Protein 8FBF (pdb70)

B-factor: mean 35.5, std 13.03, range [12.32, 106.05]

Nearest PDB structures (foldseek):
  8fbf-assembly1_A  TM=1.001E+00  e=0.000E+00  Clostridium botulinum E1 str. 'BoNT E Beluga'
  8fbf-assembly2_B  TM=9.981E-01  e=0.000E+00  Clostridium botulinum E1 str. 'BoNT E Beluga'
  6ekv-assembly1_A  TM=9.348E-01  e=3.691E-82  Clostridium botulinum A2 str. Kyoto
  8fbd-assembly1_D  TM=7.051E-01  e=4.526E-19  Clostridium botulinum E1 str. 'BoNT E Beluga'
  5wix-assembly1_A  TM=6.351E-01  e=6.063E-14  Clostridium botulinum E1 str. 'BoNT E Beluga'

Sequence (1453 aa):
NLKPYIIYDWKETILKNSKDNYSINESSIIPKIFSKKICGGRFFNSTLLSGNWKSWTLTDEGEGPHPVLKCTIDNGYLEIYSNTSSEKHSLKDIEIKVCSIKPNSDGTHSLCKNSFYIKTNSLKRLILSHCLDKLILAWFKDNHKYYIELFINRSRIQTRVEGDLLSLLGWDIESSVSYKTNEFIKKDNLYEKKFHQYEVRRNEYTTIDGEFGPWQTTGADGQNIRFLCPIKSATYKINDDVYIAKPDNFIIIQVDLKYFDDSKTTIIDPSGLNNGQQFNLKVKTDSTTDEINAVILVGSRITDVNEDLLYPGDDVSLEIVFKTWFNANIQKFTQIFSYILLNETSKIPEYQWLKPTQISYGSASVTPDPSNPNKELSNLDASTFAAAVENHKNDRPNHAVDNRFLELSKTPAAFAISPEFLKHFLVTGLQAQIDNLDAFEVSSENLVITNKKKINFGKIQDQNRQVDALIEPNNFKLAIIQNNQVVVEIVDATWQQVVGVTGHFGYRQAYNLILKNENNVYKPLEESGDVTISYVTEEAWKTTQDAIISATVGLVVGTIIGTAFSKLSDKLYKFLKSKFIVKNKKASLLKISGKDINEVIESDISKPQLLSIKKANAKISTEEVGLISQNGSTSLENLAIFKNKPRPIGERVQILGLKLVSGLITTFGWSIGFVLPDILKDVINANINNNFEVLPGIQQFTQQCIGSIQWPDNSELKIDFAKLQGVYLLGGNLVKIPNLKPYIIYDWKETILKNSKDNYSINESSIPKIFSKKICGGRFFNSTTLSGNWKSWTLTDEGEGPHPVLKCTIDNGYLEIYSNTSSEKHSLKDIEIKVCSIKPNSDGTHSLCKNSFYIKTNSLRLILSHCLDKLILAWFKDNHKYIELFINRSRIQTRVEGDLLSLLGWDIESSVSYKTNEFIKKDNLYEKKFHQYEVRRNEYTIDGEFGPWQTTGADGQNIRFLCPIKSATYKINDDVYIAKPDNFIIIQVDLKYFDSKTTIIDPSGLNNGQQFNLKVKTDSTDEINAVILVGSRITDVNEDLYPGDDVSLEIVFKTWFNANIQKFTQIFSYILLNETSKIPEYQWLKPTQISYGSASVTPDPSNPNKELSNLDASTFAAAVENHKNDRPNHAVDNRFLELSKTPAAFAISPEFLKHFLVTGLQAQIDNLDAFEVSSENLVITNKKKINFGKIQDQNRQVDALIEPNNFKLAIQNNQVVVEIVDATWQQVVGVTGHFGYRQAYNLILKNENNVYKPLEESGDVTISYVTEEAWKTTQDAIISATVGLVVGTIIGTAFSKLSDKLYKFLKSKFIVKNKKASLKISGKDINEVIESDISKPQLLSIKKANAKISTEEVGLISQNGSTSLENLAIFKNKPRPIGERVQILGLKLVSGLITTFGWSIGFVLPDILKDVINANINNNFEVLPGIQQFTQQCIGSIQWPDNSELKIDFAKLQGVYLLGGNLVKIP

Structure (mmCIF, N/CA/C/O backbone):
data_8FBF
#
_entry.id   8FBF
#
_cell.length_a   106.316
_cell.length_b   83.192
_cell.length_c   108.421
_cell.angle_alpha   90.00
_cell.angle_beta   105.77
_cell.angle_gamma   90.00
#
_symmetry.space_group_name_H-M   'P 1 21 1'
#
loop_
_entity.id
_entity.type
_entity.pdbx_description
1 polymer 'Neurotoxin complex component Orf-X2'
2 non-polymer 'SULFATE ION'
3 water water
#
loop_
_atom_site.group_PDB
_atom_site.id
_atom_site.type_symbol
_atom_site.label_atom_id
_atom_site.label_alt_id
_atom_site.label_comp_id
_atom_site.label_asym_id
_atom_site.label_entity_id
_atom_site.label_seq_id
_atom_site.pdbx_PDB_ins_code
_atom_site.Cartn_x
_atom_site.Cartn_y
_atom_site.Cartn_z
_atom_site.occupancy
_atom_site.B_iso_or_equiv
_atom_site.auth_seq_id
_atom_site.auth_comp_id
_atom_site.auth_asym_id
_atom_site.auth_atom_id
_atom_site.pdbx_PDB_model_num
ATOM 1 N N . ASN A 1 3 ? 107.382 64.597 -23.195 1.00 77.12 3 ASN A N 1
ATOM 2 C CA . ASN A 1 3 ? 106.130 65.290 -23.473 1.00 65.56 3 ASN A CA 1
ATOM 3 C C . ASN A 1 3 ? 105.060 64.955 -22.427 1.00 67.03 3 ASN A C 1
ATOM 4 O O . ASN A 1 3 ? 104.580 65.837 -21.710 1.00 82.49 3 ASN A O 1
ATOM 9 N N . LEU A 1 4 ? 104.686 63.678 -22.356 1.00 56.20 4 LEU A N 1
ATOM 10 C CA . LEU A 1 4 ? 103.735 63.182 -21.344 1.00 46.51 4 LEU A CA 1
ATOM 11 C C . LEU A 1 4 ? 104.383 62.816 -20.018 1.00 41.68 4 LEU A C 1
ATOM 12 O O . LEU A 1 4 ? 105.444 62.201 -20.009 1.00 46.51 4 LEU A O 1
ATOM 17 N N . LYS A 1 5 ? 103.726 63.127 -18.901 1.00 36.00 5 LYS A N 1
ATOM 18 C CA . LYS A 1 5 ? 104.163 62.578 -17.623 1.00 33.73 5 LYS A CA 1
ATOM 19 C C . LYS A 1 5 ? 103.795 61.106 -17.618 1.00 43.75 5 LYS A C 1
ATOM 20 O O . LYS A 1 5 ? 102.760 60.727 -18.159 1.00 38.79 5 LYS A O 1
ATOM 26 N N . PRO A 1 6 ? 104.649 60.260 -17.034 1.00 33.56 6 PRO A N 1
ATOM 27 C CA . PRO A 1 6 ? 104.360 58.823 -17.069 1.00 38.68 6 PRO A CA 1
ATOM 28 C C . PRO A 1 6 ? 103.215 58.416 -16.163 1.00 33.63 6 PRO A C 1
ATOM 29 O O . PRO A 1 6 ? 102.932 59.086 -15.175 1.00 35.43 6 PRO A O 1
ATOM 33 N N . TYR A 1 7 ? 102.559 57.319 -16.519 1.00 27.33 7 TYR A N 1
ATOM 34 C CA . TYR A 1 7 ? 101.550 56.719 -15.665 1.00 27.20 7 TYR A CA 1
ATOM 35 C C . TYR A 1 7 ? 102.142 55.486 -15.003 1.00 24.94 7 TYR A C 1
ATOM 36 O O . TYR A 1 7 ? 102.778 54.659 -15.656 1.00 27.48 7 TYR A O 1
ATOM 45 N N . ILE A 1 8 ? 101.911 55.360 -13.708 1.00 24.25 8 ILE A N 1
ATOM 46 C CA . ILE A 1 8 ? 102.490 54.268 -12.933 1.00 28.14 8 ILE A CA 1
ATOM 47 C C . ILE A 1 8 ? 101.450 53.220 -12.584 1.00 24.45 8 ILE A C 1
ATOM 48 O O . ILE A 1 8 ? 100.499 53.493 -11.859 1.00 33.17 8 ILE A O 1
ATOM 53 N N . ILE A 1 9 ? 101.643 52.021 -13.113 1.00 25.03 9 ILE A N 1
ATOM 54 C CA . ILE A 1 9 ? 100.808 50.881 -12.783 1.00 21.72 9 ILE A CA 1
ATOM 55 C C . ILE A 1 9 ? 101.316 50.224 -11.523 1.00 26.52 9 ILE A C 1
ATOM 56 O O . ILE A 1 9 ? 102.499 49.908 -11.409 1.00 27.84 9 ILE A O 1
ATOM 61 N N . TYR A 1 10 ? 100.425 50.026 -10.565 1.00 23.56 10 TYR A N 1
ATOM 62 C CA . TYR A 1 10 ? 100.757 49.223 -9.404 1.00 21.47 10 TYR A CA 1
ATOM 63 C C . TYR A 1 10 ? 100.246 47.821 -9.631 1.00 37.26 10 TYR A C 1
ATOM 64 O O . TYR A 1 10 ? 99.041 47.570 -9.641 1.00 30.93 10 TYR A O 1
ATOM 73 N N . ASP A 1 11 ? 101.171 46.903 -9.845 1.00 28.11 11 ASP A N 1
ATOM 74 C CA . ASP A 1 11 ? 100.787 45.541 -10.150 1.00 34.70 11 ASP A CA 1
ATOM 75 C C . ASP A 1 11 ? 100.794 44.706 -8.870 1.00 26.46 11 ASP A C 1
ATOM 76 O O . ASP A 1 11 ? 101.754 44.001 -8.574 1.00 30.07 11 ASP A O 1
ATOM 81 N N . TRP A 1 12 ? 99.707 44.796 -8.117 1.00 25.43 12 TRP A N 1
ATOM 82 C CA . TRP A 1 12 ? 99.573 44.047 -6.877 1.00 21.78 12 TRP A CA 1
ATOM 83 C C . TRP A 1 12 ? 99.557 42.544 -7.129 1.00 26.83 12 TRP A C 1
ATOM 84 O O . TRP A 1 12 ? 100.160 41.773 -6.381 1.00 26.47 12 TRP A O 1
ATOM 95 N N . LYS A 1 13 ? 98.866 42.128 -8.182 1.00 28.75 13 LYS A N 1
ATOM 96 C CA . LYS A 1 13 ? 98.788 40.715 -8.509 1.00 22.40 13 LYS A CA 1
ATOM 97 C C . LYS A 1 13 ? 100.173 40.122 -8.737 1.00 43.80 13 LYS A C 1
ATOM 98 O O . LYS A 1 13 ? 100.474 39.059 -8.203 1.00 31.23 13 LYS A O 1
ATOM 104 N N . GLU A 1 14 ? 101.012 40.811 -9.514 1.00 26.07 14 GLU A N 1
ATOM 105 C CA . GLU A 1 14 ? 102.362 40.320 -9.790 1.00 36.36 14 GLU A CA 1
ATOM 106 C C . GLU A 1 14 ? 103.254 40.419 -8.551 1.00 30.84 14 GLU A C 1
ATOM 107 O O . GLU A 1 14 ? 104.156 39.601 -8.364 1.00 34.01 14 GLU A O 1
ATOM 113 N N . THR A 1 15 ? 102.998 41.413 -7.702 1.00 27.25 15 THR A N 1
ATOM 114 C CA . THR A 1 15 ? 103.774 41.574 -6.474 1.00 28.33 15 THR A CA 1
ATOM 115 C C . THR A 1 15 ? 103.660 40.311 -5.628 1.00 29.38 15 THR A C 1
ATOM 116 O O . THR A 1 15 ? 104.663 39.758 -5.175 1.00 28.79 15 THR A O 1
ATOM 120 N N . ILE A 1 16 ? 102.427 39.845 -5.448 1.00 26.68 16 ILE A N 1
ATOM 121 C CA . ILE A 1 16 ? 102.160 38.672 -4.612 1.00 29.54 16 ILE A CA 1
ATOM 122 C C . ILE A 1 16 ? 102.733 37.408 -5.272 1.00 27.56 16 ILE A C 1
ATOM 123 O O . ILE A 1 16 ? 103.345 36.572 -4.609 1.00 33.18 16 ILE A O 1
ATOM 128 N N . LEU A 1 17 ? 102.527 37.274 -6.578 1.00 29.29 17 LEU A N 1
ATOM 129 C CA . LEU A 1 17 ? 103.030 36.120 -7.322 1.00 28.10 17 LEU A CA 1
ATOM 130 C C . LEU A 1 17 ? 104.547 36.034 -7.282 1.00 28.35 17 LEU A C 1
ATOM 131 O O . LEU A 1 17 ? 105.116 34.955 -7.115 1.00 33.04 17 LEU A O 1
ATOM 136 N N . LYS A 1 18 ? 105.202 37.174 -7.455 1.00 37.63 18 LYS A N 1
ATOM 137 C CA . LYS A 1 18 ? 106.653 37.198 -7.468 1.00 42.02 18 LYS A CA 1
ATOM 138 C C . LYS A 1 18 ? 107.234 37.000 -6.063 1.00 33.04 18 LYS A C 1
ATOM 139 O O . LYS A 1 18 ? 108.267 36.356 -5.911 1.00 41.52 18 LYS A O 1
ATOM 145 N N . ASN A 1 19 ? 106.585 37.539 -5.035 1.00 32.91 19 ASN A N 1
ATOM 146 C CA . ASN A 1 19 ? 107.108 37.340 -3.680 1.00 29.71 19 ASN A CA 1
ATOM 147 C C . ASN A 1 19 ? 106.935 35.891 -3.254 1.00 37.41 19 ASN A C 1
ATOM 148 O O . ASN A 1 19 ? 107.792 35.323 -2.577 1.00 33.60 19 ASN A O 1
ATOM 153 N N . SER A 1 20 ? 105.823 35.295 -3.669 1.00 47.10 20 SER A N 1
ATOM 154 C CA . SER A 1 20 ? 105.554 33.893 -3.386 1.00 37.50 20 SER A CA 1
ATOM 155 C C . SER A 1 20 ? 106.549 32.986 -4.096 1.00 37.35 20 SER A C 1
ATOM 156 O O . SER A 1 20 ? 107.079 32.050 -3.496 1.00 47.01 20 SER A O 1
ATOM 159 N N . LYS A 1 21 ? 106.797 33.256 -5.376 1.00 44.28 21 LYS A N 1
ATOM 160 C CA . LYS A 1 21 ? 107.790 32.488 -6.121 1.00 40.43 21 LYS A CA 1
ATOM 161 C C . LYS A 1 21 ? 109.159 32.598 -5.456 1.00 39.27 21 LYS A C 1
ATOM 162 O O . LYS A 1 21 ? 109.924 31.631 -5.423 1.00 53.53 21 LYS A O 1
ATOM 168 N N . ASP A 1 22 ? 109.449 33.776 -4.907 1.00 46.91 22 ASP A N 1
ATOM 169 C CA . ASP A 1 22 ? 110.752 34.062 -4.313 1.00 40.10 22 ASP A CA 1
ATOM 170 C C . ASP A 1 22 ? 110.849 33.624 -2.866 1.00 43.12 22 ASP A C 1
ATOM 171 O O . ASP A 1 22 ? 111.921 33.700 -2.262 1.00 45.11 22 ASP A O 1
ATOM 176 N N . ASN A 1 23 ? 109.726 33.172 -2.318 1.00 42.78 23 ASN A N 1
ATOM 177 C CA . ASN A 1 23 ? 109.617 32.865 -0.895 1.00 39.74 23 ASN A CA 1
ATOM 178 C C . ASN A 1 23 ? 110.007 34.077 -0.050 1.00 43.16 23 ASN A C 1
ATOM 179 O O . ASN A 1 23 ? 110.634 33.943 1.000 1.00 42.02 23 ASN A O 1
ATOM 184 N N . TYR A 1 24 ? 109.650 35.263 -0.531 1.00 50.10 24 TYR A N 1
ATOM 185 C CA . TYR A 1 24 ? 109.924 36.500 0.192 1.00 34.33 24 TYR A CA 1
ATOM 186 C C . TYR A 1 24 ? 108.695 36.935 0.977 1.00 43.97 24 TYR A C 1
ATOM 187 O O . TYR A 1 24 ? 107.633 37.149 0.397 1.00 34.15 24 TYR A O 1
ATOM 196 N N . SER A 1 25 ? 108.840 37.069 2.290 1.00 41.30 25 SER A N 1
ATOM 197 C CA . SER A 1 25 ? 107.735 37.529 3.128 1.00 39.57 25 SER A CA 1
ATOM 198 C C . SER A 1 25 ? 108.251 38.355 4.286 1.00 41.25 25 SER A C 1
ATOM 199 O O . SER A 1 25 ? 109.248 38.008 4.896 1.00 37.23 25 SER A O 1
ATOM 202 N N . ILE A 1 26 ? 107.571 39.454 4.581 1.00 28.55 26 ILE A N 1
ATOM 203 C CA . ILE A 1 26 ? 107.864 40.238 5.771 1.00 30.32 26 ILE A CA 1
ATOM 204 C C . ILE A 1 26 ? 106.635 40.297 6.673 1.00 44.86 26 ILE A C 1
ATOM 205 O O . ILE A 1 26 ? 106.552 41.153 7.553 1.00 27.61 26 ILE A O 1
ATOM 210 N N . ASN A 1 27 ? 105.688 39.382 6.449 1.00 29.43 27 ASN A N 1
ATOM 211 C CA . ASN A 1 27 ? 104.390 39.423 7.129 1.00 32.50 27 ASN A CA 1
ATOM 212 C C . ASN A 1 27 ? 104.486 39.428 8.643 1.00 26.94 27 ASN A C 1
ATOM 213 O O . ASN A 1 27 ? 103.651 40.018 9.319 1.00 32.33 27 ASN A O 1
ATOM 218 N N . GLU A 1 28 ? 105.504 38.770 9.177 1.00 27.08 28 GLU A N 1
ATOM 219 C CA . GLU A 1 28 ? 105.622 38.646 10.630 1.00 29.09 28 GLU A CA 1
ATOM 220 C C . GLU A 1 28 ? 106.715 39.547 11.184 1.00 34.20 28 GLU A C 1
ATOM 221 O O . GLU A 1 28 ? 107.140 39.384 12.332 1.00 30.91 28 GLU A O 1
ATOM 227 N N A SER A 1 29 ? 107.186 40.485 10.368 0.42 30.38 29 SER A N 1
ATOM 228 N N B SER A 1 29 ? 107.139 40.513 10.376 0.58 30.38 29 SER A N 1
ATOM 229 C CA A SER A 1 29 ? 108.303 41.342 10.759 0.42 39.28 29 SER A CA 1
ATOM 230 C CA B SER A 1 29 ? 108.225 41.416 10.742 0.58 40.07 29 SER A CA 1
ATOM 231 C C A SER A 1 29 ? 107.837 42.594 11.501 0.42 29.35 29 SER A C 1
ATOM 232 C C B SER A 1 29 ? 107.743 42.633 11.534 0.58 28.02 29 SER A C 1
ATOM 233 O O A SER A 1 29 ? 108.649 43.416 11.923 0.42 39.65 29 SER A O 1
ATOM 234 O O B SER A 1 29 ? 108.548 43.384 12.083 0.58 40.57 29 SER A O 1
ATOM 239 N N A ILE A 1 30 ? 106.526 42.720 11.666 0.42 26.70 30 ILE A N 1
ATOM 240 N N B ILE A 1 30 ? 106.429 42.822 11.577 0.58 27.10 30 ILE A N 1
ATOM 241 C CA A ILE A 1 30 ? 105.917 43.925 12.206 0.42 30.15 30 ILE A CA 1
ATOM 242 C CA B ILE A 1 30 ? 105.816 44.014 12.151 0.58 30.54 30 ILE A CA 1
ATOM 243 C C A ILE A 1 30 ? 106.098 44.064 13.717 0.42 26.63 30 ILE A C 1
ATOM 244 C C B ILE A 1 30 ? 106.014 44.084 13.671 0.58 26.51 30 ILE A C 1
ATOM 245 O O A ILE A 1 30 ? 106.305 43.071 14.406 0.42 27.45 30 ILE A O 1
ATOM 246 O O B ILE A 1 30 ? 106.173 43.056 14.320 0.58 32.18 30 ILE A O 1
ATOM 255 N N . PRO A 1 31 ? 106.053 45.306 14.228 1.00 50.59 31 PRO A N 1
ATOM 256 C CA . PRO A 1 31 ? 106.054 45.517 15.673 1.00 42.67 31 PRO A CA 1
ATOM 257 C C . PRO A 1 31 ? 104.750 44.992 16.229 1.00 27.12 31 PRO A C 1
ATOM 258 O O . PRO A 1 31 ? 103.689 45.485 15.864 1.00 30.11 31 PRO A O 1
ATOM 262 N N . LYS A 1 32 ? 104.833 43.996 17.099 1.00 33.06 32 LYS A N 1
ATOM 263 C CA . LYS A 1 32 ? 103.659 43.230 17.472 1.00 40.07 32 LYS A CA 1
ATOM 264 C C . LYS A 1 32 ? 102.776 43.955 18.473 1.00 36.92 32 LYS A C 1
ATOM 265 O O . LYS A 1 32 ? 101.558 43.908 18.362 1.00 32.17 32 LYS A O 1
ATOM 271 N N . ILE A 1 33 ? 103.389 44.623 19.443 1.00 31.63 33 ILE A N 1
ATOM 272 C CA . ILE A 1 33 ? 102.627 45.306 20.491 1.00 31.90 33 ILE A CA 1
ATOM 273 C C . ILE A 1 33 ? 101.860 46.505 19.937 1.00 40.80 33 ILE A C 1
ATOM 274 O O . ILE A 1 33 ? 102.450 47.393 19.325 1.00 33.66 33 ILE A O 1
ATOM 279 N N . PHE A 1 34 ? 100.545 46.535 20.132 1.00 28.01 34 PHE A N 1
ATOM 280 C CA . PHE A 1 34 ? 99.801 47.735 19.773 1.00 34.24 34 PHE A CA 1
ATOM 281 C C . PHE A 1 34 ? 98.819 48.112 20.870 1.00 37.14 34 PHE A C 1
ATOM 282 O O . PHE A 1 34 ? 98.302 47.254 21.589 1.00 34.84 34 PHE A O 1
ATOM 290 N N . SER A 1 35 ? 98.577 49.409 21.003 1.00 25.65 35 SER A N 1
ATOM 291 C CA . SER A 1 35 ? 97.526 49.883 21.897 1.00 35.65 35 SER A CA 1
ATOM 292 C C . SER A 1 35 ? 97.072 51.277 21.496 1.00 29.14 35 SER A C 1
ATOM 293 O O . SER A 1 35 ? 97.842 52.047 20.913 1.00 34.89 35 SER A O 1
ATOM 296 N N . LYS A 1 36 ? 95.813 51.591 21.779 1.00 34.53 36 LYS A N 1
ATOM 297 C CA . LYS A 1 36 ? 95.273 52.907 21.464 1.00 25.62 36 LYS A CA 1
ATOM 298 C C . LYS A 1 36 ? 94.111 53.253 22.370 1.00 33.60 36 LYS A C 1
ATOM 299 O O . LYS A 1 36 ? 93.303 52.389 22.707 1.00 30.33 36 LYS A O 1
ATOM 305 N N . LYS A 1 37 ? 94.018 54.524 22.742 1.00 27.06 37 LYS A N 1
ATOM 306 C CA . LYS A 1 37 ? 92.880 55.001 23.524 1.00 27.55 37 LYS A CA 1
ATOM 307 C C . LYS A 1 37 ? 92.172 56.147 22.814 1.00 47.15 37 LYS A C 1
ATOM 308 O O . LYS A 1 37 ? 92.811 57.038 22.259 1.00 31.27 37 LYS A O 1
ATOM 314 N N . ILE A 1 38 ? 90.847 56.122 22.842 1.00 33.10 38 ILE A N 1
ATOM 315 C CA . ILE A 1 38 ? 90.069 57.264 22.389 1.00 34.69 38 ILE A CA 1
ATOM 316 C C . ILE A 1 38 ? 89.208 57.751 23.554 1.00 32.25 38 ILE A C 1
ATOM 317 O O . ILE A 1 38 ? 88.296 57.057 23.999 1.00 43.37 38 ILE A O 1
ATOM 322 N N . CYS A 1 39 ? 89.534 58.932 24.072 1.00 32.19 39 CYS A N 1
ATOM 323 C CA . CYS A 1 39 ? 88.855 59.474 25.251 1.00 32.46 39 CYS A CA 1
ATOM 324 C C . CYS A 1 39 ? 88.190 60.813 24.950 1.00 52.69 39 CYS A C 1
ATOM 325 O O . CYS A 1 39 ? 88.442 61.417 23.909 1.00 53.72 39 CYS A O 1
ATOM 328 N N . GLY A 1 40 ? 87.345 61.275 25.866 1.00 43.29 40 GLY A N 1
ATOM 329 C CA . GLY A 1 40 ? 86.678 62.556 25.713 1.00 55.97 40 GLY A CA 1
ATOM 330 C C . GLY A 1 40 ? 85.261 62.469 25.172 1.00 48.04 40 GLY A C 1
ATOM 331 O O . GLY A 1 40 ? 84.576 63.485 25.051 1.00 56.36 40 GLY A O 1
ATOM 332 N N . GLY A 1 41 ? 84.819 61.255 24.852 1.00 50.91 41 GLY A N 1
ATOM 333 C CA . GLY A 1 41 ? 83.509 61.045 24.256 1.00 40.38 41 GLY A CA 1
ATOM 334 C C . GLY A 1 41 ? 82.342 61.368 25.174 1.00 54.59 41 GLY A C 1
ATOM 335 O O . GLY A 1 41 ? 82.457 61.313 26.395 1.00 41.24 41 GLY A O 1
ATOM 336 N N . ARG A 1 42 ? 81.204 61.696 24.575 1.00 39.63 42 ARG A N 1
ATOM 337 C CA . ARG A 1 42 ? 80.027 62.091 25.333 1.00 51.90 42 ARG A CA 1
ATOM 338 C C . ARG A 1 42 ? 79.542 60.994 26.276 1.00 40.46 42 ARG A C 1
ATOM 339 O O . ARG A 1 42 ? 79.309 61.251 27.452 1.00 37.19 42 ARG A O 1
ATOM 347 N N . PHE A 1 43 ? 79.393 59.774 25.766 1.00 40.28 43 PHE A N 1
ATOM 348 C CA . PHE A 1 43 ? 78.861 58.684 26.588 1.00 44.29 43 PHE A CA 1
ATOM 349 C C . PHE A 1 43 ? 79.908 57.657 27.020 1.00 44.69 43 PHE A C 1
ATOM 350 O O . PHE A 1 43 ? 79.764 57.033 28.074 1.00 40.39 43 PHE A O 1
ATOM 358 N N . PHE A 1 44 ? 80.942 57.455 26.207 1.00 33.28 44 PHE A N 1
ATOM 359 C CA . PHE A 1 44 ? 81.962 56.470 26.548 1.00 46.92 44 PHE A CA 1
ATOM 360 C C . PHE A 1 44 ? 83.323 56.745 25.914 1.00 30.36 44 PHE A C 1
ATOM 361 O O . PHE A 1 44 ? 83.433 57.496 24.941 1.00 40.78 44 PHE A O 1
ATOM 369 N N . ASN A 1 45 ? 84.354 56.135 26.495 1.00 34.40 45 ASN A N 1
ATOM 370 C CA . ASN A 1 45 ? 85.687 56.086 25.902 1.00 29.19 45 ASN A CA 1
ATOM 371 C C . ASN A 1 45 ? 85.966 54.662 25.450 1.00 34.16 45 ASN A C 1
ATOM 372 O O . ASN A 1 45 ? 85.220 53.739 25.779 1.00 35.53 45 ASN A O 1
ATOM 377 N N . SER A 1 46 ? 87.032 54.475 24.688 1.00 25.90 46 SER A N 1
ATOM 378 C CA . SER A 1 46 ? 87.345 53.141 24.215 1.00 28.37 46 SER A CA 1
ATOM 379 C C . SER A 1 46 ? 88.847 52.917 24.168 1.00 23.98 46 SER A C 1
ATOM 380 O O . SER A 1 46 ? 89.647 53.847 24.017 1.00 30.51 46 SER A O 1
ATOM 383 N N . THR A 1 47 ? 89.221 51.660 24.323 1.00 31.65 47 THR A N 1
ATOM 384 C CA . THR A 1 47 ? 90.612 51.289 24.454 1.00 31.00 47 THR A CA 1
ATOM 385 C C . THR A 1 47 ? 90.810 49.984 23.715 1.00 42.39 47 THR A C 1
ATOM 386 O O . THR A 1 47 ? 89.951 49.111 23.749 1.00 31.91 47 THR A O 1
ATOM 390 N N A LEU A 1 48 ? 91.960 49.856 23.059 0.49 28.91 48 LEU A N 1
ATOM 391 N N B LEU A 1 48 ? 91.909 49.851 22.989 0.51 28.50 48 LEU A N 1
ATOM 392 C CA A LEU A 1 48 ? 92.340 48.631 22.376 0.49 25.70 48 LEU A CA 1
ATOM 393 C CA B LEU A 1 48 ? 92.281 48.521 22.566 0.51 29.36 48 LEU A CA 1
ATOM 394 C C A LEU A 1 48 ? 93.783 48.289 22.751 0.49 44.23 48 LEU A C 1
ATOM 395 C C B LEU A 1 48 ? 93.725 48.288 22.918 0.51 39.97 48 LEU A C 1
ATOM 396 O O A LEU A 1 48 ? 94.632 49.174 22.795 0.49 36.41 48 LEU A O 1
ATOM 397 O O B LEU A 1 48 ? 94.512 49.220 23.066 0.51 30.24 48 LEU A O 1
ATOM 406 N N . SER A 1 49 ? 94.055 47.020 23.052 1.00 36.64 49 SER A N 1
ATOM 407 C CA . SER A 1 49 ? 95.397 46.606 23.397 1.00 40.77 49 SER A CA 1
ATOM 408 C C . SER A 1 49 ? 95.580 45.180 22.951 1.00 40.76 49 SER A C 1
ATOM 409 O O . SER A 1 49 ? 94.683 44.359 23.116 1.00 38.23 49 SER A O 1
ATOM 412 N N . GLY A 1 50 ? 96.735 44.878 22.380 1.00 37.92 50 GLY A N 1
ATOM 413 C CA . GLY A 1 50 ? 96.969 43.527 21.930 1.00 30.72 50 GLY A CA 1
ATOM 414 C C . GLY A 1 50 ? 98.274 43.347 21.193 1.00 36.08 50 GLY A C 1
ATOM 415 O O . GLY A 1 50 ? 99.175 44.181 21.275 1.00 29.72 50 GLY A O 1
ATOM 416 N N . ASN A 1 51 ? 98.351 42.242 20.462 1.00 26.17 51 ASN A N 1
ATOM 417 C CA . ASN A 1 51 ? 99.531 41.870 19.708 1.00 26.33 51 ASN A CA 1
ATOM 418 C C . ASN A 1 51 ? 99.162 41.432 18.297 1.00 29.65 51 ASN A C 1
ATOM 419 O O . ASN A 1 51 ? 98.303 40.570 18.120 1.00 30.17 51 ASN A O 1
ATOM 424 N N . TRP A 1 52 ? 99.791 42.031 17.291 1.00 26.70 52 TRP A N 1
ATOM 425 C CA . TRP A 1 52 ? 99.578 41.578 15.922 1.00 25.66 52 TRP A CA 1
ATOM 426 C C . TRP A 1 52 ? 100.089 40.158 15.738 1.00 23.98 52 TRP A C 1
ATOM 427 O O . TRP A 1 52 ? 101.063 39.758 16.372 1.00 26.14 52 TRP A O 1
ATOM 438 N N . LYS A 1 53 ? 99.448 39.410 14.851 1.00 25.21 53 LYS A N 1
ATOM 439 C CA . LYS A 1 53 ? 99.988 38.136 14.400 1.00 31.92 53 LYS A CA 1
ATOM 440 C C . LYS A 1 53 ? 100.802 38.361 13.121 1.00 24.73 53 LYS A C 1
ATOM 441 O O . LYS A 1 53 ? 101.889 37.797 12.945 1.00 28.20 53 LYS A O 1
ATOM 447 N N . SER A 1 54 ? 100.272 39.215 12.251 1.00 23.46 54 SER A N 1
ATOM 448 C CA . SER A 1 54 ? 100.842 39.435 10.924 1.00 26.41 54 SER A CA 1
ATOM 449 C C . SER A 1 54 ? 100.153 40.569 10.161 1.00 27.77 54 SER A C 1
ATOM 450 O O . SER A 1 54 ? 98.972 40.844 10.368 1.00 30.06 54 SER A O 1
ATOM 453 N N . TRP A 1 55 ? 100.901 41.230 9.283 1.00 25.82 55 TRP A N 1
ATOM 454 C CA . TRP A 1 55 ? 100.288 42.076 8.268 1.00 20.76 55 TRP A CA 1
ATOM 455 C C . TRP A 1 55 ? 100.556 41.431 6.913 1.00 24.08 55 TRP A C 1
ATOM 456 O O . TRP A 1 55 ? 101.661 40.941 6.655 1.00 25.33 55 TRP A O 1
ATOM 467 N N . THR A 1 56 ? 99.551 41.417 6.051 1.00 21.64 56 THR A N 1
ATOM 468 C CA . THR A 1 56 ? 99.722 40.819 4.735 1.00 24.00 56 THR A CA 1
ATOM 469 C C . THR A 1 56 ? 99.231 41.773 3.667 1.00 28.45 56 THR A C 1
ATOM 470 O O . THR A 1 56 ? 98.060 42.165 3.662 1.00 24.66 56 THR A O 1
ATOM 474 N N . LEU A 1 57 ? 100.128 42.160 2.773 1.00 22.61 57 LEU A N 1
ATOM 475 C CA . LEU A 1 57 ? 99.721 42.894 1.583 1.00 20.20 57 LEU A CA 1
ATOM 476 C C . LEU A 1 57 ? 98.939 41.954 0.666 1.00 27.29 57 LEU A C 1
ATOM 477 O O . LEU A 1 57 ? 99.438 40.885 0.303 1.00 27.50 57 LEU A O 1
ATOM 482 N N . THR A 1 58 ? 97.720 42.335 0.290 1.00 25.92 58 THR A N 1
ATOM 483 C CA . THR A 1 58 ? 96.939 41.495 -0.607 1.00 28.36 58 THR A CA 1
ATOM 484 C C . THR A 1 58 ? 97.050 41.978 -2.052 1.00 24.77 58 THR A C 1
ATOM 485 O O . THR A 1 58 ? 97.551 43.072 -2.319 1.00 31.13 58 THR A O 1
ATOM 489 N N . ASP A 1 59 ? 96.571 41.165 -2.985 1.00 26.37 59 ASP A N 1
ATOM 490 C CA . ASP A 1 59 ? 96.664 41.535 -4.394 1.00 28.93 59 ASP A CA 1
ATOM 491 C C . ASP A 1 59 ? 95.393 42.251 -4.854 1.00 31.68 59 ASP A C 1
ATOM 492 O O . ASP A 1 59 ? 95.125 42.356 -6.051 1.00 36.50 59 ASP A O 1
ATOM 497 N N . GLU A 1 60 ? 94.635 42.760 -3.888 1.00 26.96 60 GLU A N 1
ATOM 498 C CA . GLU A 1 60 ? 93.302 43.318 -4.143 1.00 22.49 60 GLU A CA 1
ATOM 499 C C . GLU A 1 60 ? 93.311 44.778 -4.556 1.00 22.99 60 GLU A C 1
ATOM 500 O O . GLU A 1 60 ? 92.281 45.304 -4.969 1.00 21.07 60 GLU A O 1
ATOM 506 N N . GLY A 1 61 ? 94.450 45.440 -4.394 1.00 24.75 61 GLY A N 1
ATOM 507 C CA . GLY A 1 61 ? 94.522 46.883 -4.549 1.00 27.58 61 GLY A CA 1
ATOM 508 C C . GLY A 1 61 ? 93.985 47.384 -5.876 1.00 31.25 61 GLY A C 1
ATOM 509 O O . GLY A 1 61 ? 94.181 46.753 -6.909 1.00 23.62 61 GLY A O 1
ATOM 510 N N . GLU A 1 62 ? 93.285 48.512 -5.838 1.00 24.80 62 GLU A N 1
ATOM 511 C CA . GLU A 1 62 ? 92.754 49.138 -7.049 1.00 28.42 62 GLU A CA 1
ATOM 512 C C . GLU A 1 62 ? 93.463 50.473 -7.216 1.00 26.77 62 GLU A C 1
ATOM 513 O O . GLU A 1 62 ? 93.097 51.457 -6.574 1.00 33.01 62 GLU A O 1
ATOM 519 N N . GLY A 1 63 ? 94.502 50.504 -8.041 1.00 26.61 63 GLY A N 1
ATOM 520 C CA . GLY A 1 63 ? 95.302 51.709 -8.163 1.00 21.09 63 GLY A CA 1
ATOM 521 C C . GLY A 1 63 ? 96.363 51.784 -7.079 1.00 22.80 63 GLY A C 1
ATOM 522 O O . GLY A 1 63 ? 96.750 50.749 -6.524 1.00 25.64 63 GLY A O 1
ATOM 523 N N . PRO A 1 64 ? 96.850 53.006 -6.780 1.00 24.86 64 PRO A N 1
ATOM 524 C CA . PRO A 1 64 ? 97.906 53.241 -5.790 1.00 36.07 64 PRO A CA 1
ATOM 525 C C . PRO A 1 64 ? 97.351 53.159 -4.374 1.00 23.36 64 PRO A C 1
ATOM 526 O O . PRO A 1 64 ? 97.540 54.068 -3.582 1.00 24.26 64 PRO A O 1
ATOM 530 N N . HIS A 1 65 ? 96.655 52.067 -4.087 1.00 24.61 65 HIS A N 1
ATOM 531 C CA . HIS A 1 65 ? 95.921 51.926 -2.845 1.00 21.55 65 HIS A CA 1
ATOM 532 C C . HIS A 1 65 ? 96.105 50.529 -2.278 1.00 17.69 65 HIS A C 1
ATOM 533 O O . HIS A 1 65 ? 95.220 49.677 -2.409 1.00 24.23 65 HIS A O 1
ATOM 540 N N . PRO A 1 66 ? 97.264 50.284 -1.643 1.00 22.04 66 PRO A N 1
ATOM 541 C CA . PRO A 1 66 ? 97.535 48.955 -1.086 1.00 21.66 66 PRO A CA 1
ATOM 542 C C . PRO A 1 66 ? 96.525 48.527 -0.026 1.00 17.93 66 PRO A C 1
ATOM 543 O O . PRO A 1 66 ? 96.075 49.318 0.811 1.00 23.92 66 PRO A O 1
ATOM 547 N N . VAL A 1 67 ? 96.180 47.250 -0.061 1.00 29.42 67 VAL A N 1
ATOM 548 C CA . VAL A 1 67 ? 95.293 46.693 0.938 1.00 28.34 67 VAL A CA 1
ATOM 549 C C . VAL A 1 67 ? 96.099 45.801 1.872 1.00 28.02 67 VAL A C 1
ATOM 550 O O . VAL A 1 67 ? 96.756 44.854 1.424 1.00 20.73 67 VAL A O 1
ATOM 554 N N . LEU A 1 68 ? 96.067 46.115 3.168 1.00 21.54 68 LEU A N 1
ATOM 555 C CA . LEU A 1 68 ? 96.785 45.328 4.160 1.00 28.38 68 LEU A CA 1
ATOM 556 C C . LEU A 1 68 ? 95.811 44.506 4.981 1.00 24.13 68 LEU A C 1
ATOM 557 O O . LEU A 1 68 ? 94.953 45.067 5.667 1.00 33.81 68 LEU A O 1
ATOM 562 N N . LYS A 1 69 ? 95.926 43.185 4.904 1.00 21.99 69 LYS A N 1
ATOM 563 C CA . LYS A 1 69 ? 95.156 42.332 5.799 1.00 21.08 69 LYS A CA 1
ATOM 564 C C . LYS A 1 69 ? 95.945 42.170 7.085 1.00 21.68 69 LYS A C 1
ATOM 565 O O . LYS A 1 69 ? 97.003 41.546 7.089 1.00 25.89 69 LYS A O 1
ATOM 571 N N . CYS A 1 70 ? 95.423 42.731 8.173 1.00 26.97 70 CYS A N 1
ATOM 572 C CA . CYS A 1 70 ? 96.128 42.726 9.447 1.00 26.68 70 CYS A CA 1
ATOM 573 C C . CYS A 1 70 ? 95.404 41.819 10.430 1.00 47.02 70 CYS A C 1
ATOM 574 O O . CYS A 1 70 ? 94.227 42.021 10.716 1.00 25.31 70 CYS A O 1
ATOM 577 N N . THR A 1 71 ? 96.116 40.819 10.933 1.00 21.63 71 THR A N 1
ATOM 578 C CA . THR A 1 71 ? 95.528 39.808 11.797 1.00 29.08 71 THR A CA 1
ATOM 579 C C . THR A 1 71 ? 96.016 39.961 13.234 1.00 24.05 71 THR A C 1
ATOM 580 O O . THR A 1 71 ? 97.213 40.012 13.490 1.00 30.84 71 THR A O 1
ATOM 584 N N . ILE A 1 72 ? 95.068 40.054 14.153 1.00 23.82 72 ILE A N 1
ATOM 585 C CA . ILE A 1 72 ? 95.362 40.192 15.576 1.00 21.82 72 ILE A CA 1
ATOM 586 C C . ILE A 1 72 ? 95.588 38.810 16.189 1.00 22.68 72 ILE A C 1
ATOM 587 O O . ILE A 1 72 ? 94.804 37.895 15.978 1.00 30.93 72 ILE A O 1
ATOM 592 N N . ASP A 1 73 ? 96.695 38.642 16.907 1.00 25.78 73 ASP A N 1
ATOM 593 C CA . ASP A 1 73 ? 96.988 37.372 17.562 1.00 24.98 73 ASP A CA 1
ATOM 594 C C . ASP A 1 73 ? 96.145 37.244 18.836 1.00 25.26 73 ASP A C 1
ATOM 595 O O . ASP A 1 73 ? 95.490 36.232 19.075 1.00 33.76 73 ASP A O 1
ATOM 600 N N . ASN A 1 74 ? 96.191 38.286 19.656 1.00 26.92 74 ASN A N 1
ATOM 601 C CA . ASN A 1 74 ? 95.415 38.350 20.876 1.00 25.03 74 ASN A CA 1
ATOM 602 C C . ASN A 1 74 ? 95.248 39.797 21.262 1.00 38.96 74 ASN A C 1
ATOM 603 O O . ASN A 1 74 ? 95.967 40.661 20.768 1.00 28.71 74 ASN A O 1
ATOM 608 N N . GLY A 1 75 ? 94.312 40.064 22.156 1.00 41.92 75 GLY A N 1
ATOM 609 C CA . GLY A 1 75 ? 94.081 41.420 22.587 1.00 33.50 75 GLY A CA 1
ATOM 610 C C . GLY A 1 75 ? 92.640 41.636 22.969 1.00 33.29 75 GLY A C 1
ATOM 611 O O . GLY A 1 75 ? 91.817 40.728 22.862 1.00 32.43 75 GLY A O 1
ATOM 612 N N . TYR A 1 76 ? 92.336 42.845 23.425 1.00 29.68 76 TYR A N 1
ATOM 613 C CA . TYR A 1 76 ? 90.984 43.173 23.836 1.00 32.48 76 TYR A CA 1
ATOM 614 C C . TYR A 1 76 ? 90.582 44.554 23.350 1.00 45.22 76 TYR A C 1
ATOM 615 O O . TYR A 1 76 ? 91.421 45.430 23.152 1.00 37.15 76 TYR A O 1
ATOM 624 N N . LEU A 1 77 ? 89.286 44.724 23.135 1.00 38.20 77 LEU A N 1
ATOM 625 C CA . LEU A 1 77 ? 88.687 46.034 22.960 1.00 35.87 77 LEU A CA 1
ATOM 626 C C . LEU A 1 77 ? 87.825 46.298 24.181 1.00 40.67 77 LEU A C 1
ATOM 627 O O . LEU A 1 77 ? 87.002 45.461 24.541 1.00 35.13 77 LEU A O 1
ATOM 632 N N . GLU A 1 78 ? 88.027 47.443 24.823 1.00 31.76 78 GLU A N 1
ATOM 633 C CA . GLU A 1 78 ? 87.205 47.817 25.971 1.00 29.66 78 GLU A CA 1
ATOM 634 C C . GLU A 1 78 ? 86.485 49.137 25.699 1.00 32.28 78 GLU A C 1
ATOM 635 O O . GLU A 1 78 ? 87.084 50.091 25.197 1.00 34.11 78 GLU A O 1
ATOM 641 N N . ILE A 1 79 ? 85.194 49.169 26.021 1.00 30.89 79 ILE A N 1
ATOM 642 C CA . ILE A 1 79 ? 84.383 50.376 25.934 1.00 32.50 79 ILE A CA 1
ATOM 643 C C . ILE A 1 79 ? 83.894 50.672 27.343 1.00 28.87 79 ILE A C 1
ATOM 644 O O . ILE A 1 79 ? 83.352 49.784 27.997 1.00 31.62 79 ILE A O 1
ATOM 649 N N . TYR A 1 80 ? 84.091 51.895 27.819 1.00 32.16 80 TYR A N 1
ATOM 650 C CA . TYR A 1 80 ? 83.773 52.194 29.211 1.00 31.94 80 TYR A CA 1
ATOM 651 C C . TYR A 1 80 ? 83.280 53.618 29.415 1.00 33.45 80 TYR A C 1
ATOM 652 O O . TYR A 1 80 ? 83.785 54.565 28.805 1.00 35.15 80 TYR A O 1
ATOM 661 N N . SER A 1 81 ? 82.267 53.749 30.263 1.00 50.05 81 SER A N 1
ATOM 662 C CA . SER A 1 81 ? 81.849 55.037 30.791 1.00 39.42 81 SER A CA 1
ATOM 663 C C . SER A 1 81 ? 82.306 55.116 32.228 1.00 31.15 81 SER A C 1
ATOM 664 O O . SER A 1 81 ? 82.988 54.226 32.712 1.00 36.48 81 SER A O 1
ATOM 667 N N . ASN A 1 82 ? 81.886 56.163 32.922 1.00 52.54 82 ASN A N 1
ATOM 668 C CA . ASN A 1 82 ? 82.207 56.311 34.327 1.00 43.12 82 ASN A CA 1
ATOM 669 C C . ASN A 1 82 ? 81.522 55.261 35.202 1.00 47.25 82 ASN A C 1
ATOM 670 O O . ASN A 1 82 ? 81.936 55.033 36.334 1.00 38.77 82 ASN A O 1
ATOM 675 N N . THR A 1 83 ? 80.475 54.620 34.683 1.00 34.15 83 THR A N 1
ATOM 676 C CA . THR A 1 83 ? 79.700 53.676 35.496 1.00 37.44 83 THR A CA 1
ATOM 677 C C . THR A 1 83 ? 79.563 52.260 34.936 1.00 31.97 83 THR A C 1
ATOM 678 O O . THR A 1 83 ? 79.030 51.383 35.614 1.00 56.05 83 THR A O 1
ATOM 682 N N . SER A 1 84 ? 80.043 52.030 33.714 1.00 30.72 84 SER A N 1
ATOM 683 C CA . SER A 1 84 ? 80.010 50.686 33.149 1.00 38.17 84 SER A CA 1
ATOM 684 C C . SER A 1 84 ? 81.107 50.462 32.114 1.00 32.07 84 SER A C 1
ATOM 685 O O . SER A 1 84 ? 81.674 51.414 31.574 1.00 30.73 84 SER A O 1
ATOM 688 N N . SER A 1 85 ? 81.399 49.194 31.844 1.00 32.72 85 SER A N 1
ATOM 689 C CA . SER A 1 85 ? 82.404 48.839 30.841 1.00 37.37 85 SER A CA 1
ATOM 690 C C . SER A 1 85 ? 82.151 47.437 30.318 1.00 30.44 85 SER A C 1
ATOM 691 O O . SER A 1 85 ? 81.523 46.618 30.986 1.00 36.01 85 SER A O 1
ATOM 694 N N . GLU A 1 86 ? 82.625 47.165 29.113 1.00 27.40 86 GLU A N 1
ATOM 695 C CA . GLU A 1 86 ? 82.608 45.809 28.599 1.00 38.90 86 GLU A CA 1
ATOM 696 C C . GLU A 1 86 ? 83.919 45.518 27.885 1.00 28.08 86 GLU A C 1
ATOM 697 O O . GLU A 1 86 ? 84.558 46.421 27.333 1.00 33.66 86 GLU A O 1
ATOM 703 N N . LYS A 1 87 ? 84.314 44.252 27.911 1.00 28.48 87 LYS A N 1
ATOM 704 C CA . LYS A 1 87 ? 85.572 43.825 27.327 1.00 36.94 87 LYS A CA 1
ATOM 705 C C . LYS A 1 87 ? 85.313 42.742 26.289 1.00 44.08 87 LYS A C 1
ATOM 706 O O . LYS A 1 87 ? 84.489 41.856 26.513 1.00 40.29 87 LYS A O 1
ATOM 712 N N . HIS A 1 88 ? 86.000 42.819 25.151 1.00 31.77 88 HIS A N 1
ATOM 713 C CA . HIS A 1 88 ? 85.837 41.830 24.088 1.00 31.34 88 HIS A CA 1
ATOM 714 C C . HIS A 1 88 ? 87.190 41.382 23.532 1.00 32.29 88 HIS A C 1
ATOM 715 O O . HIS A 1 88 ? 88.019 42.213 23.183 1.00 34.58 88 HIS A O 1
ATOM 722 N N . SER A 1 89 ? 87.398 40.071 23.441 1.00 32.36 89 SER A N 1
ATOM 723 C CA . SER A 1 89 ? 88.621 39.513 22.862 1.00 33.63 89 SER A CA 1
ATOM 724 C C . SER A 1 89 ? 88.773 39.848 21.378 1.00 28.70 89 SER A C 1
ATOM 725 O O . SER A 1 89 ? 87.802 39.825 20.626 1.00 31.08 89 SER A O 1
ATOM 728 N N . LEU A 1 90 ? 90.000 40.136 20.963 1.00 28.62 90 LEU A N 1
ATOM 729 C CA . LEU A 1 90 ? 90.284 40.408 19.559 1.00 36.04 90 LEU A CA 1
ATOM 730 C C . LEU A 1 90 ? 91.063 39.266 18.902 1.00 26.97 90 LEU A C 1
ATOM 731 O O . LEU A 1 90 ? 91.586 39.425 17.793 1.00 32.36 90 LEU A O 1
ATOM 736 N N . LYS A 1 91 ? 91.127 38.119 19.575 1.00 33.55 91 LYS A N 1
ATOM 737 C CA . LYS A 1 91 ? 91.863 36.962 19.062 1.00 27.63 91 LYS A CA 1
ATOM 738 C C . LYS A 1 91 ? 91.463 36.559 17.638 1.00 47.87 91 LYS A C 1
ATOM 739 O O . LYS A 1 91 ? 90.283 36.354 17.351 1.00 30.03 91 LYS A O 1
ATOM 745 N N . ASP A 1 92 ? 92.460 36.454 16.760 1.00 28.41 92 ASP A N 1
ATOM 746 C CA . ASP A 1 92 ? 92.277 36.006 15.369 1.00 34.05 92 ASP A CA 1
ATOM 747 C C . ASP A 1 92 ? 91.426 36.932 14.511 1.00 25.57 92 ASP A C 1
ATOM 748 O O . ASP A 1 92 ? 91.028 36.562 13.405 1.00 30.81 92 ASP A O 1
ATOM 753 N N . ILE A 1 93 ? 91.155 38.140 14.994 1.00 28.51 93 ILE A N 1
ATOM 754 C CA . ILE A 1 93 ? 90.402 39.097 14.186 1.00 32.15 93 ILE A CA 1
ATOM 755 C C . ILE A 1 93 ? 91.264 39.624 13.037 1.00 21.86 93 ILE A C 1
ATOM 756 O O . ILE A 1 93 ? 92.451 39.904 13.219 1.00 31.13 93 ILE A O 1
ATOM 761 N N . GLU A 1 94 ? 90.664 39.725 11.852 1.00 24.17 94 GLU A N 1
ATOM 762 C CA . GLU A 1 94 ? 91.366 40.230 10.675 1.00 29.60 94 GLU A CA 1
ATOM 763 C C . GLU A 1 94 ? 90.733 41.526 10.199 1.00 38.48 94 GLU A C 1
ATOM 764 O O . GLU A 1 94 ? 89.522 41.595 9.996 1.00 34.03 94 GLU A O 1
ATOM 770 N N . ILE A 1 95 ? 91.550 42.557 10.028 1.00 23.29 95 ILE A N 1
ATOM 771 C CA . ILE A 1 95 ? 91.053 43.828 9.514 1.00 20.68 95 ILE A CA 1
ATOM 772 C C . ILE A 1 95 ? 91.797 44.181 8.231 1.00 19.47 95 ILE A C 1
ATOM 773 O O . ILE A 1 95 ? 93.032 44.156 8.190 1.00 25.88 95 ILE A O 1
ATOM 778 N N . LYS A 1 96 ? 91.045 44.495 7.186 1.00 20.66 96 LYS A N 1
ATOM 779 C CA . LYS A 1 96 ? 91.640 44.947 5.939 1.00 24.72 96 LYS A CA 1
ATOM 780 C C . LYS A 1 96 ? 91.645 46.460 5.873 1.00 26.05 96 LYS A C 1
ATOM 781 O O . LYS A 1 96 ? 90.604 47.103 5.799 1.00 26.97 96 LYS A O 1
ATOM 787 N N . VAL A 1 97 ? 92.841 47.024 5.921 1.00 18.69 97 VAL A N 1
ATOM 788 C CA . VAL A 1 97 ? 93.016 48.458 5.943 1.00 28.00 97 VAL A CA 1
ATOM 789 C C . VAL A 1 97 ? 93.516 48.875 4.575 1.00 31.69 97 VAL A C 1
ATOM 790 O O . VAL A 1 97 ? 94.375 48.209 4.000 1.00 23.68 97 VAL A O 1
ATOM 794 N N . CYS A 1 98 ? 92.974 49.964 4.048 1.00 28.99 98 CYS A N 1
ATOM 795 C CA . CYS A 1 98 ? 93.412 50.465 2.749 1.00 21.29 98 CYS A CA 1
ATOM 796 C C . CYS A 1 98 ? 93.951 51.877 2.941 1.00 28.13 98 CYS A C 1
ATOM 797 O O . CYS A 1 98 ? 93.724 52.490 3.984 1.00 26.33 98 CYS A O 1
ATOM 808 N N . SER A 1 100 ? 96.457 55.300 0.645 1.00 25.48 100 SER A N 1
ATOM 809 C CA . SER A 1 100 ? 96.914 55.842 -0.632 1.00 27.80 100 SER A CA 1
ATOM 810 C C . SER A 1 100 ? 98.411 56.101 -0.607 1.00 28.87 100 SER A C 1
ATOM 811 O O . SER A 1 100 ? 98.944 56.650 0.357 1.00 26.22 100 SER A O 1
ATOM 814 N N . ILE A 1 101 ? 99.094 55.700 -1.669 1.00 27.08 101 ILE A N 1
ATOM 815 C CA . ILE A 1 101 ? 100.520 55.949 -1.760 1.00 25.92 101 ILE A CA 1
ATOM 816 C C . ILE A 1 101 ? 100.831 56.716 -3.030 1.00 36.98 101 ILE A C 1
ATOM 817 O O . ILE A 1 101 ? 100.008 56.793 -3.944 1.00 28.20 101 ILE A O 1
ATOM 822 N N . LYS A 1 102 ? 102.019 57.294 -3.081 1.00 33.23 102 LYS A N 1
ATOM 823 C CA . LYS A 1 102 ? 102.472 57.964 -4.288 1.00 35.86 102 LYS A CA 1
ATOM 824 C C . LYS A 1 102 ? 103.944 57.661 -4.502 1.00 47.77 102 LYS A C 1
ATOM 825 O O . LYS A 1 102 ? 104.720 57.608 -3.541 1.00 37.33 102 LYS A O 1
ATOM 831 N N . PRO A 1 103 ? 104.334 57.447 -5.767 1.00 53.39 103 PRO A N 1
ATOM 832 C CA . PRO A 1 103 ? 105.709 57.039 -6.054 1.00 59.07 103 PRO A CA 1
ATOM 833 C C . PRO A 1 103 ? 106.696 58.188 -5.947 1.00 55.58 103 PRO A C 1
ATOM 834 O O . PRO A 1 103 ? 106.347 59.352 -6.145 1.00 70.56 103 PRO A O 1
ATOM 838 N N . ASN A 1 104 ? 107.928 57.841 -5.605 1.00 50.62 104 ASN A N 1
ATOM 839 C CA . ASN A 1 104 ? 109.037 58.774 -5.678 1.00 69.33 104 ASN A CA 1
ATOM 840 C C . ASN A 1 104 ? 109.986 58.309 -6.777 1.00 65.60 104 ASN A C 1
ATOM 841 O O . ASN A 1 104 ? 110.078 57.110 -7.052 1.00 56.85 104 ASN A O 1
ATOM 846 N N . SER A 1 105 ? 110.674 59.249 -7.420 1.00 54.78 105 SER A N 1
ATOM 847 C CA . SER A 1 105 ? 111.664 58.903 -8.441 1.00 57.76 105 SER A CA 1
ATOM 848 C C . SER A 1 105 ? 112.866 58.287 -7.737 1.00 73.01 105 SER A C 1
ATOM 849 O O . SER A 1 105 ? 113.782 57.743 -8.363 1.00 76.90 105 SER A O 1
ATOM 852 N N . ASP A 1 106 ? 112.828 58.401 -6.414 1.00 58.03 106 ASP A N 1
ATOM 853 C CA . ASP A 1 106 ? 113.726 57.724 -5.496 1.00 75.59 106 ASP A CA 1
ATOM 854 C C . ASP A 1 106 ? 113.627 56.205 -5.646 1.00 64.51 106 ASP A C 1
ATOM 855 O O . ASP A 1 106 ? 114.597 55.480 -5.436 1.00 78.73 106 ASP A O 1
ATOM 860 N N . GLY A 1 107 ? 112.444 55.733 -6.020 1.00 62.41 107 GLY A N 1
ATOM 861 C CA . GLY A 1 107 ? 112.162 54.311 -6.061 1.00 51.04 107 GLY A CA 1
ATOM 862 C C . GLY A 1 107 ? 111.268 53.932 -4.896 1.00 62.12 107 GLY A C 1
ATOM 863 O O . GLY A 1 107 ? 110.727 52.827 -4.839 1.00 72.92 107 GLY A O 1
ATOM 864 N N . THR A 1 108 ? 111.109 54.862 -3.961 1.00 58.54 108 THR A N 1
ATOM 865 C CA . THR A 1 108 ? 110.301 54.614 -2.775 1.00 53.67 108 THR A CA 1
ATOM 866 C C . THR A 1 108 ? 108.879 55.130 -2.941 1.00 41.37 108 THR A C 1
ATOM 867 O O . THR A 1 108 ? 108.580 55.881 -3.870 1.00 47.61 108 THR A O 1
ATOM 871 N N . HIS A 1 109 ? 108.009 54.715 -2.029 1.00 38.55 109 HIS A N 1
ATOM 872 C CA . HIS A 1 109 ? 106.617 55.145 -2.002 1.00 36.29 109 HIS A CA 1
ATOM 873 C C . HIS A 1 109 ? 106.332 56.019 -0.786 1.00 40.46 109 HIS A C 1
ATOM 874 O O . HIS A 1 109 ? 106.751 55.693 0.324 1.00 37.82 109 HIS A O 1
ATOM 881 N N . SER A 1 110 ? 105.624 57.124 -0.993 1.00 37.02 110 SER A N 1
ATOM 882 C CA . SER A 1 110 ? 105.190 57.960 0.119 1.00 37.43 110 SER A CA 1
ATOM 883 C C . SER A 1 110 ? 103.770 57.617 0.502 1.00 49.07 110 SER A C 1
ATOM 884 O O . SER A 1 110 ? 102.863 57.620 -0.338 1.00 34.77 110 SER A O 1
ATOM 887 N N . LEU A 1 111 ? 103.591 57.314 1.778 1.00 35.61 111 LEU A N 1
ATOM 888 C CA . LEU A 1 111 ? 102.285 56.962 2.292 1.00 41.53 111 LEU A CA 1
ATOM 889 C C . LEU A 1 111 ? 101.538 58.214 2.717 1.00 56.91 111 LEU A C 1
ATOM 890 O O . LEU A 1 111 ? 102.022 58.982 3.547 1.00 36.36 111 LEU A O 1
ATOM 895 N N . CYS A 1 112 ? 100.362 58.424 2.144 1.00 36.84 112 CYS A N 1
ATOM 896 C CA . CYS A 1 112 ? 99.537 59.564 2.517 1.00 41.49 112 CYS A CA 1
ATOM 897 C C . CYS A 1 112 ? 98.986 59.356 3.934 1.00 54.55 112 CYS A C 1
ATOM 898 O O . CYS A 1 112 ? 98.394 58.321 4.242 1.00 38.32 112 CYS A O 1
ATOM 901 N N . LYS A 1 113 ? 99.199 60.339 4.803 1.00 57.53 113 LYS A N 1
ATOM 902 C CA . LYS A 1 113 ? 98.991 60.146 6.237 1.00 60.89 113 LYS A CA 1
ATOM 903 C C . LYS A 1 113 ? 97.517 60.035 6.639 1.00 60.72 113 LYS A C 1
ATOM 904 O O . LYS A 1 113 ? 97.160 59.252 7.526 1.00 62.02 113 LYS A O 1
ATOM 910 N N . ASN A 1 114 ? 96.666 60.821 5.990 1.00 38.29 114 ASN A N 1
ATOM 911 C CA . ASN A 1 114 ? 95.245 60.832 6.313 1.00 43.58 114 ASN A CA 1
ATOM 912 C C . ASN A 1 114 ? 94.415 59.962 5.385 1.00 39.17 114 ASN A C 1
ATOM 913 O O . ASN A 1 114 ? 93.231 60.222 5.193 1.00 41.45 114 ASN A O 1
ATOM 918 N N . SER A 1 115 ? 95.021 58.925 4.819 1.00 32.72 115 SER A N 1
ATOM 919 C CA . SER A 1 115 ? 94.369 58.201 3.730 1.00 49.76 115 SER A CA 1
ATOM 920 C C . SER A 1 115 ? 93.787 56.861 4.162 1.00 29.76 115 SER A C 1
ATOM 921 O O . SER A 1 115 ? 93.126 56.193 3.377 1.00 26.86 115 SER A O 1
ATOM 924 N N . PHE A 1 116 ? 94.015 56.467 5.407 1.00 26.95 116 PHE A N 1
ATOM 925 C CA . PHE A 1 116 ? 93.605 55.141 5.854 1.00 28.88 116 PHE A CA 1
ATOM 926 C C . PHE A 1 116 ? 92.089 54.989 5.901 1.00 30.24 116 PHE A C 1
ATOM 927 O O . PHE A 1 116 ? 91.388 55.895 6.344 1.00 32.26 116 PHE A O 1
ATOM 935 N N . TYR A 1 117 ? 91.587 53.846 5.441 1.00 22.61 117 TYR A N 1
ATOM 936 C CA . TYR A 1 117 ? 90.202 53.488 5.714 1.00 22.66 117 TYR A CA 1
ATOM 937 C C . TYR A 1 117 ? 90.063 51.988 5.876 1.00 30.26 117 TYR A C 1
ATOM 938 O O . TYR A 1 117 ? 90.936 51.227 5.473 1.00 25.38 117 TYR A O 1
ATOM 947 N N . ILE A 1 118 ? 88.974 51.574 6.508 1.00 25.20 118 ILE A N 1
ATOM 948 C CA . ILE A 1 118 ? 88.733 50.164 6.758 1.00 24.10 118 ILE A CA 1
ATOM 949 C C . ILE A 1 118 ? 87.817 49.566 5.698 1.00 22.81 118 ILE A C 1
ATOM 950 O O . ILE A 1 118 ? 86.691 50.032 5.496 1.00 27.65 118 ILE A O 1
ATOM 955 N N . LYS A 1 119 ? 88.296 48.519 5.041 1.00 21.44 119 LYS A N 1
ATOM 956 C CA . LYS A 1 119 ? 87.522 47.871 3.984 1.00 30.77 119 LYS A CA 1
ATOM 957 C C . LYS A 1 119 ? 86.560 46.874 4.592 1.00 45.50 119 LYS A C 1
ATOM 958 O O . LYS A 1 119 ? 85.391 46.826 4.223 1.00 28.82 119 LYS A O 1
ATOM 964 N N . THR A 1 120 ? 87.082 46.068 5.513 1.00 32.03 120 THR A N 1
ATOM 965 C CA . THR A 1 120 ? 86.338 45.009 6.184 1.00 28.29 120 THR A CA 1
ATOM 966 C C . THR A 1 120 ? 87.005 44.688 7.511 1.00 25.31 120 THR A C 1
ATOM 967 O O . THR A 1 120 ? 88.190 44.981 7.705 1.00 25.55 120 THR A O 1
ATOM 971 N N . ASN A 1 121 ? 86.256 44.069 8.411 1.00 28.90 121 ASN A N 1
ATOM 972 C CA . ASN A 1 121 ? 86.871 43.364 9.544 1.00 28.14 121 ASN A CA 1
ATOM 973 C C . ASN A 1 121 ? 86.031 42.124 9.802 1.00 31.08 121 ASN A C 1
ATOM 974 O O . ASN A 1 121 ? 84.845 42.097 9.465 1.00 36.12 121 ASN A O 1
ATOM 979 N N . SER A 1 122 ? 86.642 41.097 10.377 1.00 33.00 122 SER A N 1
ATOM 980 C CA . SER A 1 122 ? 86.017 39.778 10.465 1.00 33.16 122 SER A CA 1
ATOM 981 C C . SER A 1 122 ? 85.115 39.590 11.672 1.00 47.28 122 SER A C 1
ATOM 982 O O . SER A 1 122 ? 84.633 38.484 11.917 1.00 58.92 122 SER A O 1
ATOM 985 N N . LEU A 1 123 ? 84.892 40.664 12.423 1.00 37.20 123 LEU A N 1
ATOM 986 C CA . LEU A 1 123 ? 84.120 40.598 13.661 1.00 63.38 123 LEU A CA 1
ATOM 987 C C . LEU A 1 123 ? 82.699 40.102 13.373 1.00 59.63 123 LEU A C 1
ATOM 988 O O . LEU A 1 123 ? 82.060 39.478 14.234 1.00 74.75 123 LEU A O 1
ATOM 993 N N . LYS A 1 124 ? 82.242 40.372 12.144 1.00 72.15 124 LYS A N 1
ATOM 994 C CA . LYS A 1 124 ? 80.942 39.941 11.621 1.00 69.27 124 LYS A CA 1
ATOM 995 C C . LYS A 1 124 ? 79.780 40.603 12.354 1.00 68.52 124 LYS A C 1
ATOM 996 O O . LYS A 1 124 ? 78.765 40.937 11.739 1.00 67.61 124 LYS A O 1
ATOM 998 N N . ARG A 1 129 ? 77.990 42.901 17.531 1.00 66.68 129 ARG A N 1
ATOM 999 C CA . ARG A 1 129 ? 77.155 44.090 17.423 1.00 48.60 129 ARG A CA 1
ATOM 1000 C C . ARG A 1 129 ? 77.807 45.146 16.535 1.00 47.54 129 ARG A C 1
ATOM 1001 O O . ARG A 1 129 ? 78.974 45.027 16.150 1.00 65.99 129 ARG A O 1
ATOM 1003 N N . LEU A 1 130 ? 77.037 46.176 16.207 1.00 56.73 130 LEU A N 1
ATOM 1004 C CA . LEU A 1 130 ? 77.500 47.258 15.345 1.00 46.04 130 LEU A CA 1
ATOM 1005 C C . LEU A 1 130 ? 78.596 48.080 16.005 1.00 36.84 130 LEU A C 1
ATOM 1006 O O . LEU A 1 130 ? 79.607 48.400 15.390 1.00 58.83 130 LEU A O 1
ATOM 1011 N N . ILE A 1 131 ? 78.369 48.421 17.269 1.00 58.71 131 ILE A N 1
ATOM 1012 C CA . ILE A 1 131 ? 79.202 49.388 17.970 1.00 60.49 131 ILE A CA 1
ATOM 1013 C C . ILE A 1 131 ? 80.624 48.870 18.225 1.00 57.62 131 ILE A C 1
ATOM 1014 O O . ILE A 1 131 ? 81.582 49.633 18.115 1.00 53.24 131 ILE A O 1
ATOM 1019 N N . LEU A 1 132 ? 80.763 47.583 18.541 1.00 49.84 132 LEU A N 1
ATOM 1020 C CA . LEU A 1 132 ? 82.084 46.987 18.741 1.00 40.59 132 LEU A CA 1
ATOM 1021 C C . LEU A 1 132 ? 82.922 47.094 17.473 1.00 39.31 132 LEU A C 1
ATOM 1022 O O . LEU A 1 132 ? 84.102 47.451 17.516 1.00 41.84 132 LEU A O 1
ATOM 1027 N N . SER A 1 133 ? 82.304 46.770 16.345 1.00 41.52 133 SER A N 1
ATOM 1028 C CA . SER A 1 133 ? 82.979 46.822 15.063 1.00 42.20 133 SER A CA 1
ATOM 1029 C C . SER A 1 133 ? 83.361 48.263 14.712 1.00 43.88 133 SER A C 1
ATOM 1030 O O . SER A 1 133 ? 84.471 48.540 14.250 1.00 29.36 133 SER A O 1
ATOM 1033 N N . HIS A 1 134 ? 82.431 49.177 14.954 1.00 41.54 134 HIS A N 1
ATOM 1034 C CA . HIS A 1 134 ? 82.688 50.598 14.776 1.00 39.99 134 HIS A CA 1
ATOM 1035 C C . HIS A 1 134 ? 83.849 51.074 15.648 1.00 38.57 134 HIS A C 1
ATOM 1036 O O . HIS A 1 134 ? 84.793 51.680 15.147 1.00 32.84 134 HIS A O 1
ATOM 1043 N N . CYS A 1 135 ? 83.773 50.808 16.952 1.00 29.49 135 CYS A N 1
ATOM 1044 C CA . CYS A 1 135 ? 84.832 51.243 17.868 1.00 30.18 135 CYS A CA 1
ATOM 1045 C C . CYS A 1 135 ? 86.204 50.672 17.476 1.00 30.85 135 CYS A C 1
ATOM 1046 O O . CYS A 1 135 ? 87.212 51.383 17.508 1.00 28.30 135 CYS A O 1
ATOM 1049 N N . LEU A 1 136 ? 86.231 49.399 17.097 1.00 30.50 136 LEU A N 1
ATOM 1050 C CA . LEU A 1 136 ? 87.465 48.754 16.662 1.00 33.34 136 LEU A CA 1
ATOM 1051 C C . LEU A 1 136 ? 88.048 49.440 15.427 1.00 39.21 136 LEU A C 1
ATOM 1052 O O . LEU A 1 136 ? 89.264 49.639 15.322 1.00 25.71 136 LEU A O 1
ATOM 1057 N N . ASP A 1 137 ? 87.181 49.791 14.485 1.00 30.29 137 ASP A N 1
ATOM 1058 C CA . ASP A 1 137 ? 87.630 50.474 13.276 1.00 28.47 137 ASP A CA 1
ATOM 1059 C C . ASP A 1 137 ? 88.252 51.818 13.631 1.00 23.09 137 ASP A C 1
ATOM 1060 O O . ASP A 1 137 ? 89.313 52.175 13.122 1.00 27.63 137 ASP A O 1
ATOM 1065 N N . LYS A 1 138 ? 87.597 52.549 14.528 1.00 25.17 138 LYS A N 1
ATOM 1066 C CA . LYS A 1 138 ? 88.079 53.869 14.909 1.00 26.50 138 LYS A CA 1
ATOM 1067 C C . LYS A 1 138 ? 89.431 53.780 15.606 1.00 31.81 138 LYS A C 1
ATOM 1068 O O . LYS A 1 138 ? 90.334 54.570 15.335 1.00 34.66 138 LYS A O 1
ATOM 1074 N N . LEU A 1 139 ? 89.572 52.802 16.491 1.00 28.71 139 LEU A N 1
ATOM 1075 C CA . LEU A 1 139 ? 90.829 52.604 17.203 1.00 28.25 139 LEU A CA 1
ATOM 1076 C C . LEU A 1 139 ? 91.963 52.159 16.264 1.00 32.82 139 LEU A C 1
ATOM 1077 O O . LEU A 1 139 ? 93.059 52.714 16.308 1.00 32.20 139 LEU A O 1
ATOM 1082 N N . ILE A 1 140 ? 91.688 51.190 15.393 1.00 30.62 140 ILE A N 1
ATOM 1083 C CA . ILE A 1 140 ? 92.682 50.731 14.419 1.00 30.42 140 ILE A CA 1
ATOM 1084 C C . ILE A 1 140 ? 93.137 51.864 13.497 1.00 29.96 140 ILE A C 1
ATOM 1085 O O . ILE A 1 140 ? 94.335 51.999 13.210 1.00 31.03 140 ILE A O 1
ATOM 1090 N N . LEU A 1 141 ? 92.188 52.689 13.056 1.00 22.81 141 LEU A N 1
ATOM 1091 C CA . LEU A 1 141 ? 92.518 53.807 12.180 1.00 34.16 141 LEU A CA 1
ATOM 1092 C C . LEU A 1 141 ? 93.388 54.830 12.890 1.00 50.47 141 LEU A C 1
ATOM 1093 O O . LEU A 1 141 ? 94.339 55.349 12.301 1.00 29.83 141 LEU A O 1
ATOM 1098 N N . ALA A 1 142 ? 93.069 55.109 14.153 1.00 27.25 142 ALA A N 1
ATOM 1099 C CA . ALA A 1 142 ? 93.821 56.092 14.919 1.00 29.76 142 ALA A CA 1
ATOM 1100 C C . ALA A 1 142 ? 95.236 55.593 15.123 1.00 48.02 142 ALA A C 1
ATOM 1101 O O . ALA A 1 142 ? 96.189 56.368 15.067 1.00 47.27 142 ALA A O 1
ATOM 1103 N N . TRP A 1 143 ? 95.365 54.289 15.346 1.00 30.24 143 TRP A N 1
ATOM 1104 C CA . TRP A 1 143 ? 96.672 53.670 15.533 1.00 37.28 143 TRP A CA 1
ATOM 1105 C C . TRP A 1 143 ? 97.500 53.733 14.246 1.00 28.72 143 TRP A C 1
ATOM 1106 O O . TRP A 1 143 ? 98.688 54.067 14.278 1.00 39.12 143 TRP A O 1
ATOM 1117 N N . PHE A 1 144 ? 96.878 53.400 13.120 1.00 37.75 144 PHE A N 1
ATOM 1118 C CA . PHE A 1 144 ? 97.588 53.444 11.852 1.00 48.93 144 PHE A CA 1
ATOM 1119 C C . PHE A 1 144 ? 98.113 54.849 11.587 1.00 41.34 144 PHE A C 1
ATOM 1120 O O . PHE A 1 144 ? 99.265 55.009 11.191 1.00 30.12 144 PHE A O 1
ATOM 1128 N N . LYS A 1 145 ? 97.292 55.861 11.850 1.00 40.13 145 LYS A N 1
ATOM 1129 C CA . LYS A 1 145 ? 97.724 57.246 11.688 1.00 39.82 145 LYS A CA 1
ATOM 1130 C C . LYS A 1 145 ? 98.898 57.576 12.612 1.00 54.89 145 LYS A C 1
ATOM 1131 O O . LYS A 1 145 ? 99.875 58.184 12.179 1.00 60.77 145 LYS A O 1
ATOM 1137 N N . ASP A 1 146 ? 98.810 57.178 13.879 1.00 46.70 146 ASP A N 1
ATOM 1138 C CA . ASP A 1 146 ? 99.924 57.397 14.799 1.00 46.57 146 ASP A CA 1
ATOM 1139 C C . ASP A 1 146 ? 101.179 56.664 14.345 1.00 44.54 146 ASP A C 1
ATOM 1140 O O . ASP A 1 146 ? 102.287 57.148 14.539 1.00 47.81 146 ASP A O 1
ATOM 1145 N N . ASN A 1 147 ? 101.002 55.496 13.739 1.00 40.05 147 ASN A N 1
ATOM 1146 C CA . ASN A 1 147 ? 102.142 54.657 13.395 1.00 37.86 147 ASN A CA 1
ATOM 1147 C C . ASN A 1 147 ? 102.468 54.650 11.910 1.00 46.67 147 ASN A C 1
ATOM 1148 O O . ASN A 1 147 ? 103.075 53.701 11.419 1.00 34.73 147 ASN A O 1
ATOM 1153 N N . HIS A 1 148 ? 102.073 55.706 11.204 1.00 41.79 148 HIS A N 1
ATOM 1154 C CA . HIS A 1 148 ? 102.180 55.732 9.744 1.00 55.41 148 HIS A CA 1
ATOM 1155 C C . HIS A 1 148 ? 103.614 55.534 9.253 1.00 33.61 148 HIS A C 1
ATOM 1156 O O . HIS A 1 148 ? 103.832 54.944 8.191 1.00 40.10 148 HIS A O 1
ATOM 1163 N N . LYS A 1 149 ? 104.587 56.016 10.022 1.00 36.95 149 LYS A N 1
ATOM 1164 C CA . LYS A 1 149 ? 105.997 55.846 9.658 1.00 43.76 149 LYS A CA 1
ATOM 1165 C C . LYS A 1 149 ? 106.357 54.379 9.485 1.00 46.58 149 LYS A C 1
ATOM 1166 O O . LYS A 1 149 ? 107.090 54.024 8.574 1.00 46.01 149 LYS A O 1
ATOM 1172 N N A TYR A 1 150 ? 105.838 53.519 10.345 0.44 48.38 150 TYR A N 1
ATOM 1173 N N B TYR A 1 150 ? 105.844 53.528 10.370 0.56 49.00 150 TYR A N 1
ATOM 1174 C CA A TYR A 1 150 ? 106.123 52.113 10.150 0.44 36.47 150 TYR A CA 1
ATOM 1175 C CA B TYR A 1 150 ? 106.022 52.074 10.261 0.56 37.27 150 TYR A CA 1
ATOM 1176 C C A TYR A 1 150 ? 105.368 51.534 8.964 0.44 34.95 150 TYR A C 1
ATOM 1177 C C B TYR A 1 150 ? 105.349 51.506 9.025 0.56 33.32 150 TYR A C 1
ATOM 1178 O O A TYR A 1 150 ? 105.904 50.688 8.251 0.44 47.75 150 TYR A O 1
ATOM 1179 O O B TYR A 1 150 ? 105.920 50.676 8.322 0.56 44.43 150 TYR A O 1
ATOM 1196 N N . ILE A 1 151 ? 104.121 51.963 8.784 1.00 43.48 151 ILE A N 1
ATOM 1197 C CA . ILE A 1 151 ? 103.311 51.467 7.675 1.00 31.23 151 ILE A CA 1
ATOM 1198 C C . ILE A 1 151 ? 104.019 51.736 6.353 1.00 28.70 151 ILE A C 1
ATOM 1199 O O . ILE A 1 151 ? 104.027 50.893 5.457 1.00 32.01 151 ILE A O 1
ATOM 1204 N N . GLU A 1 152 ? 104.638 52.905 6.261 1.00 31.88 152 GLU A N 1
ATOM 1205 C CA . GLU A 1 152 ? 105.371 53.314 5.068 1.00 31.74 152 GLU A CA 1
ATOM 1206 C C . GLU A 1 152 ? 106.598 52.420 4.879 1.00 33.59 152 GLU A C 1
ATOM 1207 O O . GLU A 1 152 ? 106.930 52.057 3.756 1.00 33.70 152 GLU A O 1
ATOM 1213 N N . LEU A 1 153 ? 107.277 52.086 5.981 1.00 33.42 153 LEU A N 1
ATOM 1214 C CA . LEU A 1 153 ? 108.410 51.159 5.946 1.00 31.77 153 LEU A CA 1
ATOM 1215 C C . LEU A 1 153 ? 107.961 49.794 5.425 1.00 42.28 153 LEU A C 1
ATOM 1216 O O . LEU A 1 153 ? 108.592 49.216 4.535 1.00 35.02 153 LEU A O 1
ATOM 1221 N N . PHE A 1 154 ? 106.881 49.277 6.003 1.00 30.07 154 PHE A N 1
ATOM 1222 C CA . PHE A 1 154 ? 106.311 48.011 5.561 1.00 33.22 154 PHE A CA 1
ATOM 1223 C C . PHE A 1 154 ? 106.068 48.029 4.053 1.00 42.91 154 PHE A C 1
ATOM 1224 O O . PHE A 1 154 ? 106.539 47.161 3.317 1.00 32.19 154 PHE A O 1
ATOM 1232 N N . ILE A 1 155 ? 105.329 49.035 3.609 1.00 31.32 155 ILE A N 1
ATOM 1233 C CA . ILE A 1 155 ? 105.026 49.202 2.197 1.00 33.96 155 ILE A CA 1
ATOM 1234 C C . ILE A 1 155 ? 106.309 49.232 1.355 1.00 27.00 155 ILE A C 1
ATOM 1235 O O . ILE A 1 155 ? 106.397 48.578 0.306 1.00 29.01 155 ILE A O 1
ATOM 1240 N N . ASN A 1 156 ? 107.306 49.978 1.816 1.00 28.56 156 ASN A N 1
ATOM 1241 C CA . ASN A 1 156 ? 108.538 50.132 1.046 1.00 42.29 156 ASN A CA 1
ATOM 1242 C C . ASN A 1 156 ? 109.456 48.917 1.132 1.00 54.07 156 ASN A C 1
ATOM 1243 O O . ASN A 1 156 ? 110.512 48.883 0.507 1.00 45.36 156 ASN A O 1
ATOM 1248 N N . ARG A 1 157 ? 109.049 47.915 1.901 1.00 41.78 157 ARG A N 1
ATOM 1249 C CA . ARG A 1 157 ? 109.819 46.680 1.996 1.00 37.90 157 ARG A CA 1
ATOM 1250 C C . ARG A 1 157 ? 109.049 45.515 1.389 1.00 33.74 157 ARG A C 1
ATOM 1251 O O . ARG A 1 157 ? 109.464 44.363 1.509 1.00 35.45 157 ARG A O 1
ATOM 1259 N N . SER A 1 158 ? 107.935 45.826 0.731 1.00 28.40 158 SER A N 1
ATOM 1260 C CA . SER A 1 158 ? 107.070 44.806 0.141 1.00 27.09 158 SER A CA 1
ATOM 1261 C C . SER A 1 158 ? 107.462 44.424 -1.279 1.00 28.06 158 SER A C 1
ATOM 1262 O O . SER A 1 158 ? 106.823 43.565 -1.880 1.00 31.67 158 SER A O 1
ATOM 1265 N N . ARG A 1 159 ? 108.497 45.071 -1.809 1.00 36.08 159 ARG A N 1
ATOM 1266 C CA . ARG A 1 159 ? 108.932 44.835 -3.192 1.00 34.10 159 ARG A CA 1
ATOM 1267 C C . ARG A 1 159 ? 107.778 44.982 -4.177 1.00 28.67 159 ARG A C 1
ATOM 1268 O O . ARG A 1 159 ? 107.543 44.120 -5.027 1.00 31.61 159 ARG A O 1
ATOM 1276 N N . ILE A 1 160 ? 107.064 46.091 -4.042 1.00 26.02 160 ILE A N 1
ATOM 1277 C CA . ILE A 1 160 ? 105.901 46.342 -4.858 1.00 24.46 160 ILE A CA 1
ATOM 1278 C C . ILE A 1 160 ? 106.336 46.480 -6.306 1.00 27.73 160 ILE A C 1
ATOM 1279 O O . ILE A 1 160 ? 107.278 47.211 -6.622 1.00 32.29 160 ILE A O 1
ATOM 1284 N N . GLN A 1 161 ? 105.676 45.715 -7.163 1.00 23.98 161 GLN A N 1
ATOM 1285 C CA . GLN A 1 161 ? 105.962 45.694 -8.596 1.00 27.64 161 GLN A CA 1
ATOM 1286 C C . GLN A 1 161 ? 105.197 46.788 -9.310 1.00 26.77 161 GLN A C 1
ATOM 1287 O O . GLN A 1 161 ? 103.967 46.814 -9.292 1.00 31.52 161 GLN A O 1
ATOM 1293 N N . THR A 1 162 ? 105.930 47.685 -9.954 1.00 26.85 162 THR A N 1
ATOM 1294 C CA . THR A 1 162 ? 105.300 48.769 -10.683 1.00 22.93 162 THR A CA 1
ATOM 1295 C C . THR A 1 162 ? 105.694 48.719 -12.135 1.00 44.09 162 THR A C 1
ATOM 1296 O O . THR A 1 162 ? 106.694 48.104 -12.502 1.00 29.52 162 THR A O 1
ATOM 1300 N N . ARG A 1 163 ? 104.897 49.385 -12.954 1.00 22.48 163 ARG A N 1
ATOM 1301 C CA . ARG A 1 163 ? 105.159 49.471 -14.390 1.00 28.63 163 ARG A CA 1
ATOM 1302 C C . ARG A 1 163 ? 104.950 50.906 -14.835 1.00 32.32 163 ARG A C 1
ATOM 1303 O O . ARG A 1 163 ? 103.905 51.505 -14.574 1.00 42.89 163 ARG A O 1
ATOM 1311 N N . VAL A 1 164 ? 105.958 51.457 -15.492 1.00 26.04 164 VAL A N 1
ATOM 1312 C CA . VAL A 1 164 ? 105.907 52.834 -15.928 1.00 41.16 164 VAL A CA 1
ATOM 1313 C C . VAL A 1 164 ? 105.464 52.839 -17.372 1.00 56.36 164 VAL A C 1
ATOM 1314 O O . VAL A 1 164 ? 106.097 52.215 -18.219 1.00 30.14 164 VAL A O 1
ATOM 1318 N N . GLU A 1 165 ? 104.361 53.514 -17.655 1.00 29.11 165 GLU A N 1
ATOM 1319 C CA . GLU A 1 165 ? 103.932 53.653 -19.041 1.00 24.73 165 GLU A CA 1
ATOM 1320 C C . GLU A 1 165 ? 104.237 55.057 -19.530 1.00 24.60 165 GLU A C 1
ATOM 1321 O O . GLU A 1 165 ? 103.611 56.023 -19.110 1.00 27.30 165 GLU A O 1
ATOM 1327 N N . GLY A 1 166 ? 105.216 55.163 -20.422 1.00 26.08 166 GLY A N 1
ATOM 1328 C CA . GLY A 1 166 ? 105.605 56.445 -20.973 1.00 25.71 166 GLY A CA 1
ATOM 1329 C C . GLY A 1 166 ? 104.577 57.053 -21.919 1.00 23.87 166 GLY A C 1
ATOM 1330 O O . GLY A 1 166 ? 104.494 58.274 -22.040 1.00 29.46 166 GLY A O 1
ATOM 1331 N N . ASP A 1 167 ? 103.802 56.201 -22.584 1.00 24.61 167 ASP A N 1
ATOM 1332 C CA . ASP A 1 167 ? 102.791 56.645 -23.536 1.00 30.07 167 ASP A CA 1
ATOM 1333 C C . ASP A 1 167 ? 101.449 56.153 -23.053 1.00 22.92 167 ASP A C 1
ATOM 1334 O O . ASP A 1 167 ? 101.382 55.289 -22.175 1.00 25.95 167 ASP A O 1
ATOM 1339 N N A LEU A 1 168 ? 100.377 56.701 -23.615 0.24 21.13 168 LEU A N 1
ATOM 1340 N N B LEU A 1 168 ? 100.380 56.696 -23.623 0.76 20.08 168 LEU A N 1
ATOM 1341 C CA A LEU A 1 168 ? 99.028 56.285 -23.240 0.24 24.96 168 LEU A CA 1
ATOM 1342 C CA B LEU A 1 168 ? 99.035 56.267 -23.239 0.76 22.47 168 LEU A CA 1
ATOM 1343 C C A LEU A 1 168 ? 98.837 54.785 -23.435 0.24 28.30 168 LEU A C 1
ATOM 1344 C C B LEU A 1 168 ? 98.868 54.772 -23.420 0.76 30.09 168 LEU A C 1
ATOM 1345 O O A LEU A 1 168 ? 99.312 54.209 -24.418 0.24 25.23 168 LEU A O 1
ATOM 1346 O O B LEU A 1 168 ? 99.378 54.187 -24.386 0.76 25.64 168 LEU A O 1
ATOM 1355 N N . SER A 1 169 ? 98.147 54.159 -22.489 1.00 21.33 169 SER A N 1
ATOM 1356 C CA . SER A 1 169 ? 97.917 52.726 -22.524 1.00 18.83 169 SER A CA 1
ATOM 1357 C C . SER A 1 169 ? 96.488 52.360 -22.157 1.00 22.62 169 SER A C 1
ATOM 1358 O O . SER A 1 169 ? 95.876 52.991 -21.288 1.00 20.56 169 SER A O 1
ATOM 1361 N N . LEU A 1 170 ? 95.954 51.342 -22.826 1.00 18.30 170 LEU A N 1
ATOM 1362 C CA . LEU A 1 170 ? 94.668 50.764 -22.447 1.00 16.78 170 LEU A CA 1
ATOM 1363 C C . LEU A 1 170 ? 94.859 49.566 -21.530 1.00 14.27 170 LEU A C 1
ATOM 1364 O O . LEU A 1 170 ? 93.899 48.861 -21.201 1.00 18.75 170 LEU A O 1
ATOM 1369 N N . LEU A 1 171 ? 96.108 49.349 -21.123 1.00 20.09 171 LEU A N 1
ATOM 1370 C CA . LEU A 1 171 ? 96.429 48.378 -20.084 1.00 24.50 171 LEU A CA 1
ATOM 1371 C C . LEU A 1 171 ? 95.930 46.974 -20.401 1.00 31.54 171 LEU A C 1
ATOM 1372 O O . LEU A 1 171 ? 95.578 46.226 -19.505 1.00 22.71 171 LEU A O 1
ATOM 1377 N N . GLY A 1 172 ? 95.918 46.612 -21.680 1.00 21.60 172 GLY A N 1
ATOM 1378 C CA . GLY A 1 172 ? 95.528 45.274 -22.067 1.00 28.69 172 GLY A CA 1
ATOM 1379 C C . GLY A 1 172 ? 94.097 45.200 -22.580 1.00 22.90 172 GLY A C 1
ATOM 1380 O O . GLY A 1 172 ? 93.673 44.153 -23.052 1.00 19.25 172 GLY A O 1
ATOM 1381 N N . TRP A 1 173 ? 93.342 46.290 -22.452 1.00 14.68 173 TRP A N 1
ATOM 1382 C CA . TRP A 1 173 ? 91.983 46.322 -23.024 1.00 15.44 173 TRP A CA 1
ATOM 1383 C C . TRP A 1 173 ? 92.083 46.708 -24.494 1.00 18.60 173 TRP A C 1
ATOM 1384 O O . TRP A 1 173 ? 93.058 47.344 -24.899 1.00 20.40 173 TRP A O 1
ATOM 1395 N N . ASP A 1 174 ? 91.079 46.320 -25.284 1.00 17.61 174 ASP A N 1
ATOM 1396 C CA . ASP A 1 174 ? 91.056 46.580 -26.734 1.00 21.82 174 ASP A CA 1
ATOM 1397 C C . ASP A 1 174 ? 90.502 47.959 -27.084 1.00 17.62 174 ASP A C 1
ATOM 1398 O O . ASP A 1 174 ? 90.992 48.636 -27.989 1.00 17.13 174 ASP A O 1
ATOM 1403 N N . ILE A 1 175 ? 89.444 48.355 -26.381 1.00 17.71 175 ILE A N 1
ATOM 1404 C CA . ILE A 1 175 ? 88.793 49.632 -26.621 1.00 18.94 175 ILE A CA 1
ATOM 1405 C C . ILE A 1 175 ? 88.342 50.210 -25.279 1.00 17.59 175 ILE A C 1
ATOM 1406 O O . ILE A 1 175 ? 88.155 49.474 -24.311 1.00 19.12 175 ILE A O 1
ATOM 1411 N N . GLU A 1 176 ? 88.168 51.520 -25.228 1.00 18.15 176 GLU A N 1
ATOM 1412 C CA . GLU A 1 176 ? 87.656 52.149 -24.014 1.00 13.30 176 GLU A CA 1
ATOM 1413 C C . GLU A 1 176 ? 86.880 53.417 -24.312 1.00 16.79 176 GLU A C 1
ATOM 1414 O O . GLU A 1 176 ? 87.358 54.298 -25.030 1.00 20.12 176 GLU A O 1
ATOM 1420 N N . SER A 1 177 ? 85.682 53.510 -23.744 1.00 19.02 177 SER A N 1
ATOM 1421 C CA . SER A 1 177 ? 84.870 54.720 -23.824 1.00 17.18 177 SER A CA 1
ATOM 1422 C C . SER A 1 177 ? 84.889 55.420 -22.457 1.00 17.67 177 SER A C 1
ATOM 1423 O O . SER A 1 177 ? 84.642 54.784 -21.436 1.00 19.11 177 SER A O 1
ATOM 1426 N N . SER A 1 178 ? 85.165 56.716 -22.433 1.00 15.25 178 SER A N 1
ATOM 1427 C CA . SER A 1 178 ? 85.259 57.404 -21.143 1.00 17.05 178 SER A CA 1
ATOM 1428 C C . SER A 1 178 ? 84.536 58.749 -21.105 1.00 28.89 178 SER A C 1
ATOM 1429 O O . SER A 1 178 ? 84.303 59.388 -22.132 1.00 21.00 178 SER A O 1
ATOM 1432 N N . VAL A 1 179 ? 84.167 59.176 -19.905 1.00 20.22 179 VAL A N 1
ATOM 1433 C CA . VAL A 1 179 ? 83.669 60.524 -19.694 1.00 17.75 179 VAL A CA 1
ATOM 1434 C C . VAL A 1 179 ? 84.363 61.082 -18.450 1.00 20.67 179 VAL A C 1
ATOM 1435 O O . VAL A 1 179 ? 84.787 60.323 -17.584 1.00 23.40 179 VAL A O 1
ATOM 1439 N N . SER A 1 180 ? 84.474 62.398 -18.358 1.00 19.06 180 SER A N 1
ATOM 1440 C CA . SER A 1 180 ? 85.021 63.006 -17.142 1.00 19.52 180 SER A CA 1
ATOM 1441 C C . SER A 1 180 ? 84.052 62.833 -15.973 1.00 33.46 180 SER A C 1
ATOM 1442 O O . SER A 1 180 ? 82.862 62.615 -16.185 1.00 19.48 180 SER A O 1
ATOM 1445 N N . TYR A 1 181 ? 84.554 62.930 -14.742 1.00 24.60 181 TYR A N 1
ATOM 1446 C CA . TYR A 1 181 ? 83.669 62.898 -13.580 1.00 23.11 181 TYR A CA 1
ATOM 1447 C C . TYR A 1 181 ? 82.640 64.011 -13.690 1.00 25.28 181 TYR A C 1
ATOM 1448 O O . TYR A 1 181 ? 81.478 63.826 -13.317 1.00 20.91 181 TYR A O 1
ATOM 1457 N N . LYS A 1 182 ? 83.061 65.167 -14.199 1.00 21.79 182 LYS A N 1
ATOM 1458 C CA . LYS A 1 182 ? 82.139 66.286 -14.331 1.00 24.63 182 LYS A CA 1
ATOM 1459 C C . LYS A 1 182 ? 80.962 65.918 -15.222 1.00 26.74 182 LYS A C 1
ATOM 1460 O O . LYS A 1 182 ? 79.808 66.226 -14.902 1.00 27.55 182 LYS A O 1
ATOM 1466 N N . THR A 1 183 ? 81.259 65.243 -16.327 1.00 25.21 183 THR A N 1
ATOM 1467 C CA . THR A 1 183 ? 80.239 64.815 -17.264 1.00 22.30 183 THR A CA 1
ATOM 1468 C C . THR A 1 183 ? 79.308 63.791 -16.645 1.00 31.16 183 THR A C 1
ATOM 1469 O O . THR A 1 183 ? 78.093 63.889 -16.790 1.00 26.39 183 THR A O 1
ATOM 1481 N N . ASN A 1 185 ? 78.679 63.550 -13.545 1.00 24.38 185 ASN A N 1
ATOM 1482 C CA . ASN A 1 185 ? 77.892 64.252 -12.538 1.00 22.57 185 ASN A CA 1
ATOM 1483 C C . ASN A 1 185 ? 76.728 65.021 -13.133 1.00 27.04 185 ASN A C 1
ATOM 1484 O O . ASN A 1 185 ? 75.690 65.194 -12.489 1.00 24.83 185 ASN A O 1
ATOM 1489 N N . GLU A 1 186 ? 76.889 65.474 -14.372 1.00 29.33 186 GLU A N 1
ATOM 1490 C CA . GLU A 1 186 ? 75.773 66.078 -15.084 1.00 25.45 186 GLU A CA 1
ATOM 1491 C C . GLU A 1 186 ? 74.692 65.032 -15.348 1.00 25.07 186 GLU A C 1
ATOM 1492 O O . GLU A 1 186 ? 73.509 65.318 -15.168 1.00 30.79 186 GLU A O 1
ATOM 1498 N N . PHE A 1 187 ? 75.100 63.829 -15.751 1.00 23.69 187 PHE A N 1
ATOM 1499 C CA . PHE A 1 187 ? 74.165 62.714 -15.933 1.00 23.34 187 PHE A CA 1
ATOM 1500 C C . PHE A 1 187 ? 73.402 62.439 -14.645 1.00 24.47 187 PHE A C 1
ATOM 1501 O O . PHE A 1 187 ? 72.185 62.296 -14.645 1.00 24.30 187 PHE A O 1
ATOM 1509 N N . ILE A 1 188 ? 74.147 62.324 -13.552 1.00 25.70 188 ILE A N 1
ATOM 1510 C CA . ILE A 1 188 ? 73.542 61.985 -12.263 1.00 22.99 188 ILE A CA 1
ATOM 1511 C C . ILE A 1 188 ? 72.554 63.041 -11.832 1.00 27.65 188 ILE A C 1
ATOM 1512 O O . ILE A 1 188 ? 71.467 62.723 -11.349 1.00 39.86 188 ILE A O 1
ATOM 1517 N N . LYS A 1 189 ? 72.910 64.302 -12.031 1.00 27.68 189 LYS A N 1
ATOM 1518 C CA . LYS A 1 189 ? 72.027 65.376 -11.628 1.00 39.43 189 LYS A CA 1
ATOM 1519 C C . LYS A 1 189 ? 70.746 65.382 -12.467 1.00 28.27 189 LYS A C 1
ATOM 1520 O O . LYS A 1 189 ? 69.653 65.599 -11.937 1.00 33.89 189 LYS A O 1
ATOM 1526 N N . LYS A 1 190 ? 70.885 65.143 -13.767 1.00 33.23 190 LYS A N 1
ATOM 1527 C CA . LYS A 1 190 ? 69.747 65.152 -14.677 1.00 36.73 190 LYS A CA 1
ATOM 1528 C C . LYS A 1 190 ? 68.789 63.997 -14.400 1.00 28.73 190 LYS A C 1
ATOM 1529 O O . LYS A 1 190 ? 67.573 64.187 -14.343 1.00 33.09 190 LYS A O 1
ATOM 1535 N N . ASP A 1 191 ? 69.346 62.808 -14.220 1.00 27.11 191 ASP A N 1
ATOM 1536 C CA . ASP A 1 191 ? 68.532 61.612 -14.016 1.00 26.84 191 ASP A CA 1
ATOM 1537 C C . ASP A 1 191 ? 67.811 61.631 -12.674 1.00 43.57 191 ASP A C 1
ATOM 1538 O O . ASP A 1 191 ? 66.740 61.043 -12.530 1.00 31.40 191 ASP A O 1
ATOM 1543 N N . ASN A 1 192 ? 68.405 62.304 -11.695 1.00 37.69 192 ASN A N 1
ATOM 1544 C CA . ASN A 1 192 ? 67.740 62.544 -10.419 1.00 28.26 192 ASN A CA 1
ATOM 1545 C C . ASN A 1 192 ? 67.295 61.258 -9.726 1.00 28.24 192 ASN A C 1
ATOM 1546 O O . ASN A 1 192 ? 66.187 61.192 -9.175 1.00 33.32 192 ASN A O 1
ATOM 1551 N N . LEU A 1 193 ? 68.152 60.245 -9.753 1.00 25.93 193 LEU A N 1
ATOM 1552 C CA . LEU A 1 193 ? 67.819 58.951 -9.174 1.00 34.13 193 LEU A CA 1
ATOM 1553 C C . LEU A 1 193 ? 68.506 58.737 -7.832 1.00 32.40 193 LEU A C 1
ATOM 1554 O O . LEU A 1 193 ? 68.383 57.678 -7.230 1.00 37.28 193 LEU A O 1
ATOM 1559 N N . TYR A 1 194 ? 69.244 59.736 -7.370 1.00 30.80 194 TYR A N 1
ATOM 1560 C CA . TYR A 1 194 ? 69.805 59.674 -6.024 1.00 36.97 194 TYR A CA 1
ATOM 1561 C C . TYR A 1 194 ? 68.707 60.005 -5.028 1.00 27.95 194 TYR A C 1
ATOM 1562 O O . TYR A 1 194 ? 67.731 60.688 -5.363 1.00 27.24 194 TYR A O 1
ATOM 1571 N N . GLU A 1 195 ? 68.850 59.558 -3.786 1.00 45.12 195 GLU A N 1
ATOM 1572 C CA . GLU A 1 195 ? 67.819 59.881 -2.821 1.00 43.70 195 GLU A CA 1
ATOM 1573 C C . GLU A 1 195 ? 68.109 61.208 -2.142 1.00 41.43 195 GLU A C 1
ATOM 1574 O O . GLU A 1 195 ? 69.247 61.503 -1.789 1.00 40.67 195 GLU A O 1
ATOM 1580 N N . LYS A 1 196 ? 67.065 62.009 -1.979 1.00 42.17 196 LYS A N 1
ATOM 1581 C CA . LYS A 1 196 ? 67.208 63.338 -1.418 1.00 40.91 196 LYS A CA 1
ATOM 1582 C C . LYS A 1 196 ? 66.937 63.343 0.081 1.00 41.01 196 LYS A C 1
ATOM 1583 O O . LYS A 1 196 ? 67.836 63.604 0.878 1.00 41.06 196 LYS A O 1
ATOM 1589 N N . LYS A 1 197 ? 65.702 63.036 0.460 1.00 39.53 197 LYS A N 1
ATOM 1590 C CA . LYS A 1 197 ? 65.322 63.019 1.875 1.00 37.97 197 LYS A CA 1
ATOM 1591 C C . LYS A 1 197 ? 65.861 61.777 2.595 1.00 36.10 197 LYS A C 1
ATOM 1592 O O . LYS A 1 197 ? 65.804 60.663 2.068 1.00 40.52 197 LYS A O 1
ATOM 1598 N N . PHE A 1 198 ? 66.417 61.969 3.791 1.00 33.94 198 PHE A N 1
ATOM 1599 C CA . PHE A 1 198 ? 66.877 60.833 4.578 1.00 39.79 198 PHE A CA 1
ATOM 1600 C C . PHE A 1 198 ? 66.374 60.952 6.010 1.00 35.42 198 PHE A C 1
ATOM 1601 O O . PHE A 1 198 ? 66.221 62.059 6.523 1.00 37.90 198 PHE A O 1
ATOM 1609 N N . HIS A 1 199 ? 66.088 59.807 6.627 1.00 40.19 199 HIS A N 1
ATOM 1610 C CA . HIS A 1 199 ? 65.720 59.736 8.045 1.00 34.06 199 HIS A CA 1
ATOM 1611 C C . HIS A 1 199 ? 66.150 58.407 8.621 1.00 32.12 199 HIS A C 1
ATOM 1612 O O . HIS A 1 199 ? 65.934 57.360 8.013 1.00 33.26 199 HIS A O 1
ATOM 1619 N N . GLN A 1 200 ? 66.760 58.442 9.799 1.00 31.17 200 GLN A N 1
ATOM 1620 C CA . GLN A 1 200 ? 67.250 57.219 10.404 1.00 31.36 200 GLN A CA 1
ATOM 1621 C C . GLN A 1 200 ? 67.321 57.353 11.910 1.00 31.52 200 GLN A C 1
ATOM 1622 O O . GLN A 1 200 ? 67.898 58.311 12.427 1.00 36.13 200 GLN A O 1
ATOM 1628 N N . TYR A 1 201 ? 66.720 56.391 12.604 1.00 34.18 201 TYR A N 1
ATOM 1629 C CA . TYR A 1 201 ? 66.766 56.346 14.062 1.00 34.08 201 TYR A CA 1
ATOM 1630 C C . TYR A 1 201 ? 67.593 55.156 14.495 1.00 38.67 201 TYR A C 1
ATOM 1631 O O . TYR A 1 201 ? 67.638 54.137 13.817 1.00 36.69 201 TYR A O 1
ATOM 1648 N N . GLU A 1 203 ? 69.540 53.292 18.232 1.00 42.48 203 GLU A N 1
ATOM 1649 C CA . GLU A 1 203 ? 69.829 53.299 19.648 1.00 43.04 203 GLU A CA 1
ATOM 1650 C C . GLU A 1 203 ? 71.216 52.719 19.917 1.00 43.30 203 GLU A C 1
ATOM 1651 O O . GLU A 1 203 ? 71.485 51.562 19.598 1.00 56.98 203 GLU A O 1
ATOM 1657 N N . VAL A 1 204 ? 72.097 53.546 20.477 1.00 55.99 204 VAL A N 1
ATOM 1658 C CA . VAL A 1 204 ? 73.405 53.101 20.955 1.00 58.72 204 VAL A CA 1
ATOM 1659 C C . VAL A 1 204 ? 73.392 53.071 22.477 1.00 64.94 204 VAL A C 1
ATOM 1660 O O . VAL A 1 204 ? 73.202 54.107 23.112 1.00 79.12 204 VAL A O 1
ATOM 1664 N N . ARG A 1 205 ? 73.601 51.893 23.058 1.00 63.37 205 ARG A N 1
ATOM 1665 C CA . ARG A 1 205 ? 73.372 51.698 24.486 1.00 69.55 205 ARG A CA 1
ATOM 1666 C C . ARG A 1 205 ? 71.933 52.092 24.785 1.00 69.52 205 ARG A C 1
ATOM 1667 O O . ARG A 1 205 ? 71.004 51.645 24.112 1.00 74.64 205 ARG A O 1
ATOM 1675 N N . ARG A 1 206 ? 71.748 52.945 25.782 1.00 66.92 206 ARG A N 1
ATOM 1676 C CA . ARG A 1 206 ? 70.424 53.468 26.080 1.00 73.64 206 ARG A CA 1
ATOM 1677 C C . ARG A 1 206 ? 70.291 54.872 25.500 1.00 56.48 206 ARG A C 1
ATOM 1678 O O . ARG A 1 206 ? 69.533 55.696 26.008 1.00 78.40 206 ARG A O 1
ATOM 1686 N N . ASN A 1 207 ? 71.030 55.140 24.429 1.00 48.84 207 ASN A N 1
ATOM 1687 C CA . ASN A 1 207 ? 71.080 56.485 23.866 1.00 48.57 207 ASN A CA 1
ATOM 1688 C C . ASN A 1 207 ? 70.532 56.547 22.440 1.00 43.12 207 ASN A C 1
ATOM 1689 O O . ASN A 1 207 ? 70.858 55.714 21.601 1.00 49.00 207 ASN A O 1
ATOM 1694 N N . GLU A 1 208 ? 69.700 57.551 22.189 1.00 42.48 208 GLU A N 1
ATOM 1695 C CA . GLU A 1 208 ? 68.937 57.653 20.956 1.00 40.42 208 GLU A CA 1
ATOM 1696 C C . GLU A 1 208 ? 69.559 58.640 19.978 1.00 43.48 208 GLU A C 1
ATOM 1697 O O . GLU A 1 208 ? 69.807 59.797 20.319 1.00 37.73 208 GLU A O 1
ATOM 1703 N N . TYR A 1 209 ? 69.806 58.180 18.758 1.00 36.61 209 TYR A N 1
ATOM 1704 C CA . TYR A 1 209 ? 70.327 59.045 17.714 1.00 37.54 209 TYR A CA 1
ATOM 1705 C C . TYR A 1 209 ? 69.347 59.096 16.558 1.00 54.15 209 TYR A C 1
ATOM 1706 O O . TYR A 1 209 ? 68.840 58.066 16.117 1.00 36.02 209 TYR A O 1
ATOM 1715 N N A THR A 1 210 ? 69.090 60.301 16.067 0.83 43.81 210 THR A N 1
ATOM 1716 N N B THR A 1 210 ? 69.054 60.304 16.087 0.17 36.70 210 THR A N 1
ATOM 1717 C CA A THR A 1 210 ? 68.232 60.475 14.905 0.83 35.27 210 THR A CA 1
ATOM 1718 C CA B THR A 1 210 ? 68.224 60.483 14.901 0.17 32.22 210 THR A CA 1
ATOM 1719 C C A THR A 1 210 ? 68.846 61.479 13.949 0.83 35.65 210 THR A C 1
ATOM 1720 C C B THR A 1 210 ? 68.868 61.474 13.950 0.17 30.89 210 THR A C 1
ATOM 1721 O O A THR A 1 210 ? 69.313 62.536 14.367 0.83 31.52 210 THR A O 1
ATOM 1722 O O B THR A 1 210 ? 69.370 62.516 14.373 0.17 30.14 210 THR A O 1
ATOM 1729 N N . ILE A 1 211 ? 68.849 61.149 12.663 1.00 36.65 211 ILE A N 1
ATOM 1730 C CA . ILE A 1 211 ? 69.290 62.089 11.656 1.00 40.10 211 ILE A CA 1
ATOM 1731 C C . ILE A 1 211 ? 68.110 62.325 10.743 1.00 41.81 211 ILE A C 1
ATOM 1732 O O . ILE A 1 211 ? 67.284 61.438 10.543 1.00 32.25 211 ILE A O 1
ATOM 1737 N N . ASP A 1 212 ? 68.010 63.533 10.217 1.00 42.77 212 ASP A N 1
ATOM 1738 C CA . ASP A 1 212 ? 66.876 63.881 9.386 1.00 35.95 212 ASP A CA 1
ATOM 1739 C C . ASP A 1 212 ? 67.217 65.071 8.515 1.00 32.59 212 ASP A C 1
ATOM 1740 O O . ASP A 1 212 ? 67.527 66.141 9.024 1.00 39.68 212 ASP A O 1
ATOM 1745 N N . GLY A 1 213 ? 67.172 64.897 7.199 1.00 36.79 213 GLY A N 1
ATOM 1746 C CA . GLY A 1 213 ? 67.435 66.020 6.329 1.00 32.10 213 GLY A CA 1
ATOM 1747 C C . GLY A 1 213 ? 67.294 65.694 4.855 1.00 36.57 213 GLY A C 1
ATOM 1748 O O . GLY A 1 213 ? 66.566 64.778 4.477 1.00 35.14 213 GLY A O 1
ATOM 1749 N N . GLU A 1 214 ? 68.000 66.457 4.031 1.00 33.43 214 GLU A N 1
ATOM 1750 C CA . GLU A 1 214 ? 67.930 66.288 2.579 1.00 34.95 214 GLU A CA 1
ATOM 1751 C C . GLU A 1 214 ? 69.326 66.368 1.959 1.00 42.93 214 GLU A C 1
ATOM 1752 O O . GLU A 1 214 ? 70.120 67.253 2.283 1.00 35.15 214 GLU A O 1
ATOM 1758 N N . PHE A 1 215 ? 69.634 65.418 1.086 1.00 32.59 215 PHE A N 1
ATOM 1759 C CA . PHE A 1 215 ? 70.873 65.468 0.318 1.00 32.59 215 PHE A CA 1
ATOM 1760 C C . PHE A 1 215 ? 70.731 66.343 -0.926 1.00 51.33 215 PHE A C 1
ATOM 1761 O O . PHE A 1 215 ? 69.670 66.381 -1.544 1.00 34.82 215 PHE A O 1
ATOM 1769 N N . GLY A 1 216 ? 71.809 67.026 -1.298 1.00 29.85 216 GLY A N 1
ATOM 1770 C CA . GLY A 1 216 ? 71.903 67.656 -2.602 1.00 36.25 216 GLY A CA 1
ATOM 1771 C C . GLY A 1 216 ? 72.265 66.583 -3.616 1.00 33.93 216 GLY A C 1
ATOM 1772 O O . GLY A 1 216 ? 72.391 65.410 -3.259 1.00 32.15 216 GLY A O 1
ATOM 1773 N N . PRO A 1 217 ? 72.435 66.965 -4.887 1.00 32.08 217 PRO A N 1
ATOM 1774 C CA . PRO A 1 217 ? 72.787 65.950 -5.891 1.00 31.51 217 PRO A CA 1
ATOM 1775 C C . PRO A 1 217 ? 74.063 65.196 -5.522 1.00 27.11 217 PRO A C 1
ATOM 1776 O O . PRO A 1 217 ? 75.059 65.829 -5.172 1.00 34.23 217 PRO A O 1
ATOM 1780 N N . TRP A 1 218 ? 74.024 63.868 -5.557 1.00 25.17 218 TRP A N 1
ATOM 1781 C CA . TRP A 1 218 ? 75.230 63.093 -5.274 1.00 21.24 218 TRP A CA 1
ATOM 1782 C C . TRP A 1 218 ? 76.199 63.274 -6.416 1.00 29.05 218 TRP A C 1
ATOM 1783 O O . TRP A 1 218 ? 75.799 63.309 -7.575 1.00 37.49 218 TRP A O 1
ATOM 1794 N N . GLN A 1 219 ? 77.479 63.381 -6.090 1.00 34.66 219 GLN A N 1
ATOM 1795 C CA . GLN A 1 219 ? 78.498 63.606 -7.103 1.00 29.69 219 GLN A CA 1
ATOM 1796 C C . GLN A 1 219 ? 79.582 62.553 -7.028 1.00 38.55 219 GLN A C 1
ATOM 1797 O O . GLN A 1 219 ? 80.072 62.234 -5.946 1.00 27.55 219 GLN A O 1
ATOM 1811 N N . THR A 1 221 ? 83.177 61.558 -6.976 1.00 21.82 221 THR A N 1
ATOM 1812 C CA . THR A 1 221 ? 84.291 62.373 -6.523 1.00 24.70 221 THR A CA 1
ATOM 1813 C C . THR A 1 221 ? 85.595 61.564 -6.471 1.00 22.68 221 THR A C 1
ATOM 1814 O O . THR A 1 221 ? 85.609 60.356 -6.724 1.00 21.91 221 THR A O 1
ATOM 1818 N N . THR A 1 222 ? 86.689 62.245 -6.155 1.00 22.48 222 THR A N 1
ATOM 1819 C CA . THR A 1 222 ? 88.006 61.620 -6.158 1.00 29.89 222 THR A CA 1
ATOM 1820 C C . THR A 1 222 ? 88.320 60.927 -4.826 1.00 43.11 222 THR A C 1
ATOM 1821 O O . THR A 1 222 ? 87.493 60.907 -3.925 1.00 25.50 222 THR A O 1
ATOM 1825 N N . GLY A 1 223 ? 89.513 60.356 -4.708 1.00 25.28 223 GLY A N 1
ATOM 1826 C CA . GLY A 1 223 ? 89.958 59.773 -3.453 1.00 32.21 223 GLY A CA 1
ATOM 1827 C C . GLY A 1 223 ? 90.305 58.301 -3.557 1.00 21.87 223 GLY A C 1
ATOM 1828 O O . GLY A 1 223 ? 91.113 57.783 -2.783 1.00 28.12 223 GLY A O 1
ATOM 1829 N N . ALA A 1 224 ? 89.706 57.635 -4.531 1.00 21.42 224 ALA A N 1
ATOM 1830 C CA . ALA A 1 224 ? 89.925 56.215 -4.801 1.00 20.61 224 ALA A CA 1
ATOM 1831 C C . ALA A 1 224 ? 90.164 56.029 -6.296 1.00 27.42 224 ALA A C 1
ATOM 1832 O O . ALA A 1 224 ? 90.216 57.007 -7.036 1.00 24.43 224 ALA A O 1
ATOM 1834 N N . ASP A 1 225 ? 90.290 54.784 -6.738 1.00 25.95 225 ASP A N 1
ATOM 1835 C CA . ASP A 1 225 ? 90.561 54.513 -8.153 1.00 24.13 225 ASP A CA 1
ATOM 1836 C C . ASP A 1 225 ? 90.028 53.161 -8.591 1.00 17.05 225 ASP A C 1
ATOM 1837 O O . ASP A 1 225 ? 89.572 52.361 -7.776 1.00 16.93 225 ASP A O 1
ATOM 1842 N N . GLY A 1 226 ? 90.104 52.882 -9.890 1.00 21.52 226 GLY A N 1
ATOM 1843 C CA . GLY A 1 226 ? 89.665 51.596 -10.387 1.00 20.07 226 GLY A CA 1
ATOM 1844 C C . GLY A 1 226 ? 88.176 51.403 -10.175 1.00 21.92 226 GLY A C 1
ATOM 1845 O O . GLY A 1 226 ? 87.394 52.323 -10.379 1.00 20.82 226 GLY A O 1
ATOM 1846 N N . GLN A 1 227 ? 87.792 50.212 -9.732 1.00 18.34 227 GLN A N 1
ATOM 1847 C CA . GLN A 1 227 ? 86.386 49.887 -9.545 1.00 20.57 227 GLN A CA 1
ATOM 1848 C C . GLN A 1 227 ? 85.805 50.507 -8.274 1.00 19.48 227 GLN A C 1
ATOM 1849 O O . GLN A 1 227 ? 84.589 50.523 -8.107 1.00 20.28 227 GLN A O 1
ATOM 1855 N N . ASN A 1 228 ? 86.661 50.989 -7.376 1.00 21.76 228 ASN A N 1
ATOM 1856 C CA . ASN A 1 228 ? 86.173 51.680 -6.178 1.00 21.68 228 ASN A CA 1
ATOM 1857 C C . ASN A 1 228 ? 85.676 53.075 -6.564 1.00 23.69 228 ASN A C 1
ATOM 1858 O O . ASN A 1 228 ? 86.473 53.933 -6.940 1.00 20.70 228 ASN A O 1
ATOM 1863 N N . ILE A 1 229 ? 84.367 53.297 -6.471 1.00 19.39 229 ILE A N 1
ATOM 1864 C CA . ILE A 1 229 ? 83.784 54.591 -6.801 1.00 22.54 229 ILE A CA 1
ATOM 1865 C C . ILE A 1 229 ? 83.378 55.377 -5.550 1.00 26.37 229 ILE A C 1
ATOM 1866 O O . ILE A 1 229 ? 82.785 54.817 -4.638 1.00 25.34 229 ILE A O 1
ATOM 1871 N N . ARG A 1 230 ? 83.678 56.671 -5.511 1.00 18.46 230 ARG A N 1
ATOM 1872 C CA . ARG A 1 230 ? 83.239 57.481 -4.378 1.00 22.33 230 ARG A CA 1
ATOM 1873 C C . ARG A 1 230 ? 82.189 58.525 -4.766 1.00 33.26 230 ARG A C 1
ATOM 1874 O O . ARG A 1 230 ? 82.285 59.170 -5.802 1.00 23.79 230 ARG A O 1
ATOM 1882 N N . PHE A 1 231 ? 81.176 58.678 -3.918 1.00 19.44 231 PHE A N 1
ATOM 1883 C CA . PHE A 1 231 ? 80.160 59.710 -4.116 1.00 28.56 231 PHE A CA 1
ATOM 1884 C C . PHE A 1 231 ? 80.138 60.723 -2.982 1.00 35.45 231 PHE A C 1
ATOM 1885 O O . PHE A 1 231 ? 79.986 60.348 -1.829 1.00 26.23 231 PHE A O 1
ATOM 1893 N N . LEU A 1 232 ? 80.302 61.997 -3.323 1.00 23.24 232 LEU A N 1
ATOM 1894 C CA . LEU A 1 232 ? 80.065 63.094 -2.389 1.00 26.88 232 LEU A CA 1
ATOM 1895 C C . LEU A 1 232 ? 78.559 63.343 -2.286 1.00 36.07 232 LEU A C 1
ATOM 1896 O O . LEU A 1 232 ? 77.894 63.644 -3.282 1.00 28.84 232 LEU A O 1
ATOM 1901 N N . CYS A 1 233 ? 78.024 63.189 -1.084 1.00 29.47 233 CYS A N 1
ATOM 1902 C CA . CYS A 1 233 ? 76.621 63.456 -0.822 1.00 35.72 233 CYS A CA 1
ATOM 1903 C C . CYS A 1 233 ? 76.455 64.677 0.072 1.00 32.15 233 CYS A C 1
ATOM 1904 O O . CYS A 1 233 ? 76.425 64.556 1.301 1.00 27.16 233 CYS A O 1
ATOM 1907 N N . PRO A 1 234 ? 76.335 65.862 -0.545 1.00 30.29 234 PRO A N 1
ATOM 1908 C CA . PRO A 1 234 ? 76.204 67.103 0.215 1.00 30.81 234 PRO A CA 1
ATOM 1909 C C . PRO A 1 234 ? 74.926 67.104 1.039 1.00 48.62 234 PRO A C 1
ATOM 1910 O O . PRO A 1 234 ? 73.886 66.655 0.573 1.00 29.12 234 PRO A O 1
ATOM 1914 N N . ILE A 1 235 ? 75.004 67.588 2.266 1.00 32.39 235 ILE A N 1
ATOM 1915 C CA . ILE A 1 235 ? 73.807 67.709 3.068 1.00 34.34 235 ILE A CA 1
ATOM 1916 C C . ILE A 1 235 ? 73.242 69.104 2.858 1.00 42.98 235 ILE A C 1
ATOM 1917 O O . ILE A 1 235 ? 73.821 70.097 3.293 1.00 51.59 235 ILE A O 1
ATOM 1922 N N . LYS A 1 236 ? 72.125 69.166 2.144 1.00 32.21 236 LYS A N 1
ATOM 1923 C CA . LYS A 1 236 ? 71.454 70.432 1.858 1.00 35.84 236 LYS A CA 1
ATOM 1924 C C . LYS A 1 236 ? 70.986 71.076 3.156 1.00 41.51 236 LYS A C 1
ATOM 1925 O O . LYS A 1 236 ? 71.221 72.258 3.406 1.00 37.87 236 LYS A O 1
ATOM 1931 N N . SER A 1 237 ? 70.324 70.274 3.979 1.00 37.02 237 SER A N 1
ATOM 1932 C CA . SER A 1 237 ? 69.897 70.691 5.310 1.00 36.93 237 SER A CA 1
ATOM 1933 C C . SER A 1 237 ? 69.675 69.461 6.163 1.00 41.27 237 SER A C 1
ATOM 1934 O O . SER A 1 237 ? 69.375 68.400 5.638 1.00 34.46 237 SER A O 1
ATOM 1937 N N . ALA A 1 238 ? 69.801 69.597 7.481 1.00 37.00 238 ALA A N 1
ATOM 1938 C CA . ALA A 1 238 ? 69.573 68.462 8.361 1.00 36.24 238 ALA A CA 1
ATOM 1939 C C . ALA A 1 238 ? 69.436 68.893 9.813 1.00 37.98 238 ALA A C 1
ATOM 1940 O O . ALA A 1 238 ? 69.903 69.956 10.210 1.00 39.56 238 ALA A O 1
ATOM 1942 N N . THR A 1 239 ? 68.787 68.039 10.589 1.00 37.76 239 THR A N 1
ATOM 1943 C CA . THR A 1 239 ? 68.822 68.141 12.036 1.00 39.07 239 THR A CA 1
ATOM 1944 C C . THR A 1 239 ? 69.421 66.852 12.582 1.00 51.26 239 THR A C 1
ATOM 1945 O O . THR A 1 239 ? 69.171 65.770 12.047 1.00 40.42 239 THR A O 1
ATOM 1949 N N . TYR A 1 240 ? 70.248 66.982 13.617 1.00 43.08 240 TYR A N 1
ATOM 1950 C CA . TYR A 1 240 ? 70.802 65.836 14.326 1.00 46.19 240 TYR A CA 1
ATOM 1951 C C . TYR A 1 240 ? 70.279 65.873 15.755 1.00 41.63 240 TYR A C 1
ATOM 1952 O O . TYR A 1 240 ? 70.349 66.906 16.417 1.00 44.23 240 TYR A O 1
ATOM 1961 N N . LYS A 1 241 ? 69.756 64.750 16.226 1.00 38.35 241 LYS A N 1
ATOM 1962 C CA . LYS A 1 241 ? 69.243 64.693 17.580 1.00 39.80 241 LYS A CA 1
ATOM 1963 C C . LYS A 1 241 ? 69.906 63.569 18.377 1.00 39.07 241 LYS A C 1
ATOM 1964 O O . LYS A 1 241 ? 69.987 62.428 17.926 1.00 42.90 241 LYS A O 1
ATOM 1970 N N . ILE A 1 242 ? 70.349 63.903 19.573 1.00 42.54 242 ILE A N 1
ATOM 1971 C CA . ILE A 1 242 ? 70.956 62.974 20.503 1.00 46.27 242 ILE A CA 1
ATOM 1972 C C . ILE A 1 242 ? 70.186 63.071 21.831 1.00 41.91 242 ILE A C 1
ATOM 1973 O O . ILE A 1 242 ? 70.277 64.033 22.546 1.00 43.73 242 ILE A O 1
ATOM 1978 N N . ASN A 1 243 ? 69.393 62.060 22.081 1.00 41.51 243 ASN A N 1
ATOM 1979 C CA . ASN A 1 243 ? 68.448 62.037 23.157 1.00 43.20 243 ASN A CA 1
ATOM 1980 C C . ASN A 1 243 ? 67.667 63.322 22.989 1.00 53.26 243 ASN A C 1
ATOM 1981 O O . ASN A 1 243 ? 67.034 63.482 21.987 1.00 52.62 243 ASN A O 1
ATOM 1986 N N . ASP A 1 244 ? 67.753 64.241 23.943 1.00 46.80 244 ASP A N 1
ATOM 1987 C CA . ASP A 1 244 ? 66.903 65.418 23.936 1.00 48.65 244 ASP A CA 1
ATOM 1988 C C . ASP A 1 244 ? 67.535 66.559 23.191 1.00 58.98 244 ASP A C 1
ATOM 1989 O O . ASP A 1 244 ? 66.863 67.509 22.883 1.00 62.33 244 ASP A O 1
ATOM 1994 N N . ASP A 1 245 ? 68.830 66.489 22.939 1.00 57.54 245 ASP A N 1
ATOM 1995 C CA . ASP A 1 245 ? 69.524 67.571 22.250 1.00 48.04 245 ASP A CA 1
ATOM 1996 C C . ASP A 1 245 ? 69.318 67.522 20.741 1.00 57.83 245 ASP A C 1
ATOM 1997 O O . ASP A 1 245 ? 69.735 66.574 20.083 1.00 50.71 245 ASP A O 1
ATOM 2002 N N . VAL A 1 246 ? 68.689 68.547 20.185 1.00 50.43 246 VAL A N 1
ATOM 2003 C CA . VAL A 1 246 ? 68.559 68.602 18.739 1.00 55.38 246 VAL A CA 1
ATOM 2004 C C . VAL A 1 246 ? 69.482 69.688 18.186 1.00 46.61 246 VAL A C 1
ATOM 2005 O O . VAL A 1 246 ? 69.552 70.805 18.711 1.00 52.43 246 VAL A O 1
ATOM 2009 N N . TYR A 1 247 ? 70.221 69.329 17.142 1.00 46.62 247 TYR A N 1
ATOM 2010 C CA . TYR A 1 247 ? 71.212 70.213 16.558 1.00 45.16 247 TYR A CA 1
ATOM 2011 C C . TYR A 1 247 ? 70.866 70.543 15.117 1.00 47.26 247 TYR A C 1
ATOM 2012 O O . TYR A 1 247 ? 70.349 69.703 14.388 1.00 53.61 247 TYR A O 1
ATOM 2021 N N . ILE A 1 248 ? 71.159 71.771 14.715 1.00 45.72 248 ILE A N 1
ATOM 2022 C CA . ILE A 1 248 ? 70.996 72.163 13.328 1.00 45.10 248 ILE A CA 1
ATOM 2023 C C . ILE A 1 248 ? 72.311 72.057 12.578 1.00 43.95 248 ILE A C 1
ATOM 2024 O O . ILE A 1 248 ? 73.273 72.759 12.884 1.00 54.88 248 ILE A O 1
ATOM 2029 N N . ALA A 1 249 ? 72.338 71.173 11.586 1.00 41.76 249 ALA A N 1
ATOM 2030 C CA . ALA A 1 249 ? 73.506 71.004 10.738 1.00 40.59 249 ALA A CA 1
ATOM 2031 C C . ALA A 1 249 ? 73.898 72.318 10.073 1.00 50.55 249 ALA A C 1
ATOM 2032 O O . ALA A 1 249 ? 73.037 73.093 9.657 1.00 49.54 249 ALA A O 1
ATOM 2034 N N . LYS A 1 250 ? 75.202 72.570 9.993 1.00 42.21 250 LYS A N 1
ATOM 2035 C CA . LYS A 1 250 ? 75.710 73.698 9.221 1.00 43.39 250 LYS A CA 1
ATOM 2036 C C . LYS A 1 250 ? 75.430 73.416 7.737 1.00 41.79 250 LYS A C 1
ATOM 2037 O O . LYS A 1 250 ? 75.319 72.259 7.342 1.00 47.40 250 LYS A O 1
ATOM 2043 N N . PRO A 1 251 ? 75.303 74.472 6.919 1.00 42.91 251 PRO A N 1
ATOM 2044 C CA . PRO A 1 251 ? 74.957 74.262 5.503 1.00 43.99 251 PRO A CA 1
ATOM 2045 C C . PRO A 1 251 ? 76.026 73.501 4.701 1.00 42.10 251 PRO A C 1
ATOM 2046 O O . PRO A 1 251 ? 75.748 72.998 3.603 1.00 48.90 251 PRO A O 1
ATOM 2050 N N . ASP A 1 252 ? 77.234 73.414 5.249 1.00 50.66 252 ASP A N 1
ATOM 2051 C CA . ASP A 1 252 ? 78.373 72.850 4.533 1.00 43.58 252 ASP A CA 1
ATOM 2052 C C . ASP A 1 252 ? 78.655 71.378 4.870 1.00 48.61 252 ASP A C 1
ATOM 2053 O O . ASP A 1 252 ? 79.697 70.843 4.500 1.00 47.99 252 ASP A O 1
ATOM 2058 N N . ASN A 1 253 ? 77.729 70.733 5.573 1.00 38.35 253 ASN A N 1
ATOM 2059 C CA . ASN A 1 253 ? 77.859 69.320 5.934 1.00 34.41 253 ASN A CA 1
ATOM 2060 C C . ASN A 1 253 ? 77.770 68.381 4.729 1.00 44.45 253 ASN A C 1
ATOM 2061 O O . ASN A 1 253 ? 77.083 68.679 3.750 1.00 32.79 253 ASN A O 1
ATOM 2066 N N . PHE A 1 254 ? 78.441 67.234 4.822 1.00 35.54 254 PHE A N 1
ATOM 2067 C CA . PHE A 1 254 ? 78.416 66.243 3.745 1.00 39.50 254 PHE A CA 1
ATOM 2068 C C . PHE A 1 254 ? 78.848 64.859 4.215 1.00 30.85 254 PHE A C 1
ATOM 2069 O O . PHE A 1 254 ? 79.434 64.712 5.284 1.00 32.54 254 PHE A O 1
ATOM 2077 N N . ILE A 1 255 ? 78.561 63.856 3.389 1.00 26.10 255 ILE A N 1
ATOM 2078 C CA . ILE A 1 255 ? 79.039 62.495 3.576 1.00 24.82 255 ILE A CA 1
ATOM 2079 C C . ILE A 1 255 ? 79.720 62.044 2.289 1.00 32.43 255 ILE A C 1
ATOM 2080 O O . ILE A 1 255 ? 79.250 62.369 1.195 1.00 32.52 255 ILE A O 1
ATOM 2085 N N . ILE A 1 256 ? 80.827 61.317 2.402 1.00 28.69 256 ILE A N 1
ATOM 2086 C CA . ILE A 1 256 ? 81.426 60.707 1.220 1.00 33.16 256 ILE A CA 1
ATOM 2087 C C . ILE A 1 256 ? 81.356 59.203 1.396 1.00 35.56 256 ILE A C 1
ATOM 2088 O O . ILE A 1 256 ? 81.770 58.674 2.424 1.00 32.09 256 ILE A O 1
ATOM 2093 N N . ILE A 1 257 ? 80.793 58.520 0.407 1.00 19.79 257 ILE A N 1
ATOM 2094 C CA . ILE A 1 257 ? 80.678 57.078 0.473 1.00 18.74 257 ILE A CA 1
ATOM 2095 C C . ILE A 1 257 ? 81.540 56.433 -0.592 1.00 17.94 257 ILE A C 1
ATOM 2096 O O . ILE A 1 257 ? 81.877 57.066 -1.592 1.00 26.26 257 ILE A O 1
ATOM 2101 N N . GLN A 1 258 ? 81.891 55.175 -0.367 1.00 19.63 258 GLN A N 1
ATOM 2102 C CA . GLN A 1 258 ? 82.580 54.393 -1.374 1.00 18.97 258 GLN A CA 1
ATOM 2103 C C . GLN A 1 258 ? 81.761 53.152 -1.653 1.00 25.93 258 GLN A C 1
ATOM 2104 O O . GLN A 1 258 ? 81.316 52.469 -0.736 1.00 19.79 258 GLN A O 1
ATOM 2110 N N . VAL A 1 259 ? 81.539 52.871 -2.930 1.00 22.12 259 VAL A N 1
ATOM 2111 C CA . VAL A 1 259 ? 80.836 51.673 -3.326 1.00 23.37 259 VAL A CA 1
ATOM 2112 C C . VAL A 1 259 ? 81.577 51.035 -4.499 1.00 23.16 259 VAL A C 1
ATOM 2113 O O . VAL A 1 259 ? 82.479 51.640 -5.077 1.00 22.35 259 VAL A O 1
ATOM 2117 N N . ASP A 1 260 ? 81.192 49.813 -4.836 1.00 19.81 260 ASP A N 1
ATOM 2118 C CA . ASP A 1 260 ? 81.595 49.208 -6.101 1.00 21.89 260 ASP A CA 1
ATOM 2119 C C . ASP A 1 260 ? 80.378 49.111 -7.006 1.00 16.01 260 ASP A C 1
ATOM 2120 O O . ASP A 1 260 ? 79.245 49.163 -6.538 1.00 22.58 260 ASP A O 1
ATOM 2125 N N . LEU A 1 261 ? 80.628 48.973 -8.307 1.00 21.39 261 LEU A N 1
ATOM 2126 C CA . LEU A 1 261 ? 79.570 48.835 -9.294 1.00 15.83 261 LEU A CA 1
ATOM 2127 C C . LEU A 1 261 ? 79.629 47.445 -9.939 1.00 18.51 261 LEU A C 1
ATOM 2128 O O . LEU A 1 261 ? 80.645 46.747 -9.842 1.00 20.85 261 LEU A O 1
ATOM 2133 N N . LYS A 1 262 ? 78.549 47.053 -10.614 1.00 19.13 262 LYS A N 1
ATOM 2134 C CA . LYS A 1 262 ? 78.517 45.776 -11.320 1.00 30.69 262 LYS A CA 1
ATOM 2135 C C . LYS A 1 262 ? 77.695 45.862 -12.610 1.00 16.28 262 LYS A C 1
ATOM 2136 O O . LYS A 1 262 ? 76.680 46.546 -12.657 1.00 21.42 262 LYS A O 1
ATOM 2142 N N . TYR A 1 263 ? 78.148 45.180 -13.659 1.00 19.61 263 TYR A N 1
ATOM 2143 C CA . TYR A 1 263 ? 77.342 45.071 -14.873 1.00 20.09 263 TYR A CA 1
ATOM 2144 C C . TYR A 1 263 ? 76.280 43.993 -14.693 1.00 25.58 263 TYR A C 1
ATOM 2145 O O . TYR A 1 263 ? 76.603 42.812 -14.643 1.00 21.91 263 TYR A O 1
ATOM 2154 N N . PHE A 1 264 ? 75.015 44.404 -14.584 1.00 18.88 264 PHE A N 1
ATOM 2155 C CA . PHE A 1 264 ? 73.918 43.464 -14.375 1.00 20.91 264 PHE A CA 1
ATOM 2156 C C . PHE A 1 264 ? 73.259 43.156 -15.698 1.00 33.79 264 PHE A C 1
ATOM 2157 O O . PHE A 1 264 ? 73.060 44.058 -16.501 1.00 19.79 264 PHE A O 1
ATOM 2165 N N A ASP A 1 265 ? 72.923 41.892 -15.932 0.63 31.38 265 ASP A N 1
ATOM 2166 N N B ASP A 1 265 ? 72.922 41.885 -15.902 0.37 26.26 265 ASP A N 1
ATOM 2167 C CA A ASP A 1 265 ? 72.254 41.517 -17.174 0.63 35.99 265 ASP A CA 1
ATOM 2168 C CA B ASP A 1 265 ? 72.121 41.463 -17.044 0.37 28.86 265 ASP A CA 1
ATOM 2169 C C A ASP A 1 265 ? 70.866 42.134 -17.197 0.63 27.30 265 ASP A C 1
ATOM 2170 C C B ASP A 1 265 ? 70.881 42.319 -17.141 0.37 29.04 265 ASP A C 1
ATOM 2171 O O A ASP A 1 265 ? 70.168 42.144 -16.189 0.63 24.80 265 ASP A O 1
ATOM 2172 O O B ASP A 1 265 ? 70.297 42.690 -16.125 0.37 25.91 265 ASP A O 1
ATOM 2181 N N . SER A 1 266 ? 70.474 42.648 -18.358 1.00 19.81 266 SER A N 1
ATOM 2182 C CA . SER A 1 266 ? 69.282 43.451 -18.493 1.00 18.67 266 SER A CA 1
ATOM 2183 C C . SER A 1 266 ? 68.567 43.149 -19.785 1.00 14.98 266 SER A C 1
ATOM 2184 O O . SER A 1 266 ? 69.188 42.704 -20.760 1.00 20.29 266 SER A O 1
ATOM 2187 N N . LYS A 1 267 ? 67.254 43.370 -19.804 1.00 23.81 267 LYS A N 1
ATOM 2188 C CA . LYS A 1 267 ? 66.545 43.315 -21.075 1.00 31.42 267 LYS A CA 1
ATOM 2189 C C . LYS A 1 267 ? 67.079 44.437 -21.958 1.00 22.99 267 LYS A C 1
ATOM 2190 O O . LYS A 1 267 ? 67.426 45.510 -21.467 1.00 25.46 267 LYS A O 1
ATOM 2196 N N . THR A 1 268 ? 67.148 44.199 -23.266 1.00 27.09 268 THR A N 1
ATOM 2197 C CA . THR A 1 268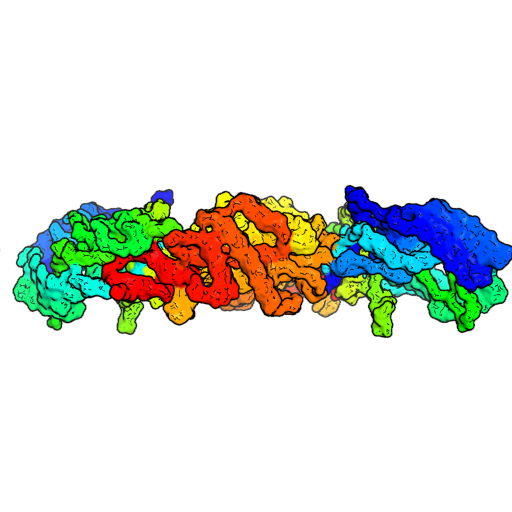 ? 67.708 45.192 -24.183 1.00 17.37 268 THR A CA 1
ATOM 2198 C C . THR A 1 268 ? 66.793 46.403 -24.311 1.00 29.47 268 THR A C 1
ATOM 2199 O O . THR A 1 268 ? 65.601 46.262 -24.613 1.00 24.87 268 THR A O 1
ATOM 2203 N N . THR A 1 269 ? 67.345 47.590 -24.088 1.00 24.10 269 THR A N 1
ATOM 2204 C CA . THR A 1 269 ? 66.562 48.816 -24.201 1.00 21.58 269 THR A CA 1
ATOM 2205 C C . THR A 1 269 ? 67.261 49.853 -25.074 1.00 24.29 269 THR A C 1
ATOM 2206 O O . THR A 1 269 ? 66.621 50.751 -25.602 1.00 26.43 269 THR A O 1
ATOM 2210 N N . ILE A 1 270 ? 68.577 49.748 -25.212 1.00 20.10 270 ILE A N 1
ATOM 2211 C CA . ILE A 1 270 ? 69.291 50.777 -25.953 1.00 20.72 270 ILE A CA 1
ATOM 2212 C C . ILE A 1 270 ? 69.180 50.499 -27.449 1.00 27.92 270 ILE A C 1
ATOM 2213 O O . ILE A 1 270 ? 68.962 49.368 -27.861 1.00 22.64 270 ILE A O 1
ATOM 2218 N N . ILE A 1 271 ? 69.297 51.551 -28.245 1.00 16.46 271 ILE A N 1
ATOM 2219 C CA . ILE A 1 271 ? 69.264 51.430 -29.704 1.00 21.79 271 ILE A CA 1
ATOM 2220 C C . ILE A 1 271 ? 70.660 51.631 -30.256 1.00 19.76 271 ILE A C 1
ATOM 2221 O O . ILE A 1 271 ? 71.271 52.674 -30.049 1.00 26.71 271 ILE A O 1
ATOM 2226 N N . ASP A 1 272 ? 71.165 50.619 -30.949 1.00 21.71 272 ASP A N 1
ATOM 2227 C CA . ASP A 1 272 ? 72.463 50.711 -31.595 1.00 20.16 272 ASP A CA 1
ATOM 2228 C C . ASP A 1 272 ? 72.250 50.763 -33.104 1.00 21.91 272 ASP A C 1
ATOM 2229 O O . ASP A 1 272 ? 72.036 49.734 -33.717 1.00 23.63 272 ASP A O 1
ATOM 2234 N N . PRO A 1 273 ? 72.348 51.963 -33.697 1.00 21.66 273 PRO A N 1
ATOM 2235 C CA . PRO A 1 273 ? 72.153 52.134 -35.139 1.00 33.63 273 PRO A CA 1
ATOM 2236 C C . PRO A 1 273 ? 73.143 51.309 -35.952 1.00 23.74 273 PRO A C 1
ATOM 2237 O O . PRO A 1 273 ? 72.803 50.873 -37.043 1.00 23.33 273 PRO A O 1
ATOM 2241 N N . SER A 1 274 ? 74.340 51.079 -35.414 1.00 23.67 274 SER A N 1
ATOM 2242 C CA . SER A 1 274 ? 75.368 50.336 -36.129 1.00 19.91 274 SER A CA 1
ATOM 2243 C C . SER A 1 274 ? 75.182 48.820 -36.082 1.00 32.07 274 SER A C 1
ATOM 2244 O O . SER A 1 274 ? 75.895 48.089 -36.776 1.00 25.74 274 SER A O 1
ATOM 2247 N N . GLY A 1 275 ? 74.242 48.342 -35.270 1.00 31.67 275 GLY A N 1
ATOM 2248 C CA . GLY A 1 275 ? 74.097 46.912 -35.065 1.00 20.45 275 GLY A CA 1
ATOM 2249 C C . GLY A 1 275 ? 72.704 46.349 -35.299 1.00 24.43 275 GLY A C 1
ATOM 2250 O O . GLY A 1 275 ? 71.740 47.085 -35.496 1.00 22.50 275 GLY A O 1
ATOM 2251 N N . LEU A 1 276 ? 72.610 45.024 -35.247 1.00 21.33 276 LEU A N 1
ATOM 2252 C CA . LEU A 1 276 ? 71.333 44.326 -35.348 1.00 22.65 276 LEU A CA 1
ATOM 2253 C C . LEU A 1 276 ? 70.509 44.477 -34.065 1.00 33.08 276 LEU A C 1
ATOM 2254 O O . LEU A 1 276 ? 69.318 44.129 -34.048 1.00 27.95 276 LEU A O 1
ATOM 2259 N N . ASN A 1 277 ? 71.155 44.993 -33.013 1.00 23.68 277 ASN A N 1
ATOM 2260 C CA . ASN A 1 277 ? 70.554 45.176 -31.679 1.00 20.20 277 ASN A CA 1
ATOM 2261 C C . ASN A 1 277 ? 70.310 43.840 -30.955 1.00 21.66 277 ASN A C 1
ATOM 2262 O O . ASN A 1 277 ? 69.556 43.774 -29.985 1.00 25.44 277 ASN A O 1
ATOM 2267 N N . ASN A 1 278 ? 70.928 42.778 -31.452 1.00 21.55 278 ASN A N 1
ATOM 2268 C CA . ASN A 1 278 ? 70.934 41.503 -30.764 1.00 25.66 278 ASN A CA 1
ATOM 2269 C C . ASN A 1 278 ? 72.031 41.523 -29.706 1.00 23.18 278 ASN A C 1
ATOM 2270 O O . ASN A 1 278 ? 72.577 42.581 -29.390 1.00 21.99 278 ASN A O 1
ATOM 2275 N N . GLY A 1 279 ? 72.363 40.357 -29.165 1.00 20.31 279 GLY A N 1
ATOM 2276 C CA . GLY A 1 279 ? 73.324 40.290 -28.087 1.00 30.49 279 GLY A CA 1
ATOM 2277 C C . GLY A 1 279 ? 72.636 40.521 -26.756 1.00 24.63 279 GLY A C 1
ATOM 2278 O O . GLY A 1 279 ? 71.411 40.586 -26.679 1.00 26.67 279 GLY A O 1
ATOM 2279 N N . GLN A 1 280 ? 73.431 40.665 -25.708 1.00 23.10 280 GLN A N 1
ATOM 2280 C CA . GLN A 1 280 ? 72.902 40.771 -24.352 1.00 19.24 280 GLN A CA 1
ATOM 2281 C C . GLN A 1 280 ? 73.258 42.111 -23.745 1.00 16.55 280 GLN A C 1
ATOM 2282 O O . GLN A 1 280 ? 74.434 42.508 -23.727 1.00 21.32 280 GLN A O 1
ATOM 2288 N N . GLN A 1 281 ? 72.254 42.814 -23.224 1.00 16.61 281 GLN A N 1
ATOM 2289 C CA . GLN A 1 281 ? 72.523 44.113 -22.615 1.00 16.32 281 GLN A CA 1
ATOM 2290 C C . GLN A 1 281 ? 72.997 43.973 -21.154 1.00 22.16 281 GLN A C 1
ATOM 2291 O O . GLN A 1 281 ? 72.505 43.120 -20.401 1.00 20.86 281 GLN A O 1
ATOM 2297 N N . PHE A 1 282 ? 73.959 44.809 -20.780 1.00 17.01 282 PHE A N 1
ATOM 2298 C CA . PHE A 1 282 ? 74.424 44.911 -19.394 1.00 17.15 282 PHE A CA 1
ATOM 2299 C C . PHE A 1 282 ? 74.357 46.358 -18.935 1.00 25.28 282 PHE A C 1
ATOM 2300 O O . PHE A 1 282 ? 74.800 47.272 -19.638 1.00 21.86 282 PHE A O 1
ATOM 2308 N N . ASN A 1 283 ? 73.785 46.551 -17.749 1.00 16.58 283 ASN A N 1
ATOM 2309 C CA . ASN A 1 283 ? 73.606 47.862 -17.154 1.00 17.74 283 ASN A CA 1
ATOM 2310 C C . ASN A 1 283 ? 74.484 47.985 -15.918 1.00 20.58 283 ASN A C 1
ATOM 2311 O O . ASN A 1 283 ? 74.384 47.174 -14.982 1.00 22.38 283 ASN A O 1
ATOM 2316 N N . LEU A 1 284 ? 75.337 48.998 -15.914 1.00 15.87 284 LEU A N 1
ATOM 2317 C CA . LEU A 1 284 ? 76.261 49.202 -14.792 1.00 16.97 284 LEU A CA 1
ATOM 2318 C C . LEU A 1 284 ? 75.558 49.916 -13.643 1.00 19.99 284 LEU A C 1
ATOM 2319 O O . LEU A 1 284 ? 75.153 51.069 -13.787 1.00 21.71 284 LEU A O 1
ATOM 2324 N N . LYS A 1 285 ? 75.394 49.221 -12.512 1.00 16.61 285 LYS A N 1
ATOM 2325 C CA . LYS A 1 285 ? 74.681 49.772 -11.357 1.00 13.99 285 LYS A CA 1
ATOM 2326 C C . LYS A 1 285 ? 75.491 49.560 -10.073 1.00 20.59 285 LYS A C 1
ATOM 2327 O O . LYS A 1 285 ? 76.479 48.820 -10.075 1.00 18.47 285 LYS A O 1
ATOM 2333 N N . VAL A 1 286 ? 75.081 50.209 -8.984 1.00 23.38 286 VAL A N 1
ATOM 2334 C CA . VAL A 1 286 ? 75.765 50.025 -7.707 1.00 20.39 286 VAL A CA 1
ATOM 2335 C C . VAL A 1 286 ? 75.523 48.609 -7.202 1.00 17.81 286 VAL A C 1
ATOM 2336 O O . VAL A 1 286 ? 74.413 48.102 -7.297 1.00 21.11 286 VAL A O 1
ATOM 2340 N N . LYS A 1 287 ? 76.570 47.959 -6.692 1.00 20.08 287 LYS A N 1
ATOM 2341 C CA . LYS A 1 287 ? 76.407 46.711 -5.952 1.00 33.84 287 LYS A CA 1
ATOM 2342 C C . LYS A 1 287 ? 75.839 47.065 -4.578 1.00 28.75 287 LYS A C 1
ATOM 2343 O O . LYS A 1 287 ? 76.475 47.806 -3.832 1.00 30.61 287 LYS A O 1
ATOM 2349 N N . THR A 1 288 ? 74.653 46.555 -4.250 1.00 26.97 288 THR A N 1
ATOM 2350 C CA . THR A 1 288 ? 73.945 47.016 -3.063 1.00 37.90 288 THR A CA 1
ATOM 2351 C C . THR A 1 288 ? 73.821 45.946 -1.986 1.00 34.04 288 THR A C 1
ATOM 2352 O O . THR A 1 288 ? 73.421 46.246 -0.865 1.00 33.47 288 THR A O 1
ATOM 2356 N N . ASP A 1 289 ? 74.172 44.707 -2.319 1.00 34.69 289 ASP A N 1
ATOM 2357 C CA . ASP A 1 289 ? 74.126 43.624 -1.341 1.00 37.75 289 ASP A CA 1
ATOM 2358 C C . ASP A 1 289 ? 75.234 43.756 -0.304 1.00 54.74 289 ASP A C 1
ATOM 2359 O O . ASP A 1 289 ? 76.405 43.928 -0.645 1.00 34.48 289 ASP A O 1
ATOM 2364 N N . SER A 1 290 ? 74.859 43.677 0.967 1.00 42.16 290 SER A N 1
ATOM 2365 C CA . SER A 1 290 ? 75.835 43.567 2.040 1.00 33.35 290 SER A CA 1
ATOM 2366 C C . SER A 1 290 ? 75.910 42.119 2.489 1.00 40.86 290 SER A C 1
ATOM 2367 O O . SER A 1 290 ? 74.937 41.380 2.371 1.00 49.99 290 SER A O 1
ATOM 2370 N N A THR A 1 291 ? 77.077 41.724 2.992 0.46 43.70 291 THR A N 1
ATOM 2371 N N B THR A 1 291 ? 77.064 41.703 2.996 0.54 43.47 291 THR A N 1
ATOM 2372 C CA A THR A 1 291 ? 77.259 40.413 3.604 0.46 49.19 291 THR A CA 1
ATOM 2373 C CA B THR A 1 291 ? 77.161 40.392 3.626 0.54 50.13 291 THR A CA 1
ATOM 2374 C C A THR A 1 291 ? 77.489 40.582 5.099 0.46 53.65 291 THR A C 1
ATOM 2375 C C B THR A 1 291 ? 77.486 40.580 5.101 0.54 53.94 291 THR A C 1
ATOM 2376 O O A THR A 1 291 ? 77.347 41.681 5.635 0.46 57.93 291 THR A O 1
ATOM 2377 O O B THR A 1 291 ? 77.404 41.691 5.625 0.54 58.75 291 THR A O 1
ATOM 2384 N N . ASP A 1 292 ? 77.855 39.495 5.769 1.00 69.33 292 ASP A N 1
ATOM 2385 C CA . ASP A 1 292 ? 78.108 39.545 7.200 1.00 64.01 292 ASP A CA 1
ATOM 2386 C C . ASP A 1 292 ? 79.385 40.306 7.542 1.00 67.32 292 ASP A C 1
ATOM 2387 O O . ASP A 1 292 ? 79.480 40.909 8.610 1.00 79.98 292 ASP A O 1
ATOM 2392 N N . GLU A 1 293 ? 80.358 40.289 6.637 1.00 58.11 293 GLU A N 1
ATOM 2393 C CA . GLU A 1 293 ? 81.639 40.942 6.901 1.00 57.88 293 GLU A CA 1
ATOM 2394 C C . GLU A 1 293 ? 81.922 42.126 5.980 1.00 51.22 293 GLU A C 1
ATOM 2395 O O . GLU A 1 293 ? 82.868 42.883 6.219 1.00 60.00 293 GLU A O 1
ATOM 2401 N N . ILE A 1 294 ? 81.106 42.295 4.941 1.00 38.96 294 ILE A N 1
ATOM 2402 C CA . ILE A 1 294 ? 81.338 43.366 3.973 1.00 35.69 294 ILE A CA 1
ATOM 2403 C C . ILE A 1 294 ? 80.100 44.237 3.754 1.00 38.00 294 ILE A C 1
ATOM 2404 O O . ILE A 1 294 ? 79.107 43.782 3.189 1.00 34.48 294 ILE A O 1
ATOM 2409 N N . ASN A 1 295 ? 80.167 45.486 4.204 1.00 33.31 295 ASN A N 1
ATOM 2410 C CA . ASN A 1 295 ? 79.117 46.460 3.932 1.00 30.15 295 ASN A CA 1
ATOM 2411 C C . ASN A 1 295 ? 79.098 46.802 2.455 1.00 48.93 295 ASN A C 1
ATOM 2412 O O . ASN A 1 295 ? 80.149 46.917 1.857 1.00 28.57 295 ASN A O 1
ATOM 2417 N N . ALA A 1 296 ? 77.923 46.988 1.867 1.00 34.36 296 ALA A N 1
ATOM 2418 C CA . ALA A 1 296 ? 77.853 47.441 0.479 1.00 35.14 296 ALA A CA 1
ATOM 2419 C C . ALA A 1 296 ? 78.445 48.844 0.349 1.00 31.21 296 ALA A C 1
ATOM 2420 O O . ALA A 1 296 ? 79.108 49.189 -0.641 1.00 23.63 296 ALA A O 1
ATOM 2422 N N . VAL A 1 297 ? 78.198 49.641 1.380 1.00 27.12 297 VAL A N 1
ATOM 2423 C CA . VAL A 1 297 ? 78.590 51.038 1.424 1.00 20.12 297 VAL A CA 1
ATOM 2424 C C . VAL A 1 297 ? 79.485 51.284 2.625 1.00 30.56 297 VAL A C 1
ATOM 2425 O O . VAL A 1 297 ? 79.110 50.975 3.752 1.00 28.68 297 VAL A O 1
ATOM 2429 N N . ILE A 1 298 ? 80.663 51.843 2.392 1.00 26.57 298 ILE A N 1
ATOM 2430 C CA . ILE A 1 298 ? 81.463 52.314 3.502 1.00 30.89 298 ILE A CA 1
ATOM 2431 C C . ILE A 1 298 ? 81.533 53.832 3.440 1.00 19.52 298 ILE A C 1
ATOM 2432 O O . ILE A 1 298 ? 81.420 54.439 2.372 1.00 22.94 298 ILE A O 1
ATOM 2437 N N . LEU A 1 299 ? 81.708 54.432 4.603 1.00 20.95 299 LEU A N 1
ATOM 2438 C CA . LEU A 1 299 ? 81.748 55.868 4.753 1.00 36.16 299 LEU A CA 1
ATOM 2439 C C . LEU A 1 299 ? 83.192 56.287 4.852 1.00 33.27 299 LEU A C 1
ATOM 2440 O O . LEU A 1 299 ? 83.861 55.944 5.823 1.00 30.26 299 LEU A O 1
ATOM 2445 N N . VAL A 1 300 ? 83.684 57.026 3.866 1.00 25.54 300 VAL A N 1
ATOM 2446 C CA . VAL A 1 300 ? 85.104 57.359 3.848 1.00 29.39 300 VAL A CA 1
ATOM 2447 C C . VAL A 1 300 ? 85.389 58.826 4.148 1.00 38.70 300 VAL A C 1
ATOM 2448 O O . VAL A 1 300 ? 86.541 59.235 4.212 1.00 35.96 300 VAL A O 1
ATOM 2452 N N . GLY A 1 301 ? 84.346 59.619 4.347 1.00 36.14 301 GLY A N 1
ATOM 2453 C CA . GLY A 1 301 ? 84.544 60.999 4.747 1.00 31.81 301 GLY A CA 1
ATOM 2454 C C . GLY A 1 301 ? 83.254 61.635 5.197 1.00 45.26 301 GLY A C 1
ATOM 2455 O O . GLY A 1 301 ? 82.173 61.187 4.822 1.00 34.07 301 GLY A O 1
ATOM 2456 N N . SER A 1 302 ? 83.363 62.671 6.017 1.00 31.24 302 SER A N 1
ATOM 2457 C CA . SER A 1 302 ? 82.188 63.415 6.425 1.00 33.70 302 SER A CA 1
ATOM 2458 C C . SER A 1 302 ? 82.558 64.776 6.983 1.00 31.07 302 SER A C 1
ATOM 2459 O O . SER A 1 302 ? 83.704 65.029 7.336 1.00 35.28 302 SER A O 1
ATOM 2462 N N . ARG A 1 303 ? 81.570 65.659 6.999 1.00 37.06 303 ARG A N 1
ATOM 2463 C CA . ARG A 1 303 ? 81.609 66.858 7.805 1.00 40.76 303 ARG A CA 1
ATOM 2464 C C . ARG A 1 303 ? 80.243 66.930 8.458 1.00 43.01 303 ARG A C 1
ATOM 2465 O O . ARG A 1 303 ? 79.228 67.130 7.784 1.00 34.66 303 ARG A O 1
ATOM 2473 N N . ILE A 1 304 ? 80.231 66.704 9.767 1.00 32.18 304 ILE A N 1
ATOM 2474 C CA . ILE A 1 304 ? 79.007 66.663 10.551 1.00 33.34 304 ILE A CA 1
ATOM 2475 C C . ILE A 1 304 ? 79.183 67.597 11.726 1.00 41.28 304 ILE A C 1
ATOM 2476 O O . ILE A 1 304 ? 79.844 67.262 12.707 1.00 36.43 304 ILE A O 1
ATOM 2481 N N . THR A 1 305 ? 78.622 68.794 11.589 1.00 35.60 305 THR A N 1
ATOM 2482 C CA . THR A 1 305 ? 78.820 69.866 12.547 1.00 37.51 305 THR A CA 1
ATOM 2483 C C . THR A 1 305 ? 77.517 70.618 12.735 1.00 55.09 305 THR A C 1
ATOM 2484 O O . THR A 1 305 ? 76.675 70.637 11.837 1.00 53.10 305 THR A O 1
ATOM 2488 N N . ASP A 1 306 ? 77.345 71.245 13.893 1.00 47.35 306 ASP A N 1
ATOM 2489 C CA . ASP A 1 306 ? 76.139 72.027 14.121 1.00 48.65 306 ASP A CA 1
ATOM 2490 C C . ASP A 1 306 ? 76.454 73.517 14.047 1.00 50.95 306 ASP A C 1
ATOM 2491 O O . ASP A 1 306 ? 77.612 73.924 14.151 1.00 50.06 306 ASP A O 1
ATOM 2496 N N . VAL A 1 307 ? 75.413 74.318 13.850 1.00 43.62 307 VAL A N 1
ATOM 2497 C CA . VAL A 1 307 ? 75.547 75.760 13.705 1.00 45.12 307 VAL A CA 1
ATOM 2498 C C . VAL A 1 307 ? 76.176 76.400 14.958 1.00 55.76 307 VAL A C 1
ATOM 2499 O O . VAL A 1 307 ? 76.931 77.368 14.861 1.00 48.16 307 VAL A O 1
ATOM 2503 N N . ASN A 1 308 ? 75.893 75.837 16.127 1.00 47.73 308 ASN A N 1
ATOM 2504 C CA . ASN A 1 308 ? 76.431 76.379 17.379 1.00 49.72 308 ASN A CA 1
ATOM 2505 C C . ASN A 1 308 ? 77.817 75.835 17.742 1.00 49.41 308 ASN A C 1
ATOM 2506 O O . ASN A 1 308 ? 78.421 76.276 18.721 1.00 55.61 308 ASN A O 1
ATOM 2511 N N . GLU A 1 309 ? 78.312 74.889 16.945 1.00 60.68 309 GLU A N 1
ATOM 2512 C CA . GLU A 1 309 ? 79.602 74.240 17.188 1.00 46.96 309 GLU A CA 1
ATOM 2513 C C . GLU A 1 309 ? 79.670 73.651 18.597 1.00 59.85 309 GLU A C 1
ATOM 2514 O O . GLU A 1 309 ? 80.715 73.678 19.253 1.00 55.47 309 GLU A O 1
ATOM 2520 N N . ASP A 1 310 ? 78.544 73.111 19.050 1.00 70.03 310 ASP A N 1
ATOM 2521 C CA . ASP A 1 310 ? 78.421 72.650 20.425 1.00 48.93 310 ASP A CA 1
ATOM 2522 C C . ASP A 1 310 ? 78.184 71.143 20.498 1.00 56.33 310 ASP A C 1
ATOM 2523 O O . ASP A 1 310 ? 77.792 70.616 21.534 1.00 51.50 310 ASP A O 1
ATOM 2528 N N A LEU A 1 311 ? 78.426 70.459 19.386 0.45 50.19 311 LEU A N 1
ATOM 2529 N N B LEU A 1 311 ? 78.400 70.449 19.386 0.55 50.75 311 LEU A N 1
ATOM 2530 C CA A LEU A 1 311 ? 78.426 69.008 19.371 0.45 44.07 311 LEU A CA 1
ATOM 2531 C CA B LEU A 1 311 ? 78.371 68.997 19.422 0.55 44.12 311 LEU A CA 1
ATOM 2532 C C A LEU A 1 311 ? 79.575 68.535 20.249 0.45 51.02 311 LEU A C 1
ATOM 2533 C C B LEU A 1 311 ? 79.549 68.546 20.262 0.55 51.12 311 LEU A C 1
ATOM 2534 O O A LEU A 1 311 ? 80.654 69.128 20.222 0.45 50.12 311 LEU A O 1
ATOM 2535 O O B LEU A 1 311 ? 80.617 69.158 20.221 0.55 50.37 311 LEU A O 1
ATOM 2544 N N . TYR A 1 312 ? 79.348 67.489 21.040 1.00 44.74 312 TYR A N 1
ATOM 2545 C CA . TYR A 1 312 ? 80.415 66.942 21.873 1.00 57.33 312 TYR A CA 1
ATOM 2546 C C . TYR A 1 312 ? 81.535 66.397 21.001 1.00 53.79 312 TYR A C 1
ATOM 2547 O O . TYR A 1 312 ? 81.284 65.964 19.869 1.00 45.94 312 TYR A O 1
ATOM 2556 N N . PRO A 1 313 ? 82.775 66.428 21.518 1.00 67.21 313 PRO A N 1
ATOM 2557 C CA . PRO A 1 313 ? 83.879 65.835 20.762 1.00 43.69 313 PRO A CA 1
ATOM 2558 C C . PRO A 1 313 ? 83.585 64.374 20.465 1.00 42.16 313 PRO A C 1
ATOM 2559 O O . PRO A 1 313 ? 83.359 63.595 21.392 1.00 51.54 313 PRO A O 1
ATOM 2563 N N . GLY A 1 314 ? 83.547 64.027 19.179 1.00 52.35 314 GLY A N 1
ATOM 2564 C CA . GLY A 1 314 ? 83.301 62.662 18.755 1.00 43.93 314 GLY A CA 1
ATOM 2565 C C . GLY A 1 314 ? 81.846 62.338 18.465 1.00 53.57 314 GLY A C 1
ATOM 2566 O O . GLY A 1 314 ? 81.534 61.218 18.071 1.00 39.95 314 GLY A O 1
ATOM 2567 N N . ASP A 1 315 ? 80.953 63.303 18.667 1.00 58.61 315 ASP A N 1
ATOM 2568 C CA . ASP A 1 315 ? 79.544 63.117 18.323 1.00 42.25 315 ASP A CA 1
ATOM 2569 C C . ASP A 1 315 ? 79.362 62.987 16.812 1.00 47.74 315 ASP A C 1
ATOM 2570 O O . ASP A 1 315 ? 78.438 62.320 16.344 1.00 38.74 315 ASP A O 1
ATOM 2575 N N . ASP A 1 316 ? 80.242 63.636 16.054 1.00 36.15 316 ASP A N 1
ATOM 2576 C CA . ASP A 1 316 ? 80.233 63.504 14.600 1.00 46.88 316 ASP A CA 1
ATOM 2577 C C . ASP A 1 316 ? 80.438 62.048 14.192 1.00 45.19 316 ASP A C 1
ATOM 2578 O O . ASP A 1 316 ? 79.765 61.546 13.290 1.00 35.13 316 ASP A O 1
ATOM 2583 N N . VAL A 1 317 ? 81.346 61.362 14.880 1.00 36.10 317 VAL A N 1
ATOM 2584 C CA . VAL A 1 317 ? 81.647 59.971 14.559 1.00 50.32 317 VAL A CA 1
ATOM 2585 C C . VAL A 1 317 ? 80.477 59.062 14.963 1.00 40.11 317 VAL A C 1
ATOM 2586 O O . VAL A 1 317 ? 80.162 58.098 14.267 1.00 43.72 317 VAL A O 1
ATOM 2590 N N . SER A 1 318 ? 79.825 59.383 16.076 1.00 34.09 318 SER A N 1
ATOM 2591 C CA . SER A 1 318 ? 78.599 58.687 16.474 1.00 50.20 318 SER A CA 1
ATOM 2592 C C . SER A 1 318 ? 77.491 58.838 15.426 1.00 42.70 318 SER A C 1
ATOM 2593 O O . SER A 1 318 ? 76.798 57.877 15.095 1.00 32.70 318 SER A O 1
ATOM 2596 N N . LEU A 1 319 ? 77.334 60.044 14.893 1.00 32.83 319 LEU A N 1
ATOM 2597 C CA . LEU A 1 319 ? 76.330 60.285 13.867 1.00 32.04 319 LEU A CA 1
ATOM 2598 C C . LEU A 1 319 ? 76.744 59.625 12.559 1.00 55.93 319 LEU A C 1
ATOM 2599 O O . LEU A 1 319 ? 75.901 59.267 11.736 1.00 38.40 319 LEU A O 1
ATOM 2604 N N . GLU A 1 320 ? 78.050 59.447 12.383 1.00 39.54 320 GLU A N 1
ATOM 2605 C CA . GLU A 1 320 ? 78.570 58.766 11.209 1.00 39.19 320 GLU A CA 1
ATOM 2606 C C . GLU A 1 320 ? 78.023 57.341 11.124 1.00 34.09 320 GLU A C 1
ATOM 2607 O O . GLU A 1 320 ? 77.692 56.861 10.035 1.00 35.93 320 GLU A O 1
ATOM 2613 N N . ILE A 1 321 ? 77.927 56.671 12.270 1.00 33.75 321 ILE A N 1
ATOM 2614 C CA . ILE A 1 321 ? 77.403 55.310 12.309 1.00 48.45 321 ILE A CA 1
ATOM 2615 C C . ILE A 1 321 ? 75.963 55.274 11.802 1.00 29.39 321 ILE A C 1
ATOM 2616 O O . ILE A 1 321 ? 75.566 54.353 11.100 1.00 31.72 321 ILE A O 1
ATOM 2621 N N . VAL A 1 322 ? 75.193 56.292 12.170 1.00 36.94 322 VAL A N 1
ATOM 2622 C CA . VAL A 1 322 ? 73.784 56.369 11.810 1.00 29.82 322 VAL A CA 1
ATOM 2623 C C . VAL A 1 322 ? 73.653 56.562 10.306 1.00 27.61 322 VAL A C 1
ATOM 2624 O O . VAL A 1 322 ? 72.884 55.854 9.643 1.00 28.23 322 VAL A O 1
ATOM 2628 N N . PHE A 1 323 ? 74.430 57.493 9.760 1.00 28.45 323 PHE A N 1
ATOM 2629 C CA . PHE A 1 323 ? 74.470 57.680 8.308 1.00 30.37 323 PHE A CA 1
ATOM 2630 C C . PHE A 1 323 ? 74.862 56.401 7.579 1.00 27.47 323 PHE A C 1
ATOM 2631 O O . PHE A 1 323 ? 74.245 56.045 6.582 1.00 24.18 323 PHE A O 1
ATOM 2639 N N . LYS A 1 324 ? 75.887 55.711 8.078 1.00 34.68 324 LYS A N 1
ATOM 2640 C CA . LYS A 1 324 ? 76.386 54.513 7.407 1.00 30.26 324 LYS A CA 1
ATOM 2641 C C . LYS A 1 324 ? 75.300 53.445 7.369 1.00 38.42 324 LYS A C 1
ATOM 2642 O O . LYS A 1 324 ? 75.101 52.767 6.355 1.00 25.80 324 LYS A O 1
ATOM 2648 N N . THR A 1 325 ? 74.590 53.319 8.484 1.00 35.43 325 THR A N 1
ATOM 2649 C CA . THR A 1 325 ? 73.455 52.408 8.583 1.00 45.99 325 THR A CA 1
ATOM 2650 C C . THR A 1 325 ? 72.343 52.766 7.593 1.00 28.41 325 THR A C 1
ATOM 2651 O O . THR A 1 325 ? 71.816 51.894 6.894 1.00 31.62 325 THR A O 1
ATOM 2655 N N . TRP A 1 326 ? 71.995 54.048 7.535 1.00 36.51 326 TRP A N 1
ATOM 2656 C CA . TRP A 1 326 ? 71.013 54.522 6.569 1.00 31.24 326 TRP A CA 1
ATOM 2657 C C . TRP A 1 326 ? 71.432 54.153 5.150 1.00 32.44 326 TRP A C 1
ATOM 2658 O O . TRP A 1 326 ? 70.647 53.587 4.384 1.00 28.01 326 TRP A O 1
ATOM 2669 N N . PHE A 1 327 ? 72.676 54.460 4.802 1.00 34.34 327 PHE A N 1
ATOM 2670 C CA . PHE A 1 327 ? 73.149 54.200 3.445 1.00 26.54 327 PHE A CA 1
ATOM 2671 C C . PHE A 1 327 ? 73.033 52.728 3.080 1.00 25.80 327 PHE A C 1
ATOM 2672 O O . PHE A 1 327 ? 72.612 52.388 1.972 1.00 23.62 327 PHE A O 1
ATOM 2680 N N . ASN A 1 328 ? 73.392 51.846 4.002 1.00 29.44 328 ASN A N 1
ATOM 2681 C CA . ASN A 1 328 ? 73.389 50.426 3.677 1.00 36.61 328 ASN A CA 1
ATOM 2682 C C . ASN A 1 328 ? 71.979 49.852 3.620 1.00 27.58 328 ASN A C 1
ATOM 2683 O O . ASN A 1 328 ? 71.773 48.790 3.044 1.00 28.08 328 ASN A O 1
ATOM 2688 N N . ALA A 1 329 ? 71.015 50.568 4.199 1.00 27.57 329 ALA A N 1
ATOM 2689 C CA . ALA A 1 329 ? 69.612 50.150 4.175 1.00 40.47 329 ALA A CA 1
ATOM 2690 C C . ALA A 1 329 ? 68.831 50.821 3.043 1.00 27.15 329 ALA A C 1
ATOM 2691 O O . ALA A 1 329 ? 67.662 50.496 2.796 1.00 32.89 329 ALA A O 1
ATOM 2693 N N . ASN A 1 330 ? 69.472 51.753 2.347 1.00 26.27 330 ASN A N 1
ATOM 2694 C CA . ASN A 1 330 ? 68.773 52.545 1.343 1.00 34.72 330 ASN A CA 1
ATOM 2695 C C . ASN A 1 330 ? 69.469 52.659 0.001 1.00 39.06 330 ASN A C 1
ATOM 2696 O O . ASN A 1 330 ? 68.891 53.175 -0.957 1.00 27.75 330 ASN A O 1
ATOM 2701 N N . ILE A 1 331 ? 70.703 52.175 -0.071 1.00 24.46 331 ILE A N 1
ATOM 2702 C CA . ILE A 1 331 ? 71.533 52.414 -1.243 1.00 19.55 331 ILE A CA 1
ATOM 2703 C C . ILE A 1 331 ? 70.909 51.775 -2.491 1.00 28.25 331 ILE A C 1
ATOM 2704 O O . ILE A 1 331 ? 71.178 52.202 -3.622 1.00 30.08 331 ILE A O 1
ATOM 2709 N N . GLN A 1 332 ? 70.041 50.783 -2.288 1.00 36.35 332 GLN A N 1
ATOM 2710 C CA . GLN A 1 332 ? 69.366 50.140 -3.417 1.00 29.90 332 GLN A CA 1
ATOM 2711 C C . GLN A 1 332 ? 68.404 51.098 -4.113 1.00 32.56 332 GLN A C 1
ATOM 2712 O O . GLN A 1 332 ? 67.943 50.821 -5.227 1.00 25.06 332 GLN A O 1
ATOM 2718 N N . LYS A 1 333 ? 68.112 52.232 -3.478 1.00 25.91 333 LYS A N 1
ATOM 2719 C CA . LYS A 1 333 ? 67.225 53.226 -4.089 1.00 29.63 333 LYS A CA 1
ATOM 2720 C C . LYS A 1 333 ? 67.949 54.147 -5.077 1.00 31.10 333 LYS A C 1
ATOM 2721 O O . LYS A 1 333 ? 67.306 54.914 -5.801 1.00 28.77 333 LYS A O 1
ATOM 2727 N N . PHE A 1 334 ? 69.279 54.066 -5.101 1.00 23.82 334 PHE A N 1
ATOM 2728 C CA . PHE A 1 334 ? 70.102 54.821 -6.041 1.00 18.45 334 PHE A CA 1
ATOM 2729 C C . PHE A 1 334 ? 70.155 54.026 -7.346 1.00 29.86 334 PHE A C 1
ATOM 2730 O O . PHE A 1 334 ? 71.097 53.283 -7.601 1.00 26.29 334 PHE A O 1
ATOM 2738 N N . THR A 1 335 ? 69.125 54.167 -8.163 1.00 34.28 335 THR A N 1
ATOM 2739 C CA . THR A 1 335 ? 68.954 53.263 -9.296 1.00 27.86 335 THR A CA 1
ATOM 2740 C C . THR A 1 335 ? 69.633 53.759 -10.557 1.00 34.41 335 THR A C 1
ATOM 2741 O O . THR A 1 335 ? 69.348 53.275 -11.651 1.00 24.95 335 THR A O 1
ATOM 2745 N N . GLN A 1 336 ? 70.541 54.715 -10.403 1.00 34.26 336 GLN A N 1
ATOM 2746 C CA . GLN A 1 336 ? 71.336 55.205 -11.524 1.00 20.58 336 GLN A CA 1
ATOM 2747 C C . GLN A 1 336 ? 71.999 54.071 -12.306 1.00 20.62 336 GLN A C 1
ATOM 2748 O O . GLN A 1 336 ? 72.516 53.120 -11.734 1.00 19.60 336 GLN A O 1
ATOM 2754 N N . ILE A 1 337 ? 71.948 54.162 -13.637 1.00 24.11 337 ILE A N 1
ATOM 2755 C CA . ILE A 1 337 ? 72.745 53.287 -14.493 1.00 21.63 337 ILE A CA 1
ATOM 2756 C C . ILE A 1 337 ? 73.906 54.117 -15.029 1.00 19.53 337 ILE A C 1
ATOM 2757 O O . ILE A 1 337 ? 73.698 55.223 -15.511 1.00 23.10 337 ILE A O 1
ATOM 2762 N N . PHE A 1 338 ? 75.127 53.604 -14.899 1.00 17.11 338 PHE A N 1
ATOM 2763 C CA . PHE A 1 338 ? 76.325 54.381 -15.198 1.00 17.96 338 PHE A CA 1
ATOM 2764 C C . PHE A 1 338 ? 76.868 54.108 -16.594 1.00 20.04 338 PHE A C 1
ATOM 2765 O O . PHE A 1 338 ? 77.674 54.879 -17.117 1.00 19.27 338 PHE A O 1
ATOM 2773 N N . SER A 1 339 ? 76.392 53.019 -17.186 1.00 24.34 339 SER A N 1
ATOM 2774 C CA . SER A 1 339 ? 76.879 52.543 -18.483 1.00 20.41 339 SER A CA 1
ATOM 2775 C C . SER A 1 339 ? 75.913 51.512 -19.027 1.00 17.96 339 SER A C 1
ATOM 2776 O O . SER A 1 339 ? 75.405 50.682 -18.286 1.00 19.13 339 SER A O 1
ATOM 2779 N N . TYR A 1 340 ? 75.666 51.555 -20.333 1.00 17.32 340 TYR A N 1
ATOM 2780 C CA . TYR A 1 340 ? 74.832 50.550 -20.986 1.00 19.20 340 TYR A CA 1
ATOM 2781 C C . TYR A 1 340 ? 75.659 49.916 -22.097 1.00 16.97 340 TYR A C 1
ATOM 2782 O O . TYR A 1 340 ? 76.168 50.628 -22.964 1.00 19.99 340 TYR A O 1
ATOM 2791 N N . ILE A 1 341 ? 75.804 48.600 -22.091 1.00 14.76 341 ILE A N 1
ATOM 2792 C CA . ILE A 1 341 ? 76.572 47.978 -23.177 1.00 12.32 341 ILE A CA 1
ATOM 2793 C C . ILE A 1 341 ? 75.820 46.776 -23.739 1.00 20.26 341 ILE A C 1
ATOM 2794 O O . ILE A 1 341 ? 75.258 45.985 -22.979 1.00 17.69 341 ILE A O 1
ATOM 2799 N N . LEU A 1 342 ? 75.785 46.656 -25.067 1.00 20.00 342 LEU A N 1
ATOM 2800 C CA . LEU A 1 342 ? 75.290 45.436 -25.702 1.00 18.59 342 LEU A CA 1
ATOM 2801 C C . LEU A 1 342 ? 76.492 44.531 -25.967 1.00 22.21 342 LEU A C 1
ATOM 2802 O O . LEU A 1 342 ? 77.412 44.902 -26.680 1.00 23.69 342 LEU A O 1
ATOM 2807 N N . LEU A 1 343 ? 76.481 43.355 -25.356 1.00 23.49 343 LEU A N 1
ATOM 2808 C CA . LEU A 1 343 ? 77.562 42.395 -25.491 1.00 19.44 343 LEU A CA 1
ATOM 2809 C C . LEU A 1 343 ? 77.228 41.373 -26.562 1.00 21.13 343 LEU A C 1
ATOM 2810 O O . LEU A 1 343 ? 76.072 40.983 -26.690 1.00 20.97 343 LEU A O 1
ATOM 2815 N N . ASN A 1 344 ? 78.236 40.939 -27.313 1.00 17.08 344 ASN A N 1
ATOM 2816 C CA . ASN A 1 344 ? 78.064 39.926 -28.365 1.00 22.28 344 ASN A CA 1
ATOM 2817 C C . ASN A 1 344 ? 77.047 40.335 -29.434 1.00 24.42 344 ASN A C 1
ATOM 2818 O O . ASN A 1 344 ? 76.328 39.497 -29.994 1.00 23.78 344 ASN A O 1
ATOM 2823 N N . GLU A 1 345 ? 77.008 41.626 -29.735 1.00 18.57 345 GLU A N 1
ATOM 2824 C CA . GLU A 1 345 ? 76.101 42.129 -30.763 1.00 22.66 345 GLU A CA 1
ATOM 2825 C C . GLU A 1 345 ? 76.724 41.923 -32.136 1.00 22.89 345 GLU A C 1
ATOM 2826 O O . GLU A 1 345 ? 77.952 41.937 -32.287 1.00 21.37 345 GLU A O 1
ATOM 2832 N N . THR A 1 346 ? 75.875 41.739 -33.132 1.00 15.67 346 THR A N 1
ATOM 2833 C CA . THR A 1 346 ? 76.337 41.671 -34.523 1.00 19.55 346 THR A CA 1
ATOM 2834 C C . THR A 1 346 ? 76.262 43.066 -35.154 1.00 24.77 346 THR A C 1
ATOM 2835 O O . THR A 1 346 ? 75.237 43.738 -35.030 1.00 21.76 346 THR A O 1
ATOM 2839 N N . SER A 1 347 ? 77.325 43.520 -35.818 1.00 21.43 347 SER A N 1
ATOM 2840 C CA . SER A 1 347 ? 77.239 44.805 -36.512 1.00 16.93 347 SER A CA 1
ATOM 2841 C C . SER A 1 347 ? 76.542 44.642 -37.870 1.00 17.07 347 SER A C 1
ATOM 2842 O O . SER A 1 347 ? 76.641 43.588 -38.498 1.00 22.64 347 SER A O 1
ATOM 2845 N N . LYS A 1 348 ? 75.867 45.692 -38.326 1.00 18.61 348 LYS A N 1
ATOM 2846 C CA . LYS A 1 348 ? 75.229 45.662 -39.646 1.00 17.49 348 LYS A CA 1
ATOM 2847 C C . LYS A 1 348 ? 76.275 45.569 -40.751 1.00 21.49 348 LYS A C 1
ATOM 2848 O O . LYS A 1 348 ? 76.021 44.997 -41.805 1.00 23.51 348 LYS A O 1
ATOM 2854 N N . ILE A 1 349 ? 77.448 46.146 -40.496 1.00 24.89 349 ILE A N 1
ATOM 2855 C CA . ILE A 1 349 ? 78.560 46.087 -41.445 1.00 22.42 349 ILE A CA 1
ATOM 2856 C C . ILE A 1 349 ? 79.606 45.096 -40.962 1.00 19.92 349 ILE A C 1
ATOM 2857 O O . ILE A 1 349 ? 80.263 45.347 -39.958 1.00 23.81 349 ILE A O 1
ATOM 2862 N N . PRO A 1 350 ? 79.753 43.959 -41.669 1.00 20.11 350 PRO A N 1
ATOM 2863 C CA . PRO A 1 350 ? 80.650 42.881 -41.225 1.00 23.22 350 PRO A CA 1
ATOM 2864 C C . PRO A 1 350 ? 82.075 43.348 -40.978 1.00 34.04 350 PRO A C 1
ATOM 2865 O O . PRO A 1 350 ? 82.751 42.805 -40.107 1.00 23.04 350 PRO A O 1
ATOM 2869 N N . GLU A 1 351 ? 82.520 44.348 -41.732 1.00 21.89 351 GLU A N 1
ATOM 2870 C CA . GLU A 1 351 ? 83.891 44.829 -41.610 1.00 21.46 351 GLU A CA 1
ATOM 2871 C C . GLU A 1 351 ? 84.111 45.651 -40.348 1.00 18.60 351 GLU A C 1
ATOM 2872 O O . GLU A 1 351 ? 85.263 45.960 -39.987 1.00 21.56 351 GLU A O 1
ATOM 2878 N N . TYR A 1 352 ? 83.028 45.993 -39.656 1.00 21.23 352 TYR A N 1
ATOM 2879 C CA . TYR A 1 352 ? 83.165 46.637 -38.331 1.00 17.14 352 TYR A CA 1
ATOM 2880 C C . TYR A 1 352 ? 82.782 45.732 -37.155 1.00 17.46 352 TYR A C 1
ATOM 2881 O O . TYR A 1 352 ? 82.592 46.214 -36.036 1.00 20.61 352 TYR A O 1
ATOM 2890 N N . GLN A 1 353 ? 82.663 44.431 -37.397 1.00 19.72 353 GLN A N 1
ATOM 2891 C CA . GLN A 1 353 ? 82.330 43.500 -36.322 1.00 14.70 353 GLN A CA 1
ATOM 2892 C C . GLN A 1 353 ? 83.381 43.552 -35.225 1.00 31.96 353 GLN A C 1
ATOM 2893 O O . GLN A 1 353 ? 83.104 43.281 -34.059 1.00 20.87 353 GLN A O 1
ATOM 2899 N N . TRP A 1 354 ? 84.599 43.905 -35.600 1.00 17.82 354 TRP A N 1
ATOM 2900 C CA . TRP A 1 354 ? 85.669 43.936 -34.598 1.00 24.47 354 TRP A CA 1
ATOM 2901 C C . TRP A 1 354 ? 85.493 45.036 -33.542 1.00 28.48 354 TRP A C 1
ATOM 2902 O O . TRP A 1 354 ? 86.205 45.040 -32.550 1.00 22.00 354 TRP A O 1
ATOM 2913 N N . LEU A 1 355 ? 84.548 45.954 -33.722 1.00 18.42 355 LEU A N 1
ATOM 2914 C CA . LEU A 1 355 ? 84.359 47.014 -32.733 1.00 22.90 355 LEU A CA 1
ATOM 2915 C C . LEU A 1 355 ? 83.336 46.647 -31.666 1.00 28.42 355 LEU A C 1
ATOM 2916 O O . LEU A 1 355 ? 83.131 47.396 -30.709 1.00 23.46 355 LEU A O 1
ATOM 2921 N N . LYS A 1 356 ? 82.706 45.490 -31.834 1.00 17.87 356 LYS A N 1
ATOM 2922 C CA . LYS A 1 356 ? 81.598 45.084 -30.982 1.00 18.86 356 LYS A CA 1
ATOM 2923 C C . LYS A 1 356 ? 82.131 44.368 -29.750 1.00 15.18 356 LYS A C 1
ATOM 2924 O O . LYS A 1 356 ? 82.860 43.385 -29.869 1.00 23.01 356 LYS A O 1
ATOM 2930 N N . PRO A 1 357 ? 81.775 44.867 -28.559 1.00 16.77 357 PRO A N 1
ATOM 2931 C CA . PRO A 1 357 ? 82.415 44.278 -27.378 1.00 17.57 357 PRO A CA 1
ATOM 2932 C C . PRO A 1 357 ? 82.018 42.824 -27.124 1.00 16.40 357 PRO A C 1
ATOM 2933 O O . PRO A 1 357 ? 80.874 42.444 -27.369 1.00 20.20 357 PRO A O 1
ATOM 2937 N N . THR A 1 358 ? 82.967 42.032 -26.628 1.00 16.63 358 THR A N 1
ATOM 2938 C CA . THR A 1 358 ? 82.711 40.638 -26.272 1.00 19.25 358 THR A CA 1
ATOM 2939 C C . THR A 1 358 ? 83.043 40.319 -24.793 1.00 17.61 358 THR A C 1
ATOM 2940 O O . THR A 1 358 ? 82.711 39.248 -24.293 1.00 20.59 358 THR A O 1
ATOM 2944 N N . GLN A 1 359 ? 83.716 41.247 -24.120 1.00 15.77 359 GLN A N 1
ATOM 2945 C CA . GLN A 1 359 ? 83.969 41.165 -22.676 1.00 15.31 359 GLN A CA 1
ATOM 2946 C C . GLN A 1 359 ? 84.092 42.587 -22.171 1.00 27.19 359 GLN A C 1
ATOM 2947 O O . GLN A 1 359 ? 84.704 43.419 -22.836 1.00 19.69 359 GLN A O 1
ATOM 2953 N N . ILE A 1 360 ? 83.522 42.890 -21.005 1.00 16.69 360 ILE A N 1
ATOM 2954 C CA . ILE A 1 360 ? 83.449 44.276 -20.597 1.00 14.94 360 ILE A CA 1
ATOM 2955 C C . ILE A 1 360 ? 83.844 44.458 -19.139 1.00 18.34 360 ILE A C 1
ATOM 2956 O O . ILE A 1 360 ? 83.800 43.510 -18.361 1.00 21.22 360 ILE A O 1
ATOM 2961 N N . SER A 1 361 ? 84.233 45.675 -18.794 1.00 15.66 361 SER A N 1
ATOM 2962 C CA . SER A 1 361 ? 84.467 46.022 -17.391 1.00 12.66 361 SER A CA 1
ATOM 2963 C C . SER A 1 361 ? 84.323 47.521 -17.244 1.00 24.75 361 SER A C 1
ATOM 2964 O O . SER A 1 361 ? 83.949 48.206 -18.192 1.00 20.75 361 SER A O 1
ATOM 2967 N N . TYR A 1 362 ? 84.618 48.039 -16.061 1.00 18.07 362 TYR A N 1
ATOM 2968 C CA . TYR A 1 362 ? 84.659 49.480 -15.890 1.00 15.57 362 TYR A CA 1
ATOM 2969 C C . TYR A 1 362 ? 85.824 49.813 -14.975 1.00 21.67 362 TYR A C 1
ATOM 2970 O O . TYR A 1 362 ? 86.371 48.944 -14.290 1.00 23.35 362 TYR A O 1
ATOM 2979 N N . GLY A 1 363 ? 86.205 51.077 -14.954 1.00 17.91 363 GLY A N 1
ATOM 2980 C CA . GLY A 1 363 ? 87.269 51.496 -14.066 1.00 18.00 363 GLY A CA 1
ATOM 2981 C C . GLY A 1 363 ? 87.219 52.984 -13.909 1.00 17.93 363 GLY A C 1
ATOM 2982 O O . GLY A 1 363 ? 86.315 53.637 -14.423 1.00 21.44 363 GLY A O 1
ATOM 2983 N N . SER A 1 364 ? 88.184 53.529 -13.181 1.00 20.20 364 SER A N 1
ATOM 2984 C CA . SER A 1 364 ? 88.204 54.952 -12.964 1.00 17.52 364 SER A CA 1
ATOM 2985 C C . SER A 1 364 ? 89.620 55.409 -12.687 1.00 18.06 364 SER A C 1
ATOM 2986 O O . SER A 1 364 ? 90.464 54.631 -12.236 1.00 21.29 364 SER A O 1
ATOM 2989 N N . ALA A 1 365 ? 89.856 56.685 -12.947 1.00 20.87 365 ALA A N 1
ATOM 2990 C CA . ALA A 1 365 ? 91.092 57.343 -12.574 1.00 24.36 365 ALA A CA 1
ATOM 2991 C C . ALA A 1 365 ? 90.755 58.675 -11.916 1.00 27.35 365 ALA A C 1
ATOM 2992 O O . ALA A 1 365 ? 90.224 59.588 -12.561 1.00 21.26 365 ALA A O 1
ATOM 2994 N N . SER A 1 366 ? 91.044 58.779 -10.624 1.00 23.23 366 SER A N 1
ATOM 2995 C CA . SER A 1 366 ? 90.847 60.027 -9.914 1.00 21.49 366 SER A CA 1
ATOM 2996 C C . SER A 1 366 ? 92.071 60.912 -9.986 1.00 20.76 366 SER A C 1
ATOM 2997 O O . SER A 1 366 ? 93.197 60.475 -9.750 1.00 27.92 366 SER A O 1
ATOM 3000 N N . VAL A 1 367 ? 91.838 62.177 -10.298 1.00 22.46 367 VAL A N 1
ATOM 3001 C CA . VAL A 1 367 ? 92.911 63.137 -10.390 1.00 25.45 367 VAL A CA 1
ATOM 3002 C C . VAL A 1 367 ? 92.588 64.328 -9.509 1.00 25.26 367 VAL A C 1
ATOM 3003 O O . VAL A 1 367 ? 91.479 64.870 -9.542 1.00 23.24 367 VAL A O 1
ATOM 3007 N N . THR A 1 368 ? 93.546 64.707 -8.676 1.00 23.01 368 THR A N 1
ATOM 3008 C CA . THR A 1 368 ? 93.362 65.854 -7.812 1.00 25.13 368 THR A CA 1
ATOM 3009 C C . THR A 1 368 ? 94.399 66.907 -8.140 1.00 30.67 368 THR A C 1
ATOM 3010 O O . THR A 1 368 ? 95.270 66.705 -8.981 1.00 47.82 368 THR A O 1
ATOM 3022 N N . PRO A 1 370 ? 96.302 70.596 -5.929 1.00 33.79 370 PRO A N 1
ATOM 3023 C CA . PRO A 1 370 ? 96.292 71.289 -4.638 1.00 40.22 370 PRO A CA 1
ATOM 3024 C C . PRO A 1 370 ? 95.200 72.349 -4.582 1.00 54.48 370 PRO A C 1
ATOM 3025 O O . PRO A 1 370 ? 94.863 72.960 -5.596 1.00 34.89 370 PRO A O 1
ATOM 3029 N N . ASP A 1 371 ? 94.622 72.519 -3.402 1.00 32.89 371 ASP A N 1
ATOM 3030 C CA . ASP A 1 371 ? 93.653 73.574 -3.143 1.00 35.23 371 ASP A CA 1
ATOM 3031 C C . ASP A 1 371 ? 94.352 74.928 -3.058 1.00 44.30 371 ASP A C 1
ATOM 3032 O O . ASP A 1 371 ? 95.174 75.149 -2.168 1.00 42.07 371 ASP A O 1
ATOM 3037 N N . PRO A 1 372 ? 94.015 75.846 -3.986 1.00 41.30 372 PRO A N 1
ATOM 3038 C CA . PRO A 1 372 ? 94.579 77.202 -4.045 1.00 37.89 372 PRO A CA 1
ATOM 3039 C C . PRO A 1 372 ? 94.422 77.958 -2.728 1.00 47.12 372 PRO A C 1
ATOM 3040 O O . PRO A 1 372 ? 95.236 78.829 -2.420 1.00 65.23 372 PRO A O 1
ATOM 3044 N N . SER A 1 373 ? 93.386 77.622 -1.963 1.00 57.12 373 SER A N 1
ATOM 3045 C CA . SER A 1 373 ? 93.127 78.260 -0.673 1.00 48.27 373 SER A CA 1
ATOM 3046 C C . SER A 1 373 ? 93.917 77.601 0.457 1.00 40.90 373 SER A C 1
ATOM 3047 O O . SER A 1 373 ? 94.289 78.252 1.431 1.00 58.92 373 SER A O 1
ATOM 3050 N N . ASN A 1 374 ? 94.151 76.302 0.330 1.00 39.33 374 ASN A N 1
ATOM 3051 C CA . ASN A 1 374 ? 94.952 75.570 1.304 1.00 50.72 374 ASN A CA 1
ATOM 3052 C C . ASN A 1 374 ? 95.771 74.480 0.624 1.00 48.56 374 ASN A C 1
ATOM 3053 O O . ASN A 1 374 ? 95.361 73.323 0.590 1.00 44.81 374 ASN A O 1
ATOM 3058 N N . PRO A 1 375 ? 96.941 74.850 0.082 1.00 41.62 375 PRO A N 1
ATOM 3059 C CA . PRO A 1 375 ? 97.782 73.944 -0.714 1.00 49.32 375 PRO A CA 1
ATOM 3060 C C . PRO A 1 375 ? 98.264 72.698 0.033 1.00 48.16 375 PRO A C 1
ATOM 3061 O O . PRO A 1 375 ? 98.913 71.846 -0.570 1.00 48.90 375 PRO A O 1
ATOM 3065 N N . ASN A 1 376 ? 97.952 72.594 1.322 1.00 48.89 376 ASN A N 1
ATOM 3066 C CA . ASN A 1 376 ? 98.189 71.364 2.066 1.00 39.29 376 ASN A CA 1
ATOM 3067 C C . ASN A 1 376 ? 97.145 70.310 1.769 1.00 50.57 376 ASN A C 1
ATOM 3068 O O . ASN A 1 376 ? 97.343 69.132 2.060 1.00 54.51 376 ASN A O 1
ATOM 3073 N N . LYS A 1 377 ? 96.021 70.748 1.212 1.00 35.14 377 LYS A N 1
ATOM 3074 C CA . LYS A 1 377 ? 94.922 69.843 0.900 1.00 33.25 377 LYS A CA 1
ATOM 3075 C C . LYS A 1 377 ? 94.678 69.781 -0.605 1.00 32.98 377 LYS A C 1
ATOM 3076 O O . LYS A 1 377 ? 95.127 70.642 -1.358 1.00 36.48 377 LYS A O 1
ATOM 3082 N N . GLU A 1 378 ? 93.975 68.743 -1.034 1.00 30.27 378 GLU A N 1
ATOM 3083 C CA . GLU A 1 378 ? 93.729 68.527 -2.453 1.00 37.36 378 GLU A CA 1
ATOM 3084 C C . GLU A 1 378 ? 92.269 68.777 -2.798 1.00 40.28 378 GLU A C 1
ATOM 3085 O O . GLU A 1 378 ? 91.388 68.528 -1.978 1.00 44.96 378 GLU A O 1
ATOM 3091 N N . LEU A 1 379 ? 92.027 69.286 -4.005 1.00 30.23 379 LEU A N 1
ATOM 3092 C CA . LEU A 1 379 ? 90.679 69.364 -4.574 1.00 26.82 379 LEU A CA 1
ATOM 3093 C C . LEU A 1 379 ? 90.539 68.390 -5.729 1.00 45.98 379 LEU A C 1
ATOM 3094 O O . LEU A 1 379 ? 91.530 68.040 -6.362 1.00 28.24 379 LEU A O 1
ATOM 3099 N N . SER A 1 380 ? 89.314 67.977 -6.033 1.00 24.21 380 SER A N 1
ATOM 3100 C CA . SER A 1 380 ? 89.101 67.132 -7.198 1.00 24.30 380 SER A CA 1
ATOM 3101 C C . SER A 1 380 ? 89.411 67.893 -8.476 1.00 26.16 380 SER A C 1
ATOM 3102 O O . SER A 1 380 ? 89.094 69.072 -8.583 1.00 31.20 380 SER A O 1
ATOM 3105 N N . ASN A 1 381 ? 90.035 67.222 -9.438 1.00 29.19 381 ASN A N 1
ATOM 3106 C CA . ASN A 1 381 ? 90.050 67.720 -10.815 1.00 28.62 381 ASN A CA 1
ATOM 3107 C C . ASN A 1 381 ? 88.984 66.944 -11.580 1.00 21.18 381 ASN A C 1
ATOM 3108 O O . ASN A 1 381 ? 89.219 65.819 -12.038 1.00 21.26 381 ASN A O 1
ATOM 3113 N N . LEU A 1 382 ? 87.798 67.525 -11.709 1.00 22.03 382 LEU A N 1
ATOM 3114 C CA . LEU A 1 382 ? 86.679 66.747 -12.216 1.00 19.69 382 LEU A CA 1
ATOM 3115 C C . LEU A 1 382 ? 86.687 66.657 -13.737 1.00 29.06 382 LEU A C 1
ATOM 3116 O O . LEU A 1 382 ? 85.890 65.925 -14.317 1.00 21.98 382 LEU A O 1
ATOM 3121 N N . ASP A 1 383 ? 87.593 67.401 -14.369 1.00 25.11 383 ASP A N 1
ATOM 3122 C CA . ASP A 1 383 ? 87.750 67.386 -15.824 1.00 29.54 383 ASP A CA 1
ATOM 3123 C C . ASP A 1 383 ? 88.718 66.291 -16.242 1.00 34.12 383 ASP A C 1
ATOM 3124 O O . ASP A 1 383 ? 88.510 65.614 -17.243 1.00 33.92 383 ASP A O 1
ATOM 3129 N N . ALA A 1 384 ? 89.781 66.126 -15.465 1.00 24.36 384 ALA A N 1
ATOM 3130 C CA . ALA A 1 384 ? 90.816 65.140 -15.769 1.00 22.52 384 ALA A CA 1
ATOM 3131 C C . ALA A 1 384 ? 90.451 63.768 -15.230 1.00 21.62 384 ALA A C 1
ATOM 3132 O O . ALA A 1 384 ? 90.787 62.754 -15.836 1.00 26.53 384 ALA A O 1
ATOM 3134 N N . SER A 1 385 ? 89.780 63.736 -14.073 1.00 18.10 385 SER A N 1
ATOM 3135 C CA . SER A 1 385 ? 89.297 62.471 -13.528 1.00 17.29 385 SER A CA 1
ATOM 3136 C C . SER A 1 385 ? 88.369 61.759 -14.514 1.00 28.79 385 SER A C 1
ATOM 3137 O O . SER A 1 385 ? 87.447 62.356 -15.065 1.00 22.63 385 SER A O 1
ATOM 3140 N N . THR A 1 386 ? 88.627 60.471 -14.709 1.00 20.66 386 THR A N 1
ATOM 3141 C CA . THR A 1 386 ? 88.035 59.699 -15.797 1.00 18.35 386 THR A CA 1
ATOM 3142 C C . THR A 1 386 ? 87.237 58.494 -15.324 1.00 20.41 386 THR A C 1
ATOM 3143 O O . THR A 1 386 ? 87.739 57.666 -14.568 1.00 23.44 386 THR A O 1
ATOM 3147 N N . PHE A 1 387 ? 85.997 58.387 -15.793 1.00 17.43 387 PHE A N 1
ATOM 3148 C CA . PHE A 1 387 ? 85.195 57.184 -15.596 1.00 19.67 387 PHE A CA 1
ATOM 3149 C C . PHE A 1 387 ? 85.104 56.432 -16.908 1.00 19.82 387 PHE A C 1
ATOM 3150 O O . PHE A 1 387 ? 84.686 56.997 -17.926 1.00 24.10 387 PHE A O 1
ATOM 3158 N N . ALA A 1 388 ? 85.461 55.154 -16.884 1.00 17.32 388 ALA A N 1
ATOM 3159 C CA . ALA A 1 388 ? 85.624 54.411 -18.129 1.00 17.74 388 ALA A CA 1
ATOM 3160 C C . ALA A 1 388 ? 84.867 53.094 -18.154 1.00 20.08 388 ALA A C 1
ATOM 3161 O O . ALA A 1 388 ? 84.792 52.372 -17.155 1.00 19.61 388 ALA A O 1
ATOM 3163 N N . ALA A 1 389 ? 84.303 52.806 -19.322 1.00 17.02 389 ALA A N 1
ATOM 3164 C CA . ALA A 1 389 ? 83.879 51.467 -19.698 1.00 19.04 389 ALA A CA 1
ATOM 3165 C C . ALA A 1 389 ? 84.940 50.876 -20.637 1.00 17.15 389 ALA A C 1
ATOM 3166 O O . ALA A 1 389 ? 85.262 51.482 -21.668 1.00 22.17 389 ALA A O 1
ATOM 3176 N N . ALA A 1 391 ? 86.492 47.360 -22.889 1.00 24.89 391 ALA A N 1
ATOM 3177 C CA . ALA A 1 391 ? 86.042 46.103 -23.464 1.00 19.02 391 ALA A CA 1
ATOM 3178 C C . ALA A 1 391 ? 87.121 45.373 -24.236 1.00 19.32 391 ALA A C 1
ATOM 3179 O O . ALA A 1 391 ? 88.038 45.983 -24.778 1.00 19.81 391 ALA A O 1
ATOM 3189 N N . VAL A 1 393 ? 87.335 42.959 -27.621 1.00 18.31 393 VAL A N 1
ATOM 3190 C CA . VAL A 1 393 ? 86.531 42.673 -28.800 1.00 19.79 393 VAL A CA 1
ATOM 3191 C C . VAL A 1 393 ? 87.059 41.401 -29.436 1.00 24.53 393 VAL A C 1
ATOM 3192 O O . VAL A 1 393 ? 88.078 40.853 -28.989 1.00 22.47 393 VAL A O 1
ATOM 3196 N N . GLU A 1 394 ? 86.358 40.930 -30.468 1.00 20.32 394 GLU A N 1
ATOM 3197 C CA . GLU A 1 394 ? 86.818 39.821 -31.286 1.00 19.94 394 GLU A CA 1
ATOM 3198 C C . GLU A 1 394 ? 87.010 38.551 -30.470 1.00 21.13 394 GLU A C 1
ATOM 3199 O O . GLU A 1 394 ? 87.759 37.657 -30.863 1.00 22.31 394 GLU A O 1
ATOM 3205 N N . ASN A 1 395 ? 86.296 38.469 -29.355 1.00 19.38 395 ASN A N 1
ATOM 3206 C CA . ASN A 1 395 ? 86.380 37.330 -28.450 1.00 15.78 395 ASN A CA 1
ATOM 3207 C C . ASN A 1 395 ? 87.763 37.186 -27.827 1.00 24.40 395 ASN A C 1
ATOM 3208 O O . ASN A 1 395 ? 88.119 36.103 -27.375 1.00 22.14 395 ASN A O 1
ATOM 3213 N N . HIS A 1 396 ? 88.537 38.268 -27.826 1.00 17.65 396 HIS A N 1
ATOM 3214 C CA . HIS A 1 396 ? 89.819 38.286 -27.095 1.00 21.36 396 HIS A CA 1
ATOM 3215 C C . HIS A 1 396 ? 89.542 38.065 -25.609 1.00 31.10 396 HIS A C 1
ATOM 3216 O O . HIS A 1 396 ? 88.672 38.712 -25.032 1.00 24.85 396 HIS A O 1
ATOM 3223 N N . LYS A 1 397 ? 90.277 37.166 -24.977 1.00 27.27 397 LYS A N 1
ATOM 3224 C CA . LYS A 1 397 ? 90.054 36.941 -23.555 1.00 28.39 397 LYS A CA 1
ATOM 3225 C C . LYS A 1 397 ? 90.982 37.806 -22.711 1.00 38.77 397 LYS A C 1
ATOM 3226 O O . LYS A 1 397 ? 92.121 38.058 -23.082 1.00 29.27 397 LYS A O 1
ATOM 3232 N N . ASN A 1 398 ? 90.474 38.308 -21.593 1.00 36.11 398 ASN A N 1
ATOM 3233 C CA . ASN A 1 398 ? 91.322 39.055 -20.677 1.00 30.46 398 ASN A CA 1
ATOM 3234 C C . ASN A 1 398 ? 91.173 38.455 -19.292 1.00 37.78 398 ASN A C 1
ATOM 3235 O O . ASN A 1 398 ? 90.184 38.682 -18.599 1.00 28.12 398 ASN A O 1
ATOM 3240 N N . ASP A 1 399 ? 92.162 37.657 -18.913 1.00 30.07 399 ASP A N 1
ATOM 3241 C CA . ASP A 1 399 ? 92.156 36.959 -17.640 1.00 32.38 399 ASP A CA 1
ATOM 3242 C C . ASP A 1 399 ? 92.808 37.780 -16.538 1.00 49.15 399 ASP A C 1
ATOM 3243 O O . ASP A 1 399 ? 92.783 37.388 -15.373 1.00 40.91 399 ASP A O 1
ATOM 3248 N N . ARG A 1 400 ? 93.414 38.902 -16.913 1.00 34.67 400 ARG A N 1
ATOM 3249 C CA . ARG A 1 400 ? 94.033 39.796 -15.937 1.00 59.01 400 ARG A CA 1
ATOM 3250 C C . ARG A 1 400 ? 93.522 41.211 -16.134 1.00 39.41 400 ARG A C 1
ATOM 3251 O O . ARG A 1 400 ? 94.281 42.096 -16.546 1.00 34.68 400 ARG A O 1
ATOM 3259 N N . PRO A 1 401 ? 92.223 41.434 -15.863 1.00 25.83 401 PRO A N 1
ATOM 3260 C CA . PRO A 1 401 ? 91.643 42.748 -16.143 1.00 23.53 401 PRO A CA 1
ATOM 3261 C C . PRO A 1 401 ? 92.210 43.807 -15.207 1.00 22.93 401 PRO A C 1
ATOM 3262 O O . PRO A 1 401 ? 92.215 43.608 -13.988 1.00 27.87 401 PRO A O 1
ATOM 3266 N N . ASN A 1 402 ? 92.708 44.893 -15.782 1.00 27.43 402 ASN A N 1
ATOM 3267 C CA . ASN A 1 402 ? 93.229 46.013 -15.016 1.00 24.75 402 ASN A CA 1
ATOM 3268 C C . ASN A 1 402 ? 92.166 47.100 -14.979 1.00 20.43 402 ASN A C 1
ATOM 3269 O O . ASN A 1 402 ? 91.683 47.531 -16.030 1.00 27.41 402 ASN A O 1
ATOM 3274 N N . HIS A 1 403 ? 91.784 47.537 -13.781 1.00 21.50 403 HIS A N 1
ATOM 3275 C CA . HIS A 1 403 ? 90.688 48.490 -13.691 1.00 24.45 403 HIS A CA 1
ATOM 3276 C C . HIS A 1 403 ? 91.171 49.897 -13.437 1.00 22.51 403 HIS A C 1
ATOM 3277 O O . HIS A 1 403 ? 90.400 50.847 -13.543 1.00 21.58 403 HIS A O 1
ATOM 3284 N N . ALA A 1 404 ? 92.447 50.035 -13.096 1.00 24.38 404 ALA A N 1
ATOM 3285 C CA . ALA A 1 404 ? 92.978 51.347 -12.758 1.00 21.80 404 ALA A CA 1
ATOM 3286 C C . ALA A 1 404 ? 93.461 52.027 -14.028 1.00 28.39 404 ALA A C 1
ATOM 3287 O O . ALA A 1 404 ? 94.657 52.078 -14.304 1.00 23.91 404 ALA A O 1
ATOM 3289 N N . VAL A 1 405 ? 92.519 52.566 -14.793 1.00 21.93 405 VAL A N 1
ATOM 3290 C CA . VAL A 1 405 ? 92.822 53.073 -16.126 1.00 23.39 405 VAL A CA 1
ATOM 3291 C C . VAL A 1 405 ? 93.768 54.276 -16.141 1.00 23.16 405 VAL A C 1
ATOM 3292 O O . VAL A 1 405 ? 93.873 55.040 -15.168 1.00 23.53 405 VAL A O 1
ATOM 3296 N N . ASP A 1 406 ? 94.477 54.411 -17.260 1.00 24.14 406 ASP A N 1
ATOM 3297 C CA . ASP A 1 406 ? 95.343 55.548 -17.538 1.00 21.37 406 ASP A CA 1
ATOM 3298 C C . ASP A 1 406 ? 94.631 56.850 -17.184 1.00 25.96 406 ASP A C 1
ATOM 3299 O O . ASP A 1 406 ? 93.481 57.044 -17.571 1.00 24.69 406 ASP A O 1
ATOM 3304 N N . ASN A 1 407 ? 95.300 57.730 -16.439 1.00 25.82 407 ASN A N 1
ATOM 3305 C CA . ASN A 1 407 ? 94.662 58.980 -16.005 1.00 20.10 407 ASN A CA 1
ATOM 3306 C C . ASN A 1 407 ? 94.988 60.161 -16.907 1.00 37.24 407 ASN A C 1
ATOM 3307 O O . ASN A 1 407 ? 94.701 61.301 -16.559 1.00 24.23 407 ASN A O 1
ATOM 3312 N N . ARG A 1 408 ? 95.582 59.899 -18.065 1.00 23.34 408 ARG A N 1
ATOM 3313 C CA . ARG A 1 408 ? 96.039 60.993 -18.923 1.00 22.73 408 ARG A CA 1
ATOM 3314 C C . ARG A 1 408 ? 95.160 61.309 -20.150 1.00 29.38 408 ARG A C 1
ATOM 3315 O O . ARG A 1 408 ? 95.449 62.270 -20.875 1.00 25.99 408 ARG A O 1
ATOM 3323 N N . PHE A 1 409 ? 94.114 60.523 -20.402 1.00 21.52 409 PHE A N 1
ATOM 3324 C CA . PHE A 1 409 ? 93.406 60.649 -21.700 1.00 23.32 409 PHE A CA 1
ATOM 3325 C C . PHE A 1 409 ? 92.713 61.996 -21.872 1.00 30.91 409 PHE A C 1
ATOM 3326 O O . PHE A 1 409 ? 92.923 62.690 -22.864 1.00 25.06 409 PHE A O 1
ATOM 3334 N N . LEU A 1 410 ? 91.855 62.347 -20.920 1.00 21.76 410 LEU A N 1
ATOM 3335 C CA . LEU A 1 410 ? 91.053 63.560 -21.038 1.00 21.28 410 LEU A CA 1
ATOM 3336 C C . LEU A 1 410 ? 91.895 64.803 -20.806 1.00 25.93 410 LEU A C 1
ATOM 3337 O O . LEU A 1 410 ? 91.596 65.871 -21.350 1.00 27.16 410 LEU A O 1
ATOM 3342 N N . GLU A 1 411 ? 92.953 64.668 -20.003 1.00 25.65 411 GLU A N 1
ATOM 3343 C CA . GLU A 1 411 ? 93.907 65.757 -19.816 1.00 27.33 411 GLU A CA 1
ATOM 3344 C C . GLU A 1 411 ? 94.601 66.097 -21.137 1.00 24.67 411 GLU A C 1
ATOM 3345 O O . GLU A 1 411 ? 94.857 67.264 -21.437 1.00 28.00 411 GLU A O 1
ATOM 3351 N N . LEU A 1 412 ? 94.886 65.074 -21.936 1.00 26.43 412 LEU A N 1
ATOM 3352 C CA . LEU A 1 412 ? 95.554 65.287 -23.209 1.00 27.91 412 LEU A CA 1
ATOM 3353 C C . LEU A 1 412 ? 94.588 65.813 -24.279 1.00 30.29 412 LEU A C 1
ATOM 3354 O O . LEU A 1 412 ? 94.907 66.756 -24.999 1.00 29.33 412 LEU A O 1
ATOM 3359 N N . SER A 1 413 ? 93.411 65.200 -24.380 1.00 22.33 413 SER A N 1
ATOM 3360 C CA . SER A 1 413 ? 92.450 65.574 -25.421 1.00 24.65 413 SER A CA 1
ATOM 3361 C C . SER A 1 413 ? 91.777 66.917 -25.143 1.00 29.15 413 SER A C 1
ATOM 3362 O O . SER A 1 413 ? 91.271 67.566 -26.058 1.00 27.84 413 SER A O 1
ATOM 3365 N N . LYS A 1 414 ? 91.792 67.335 -23.881 1.00 22.44 414 LYS A N 1
ATOM 3366 C CA . LYS A 1 414 ? 91.079 68.529 -23.440 1.00 33.96 414 LYS A CA 1
ATOM 3367 C C . LYS A 1 414 ? 89.584 68.449 -23.807 1.00 42.74 414 LYS A C 1
ATOM 3368 O O . LYS A 1 414 ? 88.952 69.452 -24.127 1.00 35.66 414 LYS A O 1
ATOM 3374 N N . THR A 1 415 ? 89.026 67.245 -23.752 1.00 25.98 415 THR A N 1
ATOM 3375 C CA . THR A 1 415 ? 87.607 67.032 -24.075 1.00 25.77 415 THR A CA 1
ATOM 3376 C C . THR A 1 415 ? 86.889 66.366 -22.898 1.00 37.60 415 THR A C 1
ATOM 3377 O O . THR A 1 415 ? 87.525 65.703 -22.085 1.00 24.40 415 THR A O 1
ATOM 3381 N N . PRO A 1 416 ? 85.562 66.552 -22.794 1.00 24.42 416 PRO A N 1
ATOM 3382 C CA . PRO A 1 416 ? 84.819 65.929 -21.693 1.00 22.54 416 PRO A CA 1
ATOM 3383 C C . PRO A 1 416 ? 84.631 64.424 -21.876 1.00 26.27 416 PRO A C 1
ATOM 3384 O O . PRO A 1 416 ? 84.370 63.716 -20.905 1.00 21.22 416 PRO A O 1
ATOM 3388 N N . ALA A 1 417 ? 84.740 63.940 -23.109 1.00 25.28 417 ALA A N 1
ATOM 3389 C CA . ALA A 1 417 ? 84.579 62.514 -23.367 1.00 23.82 417 ALA A CA 1
ATOM 3390 C C . ALA A 1 417 ? 85.602 62.037 -24.384 1.00 22.49 417 ALA A C 1
ATOM 3391 O O . ALA A 1 417 ? 86.170 62.837 -25.128 1.00 21.46 417 ALA A O 1
ATOM 3393 N N . ALA A 1 418 ? 85.846 60.732 -24.404 1.00 21.23 418 ALA A N 1
ATOM 3394 C CA . ALA A 1 418 ? 86.787 60.182 -25.373 1.00 21.36 418 ALA A CA 1
ATOM 3395 C C . ALA A 1 418 ? 86.491 58.721 -25.662 1.00 25.93 418 ALA A C 1
ATOM 3396 O O . ALA A 1 418 ? 85.841 58.033 -24.873 1.00 23.94 418 ALA A O 1
ATOM 3398 N N . PHE A 1 419 ? 86.952 58.261 -26.819 1.00 25.86 419 PHE A N 1
ATOM 3399 C CA . PHE A 1 419 ? 86.925 56.852 -27.140 1.00 15.08 419 PHE A CA 1
ATOM 3400 C C . PHE A 1 419 ? 88.321 56.468 -27.586 1.00 16.23 419 PHE A C 1
ATOM 3401 O O . PHE A 1 419 ? 88.975 57.230 -28.296 1.00 22.05 419 PHE A O 1
ATOM 3409 N N . ALA A 1 420 ? 88.802 55.317 -27.138 1.00 17.22 420 ALA A N 1
ATOM 3410 C CA . ALA A 1 420 ? 90.186 54.940 -27.444 1.00 19.40 420 ALA A CA 1
ATOM 3411 C C . ALA A 1 420 ? 90.263 53.529 -27.983 1.00 21.65 420 ALA A C 1
ATOM 3412 O O . ALA A 1 420 ? 89.555 52.649 -27.520 1.00 21.85 420 ALA A O 1
ATOM 3414 N N . ILE A 1 421 ? 91.133 53.325 -28.970 1.00 17.78 421 ILE A N 1
ATOM 3415 C CA . ILE A 1 421 ? 91.390 52.015 -29.538 1.00 15.72 421 ILE A CA 1
ATOM 3416 C C . ILE A 1 421 ? 92.866 51.649 -29.300 1.00 16.52 421 ILE A C 1
ATOM 3417 O O . ILE A 1 421 ? 93.750 52.472 -29.530 1.00 19.60 421 ILE A O 1
ATOM 3422 N N . SER A 1 422 ? 93.131 50.430 -28.840 1.00 19.69 422 SER A N 1
ATOM 3423 C CA . SER A 1 422 ? 94.509 50.047 -28.531 1.00 18.27 422 SER A CA 1
ATOM 3424 C C . SER A 1 422 ? 95.347 50.091 -29.806 1.00 30.80 422 SER A C 1
ATOM 3425 O O . SER A 1 422 ? 94.826 49.910 -30.899 1.00 20.74 422 SER A O 1
ATOM 3436 N N . PRO A 1 424 ? 97.551 47.906 -30.807 1.00 18.93 424 PRO A N 1
ATOM 3437 C CA . PRO A 1 424 ? 97.488 46.625 -31.517 1.00 18.16 424 PRO A CA 1
ATOM 3438 C C . PRO A 1 424 ? 96.211 46.441 -32.336 1.00 19.55 424 PRO A C 1
ATOM 3439 O O . PRO A 1 424 ? 96.268 45.844 -33.415 1.00 22.55 424 PRO A O 1
ATOM 3443 N N . GLU A 1 425 ? 95.086 46.957 -31.857 1.00 19.70 425 GLU A N 1
ATOM 3444 C CA . GLU A 1 425 ? 93.845 46.870 -32.637 1.00 22.95 425 GLU A CA 1
ATOM 3445 C C . GLU A 1 425 ? 93.921 47.772 -33.870 1.00 23.48 425 GLU A C 1
ATOM 3446 O O . GLU A 1 425 ? 93.457 47.403 -34.963 1.00 21.79 425 GLU A O 1
ATOM 3452 N N . PHE A 1 426 ? 94.535 48.939 -33.708 1.00 20.05 426 PHE A N 1
ATOM 3453 C CA . PHE A 1 426 ? 94.730 49.850 -34.835 1.00 18.94 426 PHE A CA 1
ATOM 3454 C C . PHE A 1 426 ? 95.591 49.192 -35.913 1.00 27.11 426 PHE A C 1
ATOM 3455 O O . PHE A 1 426 ? 95.271 49.268 -37.098 1.00 28.73 426 PHE A O 1
ATOM 3463 N N . LEU A 1 427 ? 96.689 48.567 -35.488 1.00 19.43 427 LEU A N 1
ATOM 3464 C CA . LEU A 1 427 ? 97.559 47.793 -36.379 1.00 26.86 427 LEU A CA 1
ATOM 3465 C C . LEU A 1 427 ? 96.806 46.721 -37.159 1.00 25.35 427 LEU A C 1
ATOM 3466 O O . LEU A 1 427 ? 97.000 46.546 -38.368 1.00 24.56 427 LEU A O 1
ATOM 3471 N N . LYS A 1 428 ? 95.959 45.981 -36.456 1.00 19.21 428 LYS A N 1
ATOM 3472 C CA . LYS A 1 428 ? 95.353 44.792 -37.040 1.00 18.30 428 LYS A CA 1
ATOM 3473 C C . LYS A 1 428 ? 94.192 45.115 -37.970 1.00 20.49 428 LYS A C 1
ATOM 3474 O O . LYS A 1 428 ? 93.722 44.256 -38.712 1.00 22.86 428 LYS A O 1
ATOM 3480 N N . HIS A 1 429 ? 93.727 46.355 -37.947 1.00 20.18 429 HIS A N 1
ATOM 3481 C CA . HIS A 1 429 ? 92.586 46.695 -38.777 1.00 20.67 429 HIS A CA 1
ATOM 3482 C C . HIS A 1 429 ? 92.855 47.865 -39.728 1.00 27.92 429 HIS A C 1
ATOM 3483 O O . HIS A 1 429 ? 92.479 47.805 -40.894 1.00 44.02 429 HIS A O 1
ATOM 3490 N N . PHE A 1 430 ? 93.529 48.911 -39.260 1.00 21.00 430 PHE A N 1
ATOM 3491 C CA . PHE A 1 430 ? 93.857 50.006 -40.160 1.00 23.69 430 PHE A CA 1
ATOM 3492 C C . PHE A 1 430 ? 95.110 49.706 -40.992 1.00 24.78 430 PHE A C 1
ATOM 3493 O O . PHE A 1 430 ? 95.084 49.879 -42.208 1.00 23.23 430 PHE A O 1
ATOM 3501 N N . LEU A 1 431 ? 96.189 49.239 -40.361 1.00 23.68 431 LEU A N 1
ATOM 3502 C CA . LEU A 1 431 ? 97.409 48.942 -41.113 1.00 21.16 431 LEU A CA 1
ATOM 3503 C C . LEU A 1 431 ? 97.225 47.732 -42.016 1.00 21.57 431 LEU A C 1
ATOM 3504 O O . LEU A 1 431 ? 97.751 47.699 -43.115 1.00 20.42 431 LEU A O 1
ATOM 3509 N N . VAL A 1 432 ? 96.466 46.739 -41.567 1.00 20.09 432 VAL A N 1
ATOM 3510 C CA . VAL A 1 432 ? 96.224 45.567 -42.414 1.00 34.73 432 VAL A CA 1
ATOM 3511 C C . VAL A 1 432 ? 95.429 45.946 -43.674 1.00 22.83 432 VAL A C 1
ATOM 3512 O O . VAL A 1 432 ? 95.691 45.422 -44.775 1.00 20.46 432 VAL A O 1
ATOM 3516 N N . THR A 1 433 ? 94.490 46.877 -43.548 1.00 20.12 433 THR A N 1
ATOM 3517 C CA . THR A 1 433 ? 93.743 47.305 -44.739 1.00 23.29 433 THR A CA 1
ATOM 3518 C C . THR A 1 433 ? 94.719 48.020 -45.681 1.00 26.00 433 THR A C 1
ATOM 3519 O O . THR A 1 433 ? 94.689 47.811 -46.889 1.00 25.21 433 THR A O 1
ATOM 3523 N N . GLY A 1 434 ? 95.611 48.826 -45.111 1.00 23.53 434 GLY A N 1
ATOM 3524 C CA . GLY A 1 434 ? 96.659 49.468 -45.886 1.00 21.76 434 GLY A CA 1
ATOM 3525 C C . GLY A 1 434 ? 97.515 48.459 -46.624 1.00 24.69 434 GLY A C 1
ATOM 3526 O O . GLY A 1 434 ? 97.873 48.669 -47.780 1.00 25.27 434 GLY A O 1
ATOM 3527 N N . LEU A 1 435 ? 97.841 47.356 -45.958 1.00 23.71 435 LEU A N 1
ATOM 3528 C CA . LEU A 1 435 ? 98.681 46.326 -46.561 1.00 18.17 435 LEU A CA 1
ATOM 3529 C C . LEU A 1 435 ? 97.971 45.601 -47.699 1.00 21.83 435 LEU A C 1
ATOM 3530 O O . LEU A 1 435 ? 98.563 45.366 -48.766 1.00 31.80 435 LEU A O 1
ATOM 3535 N N . GLN A 1 436 ? 96.706 45.252 -47.489 1.00 21.77 436 GLN A N 1
ATOM 3536 C CA . GLN A 1 436 ? 95.923 44.622 -48.557 1.00 20.86 436 GLN A CA 1
ATOM 3537 C C . GLN A 1 436 ? 95.872 45.524 -49.786 1.00 32.84 436 GLN A C 1
ATOM 3538 O O . GLN A 1 436 ? 96.019 45.060 -50.914 1.00 24.44 436 GLN A O 1
ATOM 3544 N N . ALA A 1 437 ? 95.656 46.815 -49.556 1.00 19.73 437 ALA A N 1
ATOM 3545 C CA . ALA A 1 437 ? 95.592 47.781 -50.646 1.00 30.56 437 ALA A CA 1
ATOM 3546 C C . ALA A 1 437 ? 96.901 47.901 -51.419 1.00 27.20 437 ALA A C 1
ATOM 3547 O O . ALA A 1 437 ? 96.889 48.183 -52.610 1.00 31.84 437 ALA A O 1
ATOM 3557 N N . GLN A 1 439 ? 98.780 45.603 -52.290 1.00 31.17 439 GLN A N 1
ATOM 3558 C CA . GLN A 1 439 ? 98.841 44.480 -53.232 1.00 34.23 439 GLN A CA 1
ATOM 3559 C C . GLN A 1 439 ? 100.256 43.963 -53.491 1.00 26.63 439 GLN A C 1
ATOM 3560 O O . GLN A 1 439 ? 100.686 43.808 -54.642 1.00 27.51 439 GLN A O 1
ATOM 3566 N N . ILE A 1 440 ? 100.973 43.687 -52.410 1.00 25.43 440 ILE A N 1
ATOM 3567 C CA . ILE A 1 440 ? 102.315 43.123 -52.483 1.00 31.34 440 ILE A CA 1
ATOM 3568 C C . ILE A 1 440 ? 102.268 41.602 -52.510 1.00 30.28 440 ILE A C 1
ATOM 3569 O O . ILE A 1 440 ? 102.984 40.962 -53.279 1.00 31.44 440 ILE A O 1
ATOM 3574 N N . ASP A 1 441 ? 101.418 41.026 -51.661 1.00 32.16 441 ASP A N 1
ATOM 3575 C CA . ASP A 1 441 ? 101.280 39.577 -51.584 1.00 24.36 441 ASP A CA 1
ATOM 3576 C C . ASP A 1 441 ? 100.079 39.206 -50.720 1.00 29.15 441 ASP A C 1
ATOM 3577 O O . ASP A 1 441 ? 99.492 40.063 -50.065 1.00 30.69 441 ASP A O 1
ATOM 3582 N N . ASN A 1 442 ? 99.724 37.926 -50.713 1.00 31.01 442 ASN A N 1
ATOM 3583 C CA . ASN A 1 442 ? 98.645 37.444 -49.857 1.00 32.20 442 ASN A CA 1
ATOM 3584 C C . ASN A 1 442 ? 98.942 37.716 -48.387 1.00 42.83 442 ASN A C 1
ATOM 3585 O O . ASN A 1 442 ? 100.102 37.738 -47.975 1.00 32.29 442 ASN A O 1
ATOM 3590 N N . LEU A 1 443 ? 97.888 37.924 -47.602 1.00 33.13 443 LEU A N 1
ATOM 3591 C CA . LEU A 1 443 ? 98.029 38.250 -46.190 1.00 37.57 443 LEU A CA 1
ATOM 3592 C C . LEU A 1 443 ? 98.817 37.172 -45.446 1.00 29.49 443 LEU A C 1
ATOM 3593 O O . LEU A 1 443 ? 99.491 37.456 -44.457 1.00 40.25 443 LEU A O 1
ATOM 3598 N N . ASP A 1 444 ? 98.748 35.940 -45.935 1.00 38.51 444 ASP A N 1
ATOM 3599 C CA . ASP A 1 444 ? 99.387 34.823 -45.249 1.00 45.94 444 ASP A CA 1
ATOM 3600 C C . ASP A 1 444 ? 100.895 34.782 -45.489 1.00 51.33 444 ASP A C 1
ATOM 3601 O O . ASP A 1 444 ? 101.589 33.930 -44.939 1.00 59.80 444 ASP A O 1
ATOM 3606 N N . ALA A 1 445 ? 101.401 35.693 -46.315 1.00 39.48 445 ALA A N 1
ATOM 3607 C CA . ALA A 1 445 ? 102.842 35.833 -46.484 1.00 32.50 445 ALA A CA 1
ATOM 3608 C C . ALA A 1 445 ? 103.412 36.777 -45.438 1.00 31.42 445 ALA A C 1
ATOM 3609 O O . ALA A 1 445 ? 104.620 37.019 -45.410 1.00 37.29 445 ALA A O 1
ATOM 3611 N N . PHE A 1 446 ? 102.543 37.331 -44.598 1.00 29.88 446 PHE A N 1
ATOM 3612 C CA . PHE A 1 446 ? 102.989 38.304 -43.603 1.00 28.39 446 PHE A CA 1
ATOM 3613 C C . PHE A 1 446 ? 102.710 37.831 -42.183 1.00 34.07 446 PHE A C 1
ATOM 3614 O O . PHE A 1 446 ? 101.800 37.040 -41.943 1.00 31.10 446 PHE A O 1
ATOM 3622 N N . GLU A 1 447 ? 103.531 38.310 -41.255 1.00 36.88 447 GLU A N 1
ATOM 3623 C CA . GLU A 1 447 ? 103.334 38.077 -39.829 1.00 32.86 447 GLU A CA 1
ATOM 3624 C C . GLU A 1 447 ? 102.896 39.378 -39.190 1.00 26.76 447 GLU A C 1
ATOM 3625 O O . GLU A 1 447 ? 103.585 40.386 -39.286 1.00 30.12 447 GLU A O 1
ATOM 3631 N N . VAL A 1 448 ? 101.740 39.358 -38.536 1.00 35.18 448 VAL A N 1
ATOM 3632 C CA . VAL A 1 448 ? 101.232 40.549 -37.870 1.00 34.35 448 VAL A CA 1
ATOM 3633 C C . VAL A 1 448 ? 101.522 40.463 -36.374 1.00 38.34 448 VAL A C 1
ATOM 3634 O O . VAL A 1 448 ? 100.920 39.656 -35.675 1.00 42.45 448 VAL A O 1
ATOM 3638 N N . SER A 1 449 ? 102.449 41.286 -35.889 1.00 34.39 449 SER A N 1
ATOM 3639 C CA . SER A 1 449 ? 102.865 41.230 -34.483 1.00 41.61 449 SER A CA 1
ATOM 3640 C C . SER A 1 449 ? 102.370 42.408 -33.636 1.00 39.67 449 SER A C 1
ATOM 3641 O O . SER A 1 449 ? 102.882 43.523 -33.752 1.00 34.04 449 SER A O 1
ATOM 3644 N N . SER A 1 450 ? 101.384 42.152 -32.778 1.00 39.64 450 SER A N 1
ATOM 3645 C CA . SER A 1 450 ? 100.851 43.168 -31.863 1.00 40.55 450 SER A CA 1
ATOM 3646 C C . SER A 1 450 ? 101.919 43.671 -30.896 1.00 40.78 450 SER A C 1
ATOM 3647 O O . SER A 1 450 ? 101.965 44.845 -30.535 1.00 47.95 450 SER A O 1
ATOM 3650 N N . GLU A 1 451 ? 102.787 42.757 -30.498 1.00 46.75 451 GLU A N 1
ATOM 3651 C CA . GLU A 1 451 ? 103.789 43.019 -29.483 1.00 43.83 451 GLU A CA 1
ATOM 3652 C C . GLU A 1 451 ? 104.848 43.996 -29.980 1.00 51.05 451 GLU A C 1
ATOM 3653 O O . GLU A 1 451 ? 105.348 44.819 -29.217 1.00 50.05 451 GLU A O 1
ATOM 3659 N N . ASN A 1 452 ? 105.173 43.915 -31.268 1.00 35.77 452 ASN A N 1
ATOM 3660 C CA . ASN A 1 452 ? 106.187 44.787 -31.834 1.00 27.89 452 ASN A CA 1
ATOM 3661 C C . ASN A 1 452 ? 105.579 45.895 -32.680 1.00 33.74 452 ASN A C 1
ATOM 3662 O O . ASN A 1 452 ? 106.293 46.767 -33.158 1.00 33.64 452 ASN A O 1
ATOM 3667 N N . LEU A 1 453 ? 104.255 45.855 -32.838 1.00 34.65 453 LEU A N 1
ATOM 3668 C CA . LEU A 1 453 ? 103.520 46.806 -33.675 1.00 24.17 453 LEU A CA 1
ATOM 3669 C C . LEU A 1 453 ? 104.085 46.855 -35.079 1.00 21.04 453 LEU A C 1
ATOM 3670 O O . LEU A 1 453 ? 104.274 47.926 -35.650 1.00 26.27 453 LEU A O 1
ATOM 3675 N N . VAL A 1 454 ? 104.326 45.685 -35.648 1.00 28.02 454 VAL A N 1
ATOM 3676 C CA . VAL A 1 454 ? 104.826 45.628 -37.014 1.00 25.72 454 VAL A CA 1
ATOM 3677 C C . VAL A 1 454 ? 104.208 44.464 -37.784 1.00 23.99 454 VAL A C 1
ATOM 3678 O O . VAL A 1 454 ? 103.900 43.410 -37.221 1.00 25.73 454 VAL A O 1
ATOM 3682 N N . ILE A 1 455 ? 103.990 44.699 -39.073 1.00 28.80 455 ILE A N 1
ATOM 3683 C CA . ILE A 1 455 ? 103.663 43.659 -40.027 1.00 39.22 455 ILE A CA 1
ATOM 3684 C C . ILE A 1 455 ? 104.906 43.454 -40.876 1.00 23.54 455 ILE A C 1
ATOM 3685 O O . ILE A 1 455 ? 105.438 44.407 -41.424 1.00 24.51 455 ILE A O 1
ATOM 3690 N N . THR A 1 456 ? 105.385 42.222 -40.949 1.00 25.77 456 THR A N 1
ATOM 3691 C CA . THR A 1 456 ? 106.584 41.929 -41.719 1.00 25.75 456 THR A CA 1
ATOM 3692 C C . THR A 1 456 ? 106.351 40.679 -42.570 1.00 25.22 456 THR A C 1
ATOM 3693 O O . THR A 1 456 ? 105.503 39.841 -42.244 1.00 26.75 456 THR A O 1
ATOM 3697 N N . ASN A 1 457 ? 107.070 40.560 -43.683 1.00 22.56 457 ASN A N 1
ATOM 3698 C CA . ASN A 1 457 ? 106.898 39.392 -44.537 1.00 23.10 457 ASN A CA 1
ATOM 3699 C C . ASN A 1 457 ? 107.667 38.194 -43.998 1.00 30.65 457 ASN A C 1
ATOM 3700 O O . ASN A 1 457 ? 108.866 38.285 -43.740 1.00 30.58 457 ASN A O 1
ATOM 3705 N N . LYS A 1 458 ? 106.986 37.067 -43.825 1.00 30.51 458 LYS A N 1
ATOM 3706 C CA . LYS A 1 458 ? 107.673 35.867 -43.366 1.00 35.36 458 LYS A CA 1
ATOM 3707 C C . LYS A 1 458 ? 108.123 35.005 -44.544 1.00 34.41 458 LYS A C 1
ATOM 3708 O O . LYS A 1 458 ? 108.885 34.055 -44.372 1.00 36.59 458 LYS A O 1
ATOM 3714 N N . LYS A 1 459 ? 107.669 35.350 -45.745 1.00 36.08 459 LYS A N 1
ATOM 3715 C CA . LYS A 1 459 ? 108.126 34.665 -46.946 1.00 40.15 459 LYS A CA 1
ATOM 3716 C C . LYS A 1 459 ? 108.855 35.633 -47.865 1.00 26.83 459 LYS A C 1
ATOM 3717 O O . LYS A 1 459 ? 108.646 36.843 -47.804 1.00 29.68 459 LYS A O 1
ATOM 3723 N N . LYS A 1 460 ? 109.720 35.095 -48.711 1.00 27.90 460 LYS A N 1
ATOM 3724 C CA . LYS A 1 460 ? 110.376 35.901 -49.730 1.00 39.84 460 LYS A CA 1
ATOM 3725 C C . LYS A 1 460 ? 109.332 36.569 -50.626 1.00 31.25 460 LYS A C 1
ATOM 3726 O O . LYS A 1 460 ? 108.380 35.926 -51.056 1.00 28.22 460 LYS A O 1
ATOM 3732 N N . ILE A 1 461 ? 109.509 37.858 -50.886 1.00 24.26 461 ILE A N 1
ATOM 3733 C CA . ILE A 1 461 ? 108.606 38.616 -51.747 1.00 32.36 461 ILE A CA 1
ATOM 3734 C C . ILE A 1 461 ? 109.279 39.005 -53.058 1.00 25.70 461 ILE A C 1
ATOM 3735 O O . ILE A 1 461 ? 110.432 39.427 -53.061 1.00 26.82 461 ILE A O 1
ATOM 3740 N N . ASN A 1 462 ? 108.575 38.849 -54.176 1.00 23.69 462 ASN A N 1
ATOM 3741 C CA . ASN A 1 462 ? 109.031 39.460 -55.429 1.00 23.05 462 ASN A CA 1
ATOM 3742 C C . ASN A 1 462 ? 108.366 40.821 -55.558 1.00 22.33 462 ASN A C 1
ATOM 3743 O O . ASN A 1 462 ? 107.165 40.917 -55.801 1.00 26.04 462 ASN A O 1
ATOM 3748 N N . PHE A 1 463 ? 109.144 41.875 -55.377 1.00 19.46 463 PHE A N 1
ATOM 3749 C CA . PHE A 1 463 ? 108.590 43.222 -55.342 1.00 29.75 463 PHE A CA 1
ATOM 3750 C C . PHE A 1 463 ? 108.209 43.651 -56.760 1.00 35.69 463 PHE A C 1
ATOM 3751 O O . PHE A 1 463 ? 107.397 44.553 -56.959 1.00 26.97 463 PHE A O 1
ATOM 3759 N N . GLY A 1 464 ? 108.793 42.981 -57.746 1.00 27.25 464 GLY A N 1
ATOM 3760 C CA . GLY A 1 464 ? 108.416 43.191 -59.140 1.00 23.96 464 GLY A CA 1
ATOM 3761 C C . GLY A 1 464 ? 109.600 43.531 -60.030 1.00 18.16 464 GLY A C 1
ATOM 3762 O O . GLY A 1 464 ? 110.687 43.865 -59.543 1.00 23.84 464 GLY A O 1
ATOM 3763 N N . LYS A 1 465 ? 109.393 43.428 -61.342 1.00 23.31 465 LYS A N 1
ATOM 3764 C CA . LYS A 1 465 ? 110.440 43.767 -62.305 1.00 21.52 465 LYS A CA 1
ATOM 3765 C C . LYS A 1 465 ? 110.749 45.257 -62.314 1.00 23.23 465 LYS A C 1
ATOM 3766 O O . LYS A 1 465 ? 109.851 46.092 -62.279 1.00 27.10 465 LYS A O 1
ATOM 3772 N N . ILE A 1 466 ? 112.040 45.571 -62.357 1.00 22.38 466 ILE A N 1
ATOM 3773 C CA . ILE A 1 466 ? 112.527 46.943 -62.316 1.00 21.99 466 ILE A CA 1
ATOM 3774 C C . ILE A 1 466 ? 112.943 47.372 -63.722 1.00 37.80 466 ILE A C 1
ATOM 3775 O O . ILE A 1 466 ? 113.686 46.658 -64.372 1.00 24.36 466 ILE A O 1
ATOM 3780 N N . GLN A 1 467 ? 112.481 48.535 -64.175 1.00 22.06 467 GLN A N 1
ATOM 3781 C CA . GLN A 1 467 ? 112.699 48.983 -65.561 1.00 21.50 467 GLN A CA 1
ATOM 3782 C C . GLN A 1 467 ? 113.931 49.877 -65.746 1.00 24.12 467 GLN A C 1
ATOM 3783 O O . GLN A 1 467 ? 114.446 50.004 -66.871 1.00 24.06 467 GLN A O 1
ATOM 3789 N N . ASP A 1 468 ? 114.412 50.490 -64.665 1.00 24.73 468 ASP A N 1
ATOM 3790 C CA . ASP A 1 468 ? 115.500 51.470 -64.764 1.00 20.84 468 ASP A CA 1
ATOM 3791 C C . ASP A 1 468 ? 116.684 50.902 -65.547 1.00 19.76 468 ASP A C 1
ATOM 3792 O O . ASP A 1 468 ? 117.030 49.731 -65.390 1.00 22.83 468 ASP A O 1
ATOM 3797 N N . GLN A 1 469 ? 117.243 51.728 -66.430 1.00 24.06 469 GLN A N 1
ATOM 3798 C CA . GLN A 1 469 ? 118.321 51.341 -67.332 1.00 22.66 469 GLN A CA 1
ATOM 3799 C C . GLN A 1 469 ? 117.986 50.097 -68.166 1.00 27.46 469 GLN A C 1
ATOM 3800 O O . GLN A 1 469 ? 118.883 49.344 -68.561 1.00 27.77 469 GLN A O 1
ATOM 3806 N N . ASN A 1 470 ? 116.695 49.905 -68.440 1.00 21.64 470 ASN A N 1
ATOM 3807 C CA . ASN A 1 470 ? 116.206 48.818 -69.281 1.00 21.19 470 ASN A CA 1
ATOM 3808 C C . ASN A 1 470 ? 116.551 47.437 -68.761 1.00 23.53 470 ASN A C 1
ATOM 3809 O O . ASN A 1 470 ? 116.528 46.470 -69.516 1.00 24.07 470 ASN A O 1
ATOM 3814 N N . ARG A 1 471 ? 116.849 47.333 -67.468 1.00 22.83 471 ARG A N 1
ATOM 3815 C CA . ARG A 1 471 ? 117.328 46.073 -66.906 1.00 23.93 471 ARG A CA 1
ATOM 3816 C C . ARG A 1 471 ? 116.253 44.986 -66.876 1.00 29.24 471 ARG A C 1
ATOM 3817 O O . ARG A 1 471 ? 116.509 43.851 -67.269 1.00 27.39 471 ARG A O 1
ATOM 3825 N N . GLN A 1 472 ? 115.066 45.332 -66.388 1.00 29.82 472 GLN A N 1
ATOM 3826 C CA . GLN A 1 472 ? 113.940 44.401 -66.317 1.00 33.78 472 GLN A CA 1
ATOM 3827 C C . GLN A 1 472 ? 114.273 43.133 -65.531 1.00 37.19 472 GLN A C 1
ATOM 3828 O O . GLN A 1 472 ? 114.030 42.025 -65.995 1.00 28.99 472 GLN A O 1
ATOM 3834 N N . VAL A 1 473 ? 114.837 43.306 -64.337 1.00 29.88 473 VAL A N 1
ATOM 3835 C CA . VAL A 1 473 ? 115.076 42.183 -63.435 1.00 21.51 473 VAL A CA 1
ATOM 3836 C C . VAL A 1 473 ? 114.203 42.300 -62.178 1.00 25.72 473 VAL A C 1
ATOM 3837 O O . VAL A 1 473 ? 113.759 43.388 -61.821 1.00 24.11 473 VAL A O 1
ATOM 3841 N N . ASP A 1 474 ? 113.990 41.180 -61.497 1.00 26.15 474 ASP A N 1
ATOM 3842 C CA . ASP A 1 474 ? 113.160 41.149 -60.286 1.00 19.70 474 ASP A CA 1
ATOM 3843 C C . ASP A 1 474 ? 113.818 41.766 -59.061 1.00 24.53 474 ASP A C 1
ATOM 3844 O O . ASP A 1 474 ? 114.952 41.436 -58.720 1.00 28.41 474 ASP A O 1
ATOM 3849 N N . ALA A 1 475 ? 113.073 42.624 -58.376 1.00 28.50 475 ALA A N 1
ATOM 3850 C CA . ALA A 1 475 ? 113.480 43.123 -57.072 1.00 28.25 475 ALA A CA 1
ATOM 3851 C C . ALA A 1 475 ? 113.004 42.155 -55.999 1.00 25.35 475 ALA A C 1
ATOM 3852 O O . ALA A 1 475 ? 111.805 41.984 -55.810 1.00 29.68 475 ALA A O 1
ATOM 3854 N N . LEU A 1 476 ? 113.938 41.517 -55.296 1.00 22.54 476 LEU A N 1
ATOM 3855 C CA . LEU A 1 476 ? 113.563 40.494 -54.318 1.00 18.87 476 LEU A CA 1
ATOM 3856 C C . LEU A 1 476 ? 113.767 40.950 -52.878 1.00 18.91 476 LEU A C 1
ATOM 3857 O O . LEU A 1 476 ? 114.785 41.565 -52.544 1.00 27.86 476 LEU A O 1
ATOM 3862 N N . ILE A 1 477 ? 112.800 40.623 -52.029 1.00 26.62 477 ILE A N 1
ATOM 3863 C CA . ILE A 1 477 ? 112.865 40.983 -50.613 1.00 21.14 477 ILE A CA 1
ATOM 3864 C C . ILE A 1 477 ? 112.810 39.734 -49.743 1.00 24.06 477 ILE A C 1
ATOM 3865 O O . ILE A 1 477 ? 111.845 38.968 -49.796 1.00 29.05 477 ILE A O 1
ATOM 3870 N N . GLU A 1 478 ? 113.869 39.517 -48.965 1.00 23.87 478 GLU A N 1
ATOM 3871 C CA . GLU A 1 478 ? 113.960 38.382 -48.053 1.00 24.03 478 GLU A CA 1
ATOM 3872 C C . GLU A 1 478 ? 112.980 38.548 -46.894 1.00 24.22 478 GLU A C 1
ATOM 3873 O O . GLU A 1 478 ? 112.524 39.653 -46.639 1.00 28.61 478 GLU A O 1
ATOM 3879 N N . PRO A 1 479 ? 112.642 37.446 -46.211 1.00 26.01 479 PRO A N 1
ATOM 3880 C CA . PRO A 1 479 ? 111.808 37.537 -45.008 1.00 31.76 479 PRO A CA 1
ATOM 3881 C C . PRO A 1 479 ? 112.311 38.602 -44.035 1.00 42.14 479 PRO A C 1
ATOM 3882 O O . PRO A 1 479 ? 113.521 38.796 -43.916 1.00 34.25 479 PRO A O 1
ATOM 3886 N N . ASN A 1 480 ? 111.375 39.288 -43.386 1.00 26.59 480 ASN A N 1
ATOM 3887 C CA . ASN A 1 480 ? 111.647 40.369 -42.443 1.00 28.95 480 ASN A CA 1
ATOM 3888 C C . ASN A 1 480 ? 112.281 41.615 -43.050 1.00 26.15 480 ASN A C 1
ATOM 3889 O O . ASN A 1 480 ? 112.663 42.527 -42.317 1.00 34.56 480 ASN A O 1
ATOM 3894 N N . ASN A 1 481 ? 112.379 41.680 -44.380 1.00 23.88 481 ASN A N 1
ATOM 3895 C CA . ASN A 1 481 ? 112.938 42.871 -45.010 1.00 28.81 481 ASN A CA 1
ATOM 3896 C C . ASN A 1 481 ? 111.911 43.809 -45.639 1.00 29.80 481 ASN A C 1
ATOM 3897 O O . ASN A 1 481 ? 112.276 44.787 -46.294 1.00 21.64 481 ASN A O 1
ATOM 3902 N N . PHE A 1 482 ? 110.629 43.522 -45.425 1.00 31.79 482 PHE A N 1
ATOM 3903 C CA . PHE A 1 482 ? 109.593 44.522 -45.666 1.00 28.61 482 PHE A CA 1
ATOM 3904 C C . PHE A 1 482 ? 108.807 44.726 -44.380 1.00 23.23 482 PHE A C 1
ATOM 3905 O O . PHE A 1 482 ? 108.413 43.765 -43.739 1.00 25.87 482 PHE A O 1
ATOM 3913 N N . LYS A 1 483 ? 108.582 45.981 -44.017 1.00 24.59 483 LYS A N 1
ATOM 3914 C CA . LYS A 1 483 ? 107.910 46.297 -42.760 1.00 24.68 483 LYS A CA 1
ATOM 3915 C C . LYS A 1 483 ? 106.846 47.370 -42.931 1.00 29.17 483 LYS A C 1
ATOM 3916 O O . LYS A 1 483 ? 107.041 48.350 -43.637 1.00 25.82 483 LYS A O 1
ATOM 3922 N N . LEU A 1 484 ? 105.707 47.159 -42.278 1.00 28.84 484 LEU A N 1
ATOM 3923 C CA . LEU A 1 484 ? 104.668 48.177 -42.156 1.00 21.33 484 LEU A CA 1
ATOM 3924 C C . LEU A 1 484 ? 104.368 48.252 -40.671 1.00 21.80 484 LEU A C 1
ATOM 3925 O O . LEU A 1 484 ? 103.910 47.274 -40.088 1.00 24.06 484 LEU A O 1
ATOM 3930 N N . ALA A 1 485 ? 104.634 49.394 -40.056 1.00 17.65 485 ALA A N 1
ATOM 3931 C CA . ALA A 1 485 ? 104.632 49.418 -38.595 1.00 19.64 485 ALA A CA 1
ATOM 3932 C C . ALA A 1 485 ? 104.101 50.707 -38.007 1.00 22.11 485 ALA A C 1
ATOM 3933 O O . ALA A 1 485 ? 103.922 51.708 -38.716 1.00 24.75 485 ALA A O 1
ATOM 3935 N N A ILE A 1 486 ? 103.828 50.679 -36.707 0.46 23.34 486 ILE A N 1
ATOM 3936 N N B ILE A 1 486 ? 103.832 50.665 -36.705 0.54 23.01 486 ILE A N 1
ATOM 3937 C CA A ILE A 1 486 ? 103.622 51.906 -35.957 0.46 19.12 486 ILE A CA 1
ATOM 3938 C CA B ILE A 1 486 ? 103.629 51.867 -35.914 0.54 20.96 486 ILE A CA 1
ATOM 3939 C C A ILE A 1 486 ? 104.874 52.158 -35.138 0.46 32.67 486 ILE A C 1
ATOM 3940 C C B ILE A 1 486 ? 104.909 52.136 -35.149 0.54 32.43 486 ILE A C 1
ATOM 3941 O O A ILE A 1 486 ? 105.244 51.346 -34.293 0.46 27.62 486 ILE A O 1
ATOM 3942 O O B ILE A 1 486 ? 105.333 51.312 -34.343 0.54 30.19 486 ILE A O 1
ATOM 3951 N N . GLN A 1 487 ? 105.521 53.283 -35.404 1.00 24.31 487 GLN A N 1
ATOM 3952 C CA . GLN A 1 487 ? 106.796 53.627 -34.778 1.00 33.82 487 GLN A CA 1
ATOM 3953 C C . GLN A 1 487 ? 106.709 55.045 -34.289 1.00 33.69 487 GLN A C 1
ATOM 3954 O O . GLN A 1 487 ? 106.436 55.941 -35.093 1.00 28.23 487 GLN A O 1
ATOM 3960 N N . ASN A 1 488 ? 106.930 55.258 -32.995 1.00 33.40 488 ASN A N 1
ATOM 3961 C CA . ASN A 1 488 ? 106.849 56.597 -32.424 1.00 37.14 488 ASN A CA 1
ATOM 3962 C C . ASN A 1 488 ? 105.570 57.295 -32.862 1.00 27.23 488 ASN A C 1
ATOM 3963 O O . ASN A 1 488 ? 105.600 58.453 -33.249 1.00 29.84 488 ASN A O 1
ATOM 3968 N N . ASN A 1 489 ? 104.469 56.550 -32.831 1.00 23.34 489 ASN A N 1
ATOM 3969 C CA . ASN A 1 489 ? 103.131 57.044 -33.146 1.00 20.00 489 ASN A CA 1
ATOM 3970 C C . ASN A 1 489 ? 102.938 57.497 -34.592 1.00 24.67 489 ASN A C 1
ATOM 3971 O O . ASN A 1 489 ? 102.028 58.262 -34.888 1.00 25.76 489 ASN A O 1
ATOM 3976 N N . GLN A 1 490 ? 103.794 57.008 -35.477 1.00 31.99 490 GLN A N 1
ATOM 3977 C CA . GLN A 1 490 ? 103.646 57.247 -36.907 1.00 29.08 490 GLN A CA 1
ATOM 3978 C C . GLN A 1 490 ? 103.441 55.915 -37.607 1.00 27.50 490 GLN A C 1
ATOM 3979 O O . GLN A 1 490 ? 103.895 54.878 -37.123 1.00 29.07 490 GLN A O 1
ATOM 3985 N N . VAL A 1 491 ? 102.751 55.947 -38.741 1.00 20.80 491 VAL A N 1
ATOM 3986 C CA . VAL A 1 491 ? 102.658 54.791 -39.615 1.00 24.15 491 VAL A CA 1
ATOM 3987 C C . VAL A 1 491 ? 103.882 54.800 -40.517 1.00 23.50 491 VAL A C 1
ATOM 3988 O O . VAL A 1 491 ? 104.132 55.779 -41.220 1.00 26.46 491 VAL A O 1
ATOM 3992 N N . VAL A 1 492 ? 104.663 53.728 -40.480 1.00 23.99 492 VAL A N 1
ATOM 3993 C CA . VAL A 1 492 ? 105.917 53.708 -41.222 1.00 29.17 492 VAL A CA 1
ATOM 3994 C C . VAL A 1 492 ? 105.964 52.554 -42.213 1.00 27.44 492 VAL A C 1
ATOM 3995 O O . VAL A 1 492 ? 105.706 51.407 -41.856 1.00 28.68 492 VAL A O 1
ATOM 3999 N N . VAL A 1 493 ? 106.278 52.855 -43.468 1.00 23.65 493 VAL A N 1
ATOM 4000 C CA . VAL A 1 493 ? 106.505 51.777 -44.425 1.00 23.92 493 VAL A CA 1
ATOM 4001 C C . VAL A 1 493 ? 108.006 51.718 -44.700 1.00 22.58 493 VAL A C 1
ATOM 4002 O O . VAL A 1 493 ? 108.675 52.743 -44.795 1.00 24.27 493 VAL A O 1
ATOM 4006 N N . GLU A 1 494 ? 108.555 50.512 -44.742 1.00 24.88 494 GLU A N 1
ATOM 4007 C CA . GLU A 1 494 ? 109.992 50.378 -44.918 1.00 27.48 494 GLU A CA 1
ATOM 4008 C C . GLU A 1 494 ? 110.372 49.165 -45.749 1.00 35.55 494 GLU A C 1
ATOM 4009 O O . GLU A 1 494 ? 109.997 48.034 -45.446 1.00 27.23 494 GLU A O 1
ATOM 4015 N N . ILE A 1 495 ? 111.109 49.422 -46.821 1.00 19.77 495 ILE A N 1
ATOM 4016 C CA . ILE A 1 495 ? 111.822 48.364 -47.502 1.00 19.37 495 ILE A CA 1
ATOM 4017 C C . ILE A 1 495 ? 113.208 48.371 -46.894 1.00 18.69 495 ILE A C 1
ATOM 4018 O O . ILE A 1 495 ? 113.990 49.293 -47.152 1.00 23.94 495 ILE A O 1
ATOM 4023 N N . VAL A 1 496 ? 113.493 47.396 -46.030 1.00 22.45 496 VAL A N 1
ATOM 4024 C CA . VAL A 1 496 ? 114.807 47.285 -45.408 1.00 24.47 496 VAL A CA 1
ATOM 4025 C C . VAL A 1 496 ? 115.850 47.015 -46.487 1.00 29.73 496 VAL A C 1
ATOM 4026 O O . VAL A 1 496 ? 116.896 47.646 -46.531 1.00 23.75 496 VAL A O 1
ATOM 4030 N N . ASP A 1 497 ? 115.538 46.072 -47.363 1.00 26.84 497 ASP A N 1
ATOM 4031 C CA . ASP A 1 497 ? 116.461 45.667 -48.416 1.00 23.93 497 ASP A CA 1
ATOM 4032 C C . ASP A 1 497 ? 115.701 44.964 -49.534 1.00 27.10 497 ASP A C 1
ATOM 4033 O O . ASP A 1 497 ? 115.207 43.852 -49.351 1.00 23.52 497 ASP A O 1
ATOM 4038 N N . ALA A 1 498 ? 115.601 45.627 -50.686 1.00 21.02 498 ALA A N 1
ATOM 4039 C CA . ALA A 1 498 ? 115.132 44.980 -51.902 1.00 20.71 498 ALA A CA 1
ATOM 4040 C C . ALA A 1 498 ? 116.365 44.750 -52.762 1.00 29.28 498 ALA A C 1
ATOM 4041 O O . ALA A 1 498 ? 117.132 45.680 -53.002 1.00 23.15 498 ALA A O 1
ATOM 4043 N N . THR A 1 499 ? 116.569 43.510 -53.186 1.00 19.73 499 THR A N 1
ATOM 4044 C CA . THR A 1 499 ? 117.832 43.101 -53.809 1.00 20.27 499 THR A CA 1
ATOM 4045 C C . THR A 1 499 ? 117.692 42.755 -55.301 1.00 24.06 499 THR A C 1
ATOM 4046 O O . THR A 1 499 ? 116.753 42.059 -55.685 1.00 24.95 499 THR A O 1
ATOM 4050 N N . TRP A 1 500 ? 118.613 43.259 -56.131 1.00 27.24 500 TRP A N 1
ATOM 4051 C CA . TRP A 1 500 ? 118.713 42.862 -57.544 1.00 27.12 500 TRP A CA 1
ATOM 4052 C C . TRP A 1 500 ? 119.989 43.406 -58.177 1.00 24.25 500 TRP A C 1
ATOM 4053 O O . TRP A 1 500 ? 120.667 44.260 -57.607 1.00 26.95 500 TRP A O 1
ATOM 4064 N N . GLN A 1 501 ? 120.323 42.920 -59.365 1.00 28.26 501 GLN A N 1
ATOM 4065 C CA . GLN A 1 501 ? 121.523 43.430 -60.032 1.00 30.18 501 GLN A CA 1
ATOM 4066 C C . GLN A 1 501 ? 121.179 44.562 -60.983 1.00 23.27 501 GLN A C 1
ATOM 4067 O O . GLN A 1 501 ? 120.860 44.332 -62.162 1.00 28.15 501 GLN A O 1
ATOM 4073 N N . GLN A 1 502 ? 121.237 45.788 -60.477 1.00 21.89 502 GLN A N 1
ATOM 4074 C CA . GLN A 1 502 ? 120.978 46.942 -61.322 1.00 20.64 502 GLN A CA 1
ATOM 4075 C C . GLN A 1 502 ? 122.128 47.066 -62.313 1.00 30.07 502 GLN A C 1
ATOM 4076 O O . GLN A 1 502 ? 121.924 47.170 -63.527 1.00 29.34 502 GLN A O 1
ATOM 4082 N N . VAL A 1 503 ? 123.341 47.053 -61.780 1.00 25.96 503 VAL A N 1
ATOM 4083 C CA . VAL A 1 503 ? 124.527 46.866 -62.604 1.00 18.62 503 VAL A CA 1
ATOM 4084 C C . VAL A 1 503 ? 124.746 45.368 -62.752 1.00 25.85 503 VAL A C 1
ATOM 4085 O O . VAL A 1 503 ? 124.754 44.638 -61.764 1.00 25.26 503 VAL A O 1
ATOM 4089 N N . VAL A 1 504 ? 124.904 44.904 -63.987 1.00 31.07 504 VAL A N 1
ATOM 4090 C CA . VAL A 1 504 ? 125.072 43.481 -64.231 1.00 22.00 504 VAL A CA 1
ATOM 4091 C C . VAL A 1 504 ? 126.236 42.942 -63.439 1.00 22.22 504 VAL A C 1
ATOM 4092 O O . VAL A 1 504 ? 127.328 43.495 -63.481 1.00 22.27 504 VAL A O 1
ATOM 4096 N N . GLY A 1 505 ? 125.988 41.893 -62.670 1.00 27.71 505 GLY A N 1
ATOM 4097 C CA . GLY A 1 505 ? 127.043 41.281 -61.896 1.00 33.82 505 GLY A CA 1
ATOM 4098 C C . GLY A 1 505 ? 127.306 41.868 -60.520 1.00 39.95 505 GLY A C 1
ATOM 4099 O O . GLY A 1 505 ? 128.150 41.340 -59.805 1.00 33.23 505 GLY A O 1
ATOM 4100 N N . VAL A 1 506 ? 126.629 42.946 -60.128 1.00 23.86 506 VAL A N 1
ATOM 4101 C CA . VAL A 1 506 ? 126.807 43.392 -58.752 1.00 21.18 506 VAL A CA 1
ATOM 4102 C C . VAL A 1 506 ? 125.454 43.448 -58.044 1.00 26.12 506 VAL A C 1
ATOM 4103 O O . VAL A 1 506 ? 124.467 44.020 -58.525 1.00 25.46 506 VAL A O 1
ATOM 4107 N N . THR A 1 507 ? 125.412 42.772 -56.910 1.00 29.40 507 THR A N 1
ATOM 4108 C CA . THR A 1 507 ? 124.191 42.684 -56.142 1.00 37.64 507 THR A CA 1
ATOM 4109 C C . THR A 1 507 ? 124.018 43.990 -55.394 1.00 31.74 507 THR A C 1
ATOM 4110 O O . THR A 1 507 ? 124.872 44.375 -54.602 1.00 35.22 507 THR A O 1
ATOM 4114 N N . GLY A 1 508 ? 122.928 44.684 -55.687 1.00 26.46 508 GLY A N 1
ATOM 4115 C CA . GLY A 1 508 ? 122.619 45.934 -55.023 1.00 23.40 508 GLY A CA 1
ATOM 4116 C C . GLY A 1 508 ? 121.522 45.749 -54.001 1.00 28.27 508 GLY A C 1
ATOM 4117 O O . GLY A 1 508 ? 120.580 44.972 -54.214 1.00 23.99 508 GLY A O 1
ATOM 4118 N N . HIS A 1 509 ? 121.642 46.487 -52.902 1.00 25.38 509 HIS A N 1
ATOM 4119 C CA . HIS A 1 509 ? 120.688 46.436 -51.807 1.00 29.51 509 HIS A CA 1
ATOM 4120 C C . HIS A 1 509 ? 120.037 47.798 -51.633 1.00 23.14 509 HIS A C 1
ATOM 4121 O O . HIS A 1 509 ? 120.685 48.768 -51.237 1.00 21.57 509 HIS A O 1
ATOM 4128 N N . PHE A 1 510 ? 118.757 47.864 -51.967 1.00 23.54 510 PHE A N 1
ATOM 4129 C CA . PHE A 1 510 ? 118.017 49.116 -51.991 1.00 28.54 510 PHE A CA 1
ATOM 4130 C C . PHE A 1 510 ? 117.105 49.228 -50.777 1.00 28.37 510 PHE A C 1
ATOM 4131 O O . PHE A 1 510 ? 116.341 48.309 -50.484 1.00 25.86 510 PHE A O 1
ATOM 4139 N N . GLY A 1 511 ? 117.169 50.366 -50.095 1.00 24.15 511 GLY A N 1
ATOM 4140 C CA . GLY A 1 511 ? 116.312 50.611 -48.950 1.00 28.06 511 GLY A CA 1
ATOM 4141 C C . GLY A 1 511 ? 115.481 51.874 -49.061 1.00 31.30 511 GLY A C 1
ATOM 4142 O O . GLY A 1 511 ? 115.883 52.855 -49.684 1.00 21.67 511 GLY A O 1
ATOM 4143 N N . TYR A 1 512 ? 114.317 51.854 -48.426 1.00 32.00 512 TYR A N 1
ATOM 4144 C CA . TYR A 1 512 ? 113.385 52.973 -48.481 1.00 28.65 512 TYR A CA 1
ATOM 4145 C C . TYR A 1 512 ? 112.580 53.044 -47.183 1.00 27.81 512 TYR A C 1
ATOM 4146 O O . TYR A 1 512 ? 112.031 52.040 -46.744 1.00 28.96 512 TYR A O 1
ATOM 4155 N N . ARG A 1 513 ? 112.518 54.217 -46.564 1.00 26.57 513 ARG A N 1
ATOM 4156 C CA . ARG A 1 513 ? 111.664 54.388 -45.380 1.00 27.96 513 ARG A CA 1
ATOM 4157 C C . ARG A 1 513 ? 110.848 55.669 -45.469 1.00 24.97 513 ARG A C 1
ATOM 4158 O O . ARG A 1 513 ? 111.404 56.759 -45.631 1.00 27.02 513 ARG A O 1
ATOM 4166 N N . GLN A 1 514 ? 109.532 55.538 -45.358 1.00 25.96 514 GLN A N 1
ATOM 4167 C CA . GLN A 1 514 ? 108.662 56.708 -45.303 1.00 25.68 514 GLN A CA 1
ATOM 4168 C C . GLN A 1 514 ? 107.737 56.608 -44.102 1.00 22.06 514 GLN A C 1
ATOM 4169 O O . GLN A 1 514 ? 107.077 55.589 -43.919 1.00 24.72 514 GLN A O 1
ATOM 4175 N N . ALA A 1 515 ? 107.694 57.665 -43.295 1.00 22.49 515 ALA A N 1
ATOM 4176 C CA . ALA A 1 515 ? 106.758 57.722 -42.174 1.00 20.68 515 ALA A CA 1
ATOM 4177 C C . ALA A 1 515 ? 105.583 58.664 -42.459 1.00 20.57 515 ALA A C 1
ATOM 4178 O O . ALA A 1 515 ? 105.735 59.674 -43.151 1.00 27.75 515 ALA A O 1
ATOM 4180 N N . TYR A 1 516 ? 104.424 58.330 -41.903 1.00 27.65 516 TYR A N 1
ATOM 4181 C CA . TYR A 1 516 ? 103.222 59.147 -42.034 1.00 27.73 516 TYR A CA 1
ATOM 4182 C C . TYR A 1 516 ? 102.642 59.570 -40.684 1.00 28.17 516 TYR A C 1
ATOM 4183 O O . TYR A 1 516 ? 102.683 58.804 -39.721 1.00 26.60 516 TYR A O 1
ATOM 4192 N N . ASN A 1 517 ? 102.072 60.771 -40.636 1.00 23.39 517 ASN A N 1
ATOM 4193 C CA . ASN A 1 517 ? 101.281 61.204 -39.487 1.00 23.30 517 ASN A CA 1
ATOM 4194 C C . ASN A 1 517 ? 99.780 61.062 -39.761 1.00 20.77 517 ASN A C 1
ATOM 4195 O O . ASN A 1 517 ? 99.287 61.536 -40.788 1.00 25.30 517 ASN A O 1
ATOM 4200 N N . LEU A 1 518 ? 99.063 60.419 -38.844 1.00 23.97 518 LEU A N 1
ATOM 4201 C CA . LEU A 1 518 ? 97.601 60.363 -38.905 1.00 20.32 518 LEU A CA 1
ATOM 4202 C C . LEU A 1 518 ? 97.024 61.561 -38.165 1.00 25.21 518 LEU A C 1
ATOM 4203 O O . LEU A 1 518 ? 97.126 61.645 -36.941 1.00 25.16 518 LEU A O 1
ATOM 4208 N N . ILE A 1 519 ? 96.446 62.498 -38.906 1.00 29.87 519 ILE A N 1
ATOM 4209 C CA . ILE A 1 519 ? 95.915 63.713 -38.309 1.00 26.90 519 ILE A CA 1
ATOM 4210 C C . ILE A 1 519 ? 94.408 63.807 -38.529 1.00 25.84 519 ILE A C 1
ATOM 4211 O O . ILE A 1 519 ? 93.822 62.991 -39.239 1.00 25.68 519 ILE A O 1
ATOM 4216 N N . LEU A 1 520 ? 93.785 64.776 -37.866 1.00 27.16 520 LEU A N 1
ATOM 4217 C CA . LEU A 1 520 ? 92.363 65.061 -38.030 1.00 27.03 520 LEU A CA 1
ATOM 4218 C C . LEU A 1 520 ? 92.257 66.458 -38.611 1.00 34.06 520 LEU A C 1
ATOM 4219 O O . LEU A 1 520 ? 92.620 67.433 -37.948 1.00 29.11 520 LEU A O 1
ATOM 4224 N N . LYS A 1 521 ? 91.783 66.550 -39.853 1.00 28.66 521 LYS A N 1
ATOM 4225 C CA . LYS A 1 521 ? 91.715 67.823 -40.558 1.00 30.43 521 LYS A CA 1
ATOM 4226 C C . LYS A 1 521 ? 90.321 68.421 -40.498 1.00 34.74 521 LYS A C 1
ATOM 4227 O O . LYS A 1 521 ? 89.322 67.726 -40.683 1.00 37.05 521 LYS A O 1
ATOM 4233 N N . ASN A 1 522 ? 90.271 69.721 -40.235 1.00 32.43 522 ASN A N 1
ATOM 4234 C CA . ASN A 1 522 ? 89.023 70.445 -40.053 1.00 43.27 522 ASN A CA 1
ATOM 4235 C C . ASN A 1 522 ? 88.726 71.354 -41.243 1.00 44.39 522 ASN A C 1
ATOM 4236 O O . ASN A 1 522 ? 89.395 72.366 -41.437 1.00 50.85 522 ASN A O 1
ATOM 4241 N N . GLU A 1 523 ? 87.717 70.988 -42.030 1.00 34.05 523 GLU A N 1
ATOM 4242 C CA . GLU A 1 523 ? 87.192 71.874 -43.067 1.00 37.97 523 GLU A CA 1
ATOM 4243 C C . GLU A 1 523 ? 85.713 72.146 -42.829 1.00 49.31 523 GLU A C 1
ATOM 4244 O O . GLU A 1 523 ? 84.898 71.222 -42.862 1.00 48.46 523 GLU A O 1
ATOM 4250 N N . ASN A 1 524 ? 85.378 73.412 -42.587 1.00 60.60 524 ASN A N 1
ATOM 4251 C CA . ASN A 1 524 ? 83.997 73.830 -42.362 1.00 62.33 524 ASN A CA 1
ATOM 4252 C C . ASN A 1 524 ? 83.349 73.050 -41.224 1.00 60.79 524 ASN A C 1
ATOM 4253 O O . ASN A 1 524 ? 82.182 72.665 -41.298 1.00 62.82 524 ASN A O 1
ATOM 4258 N N . ASN A 1 525 ? 84.135 72.818 -40.181 1.00 60.47 525 ASN A N 1
ATOM 4259 C CA . ASN A 1 525 ? 83.717 72.057 -39.006 1.00 55.35 525 ASN A CA 1
ATOM 4260 C C . ASN A 1 525 ? 83.225 70.646 -39.314 1.00 49.03 525 ASN A C 1
ATOM 4261 O O . ASN A 1 525 ? 82.403 70.087 -38.588 1.00 62.85 525 ASN A O 1
ATOM 4266 N N . VAL A 1 526 ? 83.738 70.083 -40.401 1.00 43.50 526 VAL A N 1
ATOM 4267 C CA . VAL A 1 526 ? 83.675 68.649 -40.631 1.00 40.90 526 VAL A CA 1
ATOM 4268 C C . VAL A 1 526 ? 85.076 68.091 -40.426 1.00 29.64 526 VAL A C 1
ATOM 4269 O O . VAL A 1 526 ? 86.015 68.526 -41.084 1.00 35.29 526 VAL A O 1
ATOM 4273 N N . TYR A 1 527 ? 85.208 67.144 -39.503 1.00 32.58 527 TYR A N 1
ATOM 4274 C CA . TYR A 1 527 ? 86.504 66.574 -39.150 1.00 28.26 527 TYR A CA 1
ATOM 4275 C C . TYR A 1 527 ? 86.734 65.248 -39.860 1.00 28.75 527 TYR A C 1
ATOM 4276 O O . TYR A 1 527 ? 85.880 64.358 -39.812 1.00 27.45 527 TYR A O 1
ATOM 4285 N N . LYS A 1 528 ? 87.877 65.123 -40.534 1.00 26.18 528 LYS A N 1
ATOM 4286 C CA . LYS A 1 528 ? 88.187 63.918 -41.307 1.00 24.18 528 LYS A CA 1
ATOM 4287 C C . LYS A 1 528 ? 89.638 63.489 -41.135 1.00 26.05 528 LYS A C 1
ATOM 4288 O O . LYS A 1 528 ? 90.551 64.320 -41.140 1.00 25.44 528 LYS A O 1
ATOM 4294 N N . PRO A 1 529 ? 89.861 62.179 -40.987 1.00 26.93 529 PRO A N 1
ATOM 4295 C CA . PRO A 1 529 ? 91.233 61.710 -40.783 1.00 25.38 529 PRO A CA 1
ATOM 4296 C C . PRO A 1 529 ? 92.045 61.796 -42.071 1.00 31.95 529 PRO A C 1
ATOM 4297 O O . PRO A 1 529 ? 91.494 61.609 -43.156 1.00 24.17 529 PRO A O 1
ATOM 4309 N N . LEU A 1 531 ? 96.137 60.739 -43.679 1.00 22.33 531 LEU A N 1
ATOM 4310 C CA . LEU A 1 531 ? 97.449 60.147 -43.447 1.00 23.69 531 LEU A CA 1
ATOM 4311 C C . LEU A 1 531 ? 98.451 60.939 -44.270 1.00 34.44 531 LEU A C 1
ATOM 4312 O O . LEU A 1 531 ? 98.503 60.803 -45.500 1.00 39.89 531 LEU A O 1
ATOM 4317 N N . GLU A 1 532 ? 99.222 61.792 -43.597 1.00 27.13 532 GLU A N 1
ATOM 4318 C CA . GLU A 1 532 ? 100.099 62.742 -44.290 1.00 25.96 532 GLU A CA 1
ATOM 4319 C C . GLU A 1 532 ? 101.561 62.343 -44.208 1.00 39.04 532 GLU A C 1
ATOM 4320 O O . GLU A 1 532 ? 102.023 61.881 -43.170 1.00 31.94 532 GLU A O 1
ATOM 4326 N N . GLU A 1 533 ? 102.297 62.523 -45.299 1.00 29.53 533 GLU A N 1
ATOM 4327 C CA . GLU A 1 533 ? 103.723 62.238 -45.259 1.00 20.91 533 GLU A CA 1
ATOM 4328 C C . GLU A 1 533 ? 104.409 63.126 -44.238 1.00 23.45 533 GLU A C 1
ATOM 4329 O O . GLU A 1 533 ? 104.152 64.327 -44.149 1.00 34.99 533 GLU A O 1
ATOM 4335 N N . SER A 1 534 ? 105.273 62.512 -43.445 1.00 43.21 534 SER A N 1
ATOM 4336 C CA . SER A 1 534 ? 106.168 63.263 -42.589 1.00 50.61 534 SER A CA 1
ATOM 4337 C C . SER A 1 534 ? 107.548 63.159 -43.195 1.00 70.89 534 SER A C 1
ATOM 4338 O O . SER A 1 534 ? 108.198 62.116 -43.085 1.00 82.11 534 SER A O 1
ATOM 4341 N N . GLY A 1 535 ? 107.979 64.226 -43.860 1.00 71.40 535 GLY A N 1
ATOM 4342 C CA . GLY A 1 535 ? 109.341 64.306 -44.350 1.00 50.37 535 GLY A CA 1
ATOM 4343 C C . GLY A 1 535 ? 110.242 64.070 -43.155 1.00 70.60 535 GLY A C 1
ATOM 4344 O O . GLY A 1 535 ? 109.870 64.381 -42.015 1.00 80.43 535 GLY A O 1
ATOM 4345 N N . ASP A 1 536 ? 111.427 63.529 -43.394 1.00 49.90 536 ASP A N 1
ATOM 4346 C CA . ASP A 1 536 ? 111.916 63.275 -44.728 1.00 65.22 536 ASP A CA 1
ATOM 4347 C C . ASP A 1 536 ? 111.826 61.801 -45.076 1.00 38.58 536 ASP A C 1
ATOM 4348 O O . ASP A 1 536 ? 111.552 60.960 -44.215 1.00 69.68 536 ASP A O 1
ATOM 4353 N N . VAL A 1 537 ? 112.051 61.492 -46.345 1.00 56.46 537 VAL A N 1
ATOM 4354 C CA . VAL A 1 537 ? 112.217 60.116 -46.760 1.00 43.89 537 VAL A CA 1
ATOM 4355 C C . VAL A 1 537 ? 113.630 59.673 -46.406 1.00 43.63 537 VAL A C 1
ATOM 4356 O O . VAL A 1 537 ? 114.512 60.507 -46.243 1.00 45.31 537 VAL A O 1
ATOM 4360 N N . THR A 1 538 ? 113.841 58.370 -46.271 1.00 40.10 538 THR A N 1
ATOM 4361 C CA . THR A 1 538 ? 115.192 57.824 -46.249 1.00 30.23 538 THR A CA 1
ATOM 4362 C C . THR A 1 538 ? 115.345 56.840 -47.395 1.00 38.24 538 THR A C 1
ATOM 4363 O O . THR A 1 538 ? 114.530 55.941 -47.564 1.00 35.22 538 THR A O 1
ATOM 4367 N N . ILE A 1 539 ? 116.380 57.037 -48.198 1.00 24.08 539 ILE A N 1
ATOM 4368 C CA . ILE A 1 539 ? 116.681 56.149 -49.312 1.00 22.00 539 ILE A CA 1
ATOM 4369 C C . ILE A 1 539 ? 118.113 55.670 -49.169 1.00 29.10 539 ILE A C 1
ATOM 4370 O O . ILE A 1 539 ? 119.012 56.461 -48.861 1.00 31.41 539 ILE A O 1
ATOM 4375 N N . SER A 1 540 ? 118.327 54.377 -49.351 1.00 25.96 540 SER A N 1
ATOM 4376 C CA . SER A 1 540 ? 119.680 53.854 -49.267 1.00 29.58 540 SER A CA 1
ATOM 4377 C C . SER A 1 540 ? 120.002 52.911 -50.420 1.00 29.84 540 SER A C 1
ATOM 4378 O O . SER A 1 540 ? 119.109 52.318 -51.025 1.00 22.24 540 SER A O 1
ATOM 4381 N N . TYR A 1 541 ? 121.293 52.785 -50.704 1.00 23.36 541 TYR A N 1
ATOM 4382 C CA . TYR A 1 541 ? 121.790 51.815 -51.672 1.00 21.75 541 TYR A CA 1
ATOM 4383 C C . TYR A 1 541 ? 123.140 51.307 -51.220 1.00 24.15 541 TYR A C 1
ATOM 4384 O O . TYR A 1 541 ? 123.999 52.092 -50.796 1.00 29.86 541 TYR A O 1
ATOM 4401 N N . VAL A 1 543 ? 126.370 48.264 -51.842 1.00 31.31 543 VAL A N 1
ATOM 4402 C CA . VAL A 1 543 ? 127.048 47.194 -52.559 1.00 26.19 543 VAL A CA 1
ATOM 4403 C C . VAL A 1 543 ? 128.254 46.765 -51.730 1.00 36.93 543 VAL A C 1
ATOM 4404 O O . VAL A 1 543 ? 128.618 47.455 -50.774 1.00 28.67 543 VAL A O 1
ATOM 4408 N N . THR A 1 544 ? 128.869 45.632 -52.066 1.00 25.30 544 THR A N 1
ATOM 4409 C CA . THR A 1 544 ? 130.105 45.237 -51.379 1.00 26.66 544 THR A CA 1
ATOM 4410 C C . THR A 1 544 ? 131.231 46.209 -51.727 1.00 25.72 544 THR A C 1
ATOM 4411 O O . THR A 1 544 ? 131.208 46.827 -52.795 1.00 27.68 544 THR A O 1
ATOM 4415 N N . GLU A 1 545 ? 132.219 46.329 -50.836 1.00 29.94 545 GLU A N 1
ATOM 4416 C CA . GLU A 1 545 ? 133.371 47.190 -51.082 1.00 28.83 545 GLU A CA 1
ATOM 4417 C C . GLU A 1 545 ? 134.101 46.755 -52.341 1.00 32.77 545 GLU A C 1
ATOM 4418 O O . GLU A 1 545 ? 134.523 47.593 -53.147 1.00 29.75 545 GLU A O 1
ATOM 4424 N N . GLU A 1 546 ? 134.228 45.445 -52.522 1.00 30.57 546 GLU A N 1
ATOM 4425 C CA . GLU A 1 546 ? 134.881 44.908 -53.712 1.00 45.16 546 GLU A CA 1
ATOM 4426 C C . GLU A 1 546 ? 134.142 45.280 -54.996 1.00 29.87 546 GLU A C 1
ATOM 4427 O O . GLU A 1 546 ? 134.782 45.585 -56.024 1.00 29.88 546 GLU A O 1
ATOM 4433 N N . ALA A 1 547 ? 132.808 45.246 -54.957 1.00 24.65 547 ALA A N 1
ATOM 4434 C CA . ALA A 1 547 ? 132.034 45.651 -56.119 1.00 26.54 547 ALA A CA 1
ATOM 4435 C C . ALA A 1 547 ? 132.244 47.139 -56.358 1.00 27.36 547 ALA A C 1
ATOM 4436 O O . ALA A 1 547 ? 132.427 47.580 -57.495 1.00 27.30 547 ALA A O 1
ATOM 4438 N N . TRP A 1 548 ? 132.217 47.896 -55.267 1.00 25.37 548 TRP A N 1
ATOM 4439 C CA . TRP A 1 548 ? 132.476 49.333 -55.280 1.00 35.90 548 TRP A CA 1
ATOM 4440 C C . TRP A 1 548 ? 133.823 49.697 -55.915 1.00 39.78 548 TRP A C 1
ATOM 4441 O O . TRP A 1 548 ? 133.911 50.633 -56.711 1.00 28.65 548 TRP A O 1
ATOM 4452 N N . LYS A 1 549 ? 134.880 48.970 -55.572 1.00 24.81 549 LYS A N 1
ATOM 4453 C CA . LYS A 1 549 ? 136.193 49.328 -56.092 1.00 26.55 549 LYS A CA 1
ATOM 4454 C C . LYS A 1 549 ? 136.362 48.909 -57.546 1.00 33.72 549 LYS A C 1
ATOM 4455 O O . LYS A 1 549 ? 137.046 49.585 -58.321 1.00 28.05 549 LYS A O 1
ATOM 4461 N N . THR A 1 550 ? 135.730 47.801 -57.918 1.00 26.96 550 THR A N 1
ATOM 4462 C CA . THR A 1 550 ? 135.949 47.239 -59.251 1.00 28.82 550 THR A CA 1
ATOM 4463 C C . THR A 1 550 ? 134.892 47.639 -60.277 1.00 25.74 550 THR A C 1
ATOM 4464 O O . THR A 1 550 ? 135.026 47.321 -61.451 1.00 30.01 550 THR A O 1
ATOM 4468 N N . THR A 1 551 ? 133.844 48.335 -59.849 1.00 27.02 551 THR A N 1
ATOM 4469 C CA . THR A 1 551 ? 132.779 48.722 -60.784 1.00 30.08 551 THR A CA 1
ATOM 4470 C C . THR A 1 551 ? 132.206 50.096 -60.456 1.00 24.57 551 THR A C 1
ATOM 4471 O O . THR A 1 551 ? 131.004 50.352 -60.654 1.00 26.97 551 THR A O 1
ATOM 4475 N N . GLN A 1 552 ? 133.069 50.984 -59.973 1.00 27.53 552 GLN A N 1
ATOM 4476 C CA . GLN A 1 552 ? 132.620 52.216 -59.326 1.00 32.01 552 GLN A CA 1
ATOM 4477 C C . GLN A 1 552 ? 131.795 53.132 -60.221 1.00 24.36 552 GLN A C 1
ATOM 4478 O O . GLN A 1 552 ? 130.722 53.564 -59.826 1.00 27.25 552 GLN A O 1
ATOM 4484 N N . ASP A 1 553 ? 132.279 53.420 -61.430 1.00 27.70 553 ASP A N 1
ATOM 4485 C CA . ASP A 1 553 ? 131.555 54.337 -62.317 1.00 25.37 553 ASP A CA 1
ATOM 4486 C C . ASP A 1 553 ? 130.143 53.858 -62.625 1.00 27.52 553 ASP A C 1
ATOM 4487 O O . ASP A 1 553 ? 129.188 54.643 -62.596 1.00 27.12 553 ASP A O 1
ATOM 4492 N N . ALA A 1 554 ? 130.015 52.572 -62.933 1.00 25.67 554 ALA A N 1
ATOM 4493 C CA . ALA A 1 554 ? 128.721 51.999 -63.282 1.00 30.87 554 ALA A CA 1
ATOM 4494 C C . ALA A 1 554 ? 127.784 51.984 -62.082 1.00 28.99 554 ALA A C 1
ATOM 4495 O O . ALA A 1 554 ? 126.573 52.139 -62.237 1.00 24.59 554 ALA A O 1
ATOM 4497 N N . ILE A 1 555 ? 128.340 51.785 -60.890 1.00 31.45 555 ILE A N 1
ATOM 4498 C CA . ILE A 1 555 ? 127.525 51.760 -59.676 1.00 22.68 555 ILE A CA 1
ATOM 4499 C C . ILE A 1 555 ? 127.012 53.154 -59.330 1.00 26.16 555 ILE A C 1
ATOM 4500 O O . ILE A 1 555 ? 125.836 53.331 -58.993 1.00 28.79 555 ILE A O 1
ATOM 4505 N N . ILE A 1 556 ? 127.889 54.146 -59.412 1.00 23.44 556 ILE A N 1
ATOM 4506 C CA . ILE A 1 556 ? 127.465 55.519 -59.171 1.00 39.92 556 ILE A CA 1
ATOM 4507 C C . ILE A 1 556 ? 126.399 55.974 -60.180 1.00 31.46 556 ILE A C 1
ATOM 4508 O O . ILE A 1 556 ? 125.404 56.592 -59.798 1.00 33.41 556 ILE A O 1
ATOM 4513 N N . SER A 1 557 ? 126.600 55.673 -61.462 1.00 31.03 557 SER A N 1
ATOM 4514 C CA . SER A 1 557 ? 125.606 56.035 -62.479 1.00 24.13 557 SER A CA 1
ATOM 4515 C C . SER A 1 557 ? 124.276 55.350 -62.229 1.00 33.99 557 SER A C 1
ATOM 4516 O O . SER A 1 557 ? 123.225 55.961 -62.362 1.00 26.20 557 SER A O 1
ATOM 4519 N N . ALA A 1 558 ? 124.325 54.075 -61.875 1.00 27.75 558 ALA A N 1
ATOM 4520 C CA . ALA A 1 558 ? 123.108 53.351 -61.512 1.00 34.75 558 ALA A CA 1
ATOM 4521 C C . ALA A 1 558 ? 122.454 53.937 -60.261 1.00 43.32 558 ALA A C 1
ATOM 4522 O O . ALA A 1 558 ? 121.229 53.999 -60.168 1.00 22.29 558 ALA A O 1
ATOM 4524 N N . THR A 1 559 ? 123.267 54.372 -59.302 1.00 26.37 559 THR A N 1
ATOM 4525 C CA . THR A 1 559 ? 122.731 54.872 -58.022 1.00 20.03 559 THR A CA 1
ATOM 4526 C C . THR A 1 559 ? 121.996 56.188 -58.243 1.00 31.26 559 THR A C 1
ATOM 4527 O O . THR A 1 559 ? 120.930 56.417 -57.672 1.00 26.15 559 THR A O 1
ATOM 4531 N N . VAL A 1 560 ? 122.563 57.039 -59.091 1.00 30.27 560 VAL A N 1
ATOM 4532 C CA . VAL A 1 560 ? 121.904 58.274 -59.505 1.00 31.41 560 VAL A CA 1
ATOM 4533 C C . VAL A 1 560 ? 120.511 57.979 -60.047 1.00 31.22 560 VAL A C 1
ATOM 4534 O O . VAL A 1 560 ? 119.546 58.662 -59.703 1.00 30.66 560 VAL A O 1
ATOM 4538 N N . GLY A 1 561 ? 120.416 56.939 -60.873 1.00 26.73 561 GLY A N 1
ATOM 4539 C CA . GLY A 1 561 ? 119.157 56.538 -61.482 1.00 27.80 561 GLY A CA 1
ATOM 4540 C C . GLY A 1 561 ? 118.142 56.046 -60.456 1.00 34.59 561 GLY A C 1
ATOM 4541 O O . GLY A 1 561 ? 116.979 56.452 -60.479 1.00 22.93 561 GLY A O 1
ATOM 4542 N N . LEU A 1 562 ? 118.571 55.170 -59.554 1.00 27.00 562 LEU A N 1
ATOM 4543 C CA . LEU A 1 562 ? 117.646 54.612 -58.562 1.00 33.67 562 LEU A CA 1
ATOM 4544 C C . LEU A 1 562 ? 117.216 55.641 -57.527 1.00 24.37 562 LEU A C 1
ATOM 4545 O O . LEU A 1 562 ? 116.053 55.670 -57.111 1.00 32.16 562 LEU A O 1
ATOM 4550 N N . VAL A 1 563 ? 118.146 56.484 -57.099 1.00 26.26 563 VAL A N 1
ATOM 4551 C CA . VAL A 1 563 ? 117.880 57.412 -56.003 1.00 22.94 563 VAL A CA 1
ATOM 4552 C C . VAL A 1 563 ? 117.064 58.633 -56.440 1.00 24.65 563 VAL A C 1
ATOM 4553 O O . VAL A 1 563 ? 116.070 58.987 -55.798 1.00 27.43 563 VAL A O 1
ATOM 4557 N N . VAL A 1 564 ? 117.476 59.277 -57.527 1.00 25.04 564 VAL A N 1
ATOM 4558 C CA . VAL A 1 564 ? 116.703 60.389 -58.074 1.00 25.90 564 VAL A CA 1
ATOM 4559 C C . VAL A 1 564 ? 115.357 59.865 -58.579 1.00 31.63 564 VAL A C 1
ATOM 4560 O O . VAL A 1 564 ? 114.326 60.518 -58.434 1.00 28.99 564 VAL A O 1
ATOM 4564 N N . GLY A 1 565 ? 115.375 58.670 -59.163 1.00 22.89 565 GLY A N 1
ATOM 4565 C CA . GLY A 1 565 ? 114.158 58.032 -59.620 1.00 25.52 565 GLY A CA 1
ATOM 4566 C C . GLY A 1 565 ? 113.172 57.797 -58.493 1.00 31.87 565 GLY A C 1
ATOM 4567 O O . GLY A 1 565 ? 112.000 58.134 -58.597 1.00 26.67 565 GLY A O 1
ATOM 4568 N N . THR A 1 566 ? 113.652 57.217 -57.403 1.00 21.61 566 THR A N 1
ATOM 4569 C CA . THR A 1 566 ? 112.797 56.999 -56.240 1.00 25.93 566 THR A CA 1
ATOM 4570 C C . THR A 1 566 ? 112.220 58.320 -55.751 1.00 33.36 566 THR A C 1
ATOM 4571 O O . THR A 1 566 ? 111.027 58.415 -55.460 1.00 31.52 566 THR A O 1
ATOM 4575 N N . ILE A 1 567 ? 113.052 59.353 -55.726 1.00 26.62 567 ILE A N 1
ATOM 4576 C CA . ILE A 1 567 ? 112.617 60.667 -55.258 1.00 29.15 567 ILE A CA 1
ATOM 4577 C C . ILE A 1 567 ? 111.529 61.288 -56.136 1.00 25.42 567 ILE A C 1
ATOM 4578 O O . ILE A 1 567 ? 110.552 61.825 -55.621 1.00 32.00 567 ILE A O 1
ATOM 4583 N N . ILE A 1 568 ? 111.679 61.213 -57.455 1.00 29.35 568 ILE A N 1
ATOM 4584 C CA . ILE A 1 568 ? 110.720 61.877 -58.334 1.00 21.94 568 ILE A CA 1
ATOM 4585 C C . ILE A 1 568 ? 109.538 60.993 -58.745 1.00 23.93 568 ILE A C 1
ATOM 4586 O O . ILE A 1 568 ? 108.537 61.503 -59.242 1.00 30.84 568 ILE A O 1
ATOM 4591 N N . GLY A 1 569 ? 109.640 59.684 -58.534 1.00 24.93 569 GLY A N 1
ATOM 4592 C CA . GLY A 1 569 ? 108.499 58.800 -58.729 1.00 26.25 569 GLY A CA 1
ATOM 4593 C C . GLY A 1 569 ? 108.440 58.138 -60.095 1.00 27.36 569 GLY A C 1
ATOM 4594 O O . GLY A 1 569 ? 107.421 57.558 -60.480 1.00 25.08 569 GLY A O 1
ATOM 4595 N N . THR A 1 570 ? 109.531 58.240 -60.845 1.00 25.72 570 THR A N 1
ATOM 4596 C CA . THR A 1 570 ? 109.624 57.589 -62.143 1.00 25.24 570 THR A CA 1
ATOM 4597 C C . THR A 1 570 ? 111.100 57.397 -62.476 1.00 26.59 570 THR A C 1
ATOM 4598 O O . THR A 1 570 ? 111.953 57.647 -61.637 1.00 34.62 570 THR A O 1
ATOM 4602 N N . ALA A 1 571 ? 111.404 56.939 -63.685 1.00 28.33 571 ALA A N 1
ATOM 4603 C CA . ALA A 1 571 ? 112.801 56.753 -64.069 1.00 24.50 571 ALA A CA 1
ATOM 4604 C C . ALA A 1 571 ? 113.504 58.093 -64.238 1.00 27.08 571 ALA A C 1
ATOM 4605 O O . ALA A 1 571 ? 112.891 59.080 -64.634 1.00 34.12 571 ALA A O 1
ATOM 4607 N N . PHE A 1 572 ? 114.799 58.115 -63.937 1.00 24.29 572 PHE A N 1
ATOM 4608 C CA . PHE A 1 572 ? 115.624 59.288 -64.172 1.00 31.96 572 PHE A CA 1
ATOM 4609 C C . PHE A 1 572 ? 116.913 58.854 -64.855 1.00 36.29 572 PHE A C 1
ATOM 4610 O O . PHE A 1 572 ? 117.807 58.286 -64.226 1.00 30.26 572 PHE A O 1
ATOM 4618 N N . SER A 1 573 ? 117.000 59.117 -66.152 1.00 42.37 573 SER A N 1
ATOM 4619 C CA . SER A 1 573 ? 118.102 58.603 -66.947 1.00 34.38 573 SER A CA 1
ATOM 4620 C C . SER A 1 573 ? 119.019 59.713 -67.444 1.00 54.00 573 SER A C 1
ATOM 4621 O O . SER A 1 573 ? 120.008 59.442 -68.122 1.00 45.28 573 SER A O 1
ATOM 4624 N N . LYS A 1 574 ? 118.690 60.956 -67.106 1.00 50.60 574 LYS A N 1
ATOM 4625 C CA . LYS A 1 574 ? 119.478 62.098 -67.556 1.00 47.01 574 LYS A CA 1
ATOM 4626 C C . LYS A 1 574 ? 120.887 62.054 -66.981 1.00 55.53 574 LYS A C 1
ATOM 4627 O O . LYS A 1 574 ? 121.080 61.738 -65.811 1.00 36.05 574 LYS A O 1
ATOM 4633 N N . LEU A 1 575 ? 121.880 62.348 -67.809 1.00 46.33 575 LEU A N 1
ATOM 4634 C CA . LEU A 1 575 ? 123.236 62.441 -67.297 1.00 48.26 575 LEU A CA 1
ATOM 4635 C C . LEU A 1 575 ? 123.345 63.716 -66.475 1.00 54.00 575 LEU A C 1
ATOM 4636 O O . LEU A 1 575 ? 122.820 64.761 -66.864 1.00 45.15 575 LEU A O 1
ATOM 4641 N N . SER A 1 576 ? 124.001 63.622 -65.326 1.00 47.97 576 SER A N 1
ATOM 4642 C CA . SER A 1 576 ? 124.179 64.777 -64.459 1.00 40.76 576 SER A CA 1
ATOM 4643 C C . SER A 1 576 ? 125.505 64.716 -63.715 1.00 46.26 576 SER A C 1
ATOM 4644 O O . SER A 1 576 ? 125.708 63.853 -62.860 1.00 42.82 576 SER A O 1
ATOM 4647 N N . ASP A 1 577 ? 126.407 65.635 -64.046 1.00 50.63 577 ASP A N 1
ATOM 4648 C CA . ASP A 1 577 ? 127.698 65.707 -63.374 1.00 49.55 577 ASP A CA 1
ATOM 4649 C C . ASP A 1 577 ? 127.522 66.045 -61.899 1.00 41.15 577 ASP A C 1
ATOM 4650 O O . ASP A 1 577 ? 128.151 65.432 -61.036 1.00 49.31 577 ASP A O 1
ATOM 4655 N N . LYS A 1 578 ? 126.660 67.016 -61.616 1.00 56.58 578 LYS A N 1
ATOM 4656 C CA . LYS A 1 578 ? 126.412 67.434 -60.242 1.00 40.37 578 LYS A CA 1
ATOM 4657 C C . LYS A 1 578 ? 125.910 66.278 -59.388 1.00 45.56 578 LYS A C 1
ATOM 4658 O O . LYS A 1 578 ? 126.362 66.094 -58.255 1.00 37.15 578 LYS A O 1
ATOM 4664 N N . LEU A 1 579 ? 124.982 65.494 -59.931 1.00 35.15 579 LEU A N 1
ATOM 4665 C CA . LEU A 1 579 ? 124.363 64.420 -59.154 1.00 32.53 579 LEU A CA 1
ATOM 4666 C C . LEU A 1 579 ? 125.316 63.242 -58.997 1.00 38.20 579 LEU A C 1
ATOM 4667 O O . LEU A 1 579 ? 125.333 62.579 -57.962 1.00 33.94 579 LEU A O 1
ATOM 4672 N N . TYR A 1 580 ? 126.108 62.988 -60.031 1.00 42.37 580 TYR A N 1
ATOM 4673 C CA . TYR A 1 580 ? 127.133 61.958 -59.965 1.00 35.98 580 TYR A CA 1
ATOM 4674 C C . TYR A 1 580 ? 128.093 62.275 -58.821 1.00 41.74 580 TYR A C 1
ATOM 4675 O O . TYR A 1 580 ? 128.306 61.458 -57.924 1.00 41.37 580 TYR A O 1
ATOM 4684 N N . LYS A 1 581 ? 128.651 63.479 -58.857 1.00 35.22 581 LYS A N 1
ATOM 4685 C CA . LYS A 1 581 ? 129.592 63.932 -57.841 1.00 37.24 581 LYS A CA 1
ATOM 4686 C C . LYS A 1 581 ? 128.965 63.962 -56.450 1.00 52.97 581 LYS A C 1
ATOM 4687 O O . LYS A 1 581 ? 129.574 63.516 -55.476 1.00 36.54 581 LYS A O 1
ATOM 4693 N N . PHE A 1 582 ? 127.747 64.482 -56.360 1.00 35.33 582 PHE A N 1
ATOM 4694 C CA . PHE A 1 582 ? 127.064 64.608 -55.074 1.00 39.00 582 PHE A CA 1
ATOM 4695 C C . PHE A 1 582 ? 126.824 63.251 -54.437 1.00 40.17 582 PHE A C 1
ATOM 4696 O O . PHE A 1 582 ? 127.131 63.041 -53.261 1.00 43.94 582 PHE A O 1
ATOM 4704 N N . LEU A 1 583 ? 126.266 62.330 -55.213 1.00 34.95 583 LEU A N 1
ATOM 4705 C CA . LEU A 1 583 ? 125.892 61.041 -54.661 1.00 37.93 583 LEU A CA 1
ATOM 4706 C C . LEU A 1 583 ? 127.128 60.190 -54.417 1.00 46.17 583 LEU A C 1
ATOM 4707 O O . LEU A 1 583 ? 127.172 59.437 -53.445 1.00 36.34 583 LEU A O 1
ATOM 4712 N N . LYS A 1 584 ? 128.135 60.311 -55.278 1.00 29.72 584 LYS A N 1
ATOM 4713 C CA . LYS A 1 584 ? 129.380 59.591 -55.048 1.00 30.14 584 LYS A CA 1
ATOM 4714 C C . LYS A 1 584 ? 129.924 59.940 -53.663 1.00 39.30 584 LYS A C 1
ATOM 4715 O O . LYS A 1 584 ? 130.333 59.060 -52.904 1.00 31.95 584 LYS A O 1
ATOM 4721 N N . SER A 1 585 ? 129.891 61.229 -53.336 1.00 42.70 585 SER A N 1
ATOM 4722 C CA . SER A 1 585 ? 130.442 61.727 -52.079 1.00 49.84 585 SER A CA 1
ATOM 4723 C C . SER A 1 585 ? 129.647 61.265 -50.866 1.00 34.61 585 SER A C 1
ATOM 4724 O O . SER A 1 585 ? 130.090 61.426 -49.733 1.00 51.34 585 SER A O 1
ATOM 4727 N N . LYS A 1 586 ? 128.466 60.704 -51.090 1.00 35.05 586 LYS A N 1
ATOM 4728 C CA . LYS A 1 586 ? 127.644 60.269 -49.972 1.00 40.17 586 LYS A CA 1
ATOM 4729 C C . LYS A 1 586 ? 127.875 58.794 -49.650 1.00 47.45 586 LYS A C 1
ATOM 4730 O O . LYS A 1 586 ? 127.345 58.275 -48.675 1.00 39.18 586 LYS A O 1
ATOM 4736 N N . PHE A 1 587 ? 128.661 58.118 -50.477 1.00 33.72 587 PHE A N 1
ATOM 4737 C CA . PHE A 1 587 ? 128.979 56.717 -50.222 1.00 32.04 587 PHE A CA 1
ATOM 4738 C C . PHE A 1 587 ? 129.980 56.593 -49.090 1.00 31.91 587 PHE A C 1
ATOM 4739 O O . PHE A 1 587 ? 130.985 57.299 -49.064 1.00 37.99 587 PHE A O 1
ATOM 4747 N N . ILE A 1 588 ? 129.708 55.680 -48.164 1.00 33.56 588 ILE A N 1
ATOM 4748 C CA . ILE A 1 588 ? 130.612 55.420 -47.056 1.00 51.19 588 ILE A CA 1
ATOM 4749 C C . ILE A 1 588 ? 131.091 53.977 -47.128 1.00 32.63 588 ILE A C 1
ATOM 4750 O O . ILE A 1 588 ? 130.282 53.049 -47.210 1.00 38.93 588 ILE A O 1
ATOM 4755 N N . VAL A 1 589 ? 132.406 53.791 -47.099 1.00 35.35 589 VAL A N 1
ATOM 4756 C CA . VAL A 1 589 ? 132.977 52.454 -47.102 1.00 43.14 589 VAL A CA 1
ATOM 4757 C C . VAL A 1 589 ? 133.385 52.025 -45.693 1.00 52.61 589 VAL A C 1
ATOM 4758 O O . VAL A 1 589 ? 134.251 52.641 -45.076 1.00 44.16 589 VAL A O 1
ATOM 4762 N N . LYS A 1 590 ? 132.747 50.974 -45.189 1.00 38.09 590 LYS A N 1
ATOM 4763 C CA . LYS A 1 590 ? 133.101 50.406 -43.886 1.00 37.86 590 LYS A CA 1
ATOM 4764 C C . LYS A 1 590 ? 132.504 49.004 -43.787 1.00 43.62 590 LYS A C 1
ATOM 4765 O O . LYS A 1 590 ? 131.478 48.719 -44.411 1.00 43.52 590 LYS A O 1
ATOM 4771 N N . ASN A 1 591 ? 133.160 48.132 -43.023 1.00 39.19 591 ASN A N 1
ATOM 4772 C CA . ASN A 1 591 ? 132.735 46.741 -42.880 1.00 45.40 591 ASN A CA 1
ATOM 4773 C C . ASN A 1 591 ? 132.572 46.025 -44.220 1.00 36.93 591 ASN A C 1
ATOM 4774 O O . ASN A 1 591 ? 131.619 45.273 -44.405 1.00 41.57 591 ASN A O 1
ATOM 4779 N N . LYS A 1 592 ? 133.494 46.277 -45.147 1.00 35.98 592 LYS A N 1
ATOM 4780 C CA . LYS A 1 592 ? 133.503 45.631 -46.466 1.00 34.25 592 LYS A CA 1
ATOM 4781 C C . LYS A 1 592 ? 132.219 45.884 -47.259 1.00 34.57 592 LYS A C 1
ATOM 4782 O O . LYS A 1 592 ? 131.791 45.051 -48.069 1.00 37.92 592 LYS A O 1
ATOM 4788 N N . LYS A 1 593 ? 131.620 47.048 -47.034 1.00 41.94 593 LYS A N 1
ATOM 4789 C CA . LYS A 1 593 ? 130.421 47.454 -47.755 1.00 30.14 593 LYS A CA 1
ATOM 4790 C C . LYS A 1 593 ? 130.506 48.920 -48.129 1.00 37.99 593 LYS A C 1
ATOM 4791 O O . LYS A 1 593 ? 131.049 49.721 -47.379 1.00 41.46 593 LYS A O 1
ATOM 4797 N N . ALA A 1 594 ? 129.991 49.271 -49.303 1.00 31.94 594 ALA A N 1
ATOM 4798 C CA . ALA A 1 594 ? 129.885 50.669 -49.677 1.00 27.80 594 ALA A CA 1
ATOM 4799 C C . ALA A 1 594 ? 128.413 51.032 -49.683 1.00 28.12 594 ALA A C 1
ATOM 4800 O O . ALA A 1 594 ? 127.639 50.469 -50.436 1.00 29.15 594 ALA A O 1
ATOM 4802 N N . SER A 1 595 ? 128.020 51.947 -48.807 1.00 32.21 595 SER A N 1
ATOM 4803 C CA . SER A 1 595 ? 126.612 52.260 -48.691 1.00 38.52 595 SER A CA 1
ATOM 4804 C C . SER A 1 595 ? 126.360 53.747 -48.753 1.00 47.52 595 SER A C 1
ATOM 4805 O O . SER A 1 595 ? 127.102 54.557 -48.190 1.00 38.90 595 SER A O 1
ATOM 4808 N N A LEU A 1 596 ? 125.283 54.091 -49.445 0.44 34.13 596 LEU A N 1
ATOM 4809 N N B LEU A 1 596 ? 125.306 54.106 -49.470 0.56 34.04 596 LEU A N 1
ATOM 4810 C CA A LEU A 1 596 ? 124.795 55.452 -49.534 0.44 27.35 596 LEU A CA 1
ATOM 4811 C CA B LEU A 1 596 ? 124.821 55.470 -49.487 0.56 27.46 596 LEU A CA 1
ATOM 4812 C C A LEU A 1 596 ? 123.485 55.546 -48.755 0.44 36.51 596 LEU A C 1
ATOM 4813 C C B LEU A 1 596 ? 123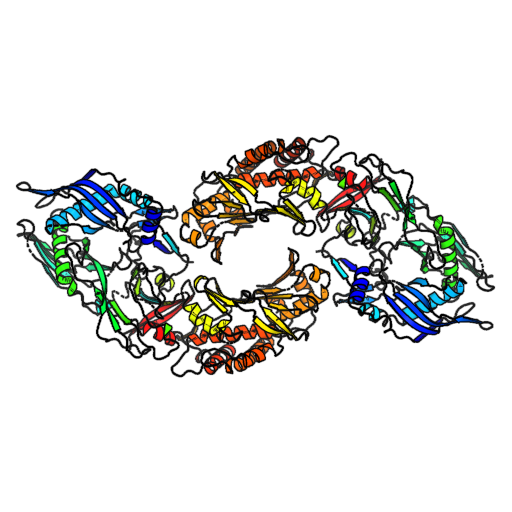.511 55.529 -48.719 0.56 37.23 596 LEU A C 1
ATOM 4814 O O A LEU A 1 596 ? 122.633 54.676 -48.876 0.44 32.09 596 LEU A O 1
ATOM 4815 O O B LEU A 1 596 ? 122.684 54.629 -48.819 0.56 33.80 596 LEU A O 1
ATOM 4824 N N . LYS A 1 597 ? 123.329 56.586 -47.944 1.00 35.79 597 LYS A N 1
ATOM 4825 C CA . LYS A 1 597 ? 122.064 56.814 -47.267 1.00 29.89 597 LYS A CA 1
ATOM 4826 C C . LYS A 1 597 ? 121.792 58.302 -47.232 1.00 50.95 597 LYS A C 1
ATOM 4827 O O . LYS A 1 597 ? 122.581 59.054 -46.675 1.00 47.42 597 LYS A O 1
ATOM 4833 N N . ILE A 1 598 ? 120.696 58.742 -47.841 1.00 30.87 598 ILE A N 1
ATOM 4834 C CA . ILE A 1 598 ? 120.368 60.158 -47.759 1.00 36.90 598 ILE A CA 1
ATOM 4835 C C . ILE A 1 598 ? 118.998 60.433 -47.172 1.00 53.55 598 ILE A C 1
ATOM 4836 O O . ILE A 1 598 ? 118.057 59.658 -47.349 1.00 33.89 598 ILE A O 1
ATOM 4841 N N . SER A 1 599 ? 118.919 61.562 -46.475 1.00 52.88 599 SER A N 1
ATOM 4842 C CA . SER A 1 599 ? 117.706 62.041 -45.830 1.00 47.07 599 SER A CA 1
ATOM 4843 C C . SER A 1 599 ? 117.687 63.556 -45.836 1.00 56.39 599 SER A C 1
ATOM 4844 O O . SER A 1 599 ? 118.627 64.195 -46.304 1.00 57.64 599 SER A O 1
ATOM 4847 N N . GLY A 1 600 ? 116.613 64.118 -45.298 1.00 55.46 600 GLY A N 1
ATOM 4848 C CA . GLY A 1 600 ? 116.540 65.536 -44.996 1.00 55.34 600 GLY A CA 1
ATOM 4849 C C . GLY A 1 600 ? 116.824 66.485 -46.139 1.00 58.69 600 GLY A C 1
ATOM 4850 O O . GLY A 1 600 ? 116.312 66.319 -47.251 1.00 49.25 600 GLY A O 1
ATOM 4851 N N . LYS A 1 601 ? 117.653 67.485 -45.852 1.00 64.09 601 LYS A N 1
ATOM 4852 C CA . LYS A 1 601 ? 117.993 68.520 -46.821 1.00 56.54 601 LYS A CA 1
ATOM 4853 C C . LYS A 1 601 ? 118.583 67.944 -48.106 1.00 54.60 601 LYS A C 1
ATOM 4854 O O . LYS A 1 601 ? 118.469 68.544 -49.175 1.00 53.48 601 LYS A O 1
ATOM 4860 N N . ASP A 1 602 ? 119.208 66.778 -48.000 1.00 44.66 602 ASP A N 1
ATOM 4861 C CA . ASP A 1 602 ? 119.848 66.165 -49.155 1.00 51.52 602 ASP A CA 1
ATOM 4862 C C . ASP A 1 602 ? 118.839 65.803 -50.248 1.00 48.48 602 ASP A C 1
ATOM 4863 O O . ASP A 1 602 ? 119.144 65.927 -51.431 1.00 41.22 602 ASP A O 1
ATOM 4868 N N . ILE A 1 603 ? 117.641 65.370 -49.862 1.00 43.68 603 ILE A N 1
ATOM 4869 C CA . ILE A 1 603 ? 116.619 65.034 -50.852 1.00 40.93 603 ILE A CA 1
ATOM 4870 C C . ILE A 1 603 ? 116.241 66.272 -51.662 1.00 48.90 603 ILE A C 1
ATOM 4871 O O . ILE A 1 603 ? 116.128 66.203 -52.881 1.00 50.90 603 ILE A O 1
ATOM 4876 N N . ASN A 1 604 ? 116.069 67.409 -50.995 1.00 46.22 604 ASN A N 1
ATOM 4877 C CA . ASN A 1 604 ? 115.730 68.632 -51.711 1.00 46.53 604 ASN A CA 1
ATOM 4878 C C . ASN A 1 604 ? 116.897 69.121 -52.554 1.00 56.20 604 ASN A C 1
ATOM 4879 O O . ASN A 1 604 ? 116.700 69.687 -53.627 1.00 44.44 604 ASN A O 1
ATOM 4884 N N . GLU A 1 605 ? 118.112 68.898 -52.069 1.00 50.56 605 GLU A N 1
ATOM 4885 C CA . GLU A 1 605 ? 119.296 69.205 -52.862 1.00 41.81 605 GLU A CA 1
ATOM 4886 C C . GLU A 1 605 ? 119.264 68.415 -54.166 1.00 56.65 605 GLU A C 1
ATOM 4887 O O . GLU A 1 605 ? 119.542 68.950 -55.239 1.00 38.44 605 GLU A O 1
ATOM 4893 N N . VAL A 1 606 ? 118.918 67.138 -54.062 1.00 37.03 606 VAL A N 1
ATOM 4894 C CA . VAL A 1 606 ? 118.811 66.272 -55.235 1.00 43.80 606 VAL A CA 1
ATOM 4895 C C . VAL A 1 606 ? 117.702 66.723 -56.186 1.00 43.24 606 VAL A C 1
ATOM 4896 O O . VAL A 1 606 ? 117.897 66.759 -57.405 1.00 39.76 606 VAL A O 1
ATOM 4900 N N . ILE A 1 607 ? 116.543 67.065 -55.629 1.00 40.50 607 ILE A N 1
ATOM 4901 C CA . ILE A 1 607 ? 115.418 67.544 -56.428 1.00 44.76 607 ILE A CA 1
ATOM 4902 C C . ILE A 1 607 ? 115.825 68.776 -57.225 1.00 51.94 607 ILE A C 1
ATOM 4903 O O . ILE A 1 607 ? 115.482 68.918 -58.399 1.00 43.18 607 ILE A O 1
ATOM 4908 N N . GLU A 1 608 ? 116.573 69.654 -56.570 1.00 40.23 608 GLU A N 1
ATOM 4909 C CA . GLU A 1 608 ? 117.052 70.877 -57.188 1.00 45.16 608 GLU A CA 1
ATOM 4910 C C . GLU A 1 608 ? 117.999 70.564 -58.341 1.00 42.42 608 GLU A C 1
ATOM 4911 O O . GLU A 1 608 ? 117.855 71.105 -59.436 1.00 49.20 608 GLU A O 1
ATOM 4925 N N . SER A 1 610 ? 118.315 67.767 -59.989 1.00 34.96 610 SER A N 1
ATOM 4926 C CA . SER A 1 610 ? 117.606 67.030 -61.034 1.00 38.52 610 SER A CA 1
ATOM 4927 C C . SER A 1 610 ? 116.986 67.969 -62.067 1.00 39.88 610 SER A C 1
ATOM 4928 O O . SER A 1 610 ? 116.731 67.577 -63.205 1.00 40.08 610 SER A O 1
ATOM 4931 N N . ASP A 1 611 ? 116.749 69.206 -61.642 1.00 41.05 611 ASP A N 1
ATOM 4932 C CA . ASP A 1 611 ? 116.134 70.241 -62.462 1.00 45.81 611 ASP A CA 1
ATOM 4933 C C . ASP A 1 611 ? 114.708 69.870 -62.869 1.00 54.07 611 ASP A C 1
ATOM 4934 O O . ASP A 1 611 ? 114.187 70.370 -63.866 1.00 55.85 611 ASP A O 1
ATOM 4939 N N . ILE A 1 612 ? 114.075 69.006 -62.082 1.00 54.00 612 ILE A N 1
ATOM 4940 C CA . ILE A 1 612 ? 112.672 68.684 -62.297 1.00 47.46 612 ILE A CA 1
ATOM 4941 C C . ILE A 1 612 ? 111.799 69.743 -61.624 1.00 51.80 612 ILE A C 1
ATOM 4942 O O . ILE A 1 612 ? 112.134 70.252 -60.550 1.00 59.35 612 ILE A O 1
ATOM 4947 N N . SER A 1 613 ? 110.696 70.097 -62.275 1.00 53.13 613 SER A N 1
ATOM 4948 C CA . SER A 1 613 ? 109.805 71.130 -61.756 1.00 55.67 613 SER A CA 1
ATOM 4949 C C . SER A 1 613 ? 108.647 70.518 -60.986 1.00 43.74 613 SER A C 1
ATOM 4950 O O . SER A 1 613 ? 108.346 69.336 -61.136 1.00 43.07 613 SER A O 1
ATOM 4953 N N . LYS A 1 614 ? 107.998 71.329 -60.161 1.00 50.66 614 LYS A N 1
ATOM 4954 C CA . LYS A 1 614 ? 106.850 70.861 -59.392 1.00 65.59 614 LYS A CA 1
ATOM 4955 C C . LYS A 1 614 ? 105.671 70.437 -60.283 1.00 46.83 614 LYS A C 1
ATOM 4956 O O . LYS A 1 614 ? 105.010 69.445 -59.979 1.00 61.00 614 LYS A O 1
ATOM 4962 N N . PRO A 1 615 ? 105.399 71.174 -61.381 1.00 56.64 615 PRO A N 1
ATOM 4963 C CA . PRO A 1 615 ? 104.399 70.636 -62.315 1.00 49.92 615 PRO A CA 1
ATOM 4964 C C . PRO A 1 615 ? 104.759 69.260 -62.891 1.00 59.33 615 PRO A C 1
ATOM 4965 O O . PRO A 1 615 ? 103.876 68.409 -62.995 1.00 45.54 615 PRO A O 1
ATOM 4969 N N . GLN A 1 616 ? 106.021 69.041 -63.254 1.00 40.85 616 GLN A N 1
ATOM 4970 C CA . GLN A 1 616 ? 106.454 67.721 -63.716 1.00 52.21 616 GLN A CA 1
ATOM 4971 C C . GLN A 1 616 ? 106.305 66.661 -62.628 1.00 44.52 616 GLN A C 1
ATOM 4972 O O . GLN A 1 616 ? 105.967 65.509 -62.907 1.00 33.45 616 GLN A O 1
ATOM 4978 N N . LEU A 1 617 ? 106.567 67.043 -61.383 1.00 36.60 617 LEU A N 1
ATOM 4979 C CA . LEU A 1 617 ? 106.404 66.112 -60.278 1.00 42.62 617 LEU A CA 1
ATOM 4980 C C . LEU A 1 617 ? 104.938 65.739 -60.117 1.00 31.70 617 LEU A C 1
ATOM 4981 O O . LEU A 1 617 ? 104.616 64.589 -59.817 1.00 33.16 617 LEU A O 1
ATOM 4986 N N . LEU A 1 618 ? 104.048 66.701 -60.343 1.00 41.07 618 LEU A N 1
ATOM 4987 C CA . LEU A 1 618 ? 102.622 66.454 -60.153 1.00 51.25 618 LEU A CA 1
ATOM 4988 C C . LEU A 1 618 ? 102.064 65.546 -61.242 1.00 44.16 618 LEU A C 1
ATOM 4989 O O . LEU A 1 618 ? 101.189 64.720 -60.987 1.00 40.73 618 LEU A O 1
ATOM 4994 N N . SER A 1 619 ? 102.577 65.700 -62.455 1.00 34.85 619 SER A N 1
ATOM 4995 C CA . SER A 1 619 ? 102.129 64.886 -63.582 1.00 45.48 619 SER A CA 1
ATOM 4996 C C . SER A 1 619 ? 102.530 63.441 -63.371 1.00 29.99 619 SER A C 1
ATOM 4997 O O . SER A 1 619 ? 101.756 62.523 -63.641 1.00 34.16 619 SER A O 1
ATOM 5000 N N . ILE A 1 620 ? 103.749 63.249 -62.875 1.00 35.61 620 ILE A N 1
ATOM 5001 C CA . ILE A 1 620 ? 104.231 61.928 -62.506 1.00 27.53 620 ILE A CA 1
ATOM 5002 C C . ILE A 1 620 ? 103.312 61.293 -61.474 1.00 26.04 620 ILE A C 1
ATOM 5003 O O . ILE A 1 620 ? 102.872 60.150 -61.628 1.00 29.47 620 ILE A O 1
ATOM 5008 N N . LYS A 1 621 ? 103.021 62.045 -60.417 1.00 28.40 621 LYS A N 1
ATOM 5009 C CA . LYS A 1 621 ? 102.217 61.515 -59.322 1.00 25.28 621 LYS A CA 1
ATOM 5010 C C . LYS A 1 621 ? 100.803 61.203 -59.812 1.00 23.62 621 LYS A C 1
ATOM 5011 O O . LYS A 1 621 ? 100.216 60.185 -59.432 1.00 31.89 621 LYS A O 1
ATOM 5017 N N . LYS A 1 622 ? 100.261 62.073 -60.657 1.00 26.77 622 LYS A N 1
ATOM 5018 C CA . LYS A 1 622 ? 98.941 61.822 -61.249 1.00 29.91 622 LYS A CA 1
ATOM 5019 C C . LYS A 1 622 ? 98.931 60.554 -62.107 1.00 45.42 622 LYS A C 1
ATOM 5020 O O . LYS A 1 622 ? 97.979 59.778 -62.069 1.00 32.89 622 LYS A O 1
ATOM 5026 N N . ALA A 1 623 ? 99.992 60.340 -62.877 1.00 38.73 623 ALA A N 1
ATOM 5027 C CA . ALA A 1 623 ? 100.084 59.141 -63.706 1.00 34.71 623 ALA A CA 1
ATOM 5028 C C . ALA A 1 623 ? 100.189 57.885 -62.844 1.00 28.85 623 ALA A C 1
ATOM 5029 O O . ALA A 1 623 ? 99.623 56.844 -63.172 1.00 33.46 623 ALA A O 1
ATOM 5031 N N . ASN A 1 624 ? 100.924 57.981 -61.742 1.00 32.22 624 ASN A N 1
ATOM 5032 C CA . ASN A 1 624 ? 101.059 56.847 -60.833 1.00 35.58 624 ASN A CA 1
ATOM 5033 C C . ASN A 1 624 ? 99.781 56.590 -60.038 1.00 27.25 624 ASN A C 1
ATOM 5034 O O . ASN A 1 624 ? 99.448 55.445 -59.739 1.00 26.24 624 ASN A O 1
ATOM 5039 N N . ALA A 1 625 ? 99.052 57.652 -59.719 1.00 28.27 625 ALA A N 1
ATOM 5040 C CA . ALA A 1 625 ? 97.721 57.499 -59.138 1.00 27.01 625 ALA A CA 1
ATOM 5041 C C . ALA A 1 625 ? 96.785 56.778 -60.111 1.00 36.59 625 ALA A C 1
ATOM 5042 O O . ALA A 1 625 ? 96.004 55.920 -59.700 1.00 29.62 625 ALA A O 1
ATOM 5044 N N . LYS A 1 626 ? 96.865 57.115 -61.401 1.00 27.69 626 LYS A N 1
ATOM 5045 C CA . LYS A 1 626 ? 96.018 56.452 -62.392 1.00 32.19 626 LYS A CA 1
ATOM 5046 C C . LYS A 1 626 ? 96.309 54.956 -62.430 1.00 23.78 626 LYS A C 1
ATOM 5047 O O . LYS A 1 626 ? 95.394 54.138 -62.417 1.00 35.79 626 LYS A O 1
ATOM 5053 N N . ILE A 1 627 ? 97.591 54.605 -62.448 1.00 24.87 627 ILE A N 1
ATOM 5054 C CA . ILE A 1 627 ? 98.021 53.215 -62.387 1.00 32.02 627 ILE A CA 1
ATOM 5055 C C . ILE A 1 627 ? 97.537 52.547 -61.087 1.00 33.12 627 ILE A C 1
ATOM 5056 O O . ILE A 1 627 ? 97.088 51.398 -61.098 1.00 31.23 627 ILE A O 1
ATOM 5061 N N . SER A 1 628 ? 97.597 53.280 -59.979 1.00 26.14 628 SER A N 1
ATOM 5062 C CA . SER A 1 628 ? 97.156 52.740 -58.691 1.00 28.42 628 SER A CA 1
ATOM 5063 C C . SER A 1 628 ? 95.678 52.365 -58.689 1.00 28.57 628 SER A C 1
ATOM 5064 O O . SER A 1 628 ? 95.292 51.329 -58.131 1.00 27.45 628 SER A O 1
ATOM 5067 N N . THR A 1 629 ? 94.851 53.203 -59.311 1.00 38.84 629 THR A N 1
ATOM 5068 C CA . THR A 1 629 ? 93.412 52.958 -59.330 1.00 26.73 629 THR A CA 1
ATOM 5069 C C . THR A 1 629 ? 93.113 51.719 -60.156 1.00 31.76 629 THR A C 1
ATOM 5070 O O . THR A 1 629 ? 92.233 50.927 -59.816 1.00 30.12 629 THR A O 1
ATOM 5074 N N . GLU A 1 630 ? 93.843 51.566 -61.256 1.00 31.17 630 GLU A N 1
ATOM 5075 C CA . GLU A 1 630 ? 93.654 50.432 -62.140 1.00 27.39 630 GLU A CA 1
ATOM 5076 C C . GLU A 1 630 ? 93.986 49.112 -61.445 1.00 24.60 630 GLU A C 1
ATOM 5077 O O . GLU A 1 630 ? 93.321 48.094 -61.674 1.00 32.74 630 GLU A O 1
ATOM 5083 N N . GLU A 1 631 ? 95.018 49.124 -60.605 1.00 26.66 631 GLU A N 1
ATOM 5084 C CA . GLU A 1 631 ? 95.465 47.895 -59.972 1.00 29.12 631 GLU A CA 1
ATOM 5085 C C . GLU A 1 631 ? 94.526 47.554 -58.826 1.00 21.56 631 GLU A C 1
ATOM 5086 O O . GLU A 1 631 ? 94.050 46.425 -58.709 1.00 35.05 631 GLU A O 1
ATOM 5092 N N . VAL A 1 632 ? 94.250 48.547 -57.989 1.00 21.64 632 VAL A N 1
ATOM 5093 C CA . VAL A 1 632 ? 93.404 48.345 -56.819 1.00 24.28 632 VAL A CA 1
ATOM 5094 C C . VAL A 1 632 ? 91.968 48.077 -57.310 1.00 35.77 632 VAL A C 1
ATOM 5095 O O . VAL A 1 632 ? 91.152 47.461 -56.624 1.00 26.27 632 VAL A O 1
ATOM 5099 N N . GLY A 1 633 ? 91.693 48.492 -58.541 1.00 28.06 633 GLY A N 1
ATOM 5100 C CA . GLY A 1 633 ? 90.439 48.171 -59.195 1.00 33.64 633 GLY A CA 1
ATOM 5101 C C . GLY A 1 633 ? 90.253 46.674 -59.358 1.00 36.68 633 GLY A C 1
ATOM 5102 O O . GLY A 1 633 ? 89.142 46.207 -59.540 1.00 32.36 633 GLY A O 1
ATOM 5103 N N . LEU A 1 634 ? 91.337 45.909 -59.270 1.00 27.55 634 LEU A N 1
ATOM 5104 C CA . LEU A 1 634 ? 91.236 44.457 -59.398 1.00 29.22 634 LEU A CA 1
ATOM 5105 C C . LEU A 1 634 ? 91.180 43.725 -58.060 1.00 32.36 634 LEU A C 1
ATOM 5106 O O . LEU A 1 634 ? 91.182 42.497 -58.022 1.00 29.92 634 LEU A O 1
ATOM 5111 N N . ILE A 1 635 ? 91.128 44.463 -56.960 1.00 30.76 635 ILE A N 1
ATOM 5112 C CA . ILE A 1 635 ? 91.108 43.800 -55.659 1.00 36.97 635 ILE A CA 1
ATOM 5113 C C . ILE A 1 635 ? 89.782 43.053 -55.455 1.00 41.38 635 ILE A C 1
ATOM 5114 O O . ILE A 1 635 ? 88.711 43.483 -55.930 1.00 27.78 635 ILE A O 1
ATOM 5119 N N . SER A 1 636 ? 89.866 41.899 -54.796 1.00 28.88 636 SER A N 1
ATOM 5120 C CA . SER A 1 636 ? 88.674 41.127 -54.448 1.00 43.76 636 SER A CA 1
ATOM 5121 C C . SER A 1 636 ? 87.947 41.794 -53.296 1.00 35.14 636 SER A C 1
ATOM 5122 O O . SER A 1 636 ? 88.532 42.578 -52.558 1.00 30.00 636 SER A O 1
ATOM 5125 N N . GLN A 1 637 ? 86.669 41.476 -53.136 1.00 33.00 637 GLN A N 1
ATOM 5126 C CA . GLN A 1 637 ? 85.876 42.107 -52.085 1.00 40.70 637 GLN A CA 1
ATOM 5127 C C . GLN A 1 637 ? 86.438 41.856 -50.678 1.00 33.36 637 GLN A C 1
ATOM 5128 O O . GLN A 1 637 ? 86.303 42.704 -49.789 1.00 34.04 637 GLN A O 1
ATOM 5134 N N . ASN A 1 638 ? 87.079 40.710 -50.466 1.00 35.31 638 ASN A N 1
ATOM 5135 C CA . ASN A 1 638 ? 87.606 40.402 -49.130 1.00 30.75 638 ASN A CA 1
ATOM 5136 C C . ASN A 1 638 ? 89.016 40.946 -48.884 1.00 45.82 638 ASN A C 1
ATOM 5137 O O . ASN A 1 638 ? 89.617 40.674 -47.848 1.00 31.93 638 ASN A O 1
ATOM 5142 N N . GLY A 1 639 ? 89.553 41.703 -49.834 1.00 31.26 639 GLY A N 1
ATOM 5143 C CA . GLY A 1 639 ? 90.837 42.359 -49.626 1.00 26.00 639 GLY A CA 1
ATOM 5144 C C . GLY A 1 639 ? 92.012 41.653 -50.292 1.00 25.47 639 GLY A C 1
ATOM 5145 O O . GLY A 1 639 ? 93.102 42.206 -50.403 1.00 31.10 639 GLY A O 1
ATOM 5146 N N . SER A 1 640 ? 91.791 40.420 -50.724 1.00 24.64 640 SER A N 1
ATOM 5147 C CA . SER A 1 640 ? 92.830 39.672 -51.417 1.00 27.90 640 SER A CA 1
ATOM 5148 C C . SER A 1 640 ? 92.916 40.061 -52.890 1.00 30.93 640 SER A C 1
ATOM 5149 O O . SER A 1 640 ? 91.943 40.538 -53.479 1.00 40.40 640 SER A O 1
ATOM 5152 N N . THR A 1 641 ? 94.098 39.867 -53.471 1.00 24.47 641 THR A N 1
ATOM 5153 C CA . THR A 1 641 ? 94.301 40.037 -54.900 1.00 25.48 641 THR A CA 1
ATOM 5154 C C . THR A 1 641 ? 94.722 38.683 -55.452 1.00 44.87 641 THR A C 1
ATOM 5155 O O . THR A 1 641 ? 95.539 37.990 -54.846 1.00 36.73 641 THR A O 1
ATOM 5159 N N . SER A 1 642 ? 94.151 38.289 -56.584 1.00 32.69 642 SER A N 1
ATOM 5160 C CA . SER A 1 642 ? 94.436 36.969 -57.139 1.00 27.92 642 SER A CA 1
ATOM 5161 C C . SER A 1 642 ? 95.915 36.828 -57.512 1.00 28.22 642 SER A C 1
ATOM 5162 O O . SER A 1 642 ? 96.595 37.817 -57.781 1.00 36.70 642 SER A O 1
ATOM 5165 N N . LEU A 1 643 ? 96.403 35.593 -57.525 1.00 39.05 643 LEU A N 1
ATOM 5166 C CA . LEU A 1 643 ? 97.778 35.326 -57.914 1.00 40.92 643 LEU A CA 1
ATOM 5167 C C . LEU A 1 643 ? 98.025 35.758 -59.352 1.00 40.85 643 LEU A C 1
ATOM 5168 O O . LEU A 1 643 ? 99.106 36.234 -59.684 1.00 35.01 643 LEU A O 1
ATOM 5173 N N . GLU A 1 644 ? 97.014 35.599 -60.199 1.00 48.56 644 GLU A N 1
ATOM 5174 C CA . GLU A 1 644 ? 97.122 35.998 -61.598 1.00 34.40 644 GLU A CA 1
ATOM 5175 C C . GLU A 1 644 ? 97.319 37.503 -61.726 1.00 31.72 644 GLU A C 1
ATOM 5176 O O . GLU A 1 644 ? 98.141 37.965 -62.517 1.00 35.84 644 GLU A O 1
ATOM 5182 N N . ASN A 1 645 ? 96.586 38.269 -60.925 1.00 29.89 645 ASN A N 1
ATOM 5183 C CA . ASN A 1 645 ? 96.706 39.718 -60.970 1.00 26.19 645 ASN A CA 1
ATOM 5184 C C . ASN A 1 645 ? 98.004 40.243 -60.354 1.00 24.64 645 ASN A C 1
ATOM 5185 O O . ASN A 1 645 ? 98.619 41.152 -60.911 1.00 32.35 645 ASN A O 1
ATOM 5190 N N . LEU A 1 646 ? 98.410 39.688 -59.207 1.00 30.24 646 LEU A N 1
ATOM 5191 C CA . LEU A 1 646 ? 99.702 40.028 -58.606 1.00 26.12 646 LEU A CA 1
ATOM 5192 C C . LEU A 1 646 ? 100.829 39.778 -59.600 1.00 30.42 646 LEU A C 1
ATOM 5193 O O . LEU A 1 646 ? 101.750 40.586 -59.739 1.00 28.61 646 LEU A O 1
ATOM 5198 N N . ALA A 1 647 ? 100.745 38.655 -60.300 1.00 30.72 647 ALA A N 1
ATOM 5199 C CA . ALA A 1 647 ? 101.776 38.310 -61.266 1.00 33.09 647 ALA A CA 1
ATOM 5200 C C . ALA A 1 647 ? 101.810 39.327 -62.410 1.00 34.30 647 ALA A C 1
ATOM 5201 O O . ALA A 1 647 ? 102.885 39.690 -62.871 1.00 31.15 647 ALA A O 1
ATOM 5203 N N . ILE A 1 648 ? 100.649 39.798 -62.862 1.00 39.75 648 ILE A N 1
ATOM 5204 C CA . ILE A 1 648 ? 100.633 40.836 -63.893 1.00 40.11 648 ILE A CA 1
ATOM 5205 C C . ILE A 1 648 ? 101.321 42.114 -63.403 1.00 27.12 648 ILE A C 1
ATOM 5206 O O . ILE A 1 648 ? 102.077 42.744 -64.156 1.00 29.22 648 ILE A O 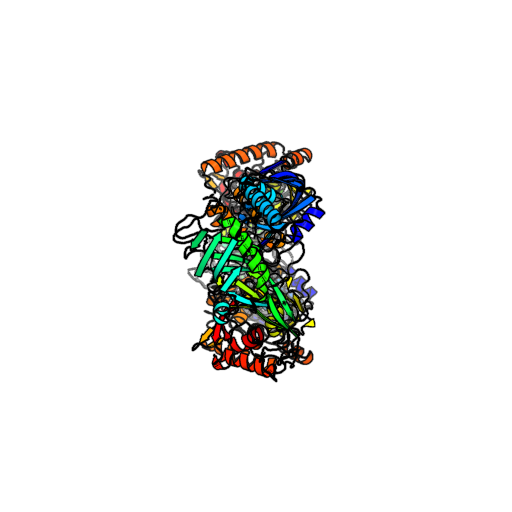1
ATOM 5211 N N . PHE A 1 649 ? 101.038 42.499 -62.160 1.00 28.94 649 PHE A N 1
ATOM 5212 C CA . PHE A 1 649 ? 101.599 43.715 -61.582 1.00 25.53 649 PHE A CA 1
ATOM 5213 C C . PHE A 1 649 ? 103.113 43.608 -61.503 1.00 33.69 649 PHE A C 1
ATOM 5214 O O . PHE A 1 649 ? 103.820 44.576 -61.741 1.00 26.29 649 PHE A O 1
ATOM 5222 N N . LYS A 1 650 ? 103.603 42.422 -61.163 1.00 28.88 650 LYS A N 1
ATOM 5223 C CA . LYS A 1 650 ? 105.025 42.236 -60.912 1.00 25.76 650 LYS A CA 1
ATOM 5224 C C . LYS A 1 650 ? 105.808 41.952 -62.198 1.00 39.68 650 LYS A C 1
ATOM 5225 O O . LYS A 1 650 ? 106.944 42.390 -62.360 1.00 30.47 650 LYS A O 1
ATOM 5231 N N . ASN A 1 651 ? 105.200 41.207 -63.107 1.00 23.03 651 ASN A N 1
ATOM 5232 C CA . ASN A 1 651 ? 105.869 40.864 -64.370 1.00 23.70 651 ASN A CA 1
ATOM 5233 C C . ASN A 1 651 ? 106.007 42.022 -65.349 1.00 42.32 651 ASN A C 1
ATOM 5234 O O . ASN A 1 651 ? 106.804 41.951 -66.278 1.00 33.01 651 ASN A O 1
ATOM 5239 N N . LYS A 1 652 ? 105.232 43.081 -65.161 1.00 33.58 652 LYS A N 1
ATOM 5240 C CA . LYS A 1 652 ? 105.400 44.262 -65.998 1.00 36.32 652 LYS A CA 1
ATOM 5241 C C . LYS A 1 652 ? 106.497 45.129 -65.401 1.00 34.02 652 LYS A C 1
ATOM 5242 O O . LYS A 1 652 ? 106.362 45.615 -64.279 1.00 27.61 652 LYS A O 1
ATOM 5248 N N . PRO A 1 653 ? 107.599 45.317 -66.137 1.00 34.80 653 PRO A N 1
ATOM 5249 C CA . PRO A 1 653 ? 108.661 46.140 -65.553 1.00 27.60 653 PRO A CA 1
ATOM 5250 C C . PRO A 1 653 ? 108.196 47.575 -65.353 1.00 23.73 653 PRO A C 1
ATOM 5251 O O . PRO A 1 653 ? 107.473 48.114 -66.204 1.00 30.65 653 PRO A O 1
ATOM 5255 N N . ARG A 1 654 ? 108.592 48.160 -64.231 1.00 24.50 654 ARG A N 1
ATOM 5256 C CA . ARG A 1 654 ? 108.320 49.554 -63.907 1.00 28.13 654 ARG A CA 1
ATOM 5257 C C . ARG A 1 654 ? 109.547 50.154 -63.239 1.00 24.37 654 ARG A C 1
ATOM 5258 O O . ARG A 1 654 ? 110.298 49.433 -62.581 1.00 27.78 654 ARG A O 1
ATOM 5266 N N . PRO A 1 655 ? 109.761 51.472 -63.405 1.00 22.72 655 PRO A N 1
ATOM 5267 C CA . PRO A 1 655 ? 110.847 52.135 -62.678 1.00 29.50 655 PRO A CA 1
ATOM 5268 C C . PRO A 1 655 ? 110.684 51.909 -61.185 1.00 30.95 655 PRO A C 1
ATOM 5269 O O . PRO A 1 655 ? 109.551 51.843 -60.705 1.00 26.73 655 PRO A O 1
ATOM 5273 N N . ILE A 1 656 ? 111.786 51.789 -60.455 1.00 22.79 656 ILE A N 1
ATOM 5274 C CA . ILE A 1 656 ? 111.681 51.556 -59.017 1.00 25.40 656 ILE A CA 1
ATOM 5275 C C . ILE A 1 656 ? 110.911 52.690 -58.337 1.00 25.08 656 ILE A C 1
ATOM 5276 O O . ILE A 1 656 ? 110.157 52.454 -57.397 1.00 28.27 656 ILE A O 1
ATOM 5281 N N . GLY A 1 657 ? 111.086 53.914 -58.822 1.00 25.19 657 GLY A N 1
ATOM 5282 C CA . GLY A 1 657 ? 110.424 55.062 -58.226 1.00 22.84 657 GLY A CA 1
ATOM 5283 C C . GLY A 1 657 ? 108.927 55.033 -58.466 1.00 23.55 657 GLY A C 1
ATOM 5284 O O . GLY A 1 657 ? 108.145 55.525 -57.660 1.00 25.63 657 GLY A O 1
ATOM 5285 N N . GLU A 1 658 ? 108.531 54.466 -59.598 1.00 27.28 658 GLU A N 1
ATOM 5286 C CA . GLU A 1 658 ? 107.125 54.227 -59.886 1.00 33.44 658 GLU A CA 1
ATOM 5287 C C . GLU A 1 658 ? 106.533 53.240 -58.886 1.00 30.63 658 GLU A C 1
ATOM 5288 O O . GLU A 1 658 ? 105.518 53.521 -58.250 1.00 26.10 658 GLU A O 1
ATOM 5294 N N . ARG A 1 659 ? 107.182 52.087 -58.737 1.00 20.44 659 ARG A N 1
ATOM 5295 C CA . ARG A 1 659 ? 106.709 51.068 -57.810 1.00 23.28 659 ARG A CA 1
ATOM 5296 C C . ARG A 1 659 ? 106.599 51.620 -56.401 1.00 28.11 659 ARG A C 1
ATOM 5297 O O . ARG A 1 659 ? 105.621 51.368 -55.704 1.00 26.16 659 ARG A O 1
ATOM 5305 N N . VAL A 1 660 ? 107.606 52.376 -55.980 1.00 20.38 660 VAL A N 1
ATOM 5306 C CA . VAL A 1 660 ? 107.607 52.871 -54.604 1.00 23.38 660 VAL A CA 1
ATOM 5307 C C . VAL A 1 660 ? 106.543 53.943 -54.399 1.00 24.38 660 VAL A C 1
ATOM 5308 O O . VAL A 1 660 ? 105.857 53.945 -53.385 1.00 24.47 660 VAL A O 1
ATOM 5312 N N . GLN A 1 661 ? 106.381 54.851 -55.357 1.00 26.35 661 GLN A N 1
ATOM 5313 C CA . GLN A 1 661 ? 105.351 55.876 -55.192 1.00 19.75 661 GLN A CA 1
ATOM 5314 C C . GLN A 1 661 ? 103.956 55.256 -55.197 1.00 22.99 661 GLN A C 1
ATOM 5315 O O . GLN A 1 661 ? 103.087 55.670 -54.421 1.00 26.32 661 GLN A O 1
ATOM 5321 N N . ILE A 1 662 ? 103.750 54.255 -56.048 1.00 22.41 662 ILE A N 1
ATOM 5322 C CA . ILE A 1 662 ? 102.459 53.581 -56.139 1.00 24.31 662 ILE A CA 1
ATOM 5323 C C . ILE A 1 662 ? 102.142 52.901 -54.807 1.00 39.47 662 ILE A C 1
ATOM 5324 O O . ILE A 1 662 ? 101.026 52.974 -54.309 1.00 20.96 662 ILE A O 1
ATOM 5329 N N . LEU A 1 663 ? 103.144 52.250 -54.230 1.00 27.80 663 LEU A N 1
ATOM 5330 C CA . LEU A 1 663 ? 103.007 51.633 -52.917 1.00 25.91 663 LEU A CA 1
ATOM 5331 C C . LEU A 1 663 ? 102.442 52.620 -51.881 1.00 32.37 663 LEU A C 1
ATOM 5332 O O . LEU A 1 663 ? 101.519 52.289 -51.128 1.00 20.59 663 LEU A O 1
ATOM 5337 N N . GLY A 1 664 ? 102.978 53.835 -51.856 1.00 20.04 664 GLY A N 1
ATOM 5338 C CA . GLY A 1 664 ? 102.528 54.845 -50.907 1.00 23.88 664 GLY A CA 1
ATOM 5339 C C . GLY A 1 664 ? 101.104 55.325 -51.146 1.00 34.84 664 GLY A C 1
ATOM 5340 O O . GLY A 1 664 ? 100.321 55.525 -50.205 1.00 22.74 664 GLY A O 1
ATOM 5341 N N . LEU A 1 665 ? 100.757 55.510 -52.412 1.00 20.47 665 LEU A N 1
ATOM 5342 C CA . LEU A 1 665 ? 99.417 55.966 -52.761 1.00 19.70 665 LEU A CA 1
ATOM 5343 C C . LEU A 1 665 ? 98.375 54.953 -52.337 1.00 22.47 665 LEU A C 1
ATOM 5344 O O . LEU A 1 665 ? 97.309 55.318 -51.831 1.00 26.56 665 LEU A O 1
ATOM 5349 N N . LYS A 1 666 ? 98.691 53.678 -52.550 1.00 19.08 666 LYS A N 1
ATOM 5350 C CA . LYS A 1 666 ? 97.795 52.587 -52.176 1.00 21.97 666 LYS A CA 1
ATOM 5351 C C . LYS A 1 666 ? 97.689 52.458 -50.656 1.00 17.36 666 LYS A C 1
ATOM 5352 O O . LYS A 1 666 ? 96.585 52.276 -50.112 1.00 21.44 666 LYS A O 1
ATOM 5358 N N . LEU A 1 667 ? 98.830 52.553 -49.974 1.00 17.36 667 LEU A N 1
ATOM 5359 C CA . LEU A 1 667 ? 98.849 52.489 -48.509 1.00 18.17 667 LEU A CA 1
ATOM 5360 C C . LEU A 1 667 ? 97.945 53.538 -47.885 1.00 21.02 667 LEU A C 1
ATOM 5361 O O . LEU A 1 667 ? 97.148 53.231 -46.992 1.00 22.20 667 LEU A O 1
ATOM 5366 N N . VAL A 1 668 ? 98.084 54.778 -48.337 1.00 18.88 668 VAL A N 1
ATOM 5367 C CA . VAL A 1 668 ? 97.318 55.873 -47.767 1.00 30.79 668 VAL A CA 1
ATOM 5368 C C . VAL A 1 668 ? 95.837 55.627 -48.011 1.00 36.31 668 VAL A C 1
ATOM 5369 O O . VAL A 1 668 ? 95.018 55.779 -47.108 1.00 25.12 668 VAL A O 1
ATOM 5373 N N . SER A 1 669 ? 95.496 55.190 -49.216 1.00 24.40 669 SER A N 1
ATOM 5374 C CA . SER A 1 669 ? 94.095 54.948 -49.528 1.00 21.32 669 SER A CA 1
ATOM 5375 C C . SER A 1 669 ? 93.550 53.768 -48.751 1.00 30.61 669 SER A C 1
ATOM 5376 O O . SER A 1 669 ? 92.434 53.819 -48.255 1.00 26.78 669 SER A O 1
ATOM 5379 N N . GLY A 1 670 ? 94.337 52.707 -48.646 1.00 21.64 670 GLY A N 1
ATOM 5380 C CA . GLY A 1 670 ? 93.913 51.525 -47.917 1.00 25.21 670 GLY A CA 1
ATOM 5381 C C . GLY A 1 670 ? 93.622 51.816 -46.455 1.00 23.16 670 GLY A C 1
ATOM 5382 O O . GLY A 1 670 ? 92.570 51.435 -45.933 1.00 24.82 670 GLY A O 1
ATOM 5383 N N . LEU A 1 671 ? 94.550 52.501 -45.792 1.00 21.73 671 LEU A N 1
ATOM 5384 C CA . LEU A 1 671 ? 94.380 52.805 -44.380 1.00 21.13 671 LEU A CA 1
ATOM 5385 C C . LEU A 1 671 ? 93.149 53.661 -44.188 1.00 24.25 671 LEU A C 1
ATOM 5386 O O . LEU A 1 671 ? 92.315 53.373 -43.328 1.00 25.47 671 LEU A O 1
ATOM 5391 N N . ILE A 1 672 ? 93.043 54.718 -44.985 1.00 17.14 672 ILE A N 1
ATOM 5392 C CA . ILE A 1 672 ? 91.945 55.666 -44.827 1.00 20.34 672 ILE A CA 1
ATOM 5393 C C . ILE A 1 672 ? 90.580 55.030 -45.143 1.00 24.68 672 ILE A C 1
ATOM 5394 O O . ILE A 1 672 ? 89.581 55.374 -44.514 1.00 23.34 672 ILE A O 1
ATOM 5399 N N . THR A 1 673 ? 90.523 54.088 -46.082 1.00 21.55 673 THR A N 1
ATOM 5400 C CA . THR A 1 673 ? 89.220 53.483 -46.389 1.00 19.35 673 THR A CA 1
ATOM 5401 C C . THR A 1 673 ? 88.618 52.742 -45.192 1.00 17.96 673 THR A C 1
ATOM 5402 O O . THR A 1 673 ? 87.404 52.552 -45.137 1.00 22.78 673 THR A O 1
ATOM 5406 N N . THR A 1 674 ? 89.463 52.339 -44.241 1.00 21.68 674 THR A N 1
ATOM 5407 C CA . THR A 1 674 ? 88.990 51.680 -43.010 1.00 20.37 674 THR A CA 1
ATOM 5408 C C . THR A 1 674 ? 87.961 52.519 -42.253 1.00 20.58 674 THR A C 1
ATOM 5409 O O . THR A 1 674 ? 87.089 51.973 -41.559 1.00 22.82 674 THR A O 1
ATOM 5413 N N . PHE A 1 675 ? 88.068 53.840 -42.377 1.00 18.53 675 PHE A N 1
ATOM 5414 C CA . PHE A 1 675 ? 87.122 54.761 -41.737 1.00 26.05 675 PHE A CA 1
ATOM 5415 C C . PHE A 1 675 ? 85.785 54.837 -42.462 1.00 35.89 675 PHE A C 1
ATOM 5416 O O . PHE A 1 675 ? 84.842 55.464 -41.974 1.00 23.30 675 PHE A O 1
ATOM 5424 N N . GLY A 1 676 ? 85.702 54.235 -43.639 1.00 29.94 676 GLY A N 1
ATOM 5425 C CA . GLY A 1 676 ? 84.594 54.551 -44.520 1.00 39.69 676 GLY A CA 1
ATOM 5426 C C . GLY A 1 676 ? 83.713 53.435 -45.036 1.00 31.61 676 GLY A C 1
ATOM 5427 O O . GLY A 1 676 ? 82.952 53.656 -45.980 1.00 28.92 676 GLY A O 1
ATOM 5428 N N . TRP A 1 677 ? 83.797 52.246 -44.442 1.00 21.99 677 TRP A N 1
ATOM 5429 C CA . TRP A 1 677 ? 82.903 51.158 -44.862 1.00 25.80 677 TRP A CA 1
ATOM 5430 C C . TRP A 1 677 ? 81.436 51.566 -44.709 1.00 33.37 677 TRP A C 1
ATOM 5431 O O . TRP A 1 677 ? 81.090 52.349 -43.829 1.00 23.07 677 TRP A O 1
ATOM 5442 N N . SER A 1 678 ? 80.582 51.015 -45.563 1.00 25.02 678 SER A N 1
ATOM 5443 C CA . SER A 1 678 ? 79.144 51.249 -45.491 1.00 27.88 678 SER A CA 1
ATOM 5444 C C . SER A 1 678 ? 78.451 49.951 -45.847 1.00 23.56 678 SER A C 1
ATOM 5445 O O . SER A 1 678 ? 79.079 49.061 -46.406 1.00 27.21 678 SER A O 1
ATOM 5448 N N . ILE A 1 679 ? 77.164 49.823 -45.538 1.00 25.41 679 ILE A N 1
ATOM 5449 C CA . ILE A 1 679 ? 76.448 48.610 -45.920 1.00 25.87 679 ILE A CA 1
ATOM 5450 C C . ILE A 1 679 ? 76.509 48.405 -47.431 1.00 49.49 679 ILE A C 1
ATOM 5451 O O . ILE A 1 679 ? 76.151 49.290 -48.204 1.00 30.55 679 ILE A O 1
ATOM 5456 N N . GLY A 1 680 ? 77.008 47.245 -47.843 1.00 27.35 680 GLY A N 1
ATOM 5457 C CA . GLY A 1 680 ? 77.095 46.917 -49.252 1.00 28.65 680 GLY A CA 1
ATOM 5458 C C . GLY A 1 680 ? 78.165 47.637 -50.061 1.00 33.21 680 GLY A C 1
ATOM 5459 O O . GLY A 1 680 ? 78.090 47.673 -51.295 1.00 35.08 680 GLY A O 1
ATOM 5460 N N . PHE A 1 681 ? 79.159 48.205 -49.387 1.00 37.39 681 PHE A N 1
ATOM 5461 C CA . PHE A 1 681 ? 80.258 48.888 -50.072 1.00 25.51 681 PHE A CA 1
ATOM 5462 C C . PHE A 1 681 ? 81.042 47.915 -50.961 1.00 36.45 681 PHE A C 1
ATOM 5463 O O . PHE A 1 681 ? 81.136 46.723 -50.665 1.00 30.75 681 PHE A O 1
ATOM 5471 N N . VAL A 1 682 ? 81.602 48.438 -52.050 1.00 27.56 682 VAL A N 1
ATOM 5472 C CA . VAL A 1 682 ? 82.430 47.663 -52.971 1.00 26.24 682 VAL A CA 1
ATOM 5473 C C . VAL A 1 682 ? 83.871 48.073 -52.725 1.00 30.51 682 VAL A C 1
ATOM 5474 O O . VAL A 1 682 ? 84.188 49.255 -52.823 1.00 30.95 682 VAL A O 1
ATOM 5478 N N . LEU A 1 683 ? 84.738 47.126 -52.381 1.00 29.78 683 LEU A N 1
ATOM 5479 C CA . LEU A 1 683 ? 86.099 47.496 -51.952 1.00 28.20 683 LEU A CA 1
ATOM 5480 C C . LEU A 1 683 ? 86.938 48.171 -53.059 1.00 22.24 683 LEU A C 1
ATOM 5481 O O . LEU A 1 683 ? 87.526 49.216 -52.804 1.00 29.75 683 LEU A O 1
ATOM 5486 N N . PRO A 1 684 ? 86.994 47.591 -54.279 1.00 26.00 684 PRO A N 1
ATOM 5487 C CA . PRO A 1 684 ? 87.724 48.291 -55.350 1.00 32.26 684 PRO A CA 1
ATOM 5488 C C . PRO A 1 684 ? 87.272 49.739 -55.551 1.00 38.94 684 PRO A C 1
ATOM 5489 O O . PRO A 1 684 ? 88.100 50.636 -55.694 1.00 29.27 684 PRO A O 1
ATOM 5493 N N . ASP A 1 685 ? 85.962 49.960 -55.547 1.00 32.02 685 ASP A N 1
ATOM 5494 C CA . ASP A 1 685 ? 85.424 51.292 -55.784 1.00 33.41 685 ASP A CA 1
ATOM 5495 C C . ASP A 1 685 ? 85.855 52.311 -54.728 1.00 38.58 685 ASP A C 1
ATOM 5496 O O . ASP A 1 685 ? 86.261 53.416 -55.078 1.00 32.35 685 ASP A O 1
ATOM 5501 N N . ILE A 1 686 ? 85.763 51.967 -53.441 1.00 33.25 686 ILE A N 1
ATOM 5502 C CA . ILE A 1 686 ? 86.097 52.940 -52.411 1.00 31.81 686 ILE A CA 1
ATOM 5503 C C . ILE A 1 686 ? 87.615 53.221 -52.395 1.00 21.54 686 ILE A C 1
ATOM 5504 O O . ILE A 1 686 ? 88.038 54.363 -52.194 1.00 28.11 686 ILE A O 1
ATOM 5509 N N . LEU A 1 687 ? 88.433 52.212 -52.674 1.00 26.31 687 LEU A N 1
ATOM 5510 C CA . LEU A 1 687 ? 89.873 52.453 -52.746 1.00 36.17 687 LEU A CA 1
ATOM 5511 C C . LEU A 1 687 ? 90.199 53.402 -53.904 1.00 21.72 687 LEU A C 1
ATOM 5512 O O . LEU A 1 687 ? 91.011 54.317 -53.757 1.00 28.37 687 LEU A O 1
ATOM 5517 N N . LYS A 1 688 ? 89.550 53.201 -55.046 1.00 24.38 688 LYS A N 1
ATOM 5518 C CA . LYS A 1 688 ? 89.747 54.103 -56.184 1.00 25.19 688 LYS A CA 1
ATOM 5519 C C . LYS A 1 688 ? 89.275 55.511 -55.846 1.00 35.61 688 LYS A C 1
ATOM 5520 O O . LYS A 1 688 ? 89.959 56.487 -56.141 1.00 27.55 688 LYS A O 1
ATOM 5526 N N . ASP A 1 689 ? 88.111 55.607 -55.212 1.00 30.56 689 ASP A N 1
ATOM 5527 C CA . ASP A 1 689 ? 87.549 56.896 -54.804 1.00 33.52 689 ASP A CA 1
ATOM 5528 C C . ASP A 1 689 ? 88.492 57.678 -53.889 1.00 33.48 689 ASP A C 1
ATOM 5529 O O . ASP A 1 689 ? 88.707 58.876 -54.091 1.00 31.02 689 ASP A O 1
ATOM 5534 N N . VAL A 1 690 ? 89.051 57.011 -52.884 1.00 24.48 690 VAL A N 1
ATOM 5535 C CA . VAL A 1 690 ? 89.985 57.688 -51.994 1.00 24.83 690 VAL A CA 1
ATOM 5536 C C . VAL A 1 690 ? 91.307 58.050 -52.686 1.00 32.08 690 VAL A C 1
ATOM 5537 O O . VAL A 1 690 ? 91.827 59.155 -52.497 1.00 25.02 690 VAL A O 1
ATOM 5541 N N . ILE A 1 691 ? 91.858 57.136 -53.482 1.00 30.53 691 ILE A N 1
ATOM 5542 C CA . ILE A 1 691 ? 93.040 57.485 -54.283 1.00 40.15 691 ILE A CA 1
ATOM 5543 C C . ILE A 1 691 ? 92.757 58.733 -55.124 1.00 30.75 691 ILE A C 1
ATOM 5544 O O . ILE A 1 691 ? 93.549 59.682 -55.134 1.00 28.47 691 ILE A O 1
ATOM 5549 N N . ASN A 1 692 ? 91.627 58.742 -55.826 1.00 25.56 692 ASN A N 1
ATOM 5550 C CA . ASN A 1 692 ? 91.297 59.878 -56.683 1.00 30.91 692 ASN A CA 1
ATOM 5551 C C . ASN A 1 692 ? 91.041 61.154 -55.887 1.00 36.02 692 ASN A C 1
ATOM 5552 O O . ASN A 1 692 ? 91.484 62.240 -56.276 1.00 33.32 692 ASN A O 1
ATOM 5557 N N . ALA A 1 693 ? 90.319 61.031 -54.781 1.00 27.01 693 ALA A N 1
ATOM 5558 C CA . ALA A 1 693 ? 90.044 62.189 -53.943 1.00 43.85 693 ALA A CA 1
ATOM 5559 C C . ALA A 1 693 ? 91.344 62.825 -53.474 1.00 29.06 693 ALA A C 1
ATOM 5560 O O . ALA A 1 693 ? 91.474 64.050 -53.458 1.00 39.42 693 ALA A O 1
ATOM 5562 N N . ASN A 1 694 ? 92.314 61.990 -53.116 1.00 32.52 694 ASN A N 1
ATOM 5563 C CA . ASN A 1 694 ? 93.579 62.496 -52.600 1.00 34.70 694 ASN A CA 1
ATOM 5564 C C . ASN A 1 694 ? 94.380 63.272 -53.644 1.00 36.03 694 ASN A C 1
ATOM 5565 O O . ASN A 1 694 ? 94.877 64.358 -53.352 1.00 40.89 694 ASN A O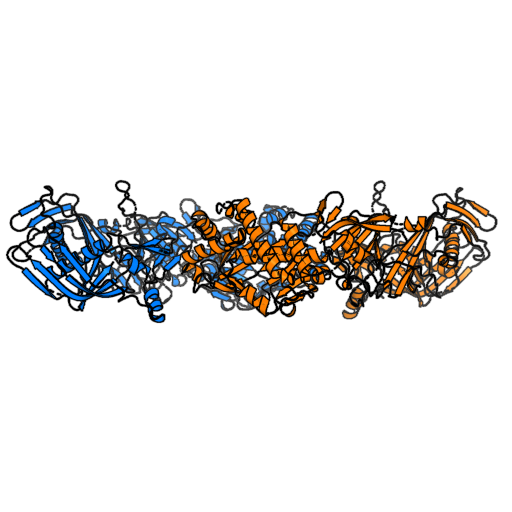 1
ATOM 5570 N N . ILE A 1 695 ? 94.507 62.744 -54.858 1.00 31.54 695 ILE A N 1
ATOM 5571 C CA . ILE A 1 695 ? 95.216 63.511 -55.879 1.00 31.55 695 ILE A CA 1
ATOM 5572 C C . ILE A 1 695 ? 94.432 64.766 -56.242 1.00 40.28 695 ILE A C 1
ATOM 5573 O O . ILE A 1 695 ? 95.019 65.820 -56.465 1.00 47.65 695 ILE A O 1
ATOM 5578 N N . ASN A 1 696 ? 93.107 64.659 -56.289 1.00 38.28 696 ASN A N 1
ATOM 5579 C CA . ASN A 1 696 ? 92.277 65.781 -56.715 1.00 32.67 696 ASN A CA 1
ATOM 5580 C C . ASN A 1 696 ? 92.031 66.791 -55.604 1.00 49.27 696 ASN A C 1
ATOM 5581 O O . ASN A 1 696 ? 91.400 67.822 -55.834 1.00 50.81 696 ASN A O 1
ATOM 5586 N N . ASN A 1 697 ? 92.540 66.493 -54.409 1.00 46.77 697 ASN A N 1
ATOM 5587 C CA . ASN A 1 697 ? 92.288 67.304 -53.215 1.00 52.96 697 ASN A CA 1
ATOM 5588 C C . ASN A 1 697 ? 90.794 67.514 -52.979 1.00 51.21 697 ASN A C 1
ATOM 5589 O O . ASN A 1 697 ? 90.341 68.625 -52.711 1.00 47.90 697 ASN A O 1
ATOM 5594 N N . ASN A 1 698 ? 90.035 66.429 -53.090 1.00 39.84 698 ASN A N 1
ATOM 5595 C CA . ASN A 1 698 ? 88.592 66.465 -52.893 1.00 38.21 698 ASN A CA 1
ATOM 5596 C C . ASN A 1 698 ? 88.254 66.042 -51.460 1.00 39.94 698 ASN A C 1
ATOM 5597 O O . ASN A 1 698 ? 88.135 64.855 -51.163 1.00 41.19 698 ASN A O 1
ATOM 5602 N N . PHE A 1 699 ? 88.112 67.021 -50.574 1.00 33.81 699 PHE A N 1
ATOM 5603 C CA . PHE A 1 699 ? 87.863 66.749 -49.158 1.00 35.71 699 PHE A CA 1
ATOM 5604 C C . PHE A 1 699 ? 86.475 66.142 -48.931 1.00 32.71 699 PHE A C 1
ATOM 5605 O O . PHE A 1 699 ? 86.294 65.260 -48.092 1.00 28.51 699 PHE A O 1
ATOM 5613 N N . GLU A 1 700 ? 85.501 66.626 -49.694 1.00 32.83 700 GLU A N 1
ATOM 5614 C CA . GLU A 1 700 ? 84.103 66.233 -49.548 1.00 39.47 700 GLU A CA 1
ATOM 5615 C C . GLU A 1 700 ? 83.852 64.726 -49.701 1.00 40.58 700 GLU A C 1
ATOM 5616 O O . GLU A 1 700 ? 82.963 64.171 -49.058 1.00 46.54 700 GLU A O 1
ATOM 5622 N N . VAL A 1 701 ? 84.646 64.066 -50.535 1.00 41.97 701 VAL A N 1
ATOM 5623 C CA . VAL A 1 701 ? 84.455 62.647 -50.838 1.00 43.09 701 VAL A CA 1
ATOM 5624 C C . VAL A 1 701 ? 85.115 61.719 -49.801 1.00 34.09 701 VAL A C 1
ATOM 5625 O O . VAL A 1 701 ? 84.688 60.577 -49.609 1.00 32.20 701 VAL A O 1
ATOM 5629 N N . LEU A 1 702 ? 86.135 62.222 -49.109 1.00 31.71 702 LEU A N 1
ATOM 5630 C CA . LEU A 1 702 ? 86.874 61.434 -48.111 1.00 23.60 702 LEU A CA 1
ATOM 5631 C C . LEU A 1 702 ? 86.017 61.013 -46.926 1.00 21.96 702 LEU A C 1
ATOM 5632 O O . LEU A 1 702 ? 85.063 61.707 -46.574 1.00 27.90 702 LEU A O 1
ATOM 5637 N N . PRO A 1 703 ? 86.341 59.858 -46.323 1.00 24.01 703 PRO A N 1
ATOM 5638 C CA . PRO A 1 703 ? 85.656 59.388 -45.111 1.00 31.86 703 PRO A CA 1
ATOM 5639 C C . PRO A 1 703 ? 85.757 60.392 -43.957 1.00 34.22 703 PRO A C 1
ATOM 5640 O O . PRO A 1 703 ? 86.783 61.057 -43.801 1.00 28.38 703 PRO A O 1
ATOM 5644 N N . GLY A 1 704 ? 84.692 60.500 -43.172 1.00 31.86 704 GLY A N 1
ATOM 5645 C CA . GLY A 1 704 ? 84.669 61.377 -42.019 1.00 33.38 704 GLY A CA 1
ATOM 5646 C C . GLY A 1 704 ? 84.976 60.593 -40.758 1.00 30.63 704 GLY A C 1
ATOM 5647 O O . GLY A 1 704 ? 84.889 59.364 -40.733 1.00 35.26 704 GLY A O 1
ATOM 5648 N N . ILE A 1 705 ? 85.359 61.295 -39.702 1.00 25.97 705 ILE A N 1
ATOM 5649 C CA . ILE A 1 705 ? 85.642 60.603 -38.454 1.00 19.14 705 ILE A CA 1
ATOM 5650 C C . ILE A 1 705 ? 84.337 60.228 -37.761 1.00 29.51 705 ILE A C 1
ATOM 5651 O O . ILE A 1 705 ? 84.280 59.275 -36.971 1.00 29.55 705 ILE A O 1
ATOM 5656 N N . GLN A 1 706 ? 83.283 60.979 -38.060 1.00 29.72 706 GLN A N 1
ATOM 5657 C CA . GLN A 1 706 ? 82.063 60.838 -37.292 1.00 25.81 706 GLN A CA 1
ATOM 5658 C C . GLN A 1 706 ? 81.400 59.515 -37.654 1.00 39.21 706 GLN A C 1
ATOM 5659 O O . GLN A 1 706 ? 80.922 58.807 -36.776 1.00 30.08 706 GLN A O 1
ATOM 5665 N N . GLN A 1 707 ? 81.419 59.143 -38.930 1.00 42.34 707 GLN A N 1
ATOM 5666 C CA . GLN A 1 707 ? 80.773 57.899 -39.328 1.00 31.91 707 GLN A CA 1
ATOM 5667 C C . GLN A 1 707 ? 81.471 56.696 -38.694 1.00 23.65 707 GLN A C 1
ATOM 5668 O O . GLN A 1 707 ? 80.818 55.725 -38.317 1.00 33.23 707 GLN A O 1
ATOM 5674 N N . PHE A 1 708 ? 82.789 56.765 -38.528 1.00 21.82 708 PHE A N 1
ATOM 5675 C CA . PHE A 1 708 ? 83.511 55.677 -37.884 1.00 20.94 708 PHE A CA 1
ATOM 5676 C C . PHE A 1 708 ? 83.258 55.638 -36.371 1.00 24.01 708 PHE A C 1
ATOM 5677 O O . PHE A 1 708 ? 83.157 54.576 -35.763 1.00 27.56 708 PHE A O 1
ATOM 5685 N N . THR A 1 709 ? 83.159 56.820 -35.782 1.00 23.78 709 THR A N 1
ATOM 5686 C CA . THR A 1 709 ? 82.893 56.961 -34.355 1.00 23.29 709 THR A CA 1
ATOM 5687 C C . THR A 1 709 ? 81.547 56.339 -33.999 1.00 24.94 709 THR A C 1
ATOM 5688 O O . THR A 1 709 ? 81.383 55.760 -32.931 1.00 26.15 709 THR A O 1
ATOM 5692 N N . GLN A 1 710 ? 80.581 56.428 -34.905 1.00 16.76 710 GLN A N 1
ATOM 5693 C CA . GLN A 1 710 ? 79.272 55.857 -34.613 1.00 21.71 710 GLN A CA 1
ATOM 5694 C C . GLN A 1 710 ? 79.358 54.331 -34.516 1.00 24.83 710 GLN A C 1
ATOM 5695 O O . GLN A 1 710 ? 78.575 53.709 -33.799 1.00 23.84 710 GLN A O 1
ATOM 5701 N N . GLN A 1 711 ? 80.322 53.734 -35.217 1.00 22.58 711 GLN A N 1
ATOM 5702 C CA . GLN A 1 711 ? 80.570 52.300 -35.087 1.00 24.29 711 GLN A CA 1
ATOM 5703 C C . GLN A 1 711 ? 81.150 51.951 -33.716 1.00 26.18 711 GLN A C 1
ATOM 5704 O O . GLN A 1 711 ? 80.915 50.863 -33.185 1.00 25.41 711 GLN A O 1
ATOM 5710 N N . CYS A 1 712 ? 81.942 52.865 -33.167 1.00 22.98 712 CYS A N 1
ATOM 5711 C CA . CYS A 1 712 ? 82.576 52.652 -31.871 1.00 21.67 712 CYS A CA 1
ATOM 5712 C C . CYS A 1 712 ? 81.604 52.749 -30.723 1.00 25.26 712 CYS A C 1
ATOM 5713 O O . CYS A 1 712 ? 81.638 51.934 -29.796 1.00 28.78 712 CYS A O 1
ATOM 5716 N N . ILE A 1 713 ? 80.739 53.756 -30.782 1.00 21.61 713 ILE A N 1
ATOM 5717 C CA . ILE A 1 713 ? 79.932 54.119 -29.624 1.00 18.40 713 ILE A CA 1
ATOM 5718 C C . ILE A 1 713 ? 78.519 53.540 -29.670 1.00 21.28 713 ILE A C 1
ATOM 5719 O O . ILE A 1 713 ? 77.769 53.676 -28.713 1.00 24.84 713 ILE A O 1
ATOM 5724 N N . GLY A 1 714 ? 78.144 52.905 -30.778 1.00 21.46 714 GLY A N 1
ATOM 5725 C CA . GLY A 1 714 ? 76.793 52.385 -30.901 1.00 23.46 714 GLY A CA 1
ATOM 5726 C C . GLY A 1 714 ? 76.438 51.358 -29.834 1.00 24.22 714 GLY A C 1
ATOM 5727 O O . GLY A 1 714 ? 75.315 51.332 -29.339 1.00 22.12 714 GLY A O 1
ATOM 5728 N N . SER A 1 715 ? 77.409 50.522 -29.474 1.00 17.89 715 SER A N 1
ATOM 5729 C CA . SER A 1 715 ? 77.206 49.442 -28.494 1.00 21.63 715 SER A CA 1
ATOM 5730 C C . SER A 1 715 ? 77.509 49.834 -27.046 1.00 24.65 715 SER A C 1
ATOM 5731 O O . SER A 1 715 ? 77.199 49.081 -26.124 1.00 22.33 715 SER A O 1
ATOM 5734 N N . ILE A 1 716 ? 78.136 50.988 -26.851 1.00 21.60 716 ILE A N 1
ATOM 5735 C CA . ILE A 1 716 ? 78.572 51.423 -25.516 1.00 15.36 716 ILE A CA 1
ATOM 5736 C C . ILE A 1 716 ? 78.035 52.802 -25.250 1.00 17.63 716 ILE A C 1
ATOM 5737 O O . ILE A 1 716 ? 78.514 53.785 -25.807 1.00 19.84 716 ILE A O 1
ATOM 5742 N N . GLN A 1 717 ? 77.023 52.868 -24.389 1.00 20.82 717 GLN A N 1
ATOM 5743 C CA . GLN A 1 717 ? 76.254 54.089 -24.223 1.00 20.28 717 GLN A CA 1
ATOM 5744 C C . GLN A 1 717 ? 76.245 54.582 -22.796 1.00 19.37 717 GLN A C 1
ATOM 5745 O O . GLN A 1 717 ? 76.561 53.837 -21.861 1.00 20.69 717 GLN A O 1
ATOM 5751 N N . TRP A 1 718 ? 75.861 55.847 -22.657 1.00 23.04 718 TRP A N 1
ATOM 5752 C CA . TRP A 1 718 ? 75.826 56.532 -21.366 1.00 18.15 718 TRP A CA 1
ATOM 5753 C C . TRP A 1 718 ? 74.381 56.871 -21.014 1.00 20.70 718 TRP A C 1
ATOM 5754 O O . TRP A 1 718 ? 73.508 56.817 -21.885 1.00 21.03 718 TRP A O 1
ATOM 5765 N N . PRO A 1 719 ? 74.122 57.195 -19.735 1.00 22.41 719 PRO A N 1
ATOM 5766 C CA . PRO A 1 719 ? 72.800 57.654 -19.296 1.00 25.10 719 PRO A CA 1
ATOM 5767 C C . PRO A 1 719 ? 72.555 59.085 -19.742 1.00 25.98 719 PRO A C 1
ATOM 5768 O O . PRO A 1 719 ? 72.522 60.012 -18.946 1.00 25.08 719 PRO A O 1
ATOM 5772 N N . ASP A 1 720 ? 72.394 59.259 -21.040 1.00 28.84 720 ASP A N 1
ATOM 5773 C CA . ASP A 1 720 ? 72.277 60.580 -21.626 1.00 30.56 720 ASP A CA 1
ATOM 5774 C C . ASP A 1 720 ? 71.781 60.383 -23.041 1.00 35.92 720 ASP A C 1
ATOM 5775 O O . ASP A 1 720 ? 72.189 59.439 -23.700 1.00 27.74 720 ASP A O 1
ATOM 5780 N N . ASN A 1 721 ? 70.899 61.255 -23.509 1.00 28.86 721 ASN A N 1
ATOM 5781 C CA . ASN A 1 721 ? 70.428 61.140 -24.878 1.00 26.60 721 ASN A CA 1
ATOM 5782 C C . ASN A 1 721 ? 71.343 61.948 -25.800 1.00 43.71 721 ASN A C 1
ATOM 5783 O O . ASN A 1 721 ? 71.027 63.061 -26.214 1.00 42.74 721 ASN A O 1
ATOM 5788 N N . SER A 1 722 ? 72.497 61.372 -26.111 1.00 31.75 722 SER A N 1
ATOM 5789 C CA . SER A 1 722 ? 73.539 62.112 -26.806 1.00 33.76 722 SER A CA 1
ATOM 5790 C C . SER A 1 722 ? 74.503 61.210 -27.574 1.00 34.12 722 SER A C 1
ATOM 5791 O O . SER A 1 722 ? 74.501 59.990 -27.411 1.00 31.92 722 SER A O 1
ATOM 5794 N N . GLU A 1 723 ? 75.328 61.829 -28.411 1.00 26.51 723 GLU A N 1
ATOM 5795 C CA . GLU A 1 723 ? 76.365 61.112 -29.140 1.00 27.11 723 GLU A CA 1
ATOM 5796 C C . GLU A 1 723 ? 77.686 61.871 -29.114 1.00 22.76 723 GLU A C 1
ATOM 5797 O O . GLU A 1 723 ? 77.724 63.085 -29.303 1.00 30.45 723 GLU A O 1
ATOM 5803 N N . LEU A 1 724 ? 78.763 61.135 -28.875 1.00 28.18 724 LEU A N 1
ATOM 5804 C CA . LEU A 1 724 ? 80.117 61.670 -28.929 1.00 18.76 724 LEU A CA 1
ATOM 5805 C C . LEU A 1 724 ? 80.426 62.235 -30.317 1.00 27.29 724 LEU A C 1
ATOM 5806 O O . LEU A 1 724 ? 80.451 61.499 -31.296 1.00 32.17 724 LEU A O 1
ATOM 5811 N N . LYS A 1 725 ? 80.644 63.542 -30.388 1.00 20.12 725 LYS A N 1
ATOM 5812 C CA . LYS A 1 725 ? 81.049 64.194 -31.629 1.00 32.62 725 LYS A CA 1
ATOM 5813 C C . LYS A 1 725 ? 82.520 64.543 -31.520 1.00 30.53 725 LYS A C 1
ATOM 5814 O O . LYS A 1 725 ? 82.908 65.345 -30.678 1.00 27.68 725 LYS A O 1
ATOM 5820 N N . ILE A 1 726 ? 83.326 63.944 -32.387 1.00 25.27 726 ILE A N 1
ATOM 5821 C CA . ILE A 1 726 ? 84.780 64.046 -32.311 1.00 23.34 726 ILE A CA 1
ATOM 5822 C C . ILE A 1 726 ? 85.366 65.341 -32.884 1.00 34.85 726 ILE A C 1
ATOM 5823 O O . ILE A 1 726 ? 85.057 65.738 -34.013 1.00 32.00 726 ILE A O 1
ATOM 5828 N N . ASP A 1 727 ? 86.210 66.008 -32.100 1.00 23.98 727 ASP A N 1
ATOM 5829 C CA . ASP A 1 727 ? 86.975 67.141 -32.614 1.00 21.93 727 ASP A CA 1
ATOM 5830 C C . ASP A 1 727 ? 88.451 67.013 -32.280 1.00 22.99 727 ASP A C 1
ATOM 5831 O O . ASP A 1 727 ? 89.198 67.979 -32.389 1.00 27.06 727 ASP A O 1
ATOM 5836 N N . PHE A 1 728 ? 88.853 65.815 -31.863 1.00 24.11 728 PHE A N 1
ATOM 5837 C CA . PHE A 1 728 ? 90.242 65.526 -31.499 1.00 27.77 728 PHE A CA 1
ATOM 5838 C C . PHE A 1 728 ? 90.543 64.079 -31.824 1.00 25.72 728 PHE A C 1
ATOM 5839 O O . PHE A 1 728 ? 89.782 63.183 -31.460 1.00 23.95 728 PHE A O 1
ATOM 5847 N N . ALA A 1 729 ? 91.669 63.845 -32.482 1.00 19.86 729 ALA A N 1
ATOM 5848 C CA . ALA A 1 729 ? 92.111 62.488 -32.763 1.00 24.46 729 ALA A CA 1
ATOM 5849 C C . ALA A 1 729 ? 93.629 62.477 -32.818 1.00 32.34 729 ALA A C 1
ATOM 5850 O O . ALA A 1 729 ? 94.243 63.374 -33.388 1.00 24.70 729 ALA A O 1
ATOM 5852 N N . LYS A 1 730 ? 94.235 61.473 -32.199 1.00 25.18 730 LYS A N 1
ATOM 5853 C CA . LYS A 1 730 ? 95.689 61.396 -32.165 1.00 28.99 730 LYS A CA 1
ATOM 5854 C C . LYS A 1 730 ? 96.139 59.971 -31.928 1.00 28.28 730 LYS A C 1
ATOM 5855 O O . LYS A 1 730 ? 95.581 59.271 -31.084 1.00 23.17 730 LYS A O 1
ATOM 5861 N N . LEU A 1 731 ? 97.134 59.535 -32.690 1.00 25.21 731 LEU A N 1
ATOM 5862 C CA . LEU A 1 731 ? 97.879 58.343 -32.326 1.00 16.81 731 LEU A CA 1
ATOM 5863 C C . LEU A 1 731 ? 98.874 58.765 -31.267 1.00 31.56 731 LEU A C 1
ATOM 5864 O O . LEU A 1 731 ? 99.812 59.518 -31.531 1.00 24.74 731 LEU A O 1
ATOM 5869 N N . GLN A 1 732 ? 98.650 58.294 -30.054 1.00 23.02 732 GLN A N 1
ATOM 5870 C CA . GLN A 1 732 ? 99.487 58.677 -28.953 1.00 25.30 732 GLN A CA 1
ATOM 5871 C C . GLN A 1 732 ? 99.452 57.539 -27.955 1.00 28.71 732 GLN A C 1
ATOM 5872 O O . GLN A 1 732 ? 98.701 57.592 -26.992 1.00 27.29 732 GLN A O 1
ATOM 5878 N N . GLY A 1 733 ? 100.219 56.483 -28.219 1.00 22.98 733 GLY A N 1
ATOM 5879 C CA . GLY A 1 733 ? 100.201 55.307 -27.367 1.00 28.23 733 GLY A CA 1
ATOM 5880 C C . GLY A 1 733 ? 98.997 54.435 -27.648 1.00 31.26 733 GLY A C 1
ATOM 5881 O O . GLY A 1 733 ? 99.119 53.220 -27.787 1.00 21.73 733 GLY A O 1
ATOM 5882 N N . VAL A 1 734 ? 97.827 55.069 -27.699 1.00 22.87 734 VAL A N 1
ATOM 5883 C CA . VAL A 1 734 ? 96.605 54.458 -28.222 1.00 16.86 734 VAL A CA 1
ATOM 5884 C C . VAL A 1 734 ? 96.072 55.354 -29.334 1.00 16.40 734 VAL A C 1
ATOM 5885 O O . VAL A 1 734 ? 96.590 56.449 -29.521 1.00 22.37 734 VAL A O 1
ATOM 5889 N N . TYR A 1 735 ? 95.043 54.905 -30.063 1.00 17.95 735 TYR A N 1
ATOM 5890 C CA . TYR A 1 735 ? 94.310 55.809 -30.949 1.00 20.09 735 TYR A CA 1
ATOM 5891 C C . TYR A 1 735 ? 93.232 56.487 -30.123 1.00 21.20 735 TYR A C 1
ATOM 5892 O O . TYR A 1 735 ? 92.223 55.867 -29.782 1.00 22.41 735 TYR A O 1
ATOM 5901 N N . LEU A 1 736 ? 93.467 57.749 -29.778 1.00 20.38 736 LEU A N 1
ATOM 5902 C CA . LEU A 1 736 ? 92.581 58.478 -28.880 1.00 22.22 736 LEU A CA 1
ATOM 5903 C C . LEU A 1 736 ? 91.657 59.423 -29.653 1.00 22.74 736 LEU A C 1
ATOM 5904 O O . LEU A 1 736 ? 92.114 60.322 -30.349 1.00 19.78 736 LEU A O 1
ATOM 5909 N N . LEU A 1 737 ? 90.352 59.197 -29.546 1.00 18.61 737 LEU A N 1
ATOM 5910 C CA . LEU A 1 737 ? 89.371 60.102 -30.135 1.00 22.71 737 LEU A CA 1
ATOM 5911 C C . LEU A 1 737 ? 88.700 60.887 -29.022 1.00 27.88 737 LEU A C 1
ATOM 5912 O O . LEU A 1 737 ? 88.186 60.288 -28.095 1.00 28.62 737 LEU A O 1
ATOM 5917 N N . GLY A 1 738 ? 88.691 62.212 -29.107 1.00 18.38 738 GLY A N 1
ATOM 5918 C CA . GLY A 1 738 ? 88.080 63.019 -28.059 1.00 21.28 738 GLY A CA 1
ATOM 5919 C C . GLY A 1 738 ? 87.008 63.945 -28.611 1.00 22.82 738 GLY A C 1
ATOM 5920 O O . GLY A 1 738 ? 87.112 64.414 -29.738 1.00 24.68 738 GLY A O 1
ATOM 5921 N N . GLY A 1 739 ? 85.983 64.234 -27.822 1.00 20.48 739 GLY A N 1
ATOM 5922 C CA . GLY A 1 739 ? 84.948 65.143 -28.289 1.00 19.48 739 GLY A CA 1
ATOM 5923 C C . GLY A 1 739 ? 83.897 65.492 -27.265 1.00 32.43 739 GLY A C 1
ATOM 5924 O O . GLY A 1 739 ? 84.068 65.253 -26.071 1.00 25.60 739 GLY A O 1
ATOM 5925 N N . ASN A 1 740 ? 82.802 66.075 -27.734 1.00 32.62 740 ASN A N 1
ATOM 5926 C CA . ASN A 1 740 ? 81.720 66.458 -26.843 1.00 22.01 740 ASN A CA 1
ATOM 5927 C C . ASN A 1 740 ? 80.521 65.559 -27.039 1.00 27.95 740 ASN A C 1
ATOM 5928 O O . ASN A 1 740 ? 80.311 65.012 -28.118 1.00 30.77 740 ASN A O 1
ATOM 5933 N N . LEU A 1 741 ? 79.736 65.400 -25.986 1.00 33.70 741 LEU A N 1
ATOM 5934 C CA . LEU A 1 741 ? 78.494 64.661 -26.098 1.00 31.83 741 LEU A CA 1
ATOM 5935 C C . LEU A 1 741 ? 77.405 65.636 -26.533 1.00 36.51 741 LEU A C 1
ATOM 5936 O O . LEU A 1 741 ? 77.005 66.517 -25.771 1.00 36.96 741 LEU A O 1
ATOM 5941 N N . VAL A 1 742 ? 76.951 65.498 -27.774 1.00 24.37 742 VAL A N 1
ATOM 5942 C CA . VAL A 1 742 ? 75.948 66.411 -28.305 1.00 23.49 742 VAL A CA 1
ATOM 5943 C C . VAL A 1 742 ? 74.589 65.748 -28.295 1.00 29.51 742 VAL A C 1
ATOM 5944 O O . VAL A 1 742 ? 74.451 64.602 -28.724 1.00 34.46 742 VAL A O 1
ATOM 5948 N N . LYS A 1 743 ? 73.600 66.471 -27.775 1.00 34.99 743 LYS A N 1
ATOM 5949 C CA . LYS A 1 743 ? 72.223 65.989 -27.709 1.00 49.84 743 LYS A CA 1
ATOM 5950 C C . LYS A 1 743 ? 71.709 65.506 -29.058 1.00 44.52 743 LYS A C 1
ATOM 5951 O O . LYS A 1 743 ? 71.922 66.148 -30.085 1.00 46.87 743 LYS A O 1
ATOM 5957 N N . ILE A 1 744 ? 71.035 64.364 -29.040 1.00 35.93 744 ILE A N 1
ATOM 5958 C CA . ILE A 1 744 ? 70.361 63.864 -30.221 1.00 48.75 744 ILE A CA 1
ATOM 5959 C C . ILE A 1 744 ? 69.054 64.641 -30.389 1.00 34.34 744 ILE A C 1
ATOM 5960 O O . ILE A 1 744 ? 68.250 64.708 -29.468 1.00 60.45 744 ILE A O 1
ATOM 5965 N N . PRO A 1 745 ? 68.856 65.261 -31.571 0.63 29.73 745 PRO A N 1
ATOM 5966 C CA . PRO A 1 745 ? 67.667 66.088 -31.823 0.63 31.01 745 PRO A CA 1
ATOM 5967 C C . PRO A 1 745 ? 66.390 65.252 -31.762 0.63 31.41 745 PRO A C 1
ATOM 5968 O O . PRO A 1 745 ? 66.482 64.071 -32.106 0.63 31.97 745 PRO A O 1
ATOM 5972 N N . ASN B 1 3 ? 140.750 66.430 -49.442 1.00 67.41 3 ASN B N 1
ATOM 5973 C CA . ASN B 1 3 ? 140.140 65.163 -49.828 1.00 64.43 3 ASN B CA 1
ATOM 5974 C C . ASN B 1 3 ? 140.734 64.638 -51.135 1.00 54.44 3 ASN B C 1
ATOM 5975 O O . ASN B 1 3 ? 140.782 65.357 -52.135 1.00 62.87 3 ASN B O 1
ATOM 5980 N N . LEU B 1 4 ? 141.168 63.380 -51.119 1.00 51.67 4 LEU B N 1
ATOM 5981 C CA . LEU B 1 4 ? 141.987 62.815 -52.190 1.00 37.51 4 LEU B CA 1
ATOM 5982 C C . LEU B 1 4 ? 141.246 62.435 -53.463 1.00 41.77 4 LEU B C 1
ATOM 5983 O O . LEU B 1 4 ? 140.169 61.836 -53.419 1.00 32.73 4 LEU B O 1
ATOM 5988 N N . LYS B 1 5 ? 141.853 62.741 -54.603 1.00 29.77 5 LYS B N 1
ATOM 5989 C CA . LYS B 1 5 ? 141.349 62.223 -55.866 1.00 34.62 5 LYS B CA 1
ATOM 5990 C C . LYS B 1 5 ? 141.633 60.729 -55.873 1.00 34.95 5 LYS B C 1
ATOM 5991 O O . LYS B 1 5 ? 142.572 60.277 -55.222 1.00 33.89 5 LYS B O 1
ATOM 5997 N N . PRO B 1 6 ? 140.808 59.947 -56.569 1.00 34.60 6 PRO B N 1
ATOM 5998 C CA . PRO B 1 6 ? 141.057 58.504 -56.528 1.00 24.96 6 PRO B CA 1
ATOM 5999 C C . PRO B 1 6 ? 142.259 58.101 -57.366 1.00 33.20 6 PRO B C 1
ATOM 6000 O O . PRO B 1 6 ? 142.585 58.793 -58.323 1.00 37.93 6 PRO B O 1
ATOM 6004 N N . TYR B 1 7 ? 142.924 57.012 -56.992 1.00 25.41 7 TYR B N 1
ATOM 6005 C CA . TYR B 1 7 ? 143.940 56.408 -57.848 1.00 21.56 7 TYR B CA 1
ATOM 6006 C C . TYR B 1 7 ? 143.366 55.168 -58.516 1.00 24.40 7 TYR B C 1
ATOM 6007 O O . TYR B 1 7 ? 142.799 54.296 -57.855 1.00 26.80 7 TYR B O 1
ATOM 6016 N N . ILE B 1 8 ? 143.520 55.091 -59.830 1.00 23.41 8 ILE B N 1
ATOM 6017 C CA . ILE B 1 8 ? 142.935 54.003 -60.606 1.00 22.68 8 ILE B CA 1
ATOM 6018 C C . ILE B 1 8 ? 144.002 52.981 -60.979 1.00 27.92 8 ILE B C 1
ATOM 6019 O O . ILE B 1 8 ? 145.007 53.293 -61.619 1.00 24.38 8 ILE B O 1
ATOM 6024 N N . ILE B 1 9 ? 143.782 51.759 -60.523 1.00 24.62 9 ILE B N 1
ATOM 6025 C CA . ILE B 1 9 ? 144.626 50.635 -60.858 1.00 19.14 9 ILE B CA 1
ATOM 6026 C C . ILE B 1 9 ? 144.115 49.985 -62.124 1.00 22.87 9 ILE B C 1
ATOM 6027 O O . ILE B 1 9 ? 142.925 49.698 -62.222 1.00 21.62 9 ILE B O 1
ATOM 6032 N N . TYR B 1 10 ? 145.002 49.738 -63.081 1.00 21.06 10 TYR B N 1
ATOM 6033 C CA . TYR B 1 10 ? 144.613 48.990 -64.269 1.00 26.47 10 TYR B CA 1
ATOM 6034 C C . TYR B 1 10 ? 145.072 47.556 -64.114 1.00 29.36 10 TYR B C 1
ATOM 6035 O O . TYR B 1 10 ? 146.266 47.278 -64.115 1.00 24.39 10 TYR B O 1
ATOM 6044 N N . ASP B 1 11 ? 144.120 46.646 -63.931 1.00 27.05 11 ASP B N 1
ATOM 6045 C CA . ASP B 1 11 ? 144.465 45.265 -63.614 1.00 28.53 11 ASP B CA 1
ATOM 6046 C C . ASP B 1 11 ? 144.467 44.441 -64.892 1.00 35.07 11 ASP B C 1
ATOM 6047 O O . ASP B 1 11 ? 143.487 43.774 -65.220 1.00 24.51 11 ASP B O 1
ATOM 6052 N N . TRP B 1 12 ? 145.578 44.502 -65.616 1.00 20.56 12 TRP B N 1
ATOM 6053 C CA . TRP B 1 12 ? 145.691 43.820 -66.894 1.00 31.38 12 TRP B CA 1
ATOM 6054 C C . TRP B 1 12 ? 145.669 42.315 -66.708 1.00 30.61 12 TRP B C 1
ATOM 6055 O O . TRP B 1 12 ? 145.075 41.592 -67.515 1.00 27.09 12 TRP B O 1
ATOM 6066 N N . LYS B 1 13 ? 146.319 41.847 -65.647 1.00 29.02 13 LYS B N 1
ATOM 6067 C CA . LYS B 1 13 ? 146.338 40.425 -65.337 1.00 29.42 13 LYS B CA 1
ATOM 6068 C C . LYS B 1 13 ? 144.922 39.874 -65.177 1.00 43.40 13 LYS B C 1
ATOM 6069 O O . LYS B 1 13 ? 144.568 38.870 -65.795 1.00 37.33 13 LYS B O 1
ATOM 6075 N N . GLU B 1 14 ? 144.118 40.533 -64.343 1.00 34.44 14 GLU B N 1
ATOM 6076 C CA . GLU B 1 14 ? 142.749 40.083 -64.103 1.00 41.14 14 GLU B CA 1
ATOM 6077 C C . GLU B 1 14 ? 141.889 40.246 -65.352 1.00 32.29 14 GLU B C 1
ATOM 6078 O O . GLU B 1 14 ? 141.008 39.428 -65.607 1.00 36.41 14 GLU B O 1
ATOM 6084 N N . THR B 1 15 ? 142.135 41.302 -66.124 1.00 27.90 15 THR B N 1
ATOM 6085 C CA . THR B 1 15 ? 141.392 41.498 -67.364 1.00 31.07 15 THR B CA 1
ATOM 6086 C C . THR B 1 15 ? 141.525 40.260 -68.252 1.00 39.14 15 THR B C 1
ATOM 6087 O O . THR B 1 15 ? 140.533 39.720 -68.732 1.00 34.06 15 THR B O 1
ATOM 6091 N N . ILE B 1 16 ? 142.757 39.800 -68.445 1.00 26.11 16 ILE B N 1
ATOM 6092 C CA . ILE B 1 16 ? 143.015 38.633 -69.288 1.00 35.73 16 ILE B CA 1
ATOM 6093 C C . ILE B 1 16 ? 142.403 37.362 -68.675 1.00 38.41 16 ILE B C 1
ATOM 6094 O O . ILE B 1 16 ? 141.777 36.555 -69.376 1.00 32.64 16 ILE B O 1
ATOM 6099 N N . LEU B 1 17 ? 142.566 37.192 -67.366 1.00 34.53 17 LEU B N 1
ATOM 6100 C CA . LEU B 1 17 ? 142.020 36.025 -66.679 1.00 38.06 17 LEU B CA 1
ATOM 6101 C C . LEU B 1 17 ? 140.495 35.998 -66.737 1.00 40.60 17 LEU B C 1
ATOM 6102 O O . LEU B 1 17 ? 139.894 34.965 -67.029 1.00 44.60 17 LEU B O 1
ATOM 6107 N N . LYS B 1 18 ? 139.881 37.140 -66.446 1.00 45.55 18 LYS B N 1
ATOM 6108 C CA . LYS B 1 18 ? 138.428 37.265 -66.433 1.00 46.96 18 LYS B CA 1
ATOM 6109 C C . LYS B 1 18 ? 137.846 37.077 -67.837 1.00 41.09 18 LYS B C 1
ATOM 6110 O O . LYS B 1 18 ? 136.832 36.406 -68.014 1.00 58.76 18 LYS B O 1
ATOM 6116 N N . ASN B 1 19 ? 138.499 37.668 -68.832 1.00 31.37 19 ASN B N 1
ATOM 6117 C CA . ASN B 1 19 ? 138.072 37.511 -70.223 1.00 30.69 19 ASN B CA 1
ATOM 6118 C C . ASN B 1 19 ? 138.181 36.063 -70.699 1.00 53.91 19 ASN B C 1
ATOM 6119 O O . ASN B 1 19 ? 137.315 35.577 -71.433 1.00 50.44 19 ASN B O 1
ATOM 6124 N N . SER B 1 20 ? 139.237 35.375 -70.275 1.00 46.20 20 SER B N 1
ATOM 6125 C CA . SER B 1 20 ? 139.417 33.968 -70.624 1.00 46.98 20 SER B CA 1
ATOM 6126 C C . SER B 1 20 ? 138.351 33.093 -69.966 1.00 57.90 20 SER B C 1
ATOM 6127 O O . SER B 1 20 ? 137.788 32.200 -70.599 1.00 45.14 20 SER B O 1
ATOM 6130 N N . LYS B 1 21 ? 138.080 33.358 -68.692 1.00 55.00 21 LYS B N 1
ATOM 6131 C CA . LYS B 1 21 ? 137.069 32.623 -67.940 1.00 42.32 21 LYS B CA 1
ATOM 6132 C C . LYS B 1 21 ? 135.696 32.728 -68.614 1.00 46.75 21 LYS B C 1
ATOM 6133 O O . LYS B 1 21 ? 134.937 31.758 -68.657 1.00 51.03 21 LYS B O 1
ATOM 6139 N N . ASP B 1 22 ? 135.395 33.904 -69.158 1.00 43.38 22 ASP B N 1
ATOM 6140 C CA . ASP B 1 22 ? 134.114 34.156 -69.808 1.00 41.45 22 ASP B CA 1
ATOM 6141 C C . ASP B 1 22 ? 134.106 33.741 -71.272 1.00 43.96 22 ASP B C 1
ATOM 6142 O O . ASP B 1 22 ? 133.079 33.853 -71.948 1.00 50.70 22 ASP B O 1
ATOM 6147 N N . ASN B 1 23 ? 135.253 33.281 -71.761 1.00 52.28 23 ASN B N 1
ATOM 6148 C CA . ASN B 1 23 ? 135.424 33.015 -73.184 1.00 45.96 23 ASN B CA 1
ATOM 6149 C C . ASN B 1 23 ? 135.016 34.229 -74.012 1.00 46.01 23 ASN B C 1
ATOM 6150 O O . ASN B 1 23 ? 134.298 34.113 -75.005 1.00 58.11 23 ASN B O 1
ATOM 6155 N N . TYR B 1 24 ? 135.473 35.396 -73.576 1.00 41.17 24 TYR B N 1
ATOM 6156 C CA . TYR B 1 24 ? 135.226 36.646 -74.278 1.00 45.52 24 TYR B CA 1
ATOM 6157 C C . TYR B 1 24 ? 136.469 37.080 -75.030 1.00 46.19 24 TYR B C 1
ATOM 6158 O O . TYR B 1 24 ? 137.512 37.316 -74.424 1.00 38.33 24 TYR B O 1
ATOM 6167 N N . SER B 1 25 ? 136.362 37.206 -76.345 1.00 39.28 25 SER B N 1
ATOM 6168 C CA . SER B 1 25 ? 137.515 37.625 -77.133 1.00 38.15 25 SER B CA 1
ATOM 6169 C C . SER B 1 25 ? 137.112 38.431 -78.361 1.00 51.14 25 SER B C 1
ATOM 6170 O O . SER B 1 25 ? 136.195 38.054 -79.091 1.00 36.54 25 SER B O 1
ATOM 6173 N N . ILE B 1 26 ? 137.809 39.541 -78.576 1.00 33.61 26 ILE B N 1
ATOM 6174 C CA . ILE B 1 26 ? 137.616 40.377 -79.754 1.00 43.46 26 ILE B CA 1
ATOM 6175 C C . ILE B 1 26 ? 138.890 40.419 -80.603 1.00 32.00 26 ILE B C 1
ATOM 6176 O O . ILE B 1 26 ? 139.039 41.287 -81.470 1.00 29.57 26 ILE B O 1
ATOM 6181 N N . ASN B 1 27 ? 139.806 39.481 -80.347 1.00 38.77 27 ASN B N 1
ATOM 6182 C CA . ASN B 1 27 ? 141.130 39.464 -80.990 1.00 26.80 27 ASN B CA 1
ATOM 6183 C C . ASN B 1 27 ? 141.076 39.412 -82.520 1.00 31.46 27 ASN B C 1
ATOM 6184 O O . ASN B 1 27 ? 141.983 39.896 -83.202 1.00 29.28 27 ASN B O 1
ATOM 6189 N N . GLU B 1 28 ? 140.019 38.813 -83.054 1.00 29.02 28 GLU B N 1
ATOM 6190 C CA . GLU B 1 28 ? 139.877 38.665 -84.504 1.00 29.12 28 GLU B CA 1
ATOM 6191 C C . GLU B 1 28 ? 138.777 39.554 -85.068 1.00 45.99 28 GLU B C 1
ATOM 6192 O O . GLU B 1 28 ? 138.367 39.393 -86.217 1.00 39.62 28 GLU B O 1
ATOM 6198 N N A SER B 1 29 ? 138.313 40.500 -84.262 0.51 33.45 29 SER B N 1
ATOM 6199 N N B SER B 1 29 ? 138.309 40.498 -84.262 0.49 34.17 29 SER B N 1
ATOM 6200 C CA A SER B 1 29 ? 137.234 41.385 -84.683 0.51 43.43 29 SER B CA 1
ATOM 6201 C CA B SER B 1 29 ? 137.225 41.376 -84.685 0.49 42.60 29 SER B CA 1
ATOM 6202 C C A SER B 1 29 ? 137.724 42.609 -85.450 0.51 40.49 29 SER B C 1
ATOM 6203 C C B SER B 1 29 ? 137.722 42.625 -85.416 0.49 40.12 29 SER B C 1
ATOM 6204 O O A SER B 1 29 ? 136.925 43.370 -85.993 0.51 42.47 29 SER B O 1
ATOM 6205 O O B SER B 1 29 ? 136.923 43.417 -85.911 0.49 43.94 29 SER B O 1
ATOM 6210 N N . ILE B 1 30 ? 139.039 42.794 -85.491 1.00 26.72 30 ILE B N 1
ATOM 6211 C CA . ILE B 1 30 ? 139.626 44.008 -86.047 1.00 23.22 30 ILE B CA 1
ATOM 6212 C C . ILE B 1 30 ? 139.501 44.096 -87.575 1.00 25.53 30 ILE B C 1
ATOM 6213 O O . ILE B 1 30 ? 139.406 43.076 -88.238 1.00 27.00 30 ILE B O 1
ATOM 6218 N N . PRO B 1 31 ? 139.477 45.325 -88.121 1.00 46.00 31 PRO B N 1
ATOM 6219 C CA . PRO B 1 31 ? 139.491 45.518 -89.571 1.00 55.59 31 PRO B CA 1
ATOM 6220 C C . PRO B 1 31 ? 140.775 44.954 -90.142 1.00 23.38 31 PRO B C 1
ATOM 6221 O O . PRO B 1 31 ? 141.846 45.434 -89.806 1.00 28.26 31 PRO B O 1
ATOM 6225 N N . LYS B 1 32 ? 140.666 43.935 -90.985 1.00 26.96 32 LYS B N 1
ATOM 6226 C CA . LYS B 1 32 ? 141.850 43.183 -91.379 1.00 30.21 32 LYS B CA 1
ATOM 6227 C C . LYS B 1 32 ? 142.742 43.903 -92.389 1.00 24.73 32 LYS B C 1
ATOM 6228 O O . LYS B 1 32 ? 143.960 43.775 -92.325 1.00 25.56 32 LYS B O 1
ATOM 6234 N N . ILE B 1 33 ? 142.140 44.650 -93.312 1.00 30.75 33 ILE B N 1
ATOM 6235 C CA . ILE B 1 33 ? 142.909 45.318 -94.371 1.00 33.00 33 ILE B CA 1
ATOM 6236 C C . ILE B 1 33 ? 143.602 46.574 -93.860 1.00 34.87 33 ILE B C 1
ATOM 6237 O O . ILE B 1 33 ? 142.955 47.461 -93.310 1.00 34.24 33 ILE B O 1
ATOM 6242 N N . PHE B 1 34 ? 144.917 46.656 -94.033 1.00 26.44 34 PHE B N 1
ATOM 6243 C CA . PHE B 1 34 ? 145.628 47.869 -93.645 1.00 28.18 34 PHE B CA 1
ATOM 6244 C C . PHE B 1 34 ? 146.650 48.256 -94.701 1.00 33.58 34 PHE B C 1
ATOM 6245 O O . PHE B 1 34 ? 147.208 47.408 -95.388 1.00 25.83 34 PHE B O 1
ATOM 6253 N N . SER B 1 35 ? 146.890 49.549 -94.829 1.00 26.42 35 SER B N 1
ATOM 6254 C CA . SER B 1 35 ? 147.984 50.010 -95.666 1.00 29.17 35 SER B CA 1
ATOM 6255 C C . SER B 1 35 ? 148.411 51.401 -95.236 1.00 24.32 35 SER B C 1
ATOM 6256 O O . SER B 1 35 ? 147.627 52.162 -94.676 1.00 36.80 35 SER B O 1
ATOM 6259 N N . LYS B 1 36 ? 149.673 51.722 -95.470 1.00 26.40 36 LYS B N 1
ATOM 6260 C CA . LYS B 1 36 ? 150.178 53.034 -95.117 1.00 23.20 36 LYS B CA 1
ATOM 6261 C C . LYS B 1 36 ? 151.353 53.379 -96.011 1.00 22.54 36 LYS B C 1
ATOM 6262 O O . LYS B 1 36 ? 152.161 52.519 -96.369 1.00 31.07 36 LYS B O 1
ATOM 6268 N N . LYS B 1 37 ? 151.440 54.643 -96.383 1.00 25.92 37 LYS B N 1
ATOM 6269 C CA . LYS B 1 37 ? 152.576 55.097 -97.170 1.00 25.22 37 LYS B CA 1
ATOM 6270 C C . LYS B 1 37 ? 153.275 56.241 -96.458 1.00 31.94 37 LYS B C 1
ATOM 6271 O O . LYS B 1 37 ? 152.629 57.107 -95.871 1.00 36.55 37 LYS B O 1
ATOM 6277 N N . ILE B 1 38 ? 154.598 56.236 -96.500 1.00 26.29 38 ILE B N 1
ATOM 6278 C CA . ILE B 1 38 ? 155.367 57.383 -96.042 1.00 24.67 38 ILE B CA 1
ATOM 6279 C C . ILE B 1 38 ? 156.205 57.915 -97.201 1.00 46.11 38 ILE B C 1
ATOM 6280 O O . ILE B 1 38 ? 157.100 57.233 -97.694 1.00 44.58 38 ILE B O 1
ATOM 6285 N N . CYS B 1 39 ? 155.896 59.133 -97.637 1.00 33.33 39 CYS B N 1
ATOM 6286 C CA . CYS B 1 39 ? 156.488 59.709 -98.844 1.00 33.36 39 CYS B CA 1
ATOM 6287 C C . CYS B 1 39 ? 157.170 61.045 -98.581 1.00 31.56 39 CYS B C 1
ATOM 6288 O O . CYS B 1 39 ? 157.043 61.614 -97.497 1.00 45.57 39 CYS B O 1
ATOM 6291 N N . GLY B 1 40 ? 157.891 61.542 -99.586 1.00 37.20 40 GLY B N 1
ATOM 6292 C CA . GLY B 1 40 ? 158.582 62.814 -99.479 1.00 56.89 40 GLY B CA 1
ATOM 6293 C C . GLY B 1 40 ? 160.024 62.688 -99.018 1.00 40.34 40 GLY B C 1
ATOM 6294 O O . GLY B 1 40 ? 160.745 63.682 -98.941 1.00 56.52 40 GLY B O 1
ATOM 6295 N N . GLY B 1 41 ? 160.445 61.461 -98.719 1.00 53.10 41 GLY B N 1
ATOM 6296 C CA . GLY B 1 41 ? 161.770 61.206 -98.175 1.00 43.92 41 GLY B CA 1
ATOM 6297 C C . GLY B 1 41 ? 162.924 61.571 -99.097 1.00 51.17 41 GLY B C 1
ATOM 6298 O O . GLY B 1 41 ? 162.795 61.546 -100.318 1.00 55.33 41 GLY B O 1
ATOM 6299 N N . ARG B 1 42 ? 164.066 61.894 -98.498 1.00 41.68 42 ARG B N 1
ATOM 6300 C CA . ARG B 1 42 ? 165.231 62.351 -99.236 1.00 50.36 42 ARG B CA 1
ATOM 6301 C C . ARG B 1 42 ? 165.837 61.264 -100.121 1.00 36.84 42 ARG B C 1
ATOM 6302 O O . ARG B 1 42 ? 166.236 61.536 -101.240 1.00 43.20 42 ARG B O 1
ATOM 6310 N N . PHE B 1 43 ? 165.916 60.038 -99.612 1.00 46.75 43 PHE B N 1
ATOM 6311 C CA . PHE B 1 43 ? 166.548 58.952 -100.359 1.00 49.53 43 PHE B CA 1
ATOM 6312 C C . PHE B 1 43 ? 165.590 57.831 -100.730 1.00 33.34 43 PHE B C 1
ATOM 6313 O O . PHE B 1 43 ? 165.848 57.082 -101.669 1.00 37.03 43 PHE B O 1
ATOM 6321 N N . PHE B 1 44 ? 164.511 57.683 -99.969 1.00 35.31 44 PHE B N 1
ATOM 6322 C CA . PHE B 1 44 ? 163.533 56.653 -100.271 1.00 38.45 44 PHE B CA 1
ATOM 6323 C C . PHE B 1 44 ? 162.211 56.908 -99.577 1.00 30.91 44 PHE B C 1
ATOM 6324 O O . PHE B 1 44 ? 162.147 57.623 -98.578 1.00 38.76 44 PHE B O 1
ATOM 6332 N N . ASN B 1 45 ? 161.156 56.339 -100.150 1.00 38.63 45 ASN B N 1
ATOM 6333 C CA . ASN B 1 45 ? 159.855 56.260 -99.501 1.00 35.28 45 ASN B CA 1
ATOM 6334 C C . ASN B 1 45 ? 159.617 54.828 -99.054 1.00 34.65 45 ASN B C 1
ATOM 6335 O O . ASN B 1 45 ? 160.400 53.934 -99.368 1.00 31.72 45 ASN B O 1
ATOM 6340 N N . SER B 1 46 ? 158.532 54.603 -98.328 1.00 33.19 46 SER B N 1
ATOM 6341 C CA . SER B 1 46 ? 158.237 53.272 -97.823 1.00 28.70 46 SER B CA 1
ATOM 6342 C C . SER B 1 46 ? 156.742 53.056 -97.858 1.00 30.14 46 SER B C 1
ATOM 6343 O O . SER B 1 46 ? 155.963 54.006 -97.756 1.00 34.18 46 SER B O 1
ATOM 6346 N N A THR B 1 47 ? 156.340 51.798 -97.993 0.59 29.97 47 THR B N 1
ATOM 6347 N N B THR B 1 47 ? 156.336 51.809 -98.046 0.41 32.52 47 THR B N 1
ATOM 6348 C CA A THR B 1 47 ? 154.928 51.452 -98.084 0.59 34.23 47 THR B CA 1
ATOM 6349 C CA B THR B 1 47 ? 154.921 51.477 -98.037 0.41 32.51 47 THR B CA 1
ATOM 6350 C C A THR B 1 47 ? 154.651 50.170 -97.307 0.59 36.67 47 THR B C 1
ATOM 6351 C C B THR B 1 47 ? 154.699 50.234 -97.196 0.41 34.18 47 THR B C 1
ATOM 6352 O O A THR B 1 47 ? 155.470 49.251 -97.290 0.59 30.57 47 THR B O 1
ATOM 6353 O O B THR B 1 47 ? 155.592 49.404 -97.033 0.41 25.25 47 THR B O 1
ATOM 6360 N N . LEU B 1 48 ? 153.497 50.126 -96.652 1.00 23.30 48 LEU B N 1
ATOM 6361 C CA . LEU B 1 48 ? 153.108 48.996 -95.843 1.00 26.44 48 LEU B CA 1
ATOM 6362 C C . LEU B 1 48 ? 151.753 48.549 -96.376 1.00 33.13 48 LEU B C 1
ATOM 6363 O O . LEU B 1 48 ? 150.883 49.384 -96.611 1.00 38.15 48 LEU B O 1
ATOM 6368 N N . SER B 1 49 ? 151.571 47.256 -96.604 1.00 23.68 49 SER B N 1
ATOM 6369 C CA . SER B 1 49 ? 150.279 46.781 -97.091 1.00 24.41 49 SER B CA 1
ATOM 6370 C C . SER B 1 49 ? 150.070 45.352 -96.677 1.00 42.76 49 SER B C 1
ATOM 6371 O O . SER B 1 49 ? 150.955 44.520 -96.849 1.00 37.47 49 SER B O 1
ATOM 6374 N N . GLY B 1 50 ? 148.901 45.059 -96.126 1.00 30.99 50 GLY B N 1
ATOM 6375 C CA . GLY B 1 50 ? 148.637 43.701 -95.714 1.00 33.59 50 GLY B CA 1
ATOM 6376 C C . GLY B 1 50 ? 147.317 43.459 -95.027 1.00 30.11 50 GLY B C 1
ATOM 6377 O O . GLY B 1 50 ? 146.367 44.238 -95.142 1.00 30.46 50 GLY B O 1
ATOM 6378 N N . ASN B 1 51 ? 147.281 42.347 -94.305 1.00 28.85 51 ASN B N 1
ATOM 6379 C CA . ASN B 1 51 ? 146.091 41.890 -93.615 1.00 25.98 51 ASN B CA 1
ATOM 6380 C C . ASN B 1 51 ? 146.451 41.480 -92.197 1.00 33.77 51 ASN B C 1
ATOM 6381 O O . ASN B 1 51 ? 147.329 40.643 -91.998 1.00 26.62 51 ASN B O 1
ATOM 6386 N N . TRP B 1 52 ? 145.798 42.090 -91.215 1.00 27.28 52 TRP B N 1
ATOM 6387 C CA . TRP B 1 52 ? 145.945 41.671 -89.829 1.00 22.97 52 TRP B CA 1
ATOM 6388 C C . TRP B 1 52 ? 145.443 40.252 -89.622 1.00 34.43 52 TRP B C 1
ATOM 6389 O O . TRP B 1 52 ? 144.467 39.834 -90.251 1.00 30.94 52 TRP B O 1
ATOM 6400 N N . LYS B 1 53 ? 146.098 39.519 -88.726 1.00 27.20 53 LYS B N 1
ATOM 6401 C CA . LYS B 1 53 ? 145.571 38.245 -88.263 1.00 24.35 53 LYS B CA 1
ATOM 6402 C C . LYS B 1 53 ? 144.777 38.473 -86.974 1.00 27.67 53 LYS B C 1
ATOM 6403 O O . LYS B 1 53 ? 143.649 38.001 -86.836 1.00 29.08 53 LYS B O 1
ATOM 6409 N N . SER B 1 54 ? 145.372 39.214 -86.048 1.00 30.12 54 SER B N 1
ATOM 6410 C CA . SER B 1 54 ? 144.766 39.443 -84.741 1.00 28.64 54 SER B CA 1
ATOM 6411 C C . SER B 1 54 ? 145.430 40.572 -83.980 1.00 29.19 54 SER B C 1
ATOM 6412 O O . SER B 1 54 ? 146.603 40.878 -84.205 1.00 25.42 54 SER B O 1
ATOM 6415 N N . TRP B 1 55 ? 144.672 41.187 -83.073 1.00 25.58 55 TRP B N 1
ATOM 6416 C CA . TRP B 1 55 ? 145.248 42.051 -82.042 1.00 22.07 55 TRP B CA 1
ATOM 6417 C C . TRP B 1 55 ? 144.951 41.424 -80.693 1.00 27.79 55 TRP B C 1
ATOM 6418 O O . TRP B 1 55 ? 143.836 40.970 -80.460 1.00 27.20 55 TRP B O 1
ATOM 6429 N N . THR B 1 56 ? 145.935 41.394 -79.805 1.00 24.51 56 THR B N 1
ATOM 6430 C CA . THR B 1 56 ? 145.703 40.811 -78.495 1.00 22.69 56 THR B CA 1
ATOM 6431 C C . THR B 1 56 ? 146.119 41.775 -77.392 1.00 24.89 56 THR B C 1
ATOM 6432 O O . THR B 1 56 ? 147.256 42.243 -77.373 1.00 24.40 56 THR B O 1
ATOM 6436 N N . LEU B 1 57 ? 145.197 42.089 -76.483 1.00 24.49 57 LEU B N 1
ATOM 6437 C CA . LEU B 1 57 ? 145.581 42.839 -75.289 1.00 24.65 57 LEU B CA 1
ATOM 6438 C C . LEU B 1 57 ? 146.363 41.885 -74.397 1.00 20.38 57 LEU B C 1
ATOM 6439 O O . LEU B 1 57 ? 145.869 40.804 -74.068 1.00 26.95 57 LEU B O 1
ATOM 6444 N N . THR B 1 58 ? 147.583 42.260 -74.022 1.00 30.32 58 THR B N 1
ATOM 6445 C CA . THR B 1 58 ? 148.380 41.417 -73.134 1.00 39.17 58 THR B CA 1
ATOM 6446 C C . THR B 1 58 ? 148.275 41.910 -71.697 1.00 20.67 58 THR B C 1
ATOM 6447 O O . THR B 1 58 ? 147.798 43.019 -71.448 1.00 33.83 58 THR B O 1
ATOM 6451 N N . ASP B 1 59 ? 148.715 41.083 -70.755 1.00 24.22 59 ASP B N 1
ATOM 6452 C CA . ASP B 1 59 ? 148.680 41.482 -69.353 1.00 24.83 59 ASP B CA 1
ATOM 6453 C C . ASP B 1 59 ? 149.967 42.165 -68.898 1.00 33.01 59 ASP B C 1
ATOM 6454 O O . ASP B 1 59 ? 150.201 42.302 -67.692 1.00 31.68 59 ASP B O 1
ATOM 6459 N N . GLU B 1 60 ? 150.791 42.595 -69.852 1.00 37.21 60 GLU B N 1
ATOM 6460 C CA . GLU B 1 60 ? 152.106 43.156 -69.524 1.00 37.20 60 GLU B CA 1
ATOM 6461 C C . GLU B 1 60 ? 152.099 44.635 -69.192 1.00 27.65 60 GLU B C 1
ATOM 6462 O O . GLU B 1 60 ? 153.136 45.178 -68.827 1.00 25.21 60 GLU B O 1
ATOM 6468 N N . GLY B 1 61 ? 150.958 45.292 -69.362 1.00 20.10 61 GLY B N 1
ATOM 6469 C CA . GLY B 1 61 ? 150.868 46.724 -69.149 1.00 20.13 61 GLY B CA 1
ATOM 6470 C C . GLY B 1 61 ? 151.375 47.190 -67.794 1.00 23.48 61 GLY B C 1
ATOM 6471 O O . GLY B 1 61 ? 151.188 46.515 -66.780 1.00 23.46 61 GLY B O 1
ATOM 6472 N N . GLU B 1 62 ? 152.055 48.333 -67.797 1.00 28.87 62 GLU B N 1
ATOM 6473 C CA . GLU B 1 62 ? 152.580 48.945 -66.576 1.00 25.36 62 GLU B CA 1
ATOM 6474 C C . GLU B 1 62 ? 151.872 50.276 -66.397 1.00 25.63 62 GLU B C 1
ATOM 6475 O O . GLU B 1 62 ? 152.224 51.276 -67.029 1.00 25.10 62 GLU B O 1
ATOM 6481 N N . GLY B 1 63 ? 150.841 50.286 -65.565 1.00 28.13 63 GLY B N 1
ATOM 6482 C CA . GLY B 1 63 ? 150.028 51.478 -65.421 1.00 26.80 63 GLY B CA 1
ATOM 6483 C C . GLY B 1 63 ? 149.010 51.590 -66.543 1.00 28.61 63 GLY B C 1
ATOM 6484 O O . GLY B 1 63 ? 148.634 50.585 -67.145 1.00 23.73 63 GLY B O 1
ATOM 6485 N N . PRO B 1 64 ? 148.551 52.820 -66.824 1.00 23.43 64 PRO B N 1
ATOM 6486 C CA . PRO B 1 64 ? 147.504 53.079 -67.812 1.00 26.08 64 PRO B CA 1
ATOM 6487 C C . PRO B 1 64 ? 148.084 53.027 -69.227 1.00 23.12 64 PRO B C 1
ATOM 6488 O O . PRO B 1 64 ? 147.951 53.973 -69.998 1.00 19.19 64 PRO B O 1
ATOM 6492 N N . HIS B 1 65 ? 148.740 51.917 -69.540 1.00 19.69 65 HIS B N 1
ATOM 6493 C CA . HIS B 1 65 ? 149.516 51.803 -70.770 1.00 19.19 65 HIS B CA 1
ATOM 6494 C C . HIS B 1 65 ? 149.332 50.426 -71.378 1.00 21.48 65 HIS B C 1
ATOM 6495 O O . HIS B 1 65 ? 150.229 49.585 -71.289 1.00 25.91 65 HIS B O 1
ATOM 6502 N N . PRO B 1 66 ? 148.160 50.185 -72.001 1.00 21.42 66 PRO B N 1
ATOM 6503 C CA . PRO B 1 66 ? 147.884 48.857 -72.552 1.00 17.50 66 PRO B CA 1
ATOM 6504 C C . PRO B 1 66 ? 148.901 48.444 -73.601 1.00 20.69 66 PRO B C 1
ATOM 6505 O O . PRO B 1 66 ? 149.375 49.271 -74.369 1.00 22.57 66 PRO B O 1
ATOM 6509 N N . VAL B 1 67 ? 149.224 47.162 -73.616 1.00 24.56 67 VAL B N 1
ATOM 6510 C CA . VAL B 1 67 ? 150.126 46.614 -74.602 1.00 20.82 67 VAL B CA 1
ATOM 6511 C C . VAL B 1 67 ? 149.306 45.744 -75.534 1.00 22.19 67 VAL B C 1
ATOM 6512 O O . VAL B 1 67 ? 148.627 44.815 -75.086 1.00 24.04 67 VAL B O 1
ATOM 6516 N N . LEU B 1 68 ? 149.336 46.078 -76.823 1.00 23.53 68 LEU B N 1
ATOM 6517 C CA . LEU B 1 68 ? 148.641 45.302 -77.850 1.00 34.26 68 LEU B CA 1
ATOM 6518 C C . LEU B 1 68 ? 149.637 44.525 -78.701 1.00 26.39 68 LEU B C 1
ATOM 6519 O O . LEU B 1 68 ? 150.503 45.116 -79.345 1.00 27.16 68 LEU B O 1
ATOM 6524 N N . LYS B 1 69 ? 149.513 43.203 -78.694 1.00 23.54 69 LYS B N 1
ATOM 6525 C CA . LYS B 1 69 ? 150.320 42.358 -79.564 1.00 21.32 69 LYS B CA 1
ATOM 6526 C C . LYS B 1 69 ? 149.585 42.197 -80.880 1.00 23.83 69 LYS B C 1
ATOM 6527 O O . LYS B 1 69 ? 148.560 41.519 -80.928 1.00 24.75 69 LYS B O 1
ATOM 6533 N N . CYS B 1 70 ? 150.096 42.829 -81.931 1.00 23.67 70 CYS B N 1
ATOM 6534 C CA . CYS B 1 70 ? 149.420 42.842 -83.218 1.00 28.43 70 CYS B CA 1
ATOM 6535 C C . CYS B 1 70 ? 150.151 41.929 -84.187 1.00 34.38 70 CYS B C 1
ATOM 6536 O O . CYS B 1 70 ? 151.324 42.139 -84.500 1.00 29.29 70 CYS B O 1
ATOM 6539 N N . THR B 1 71 ? 149.449 40.900 -84.635 1.00 22.82 71 THR B N 1
ATOM 6540 C CA . THR B 1 71 ? 150.034 39.894 -85.495 1.00 25.28 71 THR B CA 1
ATOM 6541 C C . THR B 1 71 ? 149.565 40.091 -86.924 1.00 29.74 71 THR B C 1
ATOM 6542 O O . THR B 1 71 ? 148.360 40.178 -87.185 1.00 25.56 71 THR B O 1
ATOM 6546 N N . ILE B 1 72 ? 150.521 40.187 -87.842 1.00 28.03 72 ILE B N 1
ATOM 6547 C CA . ILE B 1 72 ? 150.213 40.341 -89.266 1.00 27.76 72 ILE B CA 1
ATOM 6548 C C . ILE B 1 72 ? 150.025 38.980 -89.937 1.00 30.34 72 ILE B C 1
ATOM 6549 O O . ILE B 1 72 ? 150.860 38.094 -89.789 1.00 27.12 72 ILE B O 1
ATOM 6554 N N . ASP B 1 73 ? 148.927 38.807 -90.670 1.00 25.65 73 ASP B N 1
ATOM 6555 C CA . ASP B 1 73 ? 148.659 37.536 -91.334 1.00 28.53 73 ASP B CA 1
ATOM 6556 C C . ASP B 1 73 ? 149.543 37.402 -92.576 1.00 28.30 73 ASP B C 1
ATOM 6557 O O . ASP B 1 73 ? 150.231 36.399 -92.777 1.00 31.05 73 ASP B O 1
ATOM 6562 N N . ASN B 1 74 ? 149.495 38.428 -93.413 1.00 26.90 74 ASN B N 1
ATOM 6563 C CA . ASN B 1 74 ? 150.317 38.492 -94.614 1.00 27.47 74 ASN B CA 1
ATOM 6564 C C . ASN B 1 74 ? 150.462 39.937 -95.017 1.00 40.25 74 ASN B C 1
ATOM 6565 O O . ASN B 1 74 ? 149.712 40.792 -94.552 1.00 27.33 74 ASN B O 1
ATOM 6570 N N . GLY B 1 75 ? 151.410 40.209 -95.900 1.00 37.51 75 GLY B N 1
ATOM 6571 C CA . GLY B 1 75 ? 151.602 41.554 -96.383 1.00 38.87 75 GLY B CA 1
ATOM 6572 C C . GLY B 1 75 ? 153.039 41.790 -96.767 1.00 34.95 75 GLY B C 1
ATOM 6573 O O . GLY B 1 75 ? 153.867 40.874 -96.729 1.00 33.37 75 GLY B O 1
ATOM 6574 N N . TYR B 1 76 ? 153.344 43.027 -97.137 1.00 38.84 76 TYR B N 1
ATOM 6575 C CA . TYR B 1 76 ? 154.706 43.364 -97.508 1.00 29.95 76 TYR B CA 1
ATOM 6576 C C . TYR B 1 76 ? 155.103 44.751 -97.028 1.00 32.17 76 TYR B C 1
ATOM 6577 O O . TYR B 1 76 ? 154.275 45.654 -96.899 1.00 39.25 76 TYR B O 1
ATOM 6586 N N . LEU B 1 77 ? 156.386 44.882 -96.724 1.00 41.53 77 LEU B N 1
ATOM 6587 C CA . LEU B 1 77 ? 157.031 46.163 -96.500 1.00 36.18 77 LEU B CA 1
ATOM 6588 C C . LEU B 1 77 ? 157.851 46.475 -97.740 1.00 42.77 77 LEU B C 1
ATOM 6589 O O . LEU B 1 77 ? 158.673 45.656 -98.148 1.00 35.58 77 LEU B O 1
ATOM 6594 N N . GLU B 1 78 ? 157.628 47.634 -98.350 1.00 26.34 78 GLU B N 1
ATOM 6595 C CA . GLU B 1 78 ? 158.408 48.002 -99.534 1.00 28.41 78 GLU B CA 1
ATOM 6596 C C . GLU B 1 78 ? 159.124 49.331 -99.315 1.00 28.75 78 GLU B C 1
ATOM 6597 O O . GLU B 1 78 ? 158.534 50.298 -98.842 1.00 34.81 78 GLU B O 1
ATOM 6603 N N . ILE B 1 79 ? 160.412 49.344 -99.642 1.00 28.98 79 ILE B N 1
ATOM 6604 C CA . ILE B 1 79 ? 161.251 50.525 -99.539 1.00 28.32 79 ILE B CA 1
ATOM 6605 C C . ILE B 1 79 ? 161.745 50.833 -100.935 1.00 26.28 79 ILE B C 1
ATOM 6606 O O . ILE B 1 79 ? 162.283 49.953 -101.599 1.00 31.24 79 ILE B O 1
ATOM 6611 N N . TYR B 1 80 ? 161.552 52.058 -101.401 1.00 36.17 80 TYR B N 1
ATOM 6612 C CA . TYR B 1 80 ? 161.874 52.338 -102.793 1.00 45.61 80 TYR B CA 1
ATOM 6613 C C . TYR B 1 80 ? 162.381 53.747 -103.026 1.00 32.55 80 TYR B C 1
ATOM 6614 O O . TYR B 1 80 ? 161.965 54.694 -102.355 1.00 31.76 80 TYR B O 1
ATOM 6623 N N . SER B 1 81 ? 163.308 53.864 -103.971 1.00 39.27 81 SER B N 1
ATOM 6624 C CA . SER B 1 81 ? 163.729 55.151 -104.488 1.00 43.59 81 SER B CA 1
ATOM 6625 C C . SER B 1 81 ? 163.284 55.207 -105.936 1.00 33.05 81 SER B C 1
ATOM 6626 O O . SER B 1 81 ? 162.536 54.348 -106.394 1.00 36.22 81 SER B O 1
ATOM 6629 N N . ASN B 1 82 ? 163.759 56.205 -106.660 1.00 39.44 82 ASN B N 1
ATOM 6630 C CA . ASN B 1 82 ? 163.387 56.346 -108.058 1.00 36.61 82 ASN B CA 1
ATOM 6631 C C . ASN B 1 82 ? 164.084 55.287 -108.916 1.00 45.75 82 ASN B C 1
ATOM 6632 O O . ASN B 1 82 ? 163.675 55.024 -110.043 1.00 52.26 82 ASN B O 1
ATOM 6637 N N . THR B 1 83 ? 165.130 54.664 -108.376 1.00 36.22 83 THR B N 1
ATOM 6638 C CA . THR B 1 83 ? 165.959 53.766 -109.180 1.00 37.10 83 THR B CA 1
ATOM 6639 C C . THR B 1 83 ? 166.060 52.350 -108.627 1.00 40.92 83 THR B C 1
ATOM 6640 O O . THR B 1 83 ? 166.558 51.460 -109.310 1.00 46.43 83 THR B O 1
ATOM 6644 N N . SER B 1 84 ? 165.588 52.127 -107.404 1.00 35.44 84 SER B N 1
ATOM 6645 C CA . SER B 1 84 ? 165.641 50.784 -106.837 1.00 33.57 84 SER B CA 1
ATOM 6646 C C . SER B 1 84 ? 164.603 50.580 -105.750 1.00 32.77 84 SER B C 1
ATOM 6647 O O . SER B 1 84 ? 164.054 51.540 -105.200 1.00 40.40 84 SER B O 1
ATOM 6650 N N . SER B 1 85 ? 164.343 49.317 -105.433 1.00 31.77 85 SER B N 1
ATOM 6651 C CA . SER B 1 85 ? 163.352 48.994 -104.413 1.00 33.21 85 SER B CA 1
ATOM 6652 C C . SER B 1 85 ? 163.540 47.582 -103.894 1.00 29.97 85 SER B C 1
ATOM 6653 O O . SER B 1 85 ? 164.165 46.742 -104.550 1.00 34.90 85 SER B O 1
ATOM 6656 N N . GLU B 1 86 ? 162.996 47.330 -102.713 1.00 30.59 86 GLU B N 1
ATOM 6657 C CA . GLU B 1 86 ? 163.019 46.000 -102.135 1.00 37.17 86 GLU B CA 1
ATOM 6658 C C . GLU B 1 86 ? 161.702 45.723 -101.432 1.00 31.76 86 GLU B C 1
ATOM 6659 O O . GLU B 1 86 ? 161.079 46.624 -100.870 1.00 35.35 86 GLU B O 1
ATOM 6665 N N . LYS B 1 87 ? 161.300 44.461 -101.466 1.00 37.78 87 LYS B N 1
ATOM 6666 C CA . LYS B 1 87 ? 160.010 44.031 -100.960 1.00 40.18 87 LYS B CA 1
ATOM 6667 C C . LYS B 1 87 ? 160.229 42.925 -99.933 1.00 43.63 87 LYS B C 1
ATOM 6668 O O . LYS B 1 87 ? 160.960 41.974 -100.200 1.00 34.43 87 LYS B O 1
ATOM 6674 N N . HIS B 1 88 ? 159.625 43.055 -98.755 1.00 34.03 88 HIS B N 1
ATOM 6675 C CA . HIS B 1 88 ? 159.792 42.049 -97.711 1.00 36.22 88 HIS B CA 1
ATOM 6676 C C . HIS B 1 88 ? 158.452 41.586 -97.169 1.00 46.41 88 HIS B C 1
ATOM 6677 O O . HIS B 1 88 ? 157.630 42.402 -96.768 1.00 51.33 88 HIS B O 1
ATOM 6684 N N . SER B 1 89 ? 158.240 40.276 -97.150 1.00 33.76 89 SER B N 1
ATOM 6685 C CA . SER B 1 89 ? 157.004 39.711 -96.619 1.00 34.63 89 SER B CA 1
ATOM 6686 C C . SER B 1 89 ? 156.874 39.950 -95.114 1.00 28.85 89 SER B C 1
ATOM 6687 O O . SER B 1 89 ? 157.831 39.786 -94.367 1.00 31.35 89 SER B O 1
ATOM 6690 N N . LEU B 1 90 ? 155.679 40.322 -94.676 1.00 30.00 90 LEU B N 1
ATOM 6691 C CA . LEU B 1 90 ? 155.435 40.567 -93.255 1.00 32.42 90 LEU B CA 1
ATOM 6692 C C . LEU B 1 90 ? 154.656 39.428 -92.606 1.00 38.40 90 LEU B C 1
ATOM 6693 O O . LEU B 1 90 ? 154.153 39.565 -91.492 1.00 29.99 90 LEU B O 1
ATOM 6698 N N . LYS B 1 91 ? 154.565 38.305 -93.306 1.00 29.88 91 LYS B N 1
ATOM 6699 C CA . LYS B 1 91 ? 153.783 37.165 -92.842 1.00 35.03 91 LYS B CA 1
ATOM 6700 C C . LYS B 1 91 ? 154.146 36.733 -91.415 1.00 29.54 91 LYS B C 1
ATOM 6701 O O . LYS B 1 91 ? 155.317 36.488 -91.108 1.00 30.76 91 LYS B O 1
ATOM 6707 N N . ASP B 1 92 ? 153.131 36.675 -90.551 1.00 30.57 92 ASP B N 1
ATOM 6708 C CA . ASP B 1 92 ? 153.266 36.254 -89.143 1.00 28.89 92 ASP B CA 1
ATOM 6709 C C . ASP B 1 92 ? 154.096 37.172 -88.248 1.00 30.94 92 ASP B C 1
ATOM 6710 O O . ASP B 1 92 ? 154.416 36.813 -87.101 1.00 28.85 92 ASP B O 1
ATOM 6715 N N . ILE B 1 93 ? 154.455 38.350 -88.741 1.00 28.64 93 ILE B N 1
ATOM 6716 C CA . ILE B 1 93 ? 155.232 39.267 -87.911 1.00 29.51 93 ILE B CA 1
ATOM 6717 C C . ILE B 1 93 ? 154.360 39.762 -86.765 1.00 33.48 93 ILE B C 1
ATOM 6718 O O . ILE B 1 93 ? 153.188 40.062 -86.968 1.00 28.15 93 ILE B O 1
ATOM 6723 N N . GLU B 1 94 ? 154.930 39.815 -85.563 1.00 27.09 94 GLU B N 1
ATOM 6724 C CA . GLU B 1 94 ? 154.218 40.314 -84.393 1.00 26.79 94 GLU B CA 1
ATOM 6725 C C . GLU B 1 94 ? 154.826 41.622 -83.918 1.00 37.62 94 GLU B C 1
ATOM 6726 O O . GLU B 1 94 ? 156.034 41.723 -83.722 1.00 37.67 94 GLU B O 1
ATOM 6732 N N . ILE B 1 95 ? 153.982 42.624 -83.735 1.00 26.12 95 ILE B N 1
ATOM 6733 C CA . ILE B 1 95 ? 154.434 43.921 -83.268 1.00 22.72 95 ILE B CA 1
ATOM 6734 C C . ILE B 1 95 ? 153.696 44.254 -81.997 1.00 24.70 95 ILE B C 1
ATOM 6735 O O . ILE B 1 95 ? 152.464 44.248 -81.974 1.00 26.38 95 ILE B O 1
ATOM 6740 N N . LYS B 1 96 ? 154.439 44.537 -80.937 1.00 30.16 96 LYS B N 1
ATOM 6741 C CA . LYS B 1 96 ? 153.798 44.921 -79.688 1.00 19.86 96 LYS B CA 1
ATOM 6742 C C . LYS B 1 96 ? 153.754 46.429 -79.603 1.00 20.87 96 LYS B C 1
ATOM 6743 O O . LYS B 1 96 ? 154.788 47.090 -79.561 1.00 30.54 96 LYS B O 1
ATOM 6749 N N . VAL B 1 97 ? 152.545 46.972 -79.587 1.00 17.31 97 VAL B N 1
ATOM 6750 C CA . VAL B 1 97 ? 152.370 48.411 -79.583 1.00 19.66 97 VAL B CA 1
ATOM 6751 C C . VAL B 1 97 ? 151.848 48.838 -78.219 1.00 27.50 97 VAL B C 1
ATOM 6752 O O . VAL B 1 97 ? 150.954 48.205 -77.683 1.00 23.26 97 VAL B O 1
ATOM 6756 N N . CYS B 1 98 ? 152.420 49.895 -77.658 1.00 30.94 98 CYS B N 1
ATOM 6757 C CA . CYS B 1 98 ? 151.967 50.412 -76.370 1.00 25.68 98 CYS B CA 1
ATOM 6758 C C . CYS B 1 98 ? 151.479 51.837 -76.577 1.00 28.25 98 CYS B C 1
ATOM 6759 O O . CYS B 1 98 ? 151.741 52.445 -77.614 1.00 24.67 98 CYS B O 1
ATOM 6770 N N . SER B 1 100 ? 149.014 55.252 -74.219 1.00 26.29 100 SER B N 1
ATOM 6771 C CA . SER B 1 100 ? 148.524 55.741 -72.928 1.00 29.83 100 SER B CA 1
ATOM 6772 C C . SER B 1 100 ? 147.022 56.013 -72.955 1.00 34.88 100 SER B C 1
ATOM 6773 O O . SER B 1 100 ? 146.502 56.593 -73.912 1.00 26.43 100 SER B O 1
ATOM 6776 N N . ILE B 1 101 ? 146.326 55.607 -71.901 1.00 23.64 101 ILE B N 1
ATOM 6777 C CA . ILE B 1 101 ? 144.899 55.911 -71.785 1.00 23.91 101 ILE B CA 1
ATOM 6778 C C . ILE B 1 101 ? 144.602 56.638 -70.486 1.00 31.86 101 ILE B C 1
ATOM 6779 O O . ILE B 1 101 ? 145.398 56.612 -69.540 1.00 24.80 101 ILE B O 1
ATOM 6784 N N . LYS B 1 102 ? 143.464 57.310 -70.455 1.00 32.24 102 LYS B N 1
ATOM 6785 C CA . LYS B 1 102 ? 142.993 57.940 -69.232 1.00 37.62 102 LYS B CA 1
ATOM 6786 C C . LYS B 1 102 ? 141.517 57.604 -69.058 1.00 45.45 102 LYS B C 1
ATOM 6787 O O . LYS B 1 102 ? 140.756 57.592 -70.032 1.00 35.11 102 LYS B O 1
ATOM 6793 N N . PRO B 1 103 ? 141.109 57.300 -67.819 1.00 44.57 103 PRO B N 1
ATOM 6794 C CA . PRO B 1 103 ? 139.747 56.827 -67.577 1.00 37.66 103 PRO B CA 1
ATOM 6795 C C . PRO B 1 103 ? 138.758 57.970 -67.445 1.00 59.58 103 PRO B C 1
ATOM 6796 O O . PRO B 1 103 ? 139.122 59.069 -67.030 1.00 49.02 103 PRO B O 1
ATOM 6800 N N . ASN B 1 104 ? 137.509 57.701 -67.795 1.00 62.11 104 ASN B N 1
ATOM 6801 C CA . ASN B 1 104 ? 136.443 58.661 -67.587 1.00 52.05 104 ASN B CA 1
ATOM 6802 C C . ASN B 1 104 ? 135.456 58.108 -66.577 1.00 44.66 104 ASN B C 1
ATOM 6803 O O . ASN B 1 104 ? 135.354 56.891 -66.413 1.00 47.27 104 ASN B O 1
ATOM 6808 N N . SER B 1 105 ? 134.739 59.001 -65.897 1.00 61.74 105 SER B N 1
ATOM 6809 C CA . SER B 1 105 ? 133.682 58.619 -64.956 1.00 42.25 105 SER B CA 1
ATOM 6810 C C . SER B 1 105 ? 132.547 57.932 -65.709 1.00 69.37 105 SER B C 1
ATOM 6811 O O . SER B 1 105 ? 131.649 57.317 -65.119 1.00 62.55 105 SER B O 1
ATOM 6814 N N . ASP B 1 106 ? 132.621 58.080 -67.028 1.00 57.94 106 ASP B N 1
ATOM 6815 C CA . ASP B 1 106 ? 131.783 57.420 -68.014 1.00 68.04 106 ASP B CA 1
ATOM 6816 C C . ASP B 1 106 ? 131.927 55.902 -67.953 1.00 61.02 106 ASP B C 1
ATOM 6817 O O . ASP B 1 106 ? 131.015 55.163 -68.313 1.00 65.18 106 ASP B O 1
ATOM 6822 N N . GLY B 1 107 ? 133.087 55.441 -67.504 1.00 48.46 107 GLY B N 1
ATOM 6823 C CA . GLY B 1 107 ? 133.402 54.027 -67.557 1.00 36.64 107 GLY B CA 1
ATOM 6824 C C . GLY B 1 107 ? 134.225 53.742 -68.793 1.00 52.55 107 GLY B C 1
ATOM 6825 O O . GLY B 1 107 ? 134.738 52.636 -68.977 1.00 55.10 107 GLY B O 1
ATOM 6826 N N . THR B 1 108 ? 134.355 54.749 -69.650 1.00 35.81 108 THR B N 1
ATOM 6827 C CA . THR B 1 108 ? 135.139 54.587 -70.864 1.00 38.08 108 THR B CA 1
ATOM 6828 C C . THR B 1 108 ? 136.569 55.052 -70.649 1.00 40.36 108 THR B C 1
ATOM 6829 O O . THR B 1 108 ? 136.900 55.684 -69.640 1.00 39.10 108 THR B O 1
ATOM 6833 N N . HIS B 1 109 ? 137.412 54.717 -71.610 1.00 31.43 109 HIS B N 1
ATOM 6834 C CA . HIS B 1 109 ? 138.800 55.123 -71.598 1.00 34.16 109 HIS B CA 1
ATOM 6835 C C . HIS B 1 109 ? 139.089 56.001 -72.801 1.00 34.91 109 HIS B C 1
ATOM 6836 O O . HIS B 1 109 ? 138.658 55.692 -73.917 1.00 37.46 109 HIS B O 1
ATOM 6843 N N . SER B 1 110 ? 139.790 57.107 -72.576 1.00 32.80 110 SER B N 1
ATOM 6844 C CA . SER B 1 110 ? 140.241 57.934 -73.690 1.00 32.65 110 SER B CA 1
ATOM 6845 C C . SER B 1 110 ? 141.661 57.562 -74.053 1.00 38.65 110 SER B C 1
ATOM 6846 O O . SER B 1 110 ? 142.547 57.547 -73.206 1.00 32.15 110 SER B O 1
ATOM 6849 N N . LEU B 1 111 ? 141.862 57.245 -75.324 1.00 30.36 111 LEU B N 1
ATOM 6850 C CA . LEU B 1 111 ? 143.186 56.926 -75.832 1.00 28.90 111 LEU B CA 1
ATOM 6851 C C . LEU B 1 111 ? 143.923 58.214 -76.166 1.00 50.53 111 LEU B C 1
ATOM 6852 O O . LEU B 1 111 ? 143.439 59.023 -76.951 1.00 34.74 111 LEU B O 1
ATOM 6857 N N . CYS B 1 112 ? 145.090 58.415 -75.571 1.00 30.29 112 CYS B N 1
ATOM 6858 C CA . CYS B 1 112 ? 145.836 59.640 -75.805 1.00 30.10 112 CYS B CA 1
ATOM 6859 C C . CYS B 1 112 ? 146.467 59.585 -77.192 1.00 42.04 112 CYS B C 1
ATOM 6860 O O . CYS B 1 112 ? 147.242 58.680 -77.509 1.00 44.48 112 CYS B O 1
ATOM 6863 N N . LYS B 1 113 ? 146.090 60.530 -78.044 1.00 66.79 113 LYS B N 1
ATOM 6864 C CA . LYS B 1 113 ? 146.709 60.623 -79.354 1.00 46.85 113 LYS B CA 1
ATOM 6865 C C . LYS B 1 113 ? 148.180 60.938 -79.142 1.00 57.44 113 LYS B C 1
ATOM 6866 O O . LYS B 1 113 ? 148.548 61.526 -78.120 1.00 61.78 113 LYS B O 1
ATOM 6868 N N . ASN B 1 114 ? 149.008 60.513 -80.091 1.00 33.36 114 ASN B N 1
ATOM 6869 C CA . ASN B 1 114 ? 150.449 60.775 -80.074 1.00 34.11 114 ASN B CA 1
ATOM 6870 C C . ASN B 1 114 ? 151.207 59.966 -79.034 1.00 31.67 114 ASN B C 1
ATOM 6871 O O . ASN B 1 114 ? 152.400 60.188 -78.831 1.00 37.77 114 ASN B O 1
ATOM 6876 N N . SER B 1 115 ? 150.534 59.027 -78.375 1.00 28.01 115 SER B N 1
ATOM 6877 C CA . SER B 1 115 ? 151.193 58.280 -77.308 1.00 34.86 115 SER B CA 1
ATOM 6878 C C . SER B 1 115 ? 151.646 56.883 -77.735 1.00 28.10 115 SER B C 1
ATOM 6879 O O . SER B 1 115 ? 152.191 56.148 -76.925 1.00 24.65 115 SER B O 1
ATOM 6882 N N . PHE B 1 116 ? 151.444 56.519 -79.003 1.00 29.62 116 PHE B N 1
ATOM 6883 C CA . PHE B 1 116 ? 151.851 55.195 -79.490 1.00 20.93 116 PHE B CA 1
ATOM 6884 C C . PHE B 1 116 ? 153.361 55.027 -79.506 1.00 25.44 116 PHE B C 1
ATOM 6885 O O . PHE B 1 116 ? 154.084 55.946 -79.871 1.00 26.65 116 PHE B O 1
ATOM 6893 N N . TYR B 1 117 ? 153.831 53.841 -79.132 1.00 23.48 117 TYR B N 1
ATOM 6894 C CA . TYR B 1 117 ? 155.221 53.476 -79.371 1.00 23.12 117 TYR B CA 1
ATOM 6895 C C . TYR B 1 117 ? 155.327 51.972 -79.490 1.00 20.53 117 TYR B C 1
ATOM 6896 O O . TYR B 1 117 ? 154.426 51.240 -79.064 1.00 26.78 117 TYR B O 1
ATOM 6905 N N . ILE B 1 118 ? 156.424 51.522 -80.089 1.00 23.72 118 ILE B N 1
ATOM 6906 C CA . ILE B 1 118 ? 156.678 50.105 -80.301 1.00 24.14 118 ILE B CA 1
ATOM 6907 C C . ILE B 1 118 ? 157.604 49.554 -79.220 1.00 22.28 118 ILE B C 1
ATOM 6908 O O . ILE B 1 118 ? 158.692 50.085 -78.982 1.00 25.28 118 ILE B O 1
ATOM 6913 N N . LYS B 1 119 ? 157.175 48.485 -78.557 1.00 21.88 119 LYS B N 1
ATOM 6914 C CA . LYS B 1 119 ? 158.022 47.826 -77.573 1.00 23.56 119 LYS B CA 1
ATOM 6915 C C . LYS B 1 119 ? 158.938 46.823 -78.246 1.00 30.11 119 LYS B C 1
ATOM 6916 O O . LYS B 1 119 ? 160.127 46.765 -77.950 1.00 39.93 119 LYS B O 1
ATOM 6922 N N . THR B 1 120 ? 158.369 46.019 -79.144 1.00 26.32 120 THR B N 1
ATOM 6923 C CA . THR B 1 120 ? 159.106 44.961 -79.828 1.00 37.02 120 THR B CA 1
ATOM 6924 C C . THR B 1 120 ? 158.476 44.710 -81.188 1.00 27.02 120 THR B C 1
ATOM 6925 O O . THR B 1 120 ? 157.306 45.043 -81.394 1.00 25.82 120 THR B O 1
ATOM 6929 N N . ASN B 1 121 ? 159.242 44.127 -82.109 1.00 29.04 121 ASN B N 1
ATOM 6930 C CA . ASN B 1 121 ? 158.632 43.444 -83.253 1.00 49.05 121 ASN B CA 1
ATOM 6931 C C . ASN B 1 121 ? 159.418 42.189 -83.641 1.00 29.58 121 ASN B C 1
ATOM 6932 O O . ASN B 1 121 ? 160.613 42.074 -83.365 1.00 35.93 121 ASN B O 1
ATOM 6937 N N . SER B 1 122 ? 158.709 41.260 -84.268 1.00 32.43 122 SER B N 1
ATOM 6938 C CA . SER B 1 122 ? 159.167 39.899 -84.562 1.00 41.89 122 SER B CA 1
ATOM 6939 C C . SER B 1 122 ? 160.508 39.735 -85.275 1.00 41.08 122 SER B C 1
ATOM 6940 O O . SER B 1 122 ? 161.177 38.722 -85.083 1.00 64.46 122 SER B O 1
ATOM 6943 N N . LEU B 1 123 ? 160.889 40.695 -86.113 1.00 42.32 123 LEU B N 1
ATOM 6944 C CA . LEU B 1 123 ? 162.129 40.573 -86.887 1.00 67.71 123 LEU B CA 1
ATOM 6945 C C . LEU B 1 123 ? 163.369 40.511 -85.994 1.00 61.92 123 LEU B C 1
ATOM 6946 O O . LEU B 1 123 ? 163.298 40.781 -84.793 1.00 56.42 123 LEU B O 1
ATOM 6951 N N . ARG B 1 129 ? 169.089 44.481 -91.648 1.00 61.69 129 ARG B N 1
ATOM 6952 C CA . ARG B 1 129 ? 167.813 44.234 -90.983 1.00 60.77 129 ARG B CA 1
ATOM 6953 C C . ARG B 1 129 ? 167.431 45.363 -90.028 1.00 47.67 129 ARG B C 1
ATOM 6954 O O . ARG B 1 129 ? 166.292 45.431 -89.561 1.00 63.93 129 ARG B O 1
ATOM 6956 N N . LEU B 1 130 ? 168.378 46.250 -89.740 1.00 57.94 130 LEU B N 1
ATOM 6957 C CA . LEU B 1 130 ? 168.135 47.326 -88.785 1.00 60.42 130 LEU B CA 1
ATOM 6958 C C . LEU B 1 130 ? 167.233 48.400 -89.380 1.00 60.40 130 LEU B C 1
ATOM 6959 O O . LEU B 1 130 ? 166.396 48.976 -88.687 1.00 55.25 130 LEU B O 1
ATOM 6964 N N . ILE B 1 131 ? 167.401 48.664 -90.670 1.00 61.50 131 ILE B N 1
ATOM 6965 C CA . ILE B 1 131 ? 166.626 49.709 -91.320 1.00 59.64 131 ILE B CA 1
ATOM 6966 C C . ILE B 1 131 ? 165.214 49.220 -91.649 1.00 57.57 131 ILE B C 1
ATOM 6967 O O . ILE B 1 131 ? 164.256 49.990 -91.597 1.00 48.12 131 ILE B O 1
ATOM 6972 N N . LEU B 1 132 ? 165.086 47.933 -91.955 1.00 51.08 132 LEU B N 1
ATOM 6973 C CA . LEU B 1 132 ? 163.796 47.357 -92.295 1.00 46.48 132 LEU B CA 1
ATOM 6974 C C . LEU B 1 132 ? 162.850 47.391 -91.096 1.00 41.14 132 LEU B C 1
ATOM 6975 O O . LEU B 1 132 ? 161.663 47.698 -91.236 1.00 33.73 132 LEU B O 1
ATOM 6980 N N . SER B 1 133 ? 163.384 47.082 -89.919 1.00 30.96 133 SER B N 1
ATOM 6981 C CA . SER B 1 133 ? 162.584 47.032 -88.702 1.00 30.85 133 SER B CA 1
ATOM 6982 C C . SER B 1 133 ? 162.151 48.434 -88.291 1.00 30.15 133 SER B C 1
ATOM 6983 O O . SER B 1 133 ? 161.028 48.645 -87.828 1.00 29.66 133 SER B O 1
ATOM 6986 N N . HIS B 1 134 ? 163.057 49.386 -88.481 1.00 33.74 134 HIS B N 1
ATOM 6987 C CA . HIS B 1 134 ? 162.786 50.796 -88.244 1.00 41.79 134 HIS B CA 1
ATOM 6988 C C . HIS B 1 134 ? 161.689 51.339 -89.168 1.00 28.31 134 HIS B C 1
ATOM 6989 O O . HIS B 1 134 ? 160.810 52.089 -88.729 1.00 36.49 134 HIS B O 1
ATOM 6996 N N . CYS B 1 135 ? 161.739 50.957 -90.439 1.00 39.58 135 CYS B N 1
ATOM 6997 C CA . CYS B 1 135 ? 160.748 51.419 -91.410 1.00 29.35 135 CYS B CA 1
ATOM 6998 C C . CYS B 1 135 ? 159.377 50.838 -91.102 1.00 27.96 135 CYS B C 1
ATOM 6999 O O . CYS B 1 135 ? 158.362 51.527 -91.198 1.00 30.75 135 CYS B O 1
ATOM 7002 N N . LEU B 1 136 ? 159.354 49.568 -90.720 1.00 28.87 136 LEU B N 1
ATOM 7003 C CA . LEU B 1 136 ? 158.117 48.931 -90.313 1.00 27.63 136 LEU B CA 1
ATOM 7004 C C . LEU B 1 136 ? 157.531 49.613 -89.072 1.00 34.51 136 LEU B C 1
ATOM 7005 O O . LEU B 1 136 ? 156.326 49.848 -88.996 1.00 25.45 136 LEU B O 1
ATOM 7010 N N . ASP B 1 137 ? 158.388 49.921 -88.105 1.00 25.13 137 ASP B N 1
ATOM 7011 C CA . ASP B 1 137 ? 157.960 50.611 -86.884 1.00 33.55 137 ASP B CA 1
ATOM 7012 C C . ASP B 1 137 ? 157.273 51.938 -87.218 1.00 24.23 137 ASP B C 1
ATOM 7013 O O . ASP B 1 137 ? 156.188 52.233 -86.710 1.00 29.86 137 ASP B O 1
ATOM 7018 N N . LYS B 1 138 ? 157.916 52.720 -88.080 1.00 25.20 138 LYS B N 1
ATOM 7019 C CA . LYS B 1 138 ? 157.412 54.022 -88.520 1.00 27.55 138 LYS B CA 1
ATOM 7020 C C . LYS B 1 138 ? 156.058 53.934 -89.223 1.00 37.35 138 LYS B C 1
ATOM 7021 O O . LYS B 1 138 ? 155.156 54.732 -88.965 1.00 26.64 138 LYS B O 1
ATOM 7027 N N . LEU B 1 139 ? 155.932 52.984 -90.141 1.00 27.87 139 LEU B N 1
ATOM 7028 C CA . LEU B 1 139 ? 154.682 52.808 -90.873 1.00 26.33 139 LEU B CA 1
ATOM 7029 C C . LEU B 1 139 ? 153.538 52.360 -89.958 1.00 25.18 139 LEU B C 1
ATOM 7030 O O . LEU B 1 139 ? 152.418 52.888 -90.036 1.00 27.95 139 LEU B O 1
ATOM 7035 N N . ILE B 1 140 ? 153.818 51.382 -89.103 1.00 25.92 140 ILE B N 1
ATOM 7036 C CA . ILE B 1 140 ? 152.821 50.897 -88.145 1.00 27.27 140 ILE B CA 1
ATOM 7037 C C . ILE B 1 140 ? 152.376 52.014 -87.197 1.00 22.16 140 ILE B C 1
ATOM 7038 O O . ILE B 1 140 ? 151.186 52.156 -86.899 1.00 29.29 140 ILE B O 1
ATOM 7043 N N . LEU B 1 141 ? 153.322 52.831 -86.752 1.00 23.03 141 LEU B N 1
ATOM 7044 C CA . LEU B 1 141 ? 152.986 53.914 -85.827 1.00 22.64 141 LEU B CA 1
ATOM 7045 C C . LEU B 1 141 ? 152.125 54.949 -86.513 1.00 32.02 141 LEU B C 1
ATOM 7046 O O . LEU B 1 141 ? 151.169 55.464 -85.935 1.00 25.70 141 LEU B O 1
ATOM 7051 N N . ALA B 1 142 ? 152.470 55.256 -87.758 1.00 34.60 142 ALA B N 1
ATOM 7052 C CA . ALA B 1 142 ? 151.703 56.210 -88.533 1.00 34.08 142 ALA B CA 1
ATOM 7053 C C . ALA B 1 142 ? 150.299 55.671 -88.777 1.00 39.83 142 ALA B C 1
ATOM 7054 O O . ALA B 1 142 ? 149.325 56.421 -88.741 1.00 35.53 142 ALA B O 1
ATOM 7056 N N . TRP B 1 143 ? 150.199 54.366 -89.015 1.00 26.16 143 TRP B N 1
ATOM 7057 C CA . TRP B 1 143 ? 148.908 53.743 -89.261 1.00 27.49 143 TRP B CA 1
ATOM 7058 C C . TRP B 1 143 ? 148.055 53.782 -87.997 1.00 25.48 143 TRP B C 1
ATOM 7059 O O . TRP B 1 143 ? 146.857 54.061 -88.052 1.00 32.31 143 TRP B O 1
ATOM 7070 N N . PHE B 1 144 ? 148.682 53.483 -86.870 1.00 23.47 144 PHE B N 1
ATOM 7071 C CA . PHE B 1 144 ? 147.986 53.527 -85.583 1.00 29.26 144 PHE B CA 1
ATOM 7072 C C . PHE B 1 144 ? 147.439 54.927 -85.285 1.00 32.59 144 PHE B C 1
ATOM 7073 O O . PHE B 1 144 ? 146.291 55.069 -84.857 1.00 30.97 144 PHE B O 1
ATOM 7081 N N . LYS B 1 145 ? 148.245 55.955 -85.533 1.00 32.23 145 LYS B N 1
ATOM 7082 C CA . LYS B 1 145 ? 147.787 57.334 -85.368 1.00 34.24 145 LYS B CA 1
ATOM 7083 C C . LYS B 1 145 ? 146.593 57.659 -86.261 1.00 45.09 145 LYS B C 1
ATOM 7084 O O . LYS B 1 145 ? 145.616 58.237 -85.795 1.00 41.53 145 LYS B O 1
ATOM 7090 N N . ASP B 1 146 ? 146.667 57.296 -87.541 1.00 37.37 146 ASP B N 1
ATOM 7091 C CA . ASP B 1 146 ? 145.557 57.547 -88.456 1.00 40.23 146 ASP B CA 1
ATOM 7092 C C . ASP B 1 146 ? 144.300 56.802 -88.043 1.00 33.71 146 ASP B C 1
ATOM 7093 O O . ASP B 1 146 ? 143.197 57.251 -88.303 1.00 45.32 146 ASP B O 1
ATOM 7098 N N . ASN B 1 147 ? 144.478 55.657 -87.396 1.00 30.83 147 ASN B N 1
ATOM 7099 C CA . ASN B 1 147 ? 143.354 54.802 -87.057 1.00 38.79 147 ASN B CA 1
ATOM 7100 C C . ASN B 1 147 ? 143.053 54.774 -85.565 1.00 39.10 147 ASN B C 1
ATOM 7101 O O . ASN B 1 147 ? 142.471 53.810 -85.073 1.00 32.23 147 ASN B O 1
ATOM 7106 N N . HIS B 1 148 ? 143.445 55.833 -84.860 1.00 38.11 148 HIS B N 1
ATOM 7107 C CA . HIS B 1 148 ? 143.357 55.865 -83.403 1.00 28.21 148 HIS B CA 1
ATOM 7108 C C . HIS B 1 148 ? 141.921 55.704 -82.895 1.00 29.89 148 HIS B C 1
ATOM 7109 O O . HIS B 1 148 ? 141.704 55.154 -81.818 1.00 40.58 148 HIS B O 1
ATOM 7116 N N . LYS B 1 149 ? 140.941 56.183 -83.655 1.00 49.71 149 LYS B N 1
ATOM 7117 C CA . LYS B 1 149 ? 139.562 56.064 -83.195 1.00 39.57 149 LYS B CA 1
ATOM 7118 C C . LYS B 1 149 ? 139.186 54.604 -83.082 1.00 50.38 149 LYS B C 1
ATOM 7119 O O . LYS B 1 149 ? 138.489 54.216 -82.147 1.00 35.97 149 LYS B O 1
ATOM 7125 N N . TYR B 1 150 ? 139.687 53.779 -83.993 1.00 46.82 150 TYR B N 1
ATOM 7126 C CA . TYR B 1 150 ? 139.389 52.366 -83.878 1.00 34.18 150 TYR B CA 1
ATOM 7127 C C . TYR B 1 150 ? 140.172 51.714 -82.742 1.00 28.56 150 TYR B C 1
ATOM 7128 O O . TYR B 1 150 ? 139.679 50.787 -82.103 1.00 35.74 150 TYR B O 1
ATOM 7137 N N . ILE B 1 151 ? 141.393 52.177 -82.496 1.00 37.55 151 ILE B N 1
ATOM 7138 C CA . ILE B 1 151 ? 142.196 51.599 -81.430 1.00 28.02 151 ILE B CA 1
ATOM 7139 C C . ILE B 1 151 ? 141.489 51.829 -80.096 1.00 25.53 151 ILE B C 1
ATOM 7140 O O . ILE B 1 151 ? 141.478 50.968 -79.208 1.00 28.76 151 ILE B O 1
ATOM 7145 N N . GLU B 1 152 ? 140.901 53.010 -79.975 1.00 29.69 152 GLU B N 1
ATOM 7146 C CA . GLU B 1 152 ? 140.192 53.394 -78.771 1.00 40.65 152 GLU B CA 1
ATOM 7147 C C . GLU B 1 152 ? 138.941 52.528 -78.598 1.00 32.11 152 GLU B C 1
ATOM 7148 O O . GLU B 1 152 ? 138.622 52.112 -77.488 1.00 28.46 152 GLU B O 1
ATOM 7154 N N . LEU B 1 153 ? 138.237 52.260 -79.694 1.00 31.10 153 LEU B N 1
ATOM 7155 C CA . LEU B 1 153 ? 137.069 51.380 -79.660 1.00 29.72 153 LEU B CA 1
ATOM 7156 C C . LEU B 1 153 ? 137.460 50.005 -79.123 1.00 44.36 153 LEU B C 1
ATOM 7157 O O . LEU B 1 153 ? 136.837 49.483 -78.190 1.00 34.30 153 LEU B O 1
ATOM 7162 N N . PHE B 1 154 ? 138.499 49.431 -79.722 1.00 31.69 154 PHE B N 1
ATOM 7163 C CA . PHE B 1 154 ? 139.051 48.149 -79.298 1.00 36.88 154 PHE B CA 1
ATOM 7164 C C . PHE B 1 154 ? 139.381 48.138 -77.793 1.00 24.95 154 PHE B C 1
ATOM 7165 O O . PHE B 1 154 ? 138.986 47.225 -77.061 1.00 27.65 154 PHE B O 1
ATOM 7173 N N . ILE B 1 155 ? 140.104 49.157 -77.347 1.00 31.83 155 ILE B N 1
ATOM 7174 C CA . ILE B 1 155 ? 140.406 49.316 -75.928 1.00 25.30 155 ILE B CA 1
ATOM 7175 C C . ILE B 1 155 ? 139.116 49.316 -75.100 1.00 44.54 155 ILE B C 1
ATOM 7176 O O . ILE B 1 155 ? 138.993 48.616 -74.078 1.00 28.39 155 ILE B O 1
ATOM 7181 N N . ASN B 1 156 ? 138.142 50.094 -75.553 1.00 27.27 156 ASN B N 1
ATOM 7182 C CA . ASN B 1 156 ? 136.887 50.208 -74.819 1.00 31.20 156 ASN B CA 1
ATOM 7183 C C . ASN B 1 156 ? 135.983 48.991 -74.940 1.00 34.44 156 ASN B C 1
ATOM 7184 O O . ASN B 1 156 ? 134.980 48.903 -74.246 1.00 46.28 156 ASN B O 1
ATOM 7189 N N . ARG B 1 157 ? 136.350 48.041 -75.792 1.00 27.61 157 ARG B N 1
ATOM 7190 C CA . ARG B 1 157 ? 135.600 46.791 -75.888 1.00 29.42 157 ARG B CA 1
ATOM 7191 C C . ARG B 1 157 ? 136.358 45.629 -75.243 1.00 28.15 157 ARG B C 1
ATOM 7192 O O . ARG B 1 157 ? 135.900 44.488 -75.287 1.00 34.73 157 ARG B O 1
ATOM 7200 N N . SER B 1 158 ? 137.505 45.920 -74.637 1.00 27.57 158 SER B N 1
ATOM 7201 C CA . SER B 1 158 ? 138.318 44.867 -74.021 1.00 29.66 158 SER B CA 1
ATOM 7202 C C . SER B 1 158 ? 137.906 44.480 -72.589 1.00 35.65 158 SER B C 1
ATOM 7203 O O . SER B 1 158 ? 138.517 43.587 -72.002 1.00 28.40 158 SER B O 1
ATOM 7206 N N . ARG B 1 159 ? 136.880 45.136 -72.046 1.00 33.90 159 ARG B N 1
ATOM 7207 C CA . ARG B 1 159 ? 136.422 44.896 -70.668 1.00 27.84 159 ARG B CA 1
ATOM 7208 C C . ARG B 1 159 ? 137.568 45.017 -69.670 1.00 26.16 159 ARG B C 1
ATOM 7209 O O . ARG B 1 159 ? 137.747 44.154 -68.805 1.00 27.47 159 ARG B O 1
ATOM 7217 N N . ILE B 1 160 ? 138.340 46.083 -69.805 1.00 24.40 160 ILE B N 1
ATOM 7218 C CA . ILE B 1 160 ? 139.511 46.267 -68.966 1.00 23.19 160 ILE B CA 1
ATOM 7219 C C . ILE B 1 160 ? 139.070 46.374 -67.507 1.00 27.18 160 ILE B C 1
ATOM 7220 O O . ILE B 1 160 ? 138.170 47.142 -67.184 1.00 31.92 160 ILE B O 1
ATOM 7225 N N . GLN B 1 161 ? 139.676 45.558 -66.649 1.00 28.06 161 GLN B N 1
ATOM 7226 C CA . GLN B 1 161 ? 139.375 45.581 -65.218 1.00 37.95 161 GLN B CA 1
ATOM 7227 C C . GLN B 1 161 ? 140.171 46.664 -64.507 1.00 29.20 161 GLN B C 1
ATOM 7228 O O . GLN B 1 161 ? 141.393 46.769 -64.654 1.00 28.27 161 GLN B O 1
ATOM 7234 N N . THR B 1 162 ? 139.465 47.483 -63.740 1.00 29.14 162 THR B N 1
ATOM 7235 C CA . THR B 1 162 ? 140.097 48.546 -62.976 1.00 22.11 162 THR B CA 1
ATOM 7236 C C . THR B 1 162 ? 139.723 48.417 -61.506 1.00 21.55 162 THR B C 1
ATOM 7237 O O . THR B 1 162 ? 138.717 47.782 -61.170 1.00 25.95 162 THR B O 1
ATOM 7241 N N . ARG B 1 163 ? 140.544 49.030 -60.659 1.00 23.48 163 ARG B N 1
ATOM 7242 C CA . ARG B 1 163 ? 140.361 49.086 -59.202 1.00 21.93 163 ARG B CA 1
ATOM 7243 C C . ARG B 1 163 ? 140.559 50.525 -58.773 1.00 27.47 163 ARG B C 1
ATOM 7244 O O . ARG B 1 163 ? 141.602 51.111 -59.035 1.00 33.03 163 ARG B O 1
ATOM 7252 N N . VAL B 1 164 ? 139.556 51.102 -58.131 1.00 23.88 164 VAL B N 1
ATOM 7253 C CA . VAL B 1 164 ? 139.617 52.483 -57.693 1.00 32.17 164 VAL B CA 1
ATOM 7254 C C . VAL B 1 164 ? 140.024 52.488 -56.226 1.00 34.94 164 VAL B C 1
ATOM 7255 O O . VAL B 1 164 ? 139.352 51.886 -55.399 1.00 28.23 164 VAL B O 1
ATOM 7259 N N . GLU B 1 165 ? 141.142 53.131 -55.910 1.00 23.73 165 GLU B N 1
ATOM 7260 C CA . GLU B 1 165 ? 141.582 53.244 -54.521 1.00 33.22 165 GLU B CA 1
ATOM 7261 C C . GLU B 1 165 ? 141.274 54.646 -54.004 1.00 27.71 165 GLU B C 1
ATOM 7262 O O . GLU B 1 165 ? 141.862 55.629 -54.447 1.00 22.25 165 GLU B O 1
ATOM 7268 N N . GLY B 1 166 ? 140.318 54.737 -53.089 1.00 29.95 166 GLY B N 1
ATOM 7269 C CA . GLY B 1 166 ? 139.883 56.024 -52.584 1.00 27.43 166 GLY B CA 1
ATOM 7270 C C . GLY B 1 166 ? 140.887 56.640 -51.629 1.00 24.43 166 GLY B C 1
ATOM 7271 O O . GLY B 1 166 ? 140.960 57.861 -51.497 1.00 27.15 166 GLY B O 1
ATOM 7272 N N . ASP B 1 167 ? 141.667 55.788 -50.971 1.00 30.68 167 ASP B N 1
ATOM 7273 C CA . ASP B 1 167 ? 142.680 56.227 -50.011 1.00 28.83 167 ASP B CA 1
ATOM 7274 C C . ASP B 1 167 ? 144.034 55.718 -50.461 1.00 20.84 167 ASP B C 1
ATOM 7275 O O . ASP B 1 167 ? 144.103 54.799 -51.277 1.00 24.37 167 ASP B O 1
ATOM 7280 N N A LEU B 1 168 ? 145.107 56.304 -49.935 0.29 22.89 168 LEU B N 1
ATOM 7281 N N B LEU B 1 168 ? 145.108 56.300 -49.933 0.71 24.30 168 LEU B N 1
ATOM 7282 C CA A LEU B 1 168 ? 146.464 55.885 -50.296 0.29 18.87 168 LEU B CA 1
ATOM 7283 C CA B LEU B 1 168 ? 146.460 55.880 -50.319 0.71 14.58 168 LEU B CA 1
ATOM 7284 C C A LEU B 1 168 ? 146.662 54.382 -50.122 0.29 24.63 168 LEU B C 1
ATOM 7285 C C B LEU B 1 168 ? 146.656 54.384 -50.128 0.71 27.34 168 LEU B C 1
ATOM 7286 O O A LEU B 1 168 ? 146.183 53.787 -49.154 0.29 19.35 168 LEU B O 1
ATOM 7287 O O B LEU B 1 168 ? 146.161 53.793 -49.161 0.71 19.22 168 LEU B O 1
ATOM 7296 N N . SER B 1 169 ? 147.356 53.774 -51.078 1.00 15.88 169 SER B N 1
ATOM 7297 C CA . SER B 1 169 ? 147.593 52.341 -51.064 1.00 20.34 169 SER B CA 1
ATOM 7298 C C . SER B 1 169 ? 149.049 52.005 -51.406 1.00 21.57 169 SER B C 1
ATOM 7299 O O . SER B 1 169 ? 149.662 52.679 -52.240 1.00 21.94 169 SER B O 1
ATOM 7302 N N . LEU B 1 170 ? 149.594 50.979 -50.750 1.00 17.91 170 LEU B N 1
ATOM 7303 C CA . LEU B 1 170 ? 150.895 50.420 -51.125 1.00 15.81 170 LEU B CA 1
ATOM 7304 C C . LEU B 1 170 ? 150.747 49.233 -52.081 1.00 22.32 170 LEU B C 1
ATOM 7305 O O . LEU B 1 170 ? 151.731 48.598 -52.447 1.00 17.72 170 LEU B O 1
ATOM 7310 N N . LEU B 1 171 ? 149.508 48.940 -52.478 1.00 17.56 171 LEU B N 1
ATOM 7311 C CA . LEU B 1 171 ? 149.215 47.980 -53.551 1.00 24.72 171 LEU B CA 1
ATOM 7312 C C . LEU B 1 171 ? 149.760 46.581 -53.292 1.00 24.05 171 LEU B C 1
ATOM 7313 O O . LEU B 1 171 ? 150.160 45.880 -54.225 1.00 21.63 171 LEU B O 1
ATOM 7318 N N . GLY B 1 172 ? 149.765 46.172 -52.024 1.00 19.75 172 GLY B N 1
ATOM 7319 C CA . GLY B 1 172 ? 150.189 44.836 -51.657 1.00 19.43 172 GLY B CA 1
ATOM 7320 C C . GLY B 1 172 ? 151.610 44.775 -51.108 1.00 15.35 172 GLY B C 1
ATOM 7321 O O . GLY B 1 172 ? 152.025 43.737 -50.603 1.00 20.33 172 GLY B O 1
ATOM 7322 N N . TRP B 1 173 ? 152.352 45.871 -51.232 1.00 15.26 173 TRP B N 1
ATOM 7323 C CA . TRP B 1 173 ? 153.690 45.958 -50.625 1.00 14.61 173 TRP B CA 1
ATOM 7324 C C . TRP B 1 173 ? 153.572 46.308 -49.134 1.00 16.73 173 TRP B C 1
ATOM 7325 O O . TRP B 1 173 ? 152.587 46.920 -48.716 1.00 19.14 173 TRP B O 1
ATOM 7336 N N . ASP B 1 174 ? 154.572 45.926 -48.348 1.00 17.63 174 ASP B N 1
ATOM 7337 C CA . ASP B 1 174 ? 154.577 46.219 -46.897 1.00 17.88 174 ASP B CA 1
ATOM 7338 C C . ASP B 1 174 ? 155.119 47.620 -46.555 1.00 27.49 174 ASP B C 1
ATOM 7339 O O . ASP B 1 174 ? 154.586 48.311 -45.674 1.00 18.80 174 ASP B O 1
ATOM 7344 N N . ILE B 1 175 ? 156.190 48.026 -47.241 1.00 17.44 175 ILE B N 1
ATOM 7345 C CA . ILE B 1 175 ? 156.813 49.329 -47.025 1.00 12.97 175 ILE B CA 1
ATOM 7346 C C . ILE B 1 175 ? 157.264 49.901 -48.351 1.00 20.61 175 ILE B C 1
ATOM 7347 O O . ILE B 1 175 ? 157.419 49.171 -49.317 1.00 21.00 175 ILE B O 1
ATOM 7352 N N . GLU B 1 176 ? 157.474 51.207 -48.393 1.00 22.25 176 GLU B N 1
ATOM 7353 C CA . GLU B 1 176 ? 157.948 51.840 -49.614 1.00 24.21 176 GLU B CA 1
ATOM 7354 C C . GLU B 1 176 ? 158.753 53.087 -49.326 1.00 27.26 176 GLU B C 1
ATOM 7355 O O . GLU B 1 176 ? 158.330 53.936 -48.535 1.00 19.42 176 GLU B O 1
ATOM 7361 N N . SER B 1 177 ? 159.901 53.215 -49.991 1.00 15.49 177 SER B N 1
ATOM 7362 C CA . SER B 1 177 ? 160.699 54.425 -49.877 1.00 15.60 177 SER B CA 1
ATOM 7363 C C . SER B 1 177 ? 160.672 55.138 -51.207 1.00 16.57 177 SER B C 1
ATOM 7364 O O . SER B 1 177 ? 160.906 54.502 -52.238 1.00 16.76 177 SER B O 1
ATOM 7367 N N . SER B 1 178 ? 160.411 56.441 -51.199 1.00 15.34 178 SER B N 1
ATOM 7368 C CA . SER B 1 178 ? 160.259 57.147 -52.470 1.00 28.01 178 SER B CA 1
ATOM 7369 C C . SER B 1 178 ? 160.943 58.514 -52.511 1.00 27.44 178 SER B C 1
ATOM 7370 O O . SER B 1 178 ? 161.157 59.157 -51.485 1.00 20.78 178 SER B O 1
ATOM 7373 N N . VAL B 1 179 ? 161.316 58.943 -53.713 1.00 20.87 179 VAL B N 1
ATOM 7374 C CA . VAL B 1 179 ? 161.800 60.298 -53.941 1.00 15.75 179 VAL B CA 1
ATOM 7375 C C . VAL B 1 179 ? 161.092 60.876 -55.175 1.00 22.23 179 VAL B C 1
ATOM 7376 O O . VAL B 1 179 ? 160.667 60.123 -56.052 1.00 21.44 179 VAL B O 1
ATOM 7380 N N . SER B 1 180 ? 160.987 62.198 -55.263 1.00 18.92 180 SER B N 1
ATOM 7381 C CA . SER B 1 180 ? 160.372 62.820 -56.438 1.00 27.22 180 SER B CA 1
ATOM 7382 C C . SER B 1 180 ? 161.319 62.694 -57.636 1.00 26.74 180 SER B C 1
ATOM 7383 O O . SER B 1 180 ? 162.519 62.489 -57.440 1.00 19.33 180 SER B O 1
ATOM 7386 N N . TYR B 1 181 ? 160.801 62.825 -58.863 1.00 23.60 181 TYR B N 1
ATOM 7387 C CA . TYR B 1 181 ? 161.679 62.787 -60.038 1.00 21.58 181 TYR B CA 1
ATOM 7388 C C . TYR B 1 181 ? 162.707 63.897 -59.951 1.00 17.60 181 TYR B C 1
ATOM 7389 O O . TYR B 1 181 ? 163.857 63.716 -60.332 1.00 21.20 181 TYR B O 1
ATOM 7398 N N . LYS B 1 182 ? 162.276 65.051 -59.450 1.00 21.07 182 LYS B N 1
ATOM 7399 C CA . LYS B 1 182 ? 163.158 66.193 -59.291 1.00 25.14 182 LYS B CA 1
ATOM 7400 C C . LYS B 1 182 ? 164.335 65.829 -58.395 1.00 30.95 182 LYS B C 1
ATOM 7401 O O . LYS B 1 182 ? 165.483 66.125 -58.718 1.00 21.35 182 LYS B O 1
ATOM 7407 N N . THR B 1 183 ? 164.042 65.186 -57.268 1.00 22.63 183 THR B N 1
ATOM 7408 C CA . THR B 1 183 ? 165.087 64.764 -56.330 1.00 21.12 183 THR B CA 1
ATOM 7409 C C . THR B 1 183 ? 166.049 63.771 -56.990 1.00 18.63 183 THR B C 1
ATOM 7410 O O . THR B 1 183 ? 167.269 63.904 -56.875 1.00 22.04 183 THR B O 1
ATOM 7422 N N . ASN B 1 185 ? 166.626 63.469 -60.123 1.00 19.76 185 ASN B N 1
ATOM 7423 C CA . ASN B 1 185 ? 167.406 64.190 -61.133 1.00 21.07 185 ASN B CA 1
ATOM 7424 C C . ASN B 1 185 ? 168.582 64.956 -60.544 1.00 32.35 185 ASN B C 1
ATOM 7425 O O . ASN B 1 185 ? 169.619 65.147 -61.204 1.00 24.79 185 ASN B O 1
ATOM 7430 N N . GLU B 1 186 ? 168.429 65.392 -59.298 1.00 29.52 186 GLU B N 1
ATOM 7431 C CA . GLU B 1 186 ? 169.536 66.024 -58.599 1.00 31.44 186 GLU B CA 1
ATOM 7432 C C . GLU B 1 186 ? 170.646 65.006 -58.348 1.00 23.84 186 GLU B C 1
ATOM 7433 O O . GLU B 1 186 ? 171.829 65.318 -58.533 1.00 26.68 186 GLU B O 1
ATOM 7439 N N . PHE B 1 187 ? 170.262 63.792 -57.948 1.00 21.50 187 PHE B N 1
ATOM 7440 C CA . PHE B 1 187 ? 171.226 62.703 -57.753 1.00 24.55 187 PHE B CA 1
ATOM 7441 C C . PHE B 1 187 ? 171.981 62.429 -59.051 1.00 21.96 187 PHE B C 1
ATOM 7442 O O . PHE B 1 187 ? 173.202 62.295 -59.076 1.00 29.62 187 PHE B O 1
ATOM 7450 N N . ILE B 1 188 ? 171.220 62.292 -60.127 1.00 21.33 188 ILE B N 1
ATOM 7451 C CA . ILE B 1 188 ? 171.812 61.947 -61.417 1.00 21.81 188 ILE B CA 1
ATOM 7452 C C . ILE B 1 188 ? 172.801 63.016 -61.835 1.00 23.48 188 ILE B C 1
ATOM 7453 O O . ILE B 1 188 ? 173.925 62.699 -62.216 1.00 26.80 188 ILE B O 1
ATOM 7458 N N . LYS B 1 189 ? 172.412 64.281 -61.712 1.00 29.06 189 LYS B N 1
ATOM 7459 C CA . LYS B 1 189 ? 173.298 65.359 -62.126 1.00 31.14 189 LYS B CA 1
ATOM 7460 C C . LYS B 1 189 ? 174.559 65.393 -61.263 1.00 37.73 189 LYS B C 1
ATOM 7461 O O . LYS B 1 189 ? 175.659 65.598 -61.769 1.00 34.67 189 LYS B O 1
ATOM 7467 N N . LYS B 1 190 ? 174.399 65.167 -59.966 1.00 33.74 190 LYS B N 1
ATOM 7468 C CA . LYS B 1 190 ? 175.534 65.137 -59.060 1.00 27.59 190 LYS B CA 1
ATOM 7469 C C . LYS B 1 190 ? 176.487 63.987 -59.365 1.00 27.68 190 LYS B C 1
ATOM 7470 O O . LYS B 1 190 ? 177.701 64.181 -59.437 1.00 32.57 190 LYS B O 1
ATOM 7476 N N . ASP B 1 191 ? 175.942 62.788 -59.519 1.00 26.18 191 ASP B N 1
ATOM 7477 C CA . ASP B 1 191 ? 176.776 61.612 -59.711 1.00 26.38 191 ASP B CA 1
ATOM 7478 C C . ASP B 1 191 ? 177.515 61.669 -61.044 1.00 34.04 191 ASP B C 1
ATOM 7479 O O . ASP B 1 191 ? 178.619 61.147 -61.157 1.00 31.46 191 ASP B O 1
ATOM 7484 N N . ASN B 1 192 ? 176.911 62.314 -62.039 1.00 28.80 192 ASN B N 1
ATOM 7485 C CA . ASN B 1 192 ? 177.574 62.566 -63.329 1.00 29.84 192 ASN B CA 1
ATOM 7486 C C . ASN B 1 192 ? 178.073 61.296 -64.023 1.00 29.09 192 ASN B C 1
ATOM 7487 O O . ASN B 1 192 ? 179.201 61.251 -64.533 1.00 29.91 192 ASN B O 1
ATOM 7492 N N . LEU B 1 193 ? 177.230 60.267 -64.036 1.00 32.12 193 LEU B N 1
ATOM 7493 C CA . LEU B 1 193 ? 177.594 58.989 -64.639 1.00 38.95 193 LEU B CA 1
ATOM 7494 C C . LEU B 1 193 ? 176.887 58.773 -65.969 1.00 44.57 193 LEU B C 1
ATOM 7495 O O . LEU B 1 193 ? 177.001 57.709 -66.572 1.00 28.79 193 LEU B O 1
ATOM 7500 N N . TYR B 1 194 ? 176.139 59.774 -66.412 1.00 28.84 194 TYR B N 1
ATOM 7501 C CA . TYR B 1 194 ? 175.519 59.715 -67.724 1.00 29.93 194 TYR B CA 1
ATOM 7502 C C . TYR B 1 194 ? 176.578 60.084 -68.762 1.00 28.10 194 TYR B C 1
ATOM 7503 O O . TYR B 1 194 ? 177.554 60.773 -68.456 1.00 29.30 194 TYR B O 1
ATOM 7512 N N . GLU B 1 195 ? 176.404 59.610 -69.990 1.00 34.66 195 GLU B N 1
ATOM 7513 C CA . GLU B 1 195 ? 177.365 59.908 -71.043 1.00 46.21 195 GLU B CA 1
ATOM 7514 C C . GLU B 1 195 ? 177.098 61.286 -71.636 1.00 36.26 195 GLU B C 1
ATOM 7515 O O . GLU B 1 195 ? 175.959 61.607 -71.986 1.00 35.18 195 GLU B O 1
ATOM 7521 N N . LYS B 1 196 ? 178.144 62.099 -71.738 1.00 32.62 196 LYS B N 1
ATOM 7522 C CA . LYS B 1 196 ? 178.012 63.453 -72.265 1.00 47.40 196 LYS B CA 1
ATOM 7523 C C . LYS B 1 196 ? 178.304 63.507 -73.766 1.00 41.99 196 LYS B C 1
ATOM 7524 O O . LYS B 1 196 ? 177.437 63.852 -74.561 1.00 40.82 196 LYS B O 1
ATOM 7530 N N . LYS B 1 197 ? 179.516 63.152 -74.156 1.00 42.03 197 LYS B N 1
ATOM 7531 C CA . LYS B 1 197 ? 179.870 63.173 -75.571 1.00 41.86 197 LYS B CA 1
ATOM 7532 C C . LYS B 1 197 ? 179.318 61.947 -76.296 1.00 39.51 197 LYS B C 1
ATOM 7533 O O . LYS B 1 197 ? 179.379 60.831 -75.782 1.00 38.87 197 LYS B O 1
ATOM 7539 N N . PHE B 1 198 ? 178.734 62.157 -77.474 1.00 35.71 198 PHE B N 1
ATOM 7540 C CA . PHE B 1 198 ? 178.296 61.031 -78.290 1.00 26.24 198 PHE B CA 1
ATOM 7541 C C . PHE B 1 198 ? 178.801 61.164 -79.726 1.00 27.05 198 PHE B C 1
ATOM 7542 O O . PHE B 1 198 ? 178.978 62.269 -80.235 1.00 29.79 198 PHE B O 1
ATOM 7550 N N . HIS B 1 199 ? 179.054 60.019 -80.345 1.00 34.18 199 HIS B N 1
ATOM 7551 C CA . HIS B 1 199 ? 179.478 59.947 -81.737 1.00 30.07 199 HIS B CA 1
ATOM 7552 C C . HIS B 1 199 ? 179.045 58.614 -82.307 1.00 30.15 199 HIS B C 1
ATOM 7553 O O . HIS B 1 199 ? 179.292 57.569 -81.708 1.00 33.67 199 HIS B O 1
ATOM 7560 N N . GLN B 1 200 ? 178.399 58.645 -83.466 1.00 33.44 200 GLN B N 1
ATOM 7561 C CA . GLN B 1 200 ? 177.946 57.418 -84.098 1.00 28.76 200 GLN B CA 1
ATOM 7562 C C . GLN B 1 200 ? 177.883 57.604 -85.600 1.00 39.60 200 GLN B C 1
ATOM 7563 O O . GLN B 1 200 ? 177.324 58.587 -86.088 1.00 28.87 200 GLN B O 1
ATOM 7569 N N . TYR B 1 201 ? 178.474 56.657 -86.319 1.00 31.53 201 TYR B N 1
ATOM 7570 C CA . TYR B 1 201 ? 178.397 56.615 -87.776 1.00 32.78 201 TYR B CA 1
ATOM 7571 C C . TYR B 1 201 ? 177.677 55.352 -88.227 1.00 46.43 201 TYR B C 1
ATOM 7572 O O . TYR B 1 201 ? 177.856 54.293 -87.629 1.00 40.44 201 TYR B O 1
ATOM 7589 N N . GLU B 1 203 ? 175.917 53.465 -92.162 1.00 41.37 203 GLU B N 1
ATOM 7590 C CA . GLU B 1 203 ? 175.487 53.536 -93.557 1.00 46.30 203 GLU B CA 1
ATOM 7591 C C . GLU B 1 203 ? 174.072 53.017 -93.755 1.00 57.08 203 GLU B C 1
ATOM 7592 O O . GLU B 1 203 ? 173.794 51.840 -93.542 1.00 74.34 203 GLU B O 1
ATOM 7598 N N . VAL B 1 204 ? 173.181 53.912 -94.161 1.00 61.68 204 VAL B N 1
ATOM 7599 C CA . VAL B 1 204 ? 171.821 53.536 -94.507 1.00 64.72 204 VAL B CA 1
ATOM 7600 C C . VAL B 1 204 ? 171.745 53.443 -96.020 1.00 63.04 204 VAL B C 1
ATOM 7601 O O . VAL B 1 204 ? 172.082 54.400 -96.717 1.00 78.77 204 VAL B O 1
ATOM 7605 N N . ARG B 1 205 ? 171.347 52.289 -96.523 1.00 78.53 205 ARG B N 1
ATOM 7606 C CA . ARG B 1 205 ? 171.382 52.040 -97.947 1.00 58.27 205 ARG B CA 1
ATOM 7607 C C . ARG B 1 205 ? 172.846 52.185 -98.292 1.00 80.44 205 ARG B C 1
ATOM 7608 O O . ARG B 1 205 ? 173.640 51.426 -97.778 1.00 85.64 205 ARG B O 1
ATOM 7616 N N . ARG B 1 206 ? 173.187 53.144 -99.144 1.00 67.78 206 ARG B N 1
ATOM 7617 C CA . ARG B 1 206 ? 174.562 53.482 -99.474 1.00 69.75 206 ARG B CA 1
ATOM 7618 C C . ARG B 1 206 ? 174.854 54.919 -99.044 1.00 53.52 206 ARG B C 1
ATOM 7619 O O . ARG B 1 206 ? 175.807 55.539 -99.509 1.00 54.42 206 ARG B O 1
ATOM 7627 N N . ASN B 1 207 ? 174.028 55.439 -98.142 1.00 46.71 207 ASN B N 1
ATOM 7628 C CA . ASN B 1 207 ? 174.164 56.816 -97.675 1.00 44.24 207 ASN B CA 1
ATOM 7629 C C . ASN B 1 207 ? 174.804 56.911 -96.286 1.00 43.17 207 ASN B C 1
ATOM 7630 O O . ASN B 1 207 ? 174.617 56.035 -95.446 1.00 41.84 207 ASN B O 1
ATOM 7635 N N . GLU B 1 208 ? 175.540 57.991 -96.048 1.00 42.89 208 GLU B N 1
ATOM 7636 C CA . GLU B 1 208 ? 176.364 58.120 -94.849 1.00 38.87 208 GLU B CA 1
ATOM 7637 C C . GLU B 1 208 ? 175.769 59.046 -93.791 1.00 37.36 208 GLU B C 1
ATOM 7638 O O . GLU B 1 208 ? 175.531 60.227 -94.045 1.00 38.17 208 GLU B O 1
ATOM 7644 N N . TYR B 1 209 ? 175.543 58.503 -92.600 1.00 34.77 209 TYR B N 1
ATOM 7645 C CA . TYR B 1 209 ? 175.017 59.292 -91.487 1.00 32.50 209 TYR B CA 1
ATOM 7646 C C . TYR B 1 209 ? 176.006 59.343 -90.336 1.00 44.43 209 TYR B C 1
ATOM 7647 O O . TYR B 1 209 ? 176.544 58.315 -89.928 1.00 32.40 209 TYR B O 1
ATOM 7656 N N . THR B 1 210 ? 176.245 60.549 -89.828 1.00 36.25 210 THR B N 1
ATOM 7657 C CA . THR B 1 210 ? 177.062 60.738 -88.639 1.00 30.04 210 THR B CA 1
ATOM 7658 C C . THR B 1 210 ? 176.400 61.709 -87.680 1.00 28.45 210 THR B C 1
ATOM 7659 O O . THR B 1 210 ? 175.978 62.796 -88.075 1.00 34.53 210 THR B O 1
ATOM 7663 N N . ILE B 1 211 ? 176.313 61.313 -86.417 1.00 28.12 211 ILE B N 1
ATOM 7664 C CA . ILE B 1 211 ? 175.907 62.231 -85.369 1.00 30.72 211 ILE B CA 1
ATOM 7665 C C . ILE B 1 211 ? 177.091 62.468 -84.439 1.00 35.10 211 ILE B C 1
ATOM 7666 O O . ILE B 1 211 ? 177.896 61.570 -84.197 1.00 27.41 211 ILE B O 1
ATOM 7671 N N . ASP B 1 212 ? 177.217 63.690 -83.944 1.00 38.97 212 ASP B N 1
ATOM 7672 C CA . ASP B 1 212 ? 178.327 64.027 -83.059 1.00 32.37 212 ASP B CA 1
ATOM 7673 C C . ASP B 1 212 ? 177.942 65.227 -82.219 1.00 28.53 212 ASP B C 1
ATOM 7674 O O . ASP B 1 212 ? 177.589 66.275 -82.756 1.00 40.87 212 ASP B O 1
ATOM 7679 N N . GLY B 1 213 ? 177.999 65.082 -80.899 1.00 27.31 213 GLY B N 1
ATOM 7680 C CA . GLY B 1 213 ? 177.644 66.200 -80.055 1.00 27.53 213 GLY B CA 1
ATOM 7681 C C . GLY B 1 213 ? 177.794 65.892 -78.591 1.00 46.66 213 GLY B C 1
ATOM 7682 O O . GLY B 1 213 ? 178.531 64.987 -78.207 1.00 28.43 213 GLY B O 1
ATOM 7683 N N . GLU B 1 214 ? 177.082 66.652 -77.774 1.00 27.34 214 GLU B N 1
ATOM 7684 C CA . GLU B 1 214 ? 177.172 66.504 -76.331 1.00 27.59 214 GLU B CA 1
ATOM 7685 C C . GLU B 1 214 ? 175.789 66.560 -75.694 1.00 32.26 214 GLU B C 1
ATOM 7686 O O . GLU B 1 214 ? 174.993 67.453 -76.001 1.00 30.43 214 GLU B O 1
ATOM 7692 N N . PHE B 1 215 ? 175.500 65.598 -74.819 1.00 29.70 215 PHE B N 1
ATOM 7693 C CA . PHE B 1 215 ? 174.262 65.610 -74.040 1.00 36.02 215 PHE B CA 1
ATOM 7694 C C . PHE B 1 215 ? 174.401 66.509 -72.818 1.00 36.78 215 PHE B C 1
ATOM 7695 O O . PHE B 1 215 ? 175.487 66.635 -72.266 1.00 27.25 215 PHE B O 1
ATOM 7703 N N . GLY B 1 216 ? 173.305 67.134 -72.402 1.00 31.00 216 GLY B N 1
ATOM 7704 C CA . GLY B 1 216 ? 173.244 67.754 -71.086 1.00 32.63 216 GLY B CA 1
ATOM 7705 C C . GLY B 1 216 ? 172.876 66.674 -70.085 1.00 28.62 216 GLY B C 1
ATOM 7706 O O . GLY B 1 216 ? 172.759 65.509 -70.466 1.00 27.83 216 GLY B O 1
ATOM 7707 N N . PRO B 1 217 ? 172.684 67.045 -68.804 1.00 30.68 217 PRO B N 1
ATOM 7708 C CA . PRO B 1 217 ? 172.336 66.045 -67.786 1.00 33.08 217 PRO B CA 1
ATOM 7709 C C . PRO B 1 217 ? 171.109 65.236 -68.172 1.00 38.75 217 PRO B C 1
ATOM 7710 O O . PRO B 1 217 ? 170.093 65.822 -68.529 1.00 29.64 217 PRO B O 1
ATOM 7714 N N . TRP B 1 218 ? 171.201 63.912 -68.127 1.00 22.34 218 TRP B N 1
ATOM 7715 C CA . TRP B 1 218 ? 170.031 63.092 -68.405 1.00 20.45 218 TRP B CA 1
ATOM 7716 C C . TRP B 1 218 ? 169.046 63.263 -67.265 1.00 37.13 218 TRP B C 1
ATOM 7717 O O . TRP B 1 218 ? 169.452 63.328 -66.117 1.00 32.47 218 TRP B O 1
ATOM 7728 N N . GLN B 1 219 ? 167.756 63.339 -67.581 1.00 25.03 219 GLN B N 1
ATOM 7729 C CA . GLN B 1 219 ? 166.743 63.568 -66.555 1.00 32.54 219 GLN B CA 1
ATOM 7730 C C . GLN B 1 219 ? 165.657 62.511 -66.593 1.00 27.60 219 GLN B C 1
ATOM 7731 O O . GLN B 1 219 ? 165.120 62.199 -67.651 1.00 28.05 219 GLN B O 1
ATOM 7745 N N . THR B 1 221 ? 162.061 61.467 -66.556 1.00 21.97 221 THR B N 1
ATOM 7746 C CA . THR B 1 221 ? 160.937 62.258 -67.034 1.00 21.47 221 THR B CA 1
ATOM 7747 C C . THR B 1 221 ? 159.658 61.422 -67.093 1.00 22.91 221 THR B C 1
ATOM 7748 O O . THR B 1 221 ? 159.673 60.216 -66.862 1.00 21.76 221 THR B O 1
ATOM 7752 N N . THR B 1 222 ? 158.547 62.079 -67.391 1.00 19.57 222 THR B N 1
ATOM 7753 C CA . THR B 1 222 ? 157.245 61.431 -67.390 1.00 18.80 222 THR B CA 1
ATOM 7754 C C . THR B 1 222 ? 156.933 60.766 -68.743 1.00 25.87 222 THR B C 1
ATOM 7755 O O . THR B 1 222 ? 157.745 60.801 -69.662 1.00 21.36 222 THR B O 1
ATOM 7759 N N . GLY B 1 223 ? 155.752 60.171 -68.865 1.00 26.01 223 GLY B N 1
ATOM 7760 C CA . GLY B 1 223 ? 155.349 59.577 -70.124 1.00 35.15 223 GLY B CA 1
ATOM 7761 C C . GLY B 1 223 ? 155.046 58.101 -70.017 1.00 23.33 223 GLY B C 1
ATOM 7762 O O . GLY B 1 223 ? 154.226 57.570 -70.772 1.00 25.62 223 GLY B O 1
ATOM 7763 N N . ALA B 1 224 ? 155.713 57.425 -69.088 1.00 22.40 224 ALA B N 1
ATOM 7764 C CA . ALA B 1 224 ? 155.407 56.027 -68.808 1.00 21.99 224 ALA B CA 1
ATOM 7765 C C . ALA B 1 224 ? 155.251 55.840 -67.309 1.00 19.99 224 ALA B C 1
ATOM 7766 O O . ALA B 1 224 ? 155.310 56.811 -66.558 1.00 27.97 224 ALA B O 1
ATOM 7768 N N . ASP B 1 225 ? 155.027 54.609 -66.868 1.00 22.22 225 ASP B N 1
ATOM 7769 C CA . ASP B 1 225 ? 154.784 54.355 -65.440 1.00 18.23 225 ASP B CA 1
ATOM 7770 C C . ASP B 1 225 ? 155.373 53.013 -65.024 1.00 30.47 225 ASP B C 1
ATOM 7771 O O . ASP B 1 225 ? 155.857 52.258 -65.864 1.00 19.84 225 ASP B O 1
ATOM 7776 N N . GLY B 1 226 ? 155.325 52.702 -63.731 1.00 21.46 226 GLY B N 1
ATOM 7777 C CA . GLY B 1 226 ? 155.760 51.396 -63.276 1.00 16.20 226 GLY B CA 1
ATOM 7778 C C . GLY B 1 226 ? 157.247 51.197 -63.517 1.00 25.59 226 GLY B C 1
ATOM 7779 O O . GLY B 1 226 ? 158.044 52.119 -63.328 1.00 23.09 226 GLY B O 1
ATOM 7780 N N . GLN B 1 227 ? 157.632 50.001 -63.945 1.00 20.26 227 GLN B N 1
ATOM 7781 C CA . GLN B 1 227 ? 159.053 49.723 -64.104 1.00 17.64 227 GLN B CA 1
ATOM 7782 C C . GLN B 1 227 ? 159.622 50.354 -65.373 1.00 27.08 227 GLN B C 1
ATOM 7783 O O . GLN B 1 227 ? 160.839 50.395 -65.532 1.00 20.92 227 GLN B O 1
ATOM 7789 N N . ASN B 1 228 ? 158.758 50.848 -66.262 1.00 25.71 228 ASN B N 1
ATOM 7790 C CA . ASN B 1 228 ? 159.210 51.597 -67.448 1.00 18.03 228 ASN B CA 1
ATOM 7791 C C . ASN B 1 228 ? 159.699 53.000 -67.057 1.00 14.90 228 ASN B C 1
ATOM 7792 O O . ASN B 1 228 ? 158.900 53.851 -66.659 1.00 22.17 228 ASN B O 1
ATOM 7797 N N . ILE B 1 229 ? 161.005 53.238 -67.163 1.00 17.39 229 ILE B N 1
ATOM 7798 C CA . ILE B 1 229 ? 161.601 54.518 -66.784 1.00 24.15 229 ILE B CA 1
ATOM 7799 C C . ILE B 1 229 ? 162.012 55.278 -68.042 1.00 27.72 229 ILE B C 1
ATOM 7800 O O . ILE B 1 229 ? 162.572 54.688 -68.960 1.00 21.16 229 ILE B O 1
ATOM 7805 N N . ARG B 1 230 ? 161.714 56.572 -68.107 1.00 17.56 230 ARG B N 1
ATOM 7806 C CA . ARG B 1 230 ? 162.155 57.363 -69.255 1.00 21.12 230 ARG B CA 1
ATOM 7807 C C . ARG B 1 230 ? 163.172 58.423 -68.858 1.00 19.52 230 ARG B C 1
ATOM 7808 O O . ARG B 1 230 ? 163.068 59.034 -67.792 1.00 23.86 230 ARG B O 1
ATOM 7816 N N . PHE B 1 231 ? 164.147 58.636 -69.736 1.00 23.03 231 PHE B N 1
ATOM 7817 C CA . PHE B 1 231 ? 165.152 59.670 -69.544 1.00 27.97 231 PHE B CA 1
ATOM 7818 C C . PHE B 1 231 ? 165.141 60.671 -70.680 1.00 37.84 231 PHE B C 1
ATOM 7819 O O . PHE B 1 231 ? 165.250 60.303 -71.849 1.00 20.90 231 PHE B O 1
ATOM 7827 N N . LEU B 1 232 ? 164.988 61.936 -70.319 1.00 28.42 232 LEU B N 1
ATOM 7828 C CA . LEU B 1 232 ? 165.176 63.035 -71.251 1.00 25.56 232 LEU B CA 1
ATOM 7829 C C . LEU B 1 232 ? 166.666 63.321 -71.367 1.00 27.28 232 LEU B C 1
ATOM 7830 O O . LEU B 1 232 ? 167.338 63.620 -70.370 1.00 23.94 232 LEU B O 1
ATOM 7835 N N . CYS B 1 233 ? 167.177 63.210 -72.589 1.00 25.19 233 CYS B N 1
ATOM 7836 C CA . CYS B 1 233 ? 168.574 63.476 -72.878 1.00 27.46 233 CYS B CA 1
ATOM 7837 C C . CYS B 1 233 ? 168.727 64.709 -73.753 1.00 25.58 233 CYS B C 1
ATOM 7838 O O . CYS B 1 233 ? 168.718 64.606 -74.981 1.00 24.80 233 CYS B O 1
ATOM 7841 N N . PRO B 1 234 ? 168.879 65.885 -73.126 1.00 25.36 234 PRO B N 1
ATOM 7842 C CA . PRO B 1 234 ? 168.996 67.105 -73.925 1.00 22.94 234 PRO B CA 1
ATOM 7843 C C . PRO B 1 234 ? 170.277 67.120 -74.724 1.00 28.64 234 PRO B C 1
ATOM 7844 O O . PRO B 1 234 ? 171.336 66.756 -74.211 1.00 28.76 234 PRO B O 1
ATOM 7848 N N . ILE B 1 235 ? 170.174 67.525 -75.982 1.00 33.94 235 ILE B N 1
ATOM 7849 C CA . ILE B 1 235 ? 171.348 67.682 -76.823 1.00 29.11 235 ILE B CA 1
ATOM 7850 C C . ILE B 1 235 ? 171.850 69.106 -76.632 1.00 29.00 235 ILE B C 1
ATOM 7851 O O . ILE B 1 235 ? 171.244 70.068 -77.110 1.00 39.20 235 ILE B O 1
ATOM 7856 N N . LYS B 1 236 ? 172.935 69.239 -75.881 1.00 32.58 236 LYS B N 1
ATOM 7857 C CA . LYS B 1 236 ? 173.476 70.546 -75.580 1.00 28.94 236 LYS B CA 1
ATOM 7858 C C . LYS B 1 236 ? 174.008 71.177 -76.856 1.00 41.19 236 LYS B C 1
ATOM 7859 O O . LYS B 1 236 ? 173.828 72.365 -77.097 1.00 35.18 236 LYS B O 1
ATOM 7865 N N . SER B 1 237 ? 174.660 70.359 -77.672 1.00 30.50 237 SER B N 1
ATOM 7866 C CA . SER B 1 237 ? 175.124 70.778 -78.994 1.00 30.01 237 SER B CA 1
ATOM 7867 C C . SER B 1 237 ? 175.378 69.535 -79.839 1.00 36.86 237 SER B C 1
ATOM 7868 O O . SER B 1 237 ? 175.648 68.471 -79.295 1.00 34.10 237 SER B O 1
ATOM 7871 N N . ALA B 1 238 ? 175.279 69.660 -81.160 1.00 49.92 238 ALA B N 1
ATOM 7872 C CA . ALA B 1 238 ? 175.540 68.524 -82.045 1.00 30.49 238 ALA B CA 1
ATOM 7873 C C . ALA B 1 238 ? 175.706 68.965 -83.481 1.00 39.17 238 ALA B C 1
ATOM 7874 O O . ALA B 1 238 ? 175.211 70.016 -83.874 1.00 35.56 238 ALA B O 1
ATOM 7876 N N . THR B 1 239 ? 176.409 68.151 -84.258 1.00 35.29 239 THR B N 1
ATOM 7877 C CA . THR B 1 239 ? 176.379 68.285 -85.708 1.00 36.03 239 THR B CA 1
ATOM 7878 C C . THR B 1 239 ? 175.800 67.008 -86.296 1.00 47.07 239 THR B C 1
ATOM 7879 O O . THR B 1 239 ? 176.022 65.919 -85.773 1.00 33.14 239 THR B O 1
ATOM 7883 N N . TYR B 1 240 ? 175.033 67.148 -87.369 1.00 38.84 240 TYR B N 1
ATOM 7884 C CA . TYR B 1 240 ? 174.513 65.993 -88.089 1.00 29.15 240 TYR B CA 1
ATOM 7885 C C . TYR B 1 240 ? 175.096 66.030 -89.491 1.00 35.22 240 TYR B C 1
ATOM 7886 O O . TYR B 1 240 ? 175.061 67.070 -90.146 1.00 40.35 240 TYR B O 1
ATOM 7895 N N . LYS B 1 241 ? 175.647 64.909 -89.945 1.00 30.36 241 LYS B N 1
ATOM 7896 C CA . LYS B 1 241 ? 176.257 64.864 -91.272 1.00 32.07 241 LYS B CA 1
ATOM 7897 C C . LYS B 1 241 ? 175.593 63.788 -92.123 1.00 36.56 241 LYS B C 1
ATOM 7898 O O . LYS B 1 241 ? 175.522 62.621 -91.733 1.00 36.71 241 LYS B O 1
ATOM 7904 N N . ILE B 1 242 ? 175.079 64.201 -93.275 1.00 38.74 242 ILE B N 1
ATOM 7905 C CA . ILE B 1 242 ? 174.453 63.280 -94.210 1.00 34.89 242 ILE B CA 1
ATOM 7906 C C . ILE B 1 242 ? 175.206 63.427 -95.527 1.00 37.06 242 ILE B C 1
ATOM 7907 O O . ILE B 1 242 ? 175.115 64.461 -96.188 1.00 51.44 242 ILE B O 1
ATOM 7912 N N . ASN B 1 243 ? 175.969 62.405 -95.856 1.00 39.68 243 ASN B N 1
ATOM 7913 C CA . ASN B 1 243 ? 176.880 62.438 -96.974 1.00 40.15 243 ASN B CA 1
ATOM 7914 C C . ASN B 1 243 ? 177.810 63.616 -96.859 1.00 51.04 243 ASN B C 1
ATOM 7915 O O . ASN B 1 243 ? 178.594 63.634 -95.942 1.00 54.04 243 ASN B O 1
ATOM 7920 N N . ASP B 1 244 ? 177.743 64.597 -97.748 1.00 48.16 244 ASP B N 1
ATOM 7921 C CA . ASP B 1 244 ? 178.671 65.724 -97.744 1.00 41.94 244 ASP B CA 1
ATOM 7922 C C . ASP B 1 244 ? 178.140 66.907 -96.956 1.00 49.22 244 ASP B C 1
ATOM 7923 O O . ASP B 1 244 ? 178.893 67.829 -96.646 1.00 52.19 244 ASP B O 1
ATOM 7928 N N . ASP B 1 245 ? 176.860 66.871 -96.607 1.00 46.05 245 ASP B N 1
ATOM 7929 C CA . ASP B 1 245 ? 176.213 68.000 -95.953 1.00 42.05 245 ASP B CA 1
ATOM 7930 C C . ASP B 1 245 ? 176.291 67.931 -94.428 1.00 36.98 245 ASP B C 1
ATOM 7931 O O . ASP B 1 245 ? 175.955 66.911 -93.835 1.00 35.60 245 ASP B O 1
ATOM 7936 N N . VAL B 1 246 ? 176.723 69.028 -93.810 1.00 37.12 246 VAL B N 1
ATOM 7937 C CA . VAL B 1 246 ? 176.828 69.103 -92.356 1.00 43.31 246 VAL B CA 1
ATOM 7938 C C . VAL B 1 246 ? 175.778 70.071 -91.791 1.00 35.42 246 VAL B C 1
ATOM 7939 O O . VAL B 1 246 ? 175.650 71.218 -92.240 1.00 38.11 246 VAL B O 1
ATOM 7943 N N . TYR B 1 247 ? 175.018 69.584 -90.818 1.00 33.73 247 TYR B N 1
ATOM 7944 C CA . TYR B 1 247 ? 173.926 70.334 -90.210 1.00 33.54 247 TYR B CA 1
ATOM 7945 C C . TYR B 1 247 ? 174.243 70.619 -88.743 1.00 35.94 247 TYR B C 1
ATOM 7946 O O . TYR B 1 247 ? 174.702 69.735 -88.030 1.00 39.04 247 TYR B O 1
ATOM 7955 N N . ILE B 1 248 ? 174.017 71.856 -88.310 1.00 43.21 248 ILE B N 1
ATOM 7956 C CA . ILE B 1 248 ? 174.198 72.227 -86.912 1.00 37.32 248 ILE B CA 1
ATOM 7957 C C . ILE B 1 248 ? 172.870 72.120 -86.152 1.00 40.56 248 ILE B C 1
ATOM 7958 O O . ILE B 1 248 ? 171.898 72.796 -86.483 1.00 48.81 248 ILE B O 1
ATOM 7963 N N . ALA B 1 249 ? 172.834 71.254 -85.142 1.00 30.67 249 ALA B N 1
ATOM 7964 C CA . ALA B 1 249 ? 171.635 71.051 -84.332 1.00 34.38 249 ALA B CA 1
ATOM 7965 C C . ALA B 1 249 ? 171.170 72.347 -83.671 1.00 31.13 249 ALA B C 1
ATOM 7966 O O . ALA B 1 249 ? 171.980 73.175 -83.261 1.00 33.63 249 ALA B O 1
ATOM 7968 N N . LYS B 1 250 ? 169.857 72.528 -83.597 1.00 31.21 250 LYS B N 1
ATOM 7969 C CA . LYS B 1 250 ? 169.286 73.638 -82.844 1.00 44.86 250 LYS B CA 1
ATOM 7970 C C . LYS B 1 250 ? 169.421 73.355 -81.347 1.00 46.20 250 LYS B C 1
ATOM 7971 O O . LYS B 1 250 ? 169.431 72.197 -80.938 1.00 41.95 250 LYS B O 1
ATOM 7977 N N . PRO B 1 251 ? 169.540 74.411 -80.525 1.00 44.97 251 PRO B N 1
ATOM 7978 C CA . PRO B 1 251 ? 169.754 74.233 -79.081 1.00 37.53 251 PRO B CA 1
ATOM 7979 C C . PRO B 1 251 ? 168.633 73.473 -78.357 1.00 34.21 251 PRO B C 1
ATOM 7980 O O . PRO B 1 251 ? 168.859 72.998 -77.242 1.00 48.27 251 PRO B O 1
ATOM 7984 N N . ASP B 1 252 ? 167.462 73.343 -78.975 1.00 36.25 252 ASP B N 1
ATOM 7985 C CA . ASP B 1 252 ? 166.316 72.716 -78.311 1.00 40.58 252 ASP B CA 1
ATOM 7986 C C . ASP B 1 252 ? 166.198 71.217 -78.602 1.00 34.50 252 ASP B C 1
ATOM 7987 O O . ASP B 1 252 ? 165.215 70.577 -78.217 1.00 35.60 252 ASP B O 1
ATOM 7992 N N . ASN B 1 253 ? 167.202 70.659 -79.274 1.00 35.79 253 ASN B N 1
ATOM 7993 C CA . ASN B 1 253 ? 167.184 69.245 -79.639 1.00 25.78 253 ASN B CA 1
ATOM 7994 C C . ASN B 1 253 ? 167.312 68.322 -78.435 1.00 24.88 253 ASN B C 1
ATOM 7995 O O . ASN B 1 253 ? 167.931 68.677 -77.425 1.00 32.12 253 ASN B O 1
ATOM 8000 N N . PHE B 1 254 ? 166.713 67.140 -78.548 1.00 24.87 254 PHE B N 1
ATOM 8001 C CA . PHE B 1 254 ? 166.729 66.162 -77.465 1.00 27.37 254 PHE B CA 1
ATOM 8002 C C . PHE B 1 254 ? 166.326 64.781 -77.940 1.00 27.33 254 PHE B C 1
ATOM 8003 O O . PHE B 1 254 ? 165.716 64.623 -79.001 1.00 29.56 254 PHE B O 1
ATOM 8011 N N . ILE B 1 255 ? 166.652 63.793 -77.117 1.00 20.54 255 ILE B N 1
ATOM 8012 C CA . ILE B 1 255 ? 166.180 62.427 -77.265 1.00 17.64 255 ILE B CA 1
ATOM 8013 C C . ILE B 1 255 ? 165.529 62.002 -75.945 1.00 20.79 255 ILE B C 1
ATOM 8014 O O . ILE B 1 255 ? 166.056 62.321 -74.878 1.00 24.95 255 ILE B O 1
ATOM 8019 N N . ILE B 1 256 ? 164.413 61.288 -76.027 1.00 22.44 256 ILE B N 1
ATOM 8020 C CA . ILE B 1 256 ? 163.826 60.639 -74.853 1.00 19.81 256 ILE B CA 1
ATOM 8021 C C . ILE B 1 256 ? 163.903 59.141 -75.068 1.00 23.34 256 ILE B C 1
ATOM 8022 O O . ILE B 1 256 ? 163.441 58.621 -76.087 1.00 25.31 256 ILE B O 1
ATOM 8027 N N . ILE B 1 257 ? 164.532 58.456 -74.127 1.00 19.54 257 ILE B N 1
ATOM 8028 C CA . ILE B 1 257 ? 164.675 57.015 -74.193 1.00 26.37 257 ILE B CA 1
ATOM 8029 C C . ILE B 1 257 ? 163.835 56.358 -73.122 1.00 31.54 257 ILE B C 1
ATOM 8030 O O . ILE B 1 257 ? 163.518 56.973 -72.114 1.00 21.44 257 ILE B O 1
ATOM 8035 N N . GLN B 1 258 ? 163.491 55.100 -73.346 1.00 17.10 258 GLN B N 1
ATOM 8036 C CA . GLN B 1 258 ? 162.834 54.310 -72.316 1.00 19.96 258 GLN B CA 1
ATOM 8037 C C . GLN B 1 258 ? 163.630 53.047 -72.041 1.00 31.82 258 GLN B C 1
ATOM 8038 O O . GLN B 1 258 ? 164.054 52.350 -72.965 1.00 21.14 258 GLN B O 1
ATOM 8044 N N . VAL B 1 259 ? 163.840 52.770 -70.760 1.00 18.49 259 VAL B N 1
ATOM 8045 C CA . VAL B 1 259 ? 164.597 51.608 -70.318 1.00 18.08 259 VAL B CA 1
ATOM 8046 C C . VAL B 1 259 ? 163.867 50.977 -69.134 1.00 18.22 259 VAL B C 1
ATOM 8047 O O . VAL B 1 259 ? 162.994 51.611 -68.538 1.00 23.84 259 VAL B O 1
ATOM 8051 N N . ASP B 1 260 ? 164.203 49.725 -68.829 1.00 23.56 260 ASP B N 1
ATOM 8052 C CA . ASP B 1 260 ? 163.827 49.083 -67.564 1.00 25.14 260 ASP B CA 1
ATOM 8053 C C . ASP B 1 260 ? 165.040 49.026 -66.659 1.00 32.85 260 ASP B C 1
ATOM 8054 O O . ASP B 1 260 ? 166.164 49.033 -67.158 1.00 22.20 260 ASP B O 1
ATOM 8059 N N . LEU B 1 261 ? 164.815 48.972 -65.344 1.00 22.42 261 LEU B N 1
ATOM 8060 C CA . LEU B 1 261 ? 165.898 48.807 -64.372 1.00 20.30 261 LEU B CA 1
ATOM 8061 C C . LEU B 1 261 ? 165.849 47.413 -63.781 1.00 21.84 261 LEU B C 1
ATOM 8062 O O . LEU B 1 261 ? 164.868 46.696 -63.937 1.00 21.90 261 LEU B O 1
ATOM 8067 N N . LYS B 1 262 ? 166.906 47.040 -63.075 1.00 24.46 262 LYS B N 1
ATOM 8068 C CA . LYS B 1 262 ? 166.939 45.751 -62.402 1.00 24.98 262 LYS B CA 1
ATOM 8069 C C . LYS B 1 262 ? 167.833 45.833 -61.171 1.00 23.36 262 LYS B C 1
ATOM 8070 O O . LYS B 1 262 ? 168.856 46.518 -61.190 1.00 19.36 262 LYS B O 1
ATOM 8076 N N . TYR B 1 263 ? 167.426 45.164 -60.093 1.00 23.87 263 TYR B N 1
ATOM 8077 C CA . TYR B 1 263 ? 168.290 45.013 -58.918 1.00 21.02 263 TYR B CA 1
ATOM 8078 C C . TYR B 1 263 ? 169.346 43.936 -59.164 1.00 27.56 263 TYR B C 1
ATOM 8079 O O . TYR B 1 263 ? 169.008 42.761 -59.316 1.00 23.87 263 TYR B O 1
ATOM 8088 N N . PHE B 1 264 ? 170.618 44.338 -59.217 1.00 22.10 264 PHE B N 1
ATOM 8089 C CA . PHE B 1 264 ? 171.722 43.390 -59.379 1.00 20.58 264 PHE B CA 1
ATOM 8090 C C . PHE B 1 264 ? 172.426 43.095 -58.050 1.00 25.54 264 PHE B C 1
ATOM 8091 O O . PHE B 1 264 ? 172.620 44.012 -57.246 1.00 23.08 264 PHE B O 1
ATOM 8099 N N . ASP B 1 265 ? 172.799 41.830 -57.835 1.00 27.28 265 ASP B N 1
ATOM 8100 C CA . ASP B 1 265 ? 173.633 41.444 -56.680 1.00 24.22 265 ASP B CA 1
ATOM 8101 C C . ASP B 1 265 ? 174.873 42.288 -56.675 1.00 29.55 265 ASP B C 1
ATOM 8102 O O . ASP B 1 265 ? 175.512 42.435 -57.706 1.00 25.52 265 ASP B O 1
ATOM 8107 N N . SER B 1 266 ? 175.221 42.830 -55.524 1.00 29.06 266 SER B N 1
ATOM 8108 C CA . SER B 1 266 ? 176.428 43.629 -55.394 1.00 34.23 266 SER B CA 1
ATOM 8109 C C . SER B 1 266 ? 177.119 43.324 -54.083 1.00 40.75 266 SER B C 1
ATOM 8110 O O . SER B 1 266 ? 176.469 42.925 -53.116 1.00 22.13 266 SER B O 1
ATOM 8113 N N . LYS B 1 267 ? 178.433 43.514 -54.040 1.00 24.78 267 LYS B N 1
ATOM 8114 C CA . LYS B 1 267 ? 179.123 43.466 -52.754 1.00 28.76 267 LYS B CA 1
ATOM 8115 C C . LYS B 1 267 ? 178.546 44.556 -51.856 1.00 21.97 267 LYS B C 1
ATOM 8116 O O . LYS B 1 267 ? 178.087 45.592 -52.339 1.00 25.22 267 LYS B O 1
ATOM 8122 N N . THR B 1 268 ? 178.565 44.323 -50.549 1.00 23.43 268 THR B N 1
ATOM 8123 C CA . THR B 1 268 ? 177.998 45.286 -49.609 1.00 24.96 268 THR B CA 1
ATOM 8124 C C . THR B 1 268 ? 178.886 46.514 -49.498 1.00 24.76 268 THR B C 1
ATOM 8125 O O . THR B 1 268 ? 180.072 46.402 -49.188 1.00 25.76 268 THR B O 1
ATOM 8129 N N . THR B 1 269 ? 178.309 47.683 -49.741 1.00 22.65 269 THR B N 1
ATOM 8130 C CA . THR B 1 269 ? 179.047 48.931 -49.616 1.00 26.87 269 THR B CA 1
ATOM 8131 C C . THR B 1 269 ? 178.306 49.938 -48.743 1.00 19.61 269 THR B C 1
ATOM 8132 O O . THR B 1 269 ? 178.911 50.862 -48.212 1.00 28.70 269 THR B O 1
ATOM 8136 N N . ILE B 1 270 ? 176.999 49.784 -48.596 1.00 20.90 270 ILE B N 1
ATOM 8137 C CA . ILE B 1 270 ? 176.283 50.766 -47.791 1.00 23.28 270 ILE B CA 1
ATOM 8138 C C . ILE B 1 270 ? 176.427 50.471 -46.297 1.00 27.59 270 ILE B C 1
ATOM 8139 O O . ILE B 1 270 ? 176.704 49.343 -45.886 1.00 23.53 270 ILE B O 1
ATOM 8144 N N . ILE B 1 271 ? 176.249 51.513 -45.495 1.00 21.81 271 ILE B N 1
ATOM 8145 C CA . ILE B 1 271 ? 176.294 51.396 -44.044 1.00 17.81 271 ILE B CA 1
ATOM 8146 C C . ILE B 1 271 ? 174.898 51.570 -43.480 1.00 24.11 271 ILE B C 1
ATOM 8147 O O . ILE B 1 271 ? 174.266 52.603 -43.702 1.00 23.44 271 ILE B O 1
ATOM 8152 N N . ASP B 1 272 ? 174.410 50.555 -42.780 1.00 25.36 272 ASP B N 1
ATOM 8153 C CA . ASP B 1 272 ? 173.118 50.640 -42.113 1.00 29.74 272 ASP B CA 1
ATOM 8154 C C . ASP B 1 272 ? 173.330 50.707 -40.608 1.00 18.83 272 ASP B C 1
ATOM 8155 O O . ASP B 1 272 ? 173.554 49.681 -40.005 1.00 20.05 272 ASP B O 1
ATOM 8160 N N . PRO B 1 273 ? 173.227 51.906 -40.008 1.00 20.80 273 PRO B N 1
ATOM 8161 C CA . PRO B 1 273 ? 173.435 52.059 -38.561 1.00 21.86 273 PRO B CA 1
ATOM 8162 C C . PRO B 1 273 ? 172.445 51.247 -37.739 1.00 28.15 273 PRO B C 1
ATOM 8163 O O . PRO B 1 273 ? 172.729 50.923 -36.584 1.00 23.56 273 PRO B O 1
ATOM 8167 N N . SER B 1 274 ? 171.294 50.924 -38.322 1.00 23.92 274 SER B N 1
ATOM 8168 C CA . SER B 1 274 ? 170.269 50.198 -37.572 1.00 24.26 274 SER B CA 1
ATOM 8169 C C . SER B 1 274 ? 170.495 48.692 -37.606 1.00 23.05 274 SER B C 1
ATOM 8170 O O . SER B 1 274 ? 169.810 47.945 -36.916 1.00 27.51 274 SER B O 1
ATOM 8173 N N . GLY B 1 275 ? 171.452 48.246 -38.417 1.00 24.36 275 GLY B N 1
ATOM 8174 C CA . GLY B 1 275 ? 171.592 46.828 -38.691 1.00 24.35 275 GLY B CA 1
ATOM 8175 C C . GLY B 1 275 ? 172.995 46.276 -38.520 1.00 24.09 275 GLY B C 1
ATOM 8176 O O . GLY B 1 275 ? 173.949 47.024 -38.302 1.00 24.54 275 GLY B O 1
ATOM 8177 N N . LEU B 1 276 ? 173.116 44.958 -38.636 1.00 21.37 276 LEU B N 1
ATOM 8178 C CA . LEU B 1 276 ? 174.401 44.288 -38.462 1.00 19.02 276 LEU B CA 1
ATOM 8179 C C . LEU B 1 276 ? 175.235 44.418 -39.723 1.00 32.62 276 LEU B C 1
ATOM 8180 O O . LEU B 1 276 ? 176.406 44.051 -39.726 1.00 25.08 276 LEU B O 1
ATOM 8185 N N . ASN B 1 277 ? 174.607 44.934 -40.780 1.00 27.94 277 ASN B N 1
ATOM 8186 C CA . ASN B 1 277 ? 175.221 45.091 -42.103 1.00 24.99 277 ASN B CA 1
ATOM 8187 C C . ASN B 1 277 ? 175.466 43.749 -42.801 1.00 18.43 277 ASN B C 1
ATOM 8188 O O . ASN B 1 277 ? 176.222 43.664 -43.778 1.00 25.90 277 ASN B O 1
ATOM 8193 N N . ASN B 1 278 ? 174.831 42.702 -42.289 1.00 24.02 278 ASN B N 1
ATOM 8194 C CA . ASN B 1 278 ? 174.806 41.426 -42.980 1.00 24.18 278 ASN B CA 1
ATOM 8195 C C . ASN B 1 278 ? 173.725 41.492 -44.062 1.00 19.65 278 ASN B C 1
ATOM 8196 O O . ASN B 1 278 ? 173.206 42.560 -44.355 1.00 21.80 278 ASN B O 1
ATOM 8201 N N . GLY B 1 279 ? 173.402 40.349 -44.649 1.00 24.15 279 GLY B N 1
ATOM 8202 C CA . GLY B 1 279 ? 172.437 40.317 -45.724 1.00 21.65 279 GLY B CA 1
ATOM 8203 C C . GLY B 1 279 ? 173.128 40.504 -47.061 1.00 29.01 279 GLY B C 1
ATOM 8204 O O . GLY B 1 279 ? 174.356 40.592 -47.152 1.00 23.88 279 GLY B O 1
ATOM 8205 N N . GLN B 1 280 ? 172.325 40.564 -48.108 1.00 23.13 280 GLN B N 1
ATOM 8206 C CA . GLN B 1 280 ? 172.839 40.664 -49.472 1.00 22.28 280 GLN B CA 1
ATOM 8207 C C . GLN B 1 280 ? 172.447 42.008 -50.054 1.00 21.08 280 GLN B C 1
ATOM 8208 O O . GLN B 1 280 ? 171.265 42.393 -50.026 1.00 20.25 280 GLN B O 1
ATOM 8214 N N . GLN B 1 281 ? 173.428 42.745 -50.570 1.00 21.14 281 GLN B N 1
ATOM 8215 C CA . GLN B 1 281 ? 173.109 44.039 -51.162 1.00 16.95 281 GLN B CA 1
ATOM 8216 C C . GLN B 1 281 ? 172.630 43.887 -52.611 1.00 25.66 281 GLN B C 1
ATOM 8217 O O . GLN B 1 281 ? 173.087 43.006 -53.346 1.00 22.18 281 GLN B O 1
ATOM 8223 N N . PHE B 1 282 ? 171.709 44.755 -53.003 1.00 19.68 282 PHE B N 1
ATOM 8224 C CA . PHE B 1 282 ? 171.271 44.856 -54.388 1.00 17.25 282 PHE B CA 1
ATOM 8225 C C . PHE B 1 282 ? 171.343 46.314 -54.818 1.00 21.59 282 PHE B C 1
ATOM 8226 O O . PHE B 1 282 ? 170.936 47.209 -54.081 1.00 19.98 282 PHE B O 1
ATOM 8234 N N . ASN B 1 283 ? 171.901 46.540 -56.008 1.00 19.15 283 ASN B N 1
ATOM 8235 C CA . ASN B 1 283 ? 171.999 47.869 -56.592 1.00 16.39 283 ASN B CA 1
ATOM 8236 C C . ASN B 1 283 ? 171.070 47.978 -57.805 1.00 25.57 283 ASN B C 1
ATOM 8237 O O . ASN B 1 283 ? 171.139 47.149 -58.710 1.00 22.51 283 ASN B O 1
ATOM 8242 N N . LEU B 1 284 ? 170.232 49.005 -57.835 1.00 25.14 284 LEU B N 1
ATOM 8243 C CA . LEU B 1 284 ? 169.292 49.176 -58.943 1.00 18.19 284 LEU B CA 1
ATOM 8244 C C . LEU B 1 284 ? 169.977 49.893 -60.109 1.00 17.37 284 LEU B C 1
ATOM 8245 O O . LEU B 1 284 ? 170.403 51.038 -59.978 1.00 23.45 284 LEU B O 1
ATOM 8250 N N . LYS B 1 285 ? 170.081 49.214 -61.249 1.00 20.93 285 LYS B N 1
ATOM 8251 C CA . LYS B 1 285 ? 170.803 49.764 -62.397 1.00 17.91 285 LYS B CA 1
ATOM 8252 C C . LYS B 1 285 ? 169.988 49.541 -63.680 1.00 22.77 285 LYS B C 1
ATOM 8253 O O . LYS B 1 285 ? 169.003 48.785 -63.680 1.00 21.43 285 LYS B O 1
ATOM 8259 N N . VAL B 1 286 ? 170.369 50.222 -64.753 1.00 23.13 286 VAL B N 1
ATOM 8260 C CA . VAL B 1 286 ? 169.699 50.047 -66.042 1.00 24.41 286 VAL B CA 1
ATOM 8261 C C . VAL B 1 286 ? 169.962 48.643 -66.558 1.00 22.31 286 VAL B C 1
ATOM 8262 O O . VAL B 1 286 ? 171.086 48.147 -66.462 1.00 25.03 286 VAL B O 1
ATOM 8266 N N . LYS B 1 287 ? 168.924 47.984 -67.058 1.00 21.89 287 LYS B N 1
ATOM 8267 C CA . LYS B 1 287 ? 169.107 46.760 -67.825 1.00 28.50 287 LYS B CA 1
ATOM 8268 C C . LYS B 1 287 ? 169.658 47.117 -69.200 1.00 30.62 287 LYS B C 1
ATOM 8269 O O . LYS B 1 287 ? 169.015 47.840 -69.946 1.00 29.41 287 LYS B O 1
ATOM 8275 N N . THR B 1 288 ? 170.838 46.609 -69.535 1.00 29.53 288 THR B N 1
ATOM 8276 C CA . THR B 1 288 ? 171.548 47.085 -70.718 1.00 29.57 288 THR B CA 1
ATOM 8277 C C . THR B 1 288 ? 171.666 46.028 -71.806 1.00 32.28 288 THR B C 1
ATOM 8278 O O . THR B 1 288 ? 172.128 46.315 -72.909 1.00 50.09 288 THR B O 1
ATOM 8282 N N . ASP B 1 289 ? 171.257 44.806 -71.490 1.00 48.80 289 ASP B N 1
ATOM 8283 C CA . ASP B 1 289 ? 171.337 43.718 -72.452 1.00 37.40 289 ASP B CA 1
ATOM 8284 C C . ASP B 1 289 ? 170.221 43.791 -73.489 1.00 51.53 289 ASP B C 1
ATOM 8285 O O . ASP B 1 289 ? 169.042 43.752 -73.144 1.00 61.73 289 ASP B O 1
ATOM 8290 N N . SER B 1 290 ? 170.603 43.912 -74.758 1.00 42.67 290 SER B N 1
ATOM 8291 C CA . SER B 1 290 ? 169.665 43.742 -75.856 1.00 41.73 290 SER B CA 1
ATOM 8292 C C . SER B 1 290 ? 169.593 42.263 -76.190 1.00 67.01 290 SER B C 1
ATOM 8293 O O . SER B 1 290 ? 170.541 41.519 -75.942 1.00 66.71 290 SER B O 1
ATOM 8296 N N . THR B 1 291 ? 168.467 41.837 -76.749 1.00 52.32 291 THR B N 1
ATOM 8297 C CA . THR B 1 291 ? 168.337 40.478 -77.252 1.00 54.61 291 THR B CA 1
ATOM 8298 C C . THR B 1 291 ? 167.994 40.542 -78.722 1.00 67.71 291 THR B C 1
ATOM 8299 O O . THR B 1 291 ? 168.044 41.610 -79.334 1.00 71.49 291 THR B O 1
ATOM 8303 N N . ASP B 1 292 ? 167.640 39.397 -79.289 1.00 79.19 292 ASP B N 1
ATOM 8304 C CA . ASP B 1 292 ? 167.340 39.328 -80.706 1.00 73.59 292 ASP B CA 1
ATOM 8305 C C . ASP B 1 292 ? 166.127 40.179 -81.063 1.00 70.18 292 ASP B C 1
ATOM 8306 O O . ASP B 1 292 ? 166.118 40.839 -82.094 1.00 60.55 292 ASP B O 1
ATOM 8311 N N . GLU B 1 293 ? 165.118 40.191 -80.197 1.00 68.62 293 GLU B N 1
ATOM 8312 C CA . GLU B 1 293 ? 163.852 40.832 -80.542 1.00 73.15 293 GLU B CA 1
ATOM 8313 C C . GLU B 1 293 ? 163.485 42.005 -79.644 1.00 54.76 293 GLU B C 1
ATOM 8314 O O . GLU B 1 293 ? 162.453 42.648 -79.851 1.00 74.41 293 GLU B O 1
ATOM 8320 N N . ILE B 1 294 ? 164.330 42.283 -78.653 1.00 53.97 294 ILE B N 1
ATOM 8321 C CA . ILE B 1 294 ? 164.079 43.371 -77.714 1.00 43.69 294 ILE B CA 1
ATOM 8322 C C . ILE B 1 294 ? 165.313 44.251 -77.518 1.00 54.04 294 ILE B C 1
ATOM 8323 O O . ILE B 1 294 ? 166.345 43.779 -77.046 1.00 57.11 294 ILE B O 1
ATOM 8328 N N . ASN B 1 295 ? 165.211 45.525 -77.879 1.00 56.33 295 ASN B N 1
ATOM 8329 C CA . ASN B 1 295 ? 166.284 46.463 -77.582 1.00 43.71 295 ASN B CA 1
ATOM 8330 C C . ASN B 1 295 ? 166.273 46.817 -76.109 1.00 43.48 295 ASN B C 1
ATOM 8331 O O . ASN B 1 295 ? 165.206 46.947 -75.514 1.00 50.67 295 ASN B O 1
ATOM 8336 N N . ALA B 1 296 ? 167.455 46.990 -75.529 1.00 26.95 296 ALA B N 1
ATOM 8337 C CA . ALA B 1 296 ? 167.545 47.444 -74.141 1.00 30.17 296 ALA B CA 1
ATOM 8338 C C . ALA B 1 296 ? 167.025 48.873 -74.031 1.00 23.16 296 ALA B C 1
ATOM 8339 O O . ALA B 1 296 ? 166.488 49.281 -72.997 1.00 31.18 296 ALA B O 1
ATOM 8341 N N . VAL B 1 297 ? 167.195 49.624 -75.117 1.00 31.02 297 VAL B N 1
ATOM 8342 C CA . VAL B 1 297 ? 166.802 51.022 -75.173 1.00 23.48 297 VAL B CA 1
ATOM 8343 C C . VAL B 1 297 ? 165.843 51.264 -76.327 1.00 27.84 297 VAL B C 1
ATOM 8344 O O . VAL B 1 297 ? 166.125 50.907 -77.481 1.00 26.95 297 VAL B O 1
ATOM 8348 N N . ILE B 1 298 ? 164.702 51.865 -76.034 1.00 25.80 298 ILE B N 1
ATOM 8349 C CA . ILE B 1 298 ? 163.849 52.293 -77.126 1.00 23.45 298 ILE B CA 1
ATOM 8350 C C . ILE B 1 298 ? 163.727 53.806 -77.103 1.00 24.28 298 ILE B C 1
ATOM 8351 O O . ILE B 1 298 ? 163.781 54.434 -76.048 1.00 23.58 298 ILE B O 1
ATOM 8356 N N . LEU B 1 299 ? 163.616 54.387 -78.290 1.00 21.88 299 LEU B N 1
ATOM 8357 C CA . LEU B 1 299 ? 163.492 55.828 -78.436 1.00 21.36 299 LEU B CA 1
ATOM 8358 C C . LEU B 1 299 ? 162.035 56.187 -78.577 1.00 31.75 299 LEU B C 1
ATOM 8359 O O . LEU B 1 299 ? 161.383 55.783 -79.535 1.00 34.18 299 LEU B O 1
ATOM 8364 N N . VAL B 1 300 ? 161.529 56.957 -77.622 1.00 25.80 300 VAL B N 1
ATOM 8365 C CA . VAL B 1 300 ? 160.106 57.255 -77.567 1.00 32.99 300 VAL B CA 1
ATOM 8366 C C . VAL B 1 300 ? 159.830 58.723 -77.836 1.00 43.06 300 VAL B C 1
ATOM 8367 O O . VAL B 1 300 ? 158.683 59.163 -77.821 1.00 37.03 300 VAL B O 1
ATOM 8371 N N . GLY B 1 301 ? 160.889 59.486 -78.076 1.00 28.46 301 GLY B N 1
ATOM 8372 C CA . GLY B 1 301 ? 160.729 60.897 -78.354 1.00 39.49 301 GLY B CA 1
ATOM 8373 C C . GLY B 1 301 ? 161.996 61.501 -78.900 1.00 29.87 301 GLY B C 1
ATOM 8374 O O . GLY B 1 301 ? 163.090 61.050 -78.581 1.00 30.41 301 GLY B O 1
ATOM 8375 N N . SER B 1 302 ? 161.851 62.515 -79.742 1.00 25.20 302 SER B N 1
ATOM 8376 C CA . SER B 1 302 ? 163.015 63.212 -80.268 1.00 34.26 302 SER B CA 1
ATOM 8377 C C . SER B 1 302 ? 162.633 64.548 -80.862 1.00 35.16 302 SER B C 1
ATOM 8378 O O . SER B 1 302 ? 161.516 64.743 -81.330 1.00 35.83 302 SER B O 1
ATOM 8381 N N . ARG B 1 303 ? 163.575 65.472 -80.793 1.00 27.02 303 ARG B N 1
ATOM 8382 C CA . ARG B 1 303 ? 163.539 66.695 -81.561 1.00 41.27 303 ARG B CA 1
ATOM 8383 C C . ARG B 1 303 ? 164.905 66.802 -82.203 1.00 46.28 303 ARG B C 1
ATOM 8384 O O . ARG B 1 303 ? 165.899 67.063 -81.523 1.00 31.34 303 ARG B O 1
ATOM 8392 N N . ILE B 1 304 ? 164.949 66.551 -83.506 1.00 29.58 304 ILE B N 1
ATOM 8393 C CA . ILE B 1 304 ? 166.190 66.579 -84.264 1.00 27.68 304 ILE B CA 1
ATOM 8394 C C . ILE B 1 304 ? 166.020 67.546 -85.421 1.00 29.41 304 ILE B C 1
ATOM 8395 O O . ILE B 1 304 ? 165.375 67.229 -86.417 1.00 33.11 304 ILE B O 1
ATOM 8400 N N . THR B 1 305 ? 166.571 68.745 -85.258 1.00 38.04 305 THR B N 1
ATOM 8401 C CA . THR B 1 305 ? 166.391 69.823 -86.223 1.00 40.41 305 THR B CA 1
ATOM 8402 C C . THR B 1 305 ? 167.684 70.604 -86.378 1.00 30.90 305 THR B C 1
ATOM 8403 O O . THR B 1 305 ? 168.516 70.617 -85.475 1.00 34.74 305 THR B O 1
ATOM 8407 N N . ASP B 1 306 ? 167.850 71.268 -87.519 1.00 35.03 306 ASP B N 1
ATOM 8408 C CA . ASP B 1 306 ? 169.071 72.018 -87.781 1.00 38.24 306 ASP B CA 1
ATOM 8409 C C . ASP B 1 306 ? 168.809 73.522 -87.818 1.00 42.02 306 ASP B C 1
ATOM 8410 O O . ASP B 1 306 ? 167.717 73.969 -88.174 1.00 43.12 306 ASP B O 1
ATOM 8415 N N . VAL B 1 307 ? 169.833 74.293 -87.476 1.00 45.06 307 VAL B N 1
ATOM 8416 C CA . VAL B 1 307 ? 169.696 75.731 -87.290 1.00 35.95 307 VAL B CA 1
ATOM 8417 C C . VAL B 1 307 ? 169.257 76.468 -88.567 1.00 53.88 307 VAL B C 1
ATOM 8418 O O . VAL B 1 307 ? 168.590 77.496 -88.488 1.00 51.67 307 VAL B O 1
ATOM 8422 N N . ASN B 1 308 ? 169.602 75.930 -89.735 1.00 45.07 308 ASN B N 1
ATOM 8423 C CA . ASN B 1 308 ? 169.251 76.570 -91.007 1.00 39.79 308 ASN B CA 1
ATOM 8424 C C . ASN B 1 308 ? 167.977 75.998 -91.611 1.00 44.39 308 ASN B C 1
ATOM 8425 O O . ASN B 1 308 ? 167.487 76.495 -92.625 1.00 50.85 308 ASN B O 1
ATOM 8430 N N . GLU B 1 309 ? 167.459 74.948 -90.983 1.00 52.27 309 GLU B N 1
ATOM 8431 C CA . GLU B 1 309 ? 166.264 74.254 -91.452 1.00 59.28 309 GLU B CA 1
ATOM 8432 C C . GLU B 1 309 ? 166.465 73.729 -92.869 1.00 51.58 309 GLU B C 1
ATOM 8433 O O . GLU B 1 309 ? 165.569 73.804 -93.709 1.00 62.22 309 GLU B O 1
ATOM 8439 N N . ASP B 1 310 ? 167.658 73.197 -93.116 1.00 66.63 310 ASP B N 1
ATOM 8440 C CA . ASP B 1 310 ? 168.010 72.620 -94.410 1.00 38.12 310 ASP B CA 1
ATOM 8441 C C . ASP B 1 310 ? 167.852 71.107 -94.415 1.00 53.88 310 ASP B C 1
ATOM 8442 O O . ASP B 1 310 ? 167.995 70.476 -95.458 1.00 44.12 310 ASP B O 1
ATOM 8447 N N . LEU B 1 311 ? 167.580 70.515 -93.254 1.00 38.94 311 LEU B N 1
ATOM 8448 C CA . LEU B 1 311 ? 167.324 69.082 -93.227 1.00 37.94 311 LEU B CA 1
ATOM 8449 C C . LEU B 1 311 ? 166.097 68.771 -94.078 1.00 42.36 311 LEU B C 1
ATOM 8450 O O . LEU B 1 311 ? 165.094 69.484 -94.017 1.00 45.26 311 LEU B O 1
ATOM 8455 N N . TYR B 1 312 ? 166.189 67.717 -94.881 1.00 50.13 312 TYR B N 1
ATOM 8456 C CA . TYR B 1 312 ? 165.062 67.297 -95.706 1.00 53.56 312 TYR B CA 1
ATOM 8457 C C . TYR B 1 312 ? 163.960 66.724 -94.833 1.00 59.54 312 TYR B C 1
ATOM 8458 O O . TYR B 1 312 ? 164.223 66.271 -93.713 1.00 48.83 312 TYR B O 1
ATOM 8467 N N . PRO B 1 313 ? 162.716 66.754 -95.334 1.00 52.95 313 PRO B N 1
ATOM 8468 C CA . PRO B 1 313 ? 161.638 66.079 -94.611 1.00 49.89 313 PRO B CA 1
ATOM 8469 C C . PRO B 1 313 ? 161.988 64.618 -94.382 1.00 35.12 313 PRO B C 1
ATOM 8470 O O . PRO B 1 313 ? 162.373 63.930 -95.327 1.00 46.88 313 PRO B O 1
ATOM 8474 N N . GLY B 1 314 ? 161.898 64.168 -93.134 1.00 42.33 314 GLY B N 1
ATOM 8475 C CA . GLY B 1 314 ? 162.160 62.780 -92.806 1.00 49.15 314 GLY B CA 1
ATOM 8476 C C . GLY B 1 314 ? 163.594 62.471 -92.418 1.00 47.39 314 GLY B C 1
ATOM 8477 O O . GLY B 1 314 ? 163.890 61.364 -91.971 1.00 53.35 314 GLY B O 1
ATOM 8478 N N . ASP B 1 315 ? 164.493 63.434 -92.593 1.00 53.17 315 ASP B N 1
ATOM 8479 C CA . ASP B 1 315 ? 165.881 63.228 -92.193 1.00 42.77 315 ASP B CA 1
ATOM 8480 C C . ASP B 1 315 ? 165.978 63.070 -90.672 1.00 35.44 315 ASP B C 1
ATOM 8481 O O . ASP B 1 315 ? 166.863 62.377 -90.168 1.00 45.33 315 ASP B O 1
ATOM 8486 N N . ASP B 1 316 ? 165.068 63.716 -89.948 1.00 30.61 316 ASP B N 1
ATOM 8487 C CA . ASP B 1 316 ? 165.039 63.607 -88.496 1.00 34.64 316 ASP B CA 1
ATOM 8488 C C . ASP B 1 316 ? 164.840 62.154 -88.074 1.00 33.45 316 ASP B C 1
ATOM 8489 O O . ASP B 1 316 ? 165.479 61.679 -87.135 1.00 33.09 316 ASP B O 1
ATOM 8494 N N . VAL B 1 317 ? 163.973 61.444 -88.788 1.00 44.99 317 VAL B N 1
ATOM 8495 C CA . VAL B 1 317 ? 163.712 60.041 -88.495 1.00 41.50 317 VAL B CA 1
ATOM 8496 C C . VAL B 1 317 ? 164.904 59.162 -88.884 1.00 40.54 317 VAL B C 1
ATOM 8497 O O . VAL B 1 317 ? 165.207 58.176 -88.211 1.00 32.37 317 VAL B O 1
ATOM 8501 N N . SER B 1 318 ? 165.579 59.517 -89.973 1.00 37.99 318 SER B N 1
ATOM 8502 C CA . SER B 1 318 ? 166.782 58.792 -90.366 1.00 36.99 318 SER B CA 1
ATOM 8503 C C . SER B 1 318 ? 167.861 58.932 -89.298 1.00 35.38 318 SER B C 1
ATOM 8504 O O . SER B 1 318 ? 168.558 57.977 -88.977 1.00 33.42 318 SER B O 1
ATOM 8507 N N . LEU B 1 319 ? 167.998 60.134 -88.756 1.00 30.34 319 LEU B N 1
ATOM 8508 C CA . LEU B 1 319 ? 169.002 60.390 -87.729 1.00 30.26 319 LEU B CA 1
ATOM 8509 C C . LEU B 1 319 ? 168.608 59.703 -86.433 1.00 41.03 319 LEU B C 1
ATOM 8510 O O . LEU B 1 319 ? 169.448 59.351 -85.608 1.00 28.67 319 LEU B O 1
ATOM 8515 N N . GLU B 1 320 ? 167.310 59.501 -86.274 1.00 29.27 320 GLU B N 1
ATOM 8516 C CA . GLU B 1 320 ? 166.774 58.875 -85.086 1.00 25.94 320 GLU B CA 1
ATOM 8517 C C . GLU B 1 320 ? 167.284 57.448 -84.923 1.00 36.00 320 GLU B C 1
ATOM 8518 O O . GLU B 1 320 ? 167.545 56.997 -83.807 1.00 34.93 320 GLU B O 1
ATOM 8524 N N . ILE B 1 321 ? 167.415 56.727 -86.030 1.00 26.07 321 ILE B N 1
ATOM 8525 C CA . ILE B 1 321 ? 167.841 55.342 -85.932 1.00 36.81 321 ILE B CA 1
ATOM 8526 C C . ILE B 1 321 ? 169.343 55.315 -85.633 1.00 33.42 321 ILE B C 1
ATOM 8527 O O . ILE B 1 321 ? 169.845 54.358 -85.055 1.00 31.78 321 ILE B O 1
ATOM 8532 N N . VAL B 1 322 ? 170.052 56.373 -86.021 1.00 28.82 322 VAL B N 1
ATOM 8533 C CA . VAL B 1 322 ? 171.463 56.500 -85.675 1.00 30.22 322 VAL B CA 1
ATOM 8534 C C . VAL B 1 322 ? 171.602 56.685 -84.160 1.00 38.93 322 VAL B C 1
ATOM 8535 O O . VAL B 1 322 ? 172.413 56.016 -83.516 1.00 27.60 322 VAL B O 1
ATOM 8539 N N . PHE B 1 323 ? 170.806 57.589 -83.595 1.00 23.85 323 PHE B N 1
ATOM 8540 C CA . PHE B 1 323 ? 170.784 57.754 -82.132 1.00 25.41 323 PHE B CA 1
ATOM 8541 C C . PHE B 1 323 ? 170.410 56.454 -81.437 1.00 29.19 323 PHE B C 1
ATOM 8542 O O . PHE B 1 323 ? 171.019 56.084 -80.443 1.00 24.37 323 PHE B O 1
ATOM 8550 N N . LYS B 1 324 ? 169.414 55.750 -81.966 1.00 24.27 324 LYS B N 1
ATOM 8551 C CA . LYS B 1 324 ? 168.944 54.549 -81.282 1.00 37.47 324 LYS B CA 1
ATOM 8552 C C . LYS B 1 324 ? 170.039 53.496 -81.232 1.00 41.92 324 LYS B C 1
ATOM 8553 O O . LYS B 1 324 ? 170.196 52.780 -80.238 1.00 25.99 324 LYS B O 1
ATOM 8559 N N . THR B 1 325 ? 170.804 53.419 -82.314 1.00 23.76 325 THR B N 1
ATOM 8560 C CA . THR B 1 325 ? 171.917 52.489 -82.398 1.00 37.60 325 THR B CA 1
ATOM 8561 C C . THR B 1 325 ? 173.007 52.885 -81.417 1.00 30.77 325 THR B C 1
ATOM 8562 O O . THR B 1 325 ? 173.598 52.031 -80.763 1.00 29.42 325 THR B O 1
ATOM 8566 N N . TRP B 1 326 ? 173.267 54.183 -81.311 1.00 25.87 326 TRP B N 1
ATOM 8567 C CA . TRP B 1 326 ? 174.248 54.650 -80.348 1.00 29.88 326 TRP B CA 1
ATOM 8568 C C . TRP B 1 326 ? 173.822 54.265 -78.924 1.00 31.24 326 TRP B C 1
ATOM 8569 O O . TRP B 1 326 ? 174.616 53.715 -78.157 1.00 24.74 326 TRP B O 1
ATOM 8580 N N . PHE B 1 327 ? 172.569 54.536 -78.574 1.00 25.60 327 PHE B N 1
ATOM 8581 C CA . PHE B 1 327 ? 172.115 54.267 -77.212 1.00 22.80 327 PHE B CA 1
ATOM 8582 C C . PHE B 1 327 ? 172.240 52.798 -76.866 1.00 31.85 327 PHE B C 1
ATOM 8583 O O . PHE B 1 327 ? 172.671 52.448 -75.777 1.00 28.78 327 PHE B O 1
ATOM 8591 N N . ASN B 1 328 ? 171.867 51.931 -77.792 1.00 30.92 328 ASN B N 1
ATOM 8592 C CA . ASN B 1 328 ? 171.917 50.513 -77.483 1.00 32.81 328 ASN B CA 1
ATOM 8593 C C . ASN B 1 328 ? 173.336 49.986 -77.416 1.00 42.01 328 ASN B C 1
ATOM 8594 O O . ASN B 1 328 ? 173.578 48.947 -76.815 1.00 28.11 328 ASN B O 1
ATOM 8599 N N . ALA B 1 329 ? 174.275 50.712 -78.014 1.00 29.34 329 ALA B N 1
ATOM 8600 C CA . ALA B 1 329 ? 175.670 50.304 -77.958 1.00 23.47 329 ALA B CA 1
ATOM 8601 C C . ALA B 1 329 ? 176.400 50.913 -76.768 1.00 22.22 329 ALA B C 1
ATOM 8602 O O . ALA B 1 329 ? 177.507 50.495 -76.440 1.00 28.75 329 ALA B O 1
ATOM 8604 N N . ASN B 1 330 ? 175.788 51.898 -76.121 1.00 30.17 330 ASN B N 1
ATOM 8605 C CA . ASN B 1 330 ? 176.493 52.665 -75.096 1.00 30.50 330 ASN B CA 1
ATOM 8606 C C . ASN B 1 330 ? 175.766 52.822 -73.758 1.00 26.55 330 ASN B C 1
ATOM 8607 O O . ASN B 1 330 ? 176.300 53.442 -72.832 1.00 38.29 330 ASN B O 1
ATOM 8612 N N . ILE B 1 331 ? 174.560 52.276 -73.656 1.00 22.77 331 ILE B N 1
ATOM 8613 C CA . ILE B 1 331 ? 173.751 52.489 -72.465 1.00 24.46 331 ILE B CA 1
ATOM 8614 C C . ILE B 1 331 ? 174.437 51.899 -71.231 1.00 35.14 331 ILE B C 1
ATOM 8615 O O . ILE B 1 331 ? 174.262 52.396 -70.125 1.00 31.09 331 ILE B O 1
ATOM 8620 N N . GLN B 1 332 ? 175.265 50.879 -71.433 1.00 37.00 332 GLN B N 1
ATOM 8621 C CA . GLN B 1 332 ? 175.975 50.251 -70.324 1.00 37.95 332 GLN B CA 1
ATOM 8622 C C . GLN B 1 332 ? 176.944 51.213 -69.615 1.00 43.51 332 GLN B C 1
ATOM 8623 O O . GLN B 1 332 ? 177.375 50.947 -68.487 1.00 37.43 332 GLN B O 1
ATOM 8629 N N . LYS B 1 333 ? 177.270 52.337 -70.255 1.00 23.59 333 LYS B N 1
ATOM 8630 C CA . LYS B 1 333 ? 178.137 53.338 -69.626 1.00 32.61 333 LYS B CA 1
ATOM 8631 C C . LYS B 1 333 ? 177.383 54.293 -68.684 1.00 23.38 333 LYS B C 1
ATOM 8632 O O . LYS B 1 333 ? 178.005 55.130 -68.025 1.00 27.64 333 LYS B O 1
ATOM 8638 N N . PHE B 1 334 ? 176.053 54.188 -68.674 1.00 30.90 334 PHE B N 1
ATOM 8639 C CA . PHE B 1 334 ? 175.188 54.898 -67.735 1.00 32.86 334 PHE B CA 1
ATOM 8640 C C . PHE B 1 334 ? 175.141 54.055 -66.458 1.00 20.01 334 PHE B C 1
ATOM 8641 O O . PHE B 1 334 ? 174.240 53.239 -66.267 1.00 28.10 334 PHE B O 1
ATOM 8649 N N . THR B 1 335 ? 176.150 54.233 -65.612 1.00 23.41 335 THR B N 1
ATOM 8650 C CA . THR B 1 335 ? 176.397 53.312 -64.521 1.00 32.46 335 THR B CA 1
ATOM 8651 C C . THR B 1 335 ? 175.754 53.799 -63.236 1.00 36.83 335 THR B C 1
ATOM 8652 O O . THR B 1 335 ? 176.055 53.298 -62.167 1.00 25.31 335 THR B O 1
ATOM 8656 N N . GLN B 1 336 ? 174.861 54.775 -63.360 1.00 25.53 336 GLN B N 1
ATOM 8657 C CA . GLN B 1 336 ? 174.077 55.265 -62.232 1.00 28.81 336 GLN B CA 1
ATOM 8658 C C . GLN B 1 336 ? 173.448 54.136 -61.415 1.00 28.71 336 GLN B C 1
ATOM 8659 O O . GLN B 1 336 ? 172.889 53.189 -61.963 1.00 22.57 336 GLN B O 1
ATOM 8665 N N . ILE B 1 337 ? 173.545 54.238 -60.092 1.00 25.97 337 ILE B N 1
ATOM 8666 C CA . ILE B 1 337 ? 172.764 53.366 -59.224 1.00 22.06 337 ILE B CA 1
ATOM 8667 C C . ILE B 1 337 ? 171.587 54.175 -58.680 1.00 25.79 337 ILE B C 1
ATOM 8668 O O . ILE B 1 337 ? 171.764 55.289 -58.190 1.00 24.42 337 ILE B O 1
ATOM 8673 N N . PHE B 1 338 ? 170.384 53.629 -58.792 1.00 18.81 338 PHE B N 1
ATOM 8674 C CA . PHE B 1 338 ? 169.172 54.375 -58.454 1.00 18.27 338 PHE B CA 1
ATOM 8675 C C . PHE B 1 338 ? 168.640 54.045 -57.066 1.00 20.00 338 PHE B C 1
ATOM 8676 O O . PHE B 1 338 ? 167.775 54.743 -56.544 1.00 20.93 338 PHE B O 1
ATOM 8684 N N . SER B 1 339 ? 169.182 52.989 -56.475 1.00 21.64 339 SER B N 1
ATOM 8685 C CA . SER B 1 339 ? 168.666 52.450 -55.220 1.00 21.27 339 SER B CA 1
ATOM 8686 C C . SER B 1 339 ? 169.633 51.393 -54.725 1.00 21.61 339 SER B C 1
ATOM 8687 O O . SER B 1 339 ? 170.133 50.591 -55.518 1.00 20.58 339 SER B O 1
ATOM 8690 N N . TYR B 1 340 ? 169.960 51.447 -53.434 1.00 18.76 340 TYR B N 1
ATOM 8691 C CA . TYR B 1 340 ? 170.802 50.448 -52.783 1.00 24.63 340 TYR B CA 1
ATOM 8692 C C . TYR B 1 340 ? 169.990 49.832 -51.674 1.00 22.11 340 TYR B C 1
ATOM 8693 O O . TYR B 1 340 ? 169.489 50.556 -50.818 1.00 21.25 340 TYR B O 1
ATOM 8702 N N . ILE B 1 341 ? 169.874 48.514 -51.663 1.00 17.59 341 ILE B N 1
ATOM 8703 C CA . ILE B 1 341 ? 169.120 47.865 -50.598 1.00 23.90 341 ILE B CA 1
ATOM 8704 C C . ILE B 1 341 ? 169.901 46.692 -50.008 1.00 23.02 341 ILE B C 1
ATOM 8705 O O . ILE B 1 341 ? 170.515 45.914 -50.737 1.00 20.74 341 ILE B O 1
ATOM 8710 N N . LEU B 1 342 ? 169.887 46.587 -48.683 1.00 19.30 342 LEU B N 1
ATOM 8711 C CA . LEU B 1 342 ? 170.363 45.386 -48.019 1.00 18.82 342 LEU B CA 1
ATOM 8712 C C . LEU B 1 342 ? 169.189 44.471 -47.732 1.00 22.95 342 LEU B C 1
ATOM 8713 O O . LEU B 1 342 ? 168.301 44.814 -46.957 1.00 26.40 342 LEU B O 1
ATOM 8718 N N . LEU B 1 343 ? 169.212 43.295 -48.338 1.00 20.89 343 LEU B N 1
ATOM 8719 C CA . LEU B 1 343 ? 168.151 42.311 -48.199 1.00 19.74 343 LEU B CA 1
ATOM 8720 C C . LEU B 1 343 ? 168.513 41.279 -47.139 1.00 19.20 343 LEU B C 1
ATOM 8721 O O . LEU B 1 343 ? 169.677 40.891 -47.042 1.00 22.03 343 LEU B O 1
ATOM 8726 N N . ASN B 1 344 ? 167.518 40.833 -46.369 1.00 19.78 344 ASN B N 1
ATOM 8727 C CA . ASN B 1 344 ? 167.713 39.791 -45.357 1.00 21.84 344 ASN B CA 1
ATOM 8728 C C . ASN B 1 344 ? 168.688 40.226 -44.272 1.00 28.61 344 ASN B C 1
ATOM 8729 O O . ASN B 1 344 ? 169.413 39.411 -43.692 1.00 25.03 344 ASN B O 1
ATOM 8734 N N . GLU B 1 345 ? 168.690 41.520 -43.992 1.00 27.71 345 GLU B N 1
ATOM 8735 C CA . GLU B 1 345 ? 169.575 42.058 -42.976 1.00 26.08 345 GLU B CA 1
ATOM 8736 C C . GLU B 1 345 ? 168.979 41.856 -41.591 1.00 20.97 345 GLU B C 1
ATOM 8737 O O . GLU B 1 345 ? 167.767 41.872 -41.426 1.00 22.61 345 GLU B O 1
ATOM 8743 N N . THR B 1 346 ? 169.844 41.669 -40.605 1.00 22.16 346 THR B N 1
ATOM 8744 C CA . THR B 1 346 ? 169.436 41.622 -39.205 1.00 16.97 346 THR B CA 1
ATOM 8745 C C . THR B 1 346 ? 169.489 43.016 -38.601 1.00 27.69 346 THR B C 1
ATOM 8746 O O . THR B 1 346 ? 170.490 43.708 -38.754 1.00 20.49 346 THR B O 1
ATOM 8750 N N . SER B 1 347 ? 168.425 43.437 -37.916 1.00 21.77 347 SER B N 1
ATOM 8751 C CA . SER B 1 347 ? 168.473 44.710 -37.193 1.00 22.61 347 SER B CA 1
ATOM 8752 C C . SER B 1 347 ? 169.136 44.550 -35.820 1.00 18.79 347 SER B C 1
ATOM 8753 O O . SER B 1 347 ? 169.097 43.481 -35.216 1.00 20.77 347 SER B O 1
ATOM 8756 N N . LYS B 1 348 ? 169.747 45.620 -35.332 1.00 19.23 348 LYS B N 1
ATOM 8757 C CA . LYS B 1 348 ? 170.394 45.589 -34.015 1.00 21.53 348 LYS B CA 1
ATOM 8758 C C . LYS B 1 348 ? 169.373 45.498 -32.891 1.00 23.19 348 LYS B C 1
ATOM 8759 O O . LYS B 1 348 ? 169.653 44.934 -31.834 1.00 27.39 348 LYS B O 1
ATOM 8765 N N . ILE B 1 349 ? 168.205 46.081 -33.134 1.00 20.18 349 ILE B N 1
ATOM 8766 C CA . ILE B 1 349 ? 167.066 46.011 -32.223 1.00 24.92 349 ILE B CA 1
ATOM 8767 C C . ILE B 1 349 ? 166.052 45.006 -32.770 1.00 28.65 349 ILE B C 1
ATOM 8768 O O . ILE B 1 349 ? 165.380 45.280 -33.763 1.00 24.13 349 ILE B O 1
ATOM 8773 N N . PRO B 1 350 ? 165.936 43.840 -32.119 1.00 26.02 350 PRO B N 1
ATOM 8774 C CA . PRO B 1 350 ? 165.086 42.733 -32.567 1.00 25.19 350 PRO B CA 1
ATOM 8775 C C . PRO B 1 350 ? 163.642 43.168 -32.786 1.00 18.83 350 PRO B C 1
ATOM 8776 O O . PRO B 1 350 ? 162.976 42.651 -33.679 1.00 25.72 350 PRO B O 1
ATOM 8780 N N . GLU B 1 351 ? 163.180 44.135 -31.993 1.00 21.59 351 GLU B N 1
ATOM 8781 C CA . GLU B 1 351 ? 161.804 44.613 -32.098 1.00 18.53 351 GLU B CA 1
ATOM 8782 C C . GLU B 1 351 ? 161.580 45.460 -33.351 1.00 36.31 351 GLU B C 1
ATOM 8783 O O . GLU B 1 351 ? 160.443 45.804 -33.680 1.00 22.97 351 GLU B O 1
ATOM 8789 N N . TYR B 1 352 ? 162.661 45.801 -34.046 1.00 20.67 352 TYR B N 1
ATOM 8790 C CA . TYR B 1 352 ? 162.547 46.492 -35.337 1.00 22.89 352 TYR B CA 1
ATOM 8791 C C . TYR B 1 352 ? 162.966 45.598 -36.506 1.00 30.46 352 TYR B C 1
ATOM 8792 O O . TYR B 1 352 ? 163.199 46.083 -37.617 1.00 26.28 352 TYR B O 1
ATOM 8801 N N . GLN B 1 353 ? 163.072 44.298 -36.257 1.00 18.70 353 GLN B N 1
ATOM 8802 C CA . GLN B 1 353 ? 163.415 43.357 -37.321 1.00 16.56 353 GLN B CA 1
ATOM 8803 C C . GLN B 1 353 ? 162.342 43.366 -38.422 1.00 19.43 353 GLN B C 1
ATOM 8804 O O . GLN B 1 353 ? 162.630 43.097 -39.591 1.00 19.54 353 GLN B O 1
ATOM 8810 N N . TRP B 1 354 ? 161.117 43.719 -38.048 1.00 20.18 354 TRP B N 1
ATOM 8811 C CA . TRP B 1 354 ? 160.007 43.726 -39.001 1.00 24.04 354 TRP B CA 1
ATOM 8812 C C . TRP B 1 354 ? 160.130 44.829 -40.056 1.00 29.60 354 TRP B C 1
ATOM 8813 O O . TRP B 1 354 ? 159.388 44.837 -41.034 1.00 22.99 354 TRP B O 1
ATOM 8824 N N . LEU B 1 355 ? 161.070 45.748 -39.883 1.00 23.22 355 LEU B N 1
ATOM 8825 C CA . LEU B 1 355 ? 161.250 46.808 -40.875 1.00 32.76 355 LEU B CA 1
ATOM 8826 C C . LEU B 1 355 ? 162.289 46.458 -41.943 1.00 32.34 355 LEU B C 1
ATOM 8827 O O . LEU B 1 355 ? 162.481 47.211 -42.895 1.00 24.46 355 LEU B O 1
ATOM 8832 N N . LYS B 1 356 ? 162.935 45.307 -41.797 1.00 20.78 356 LYS B N 1
ATOM 8833 C CA . LYS B 1 356 ? 164.036 44.919 -42.688 1.00 18.42 356 LYS B CA 1
ATOM 8834 C C . LYS B 1 356 ? 163.516 44.203 -43.938 1.00 20.09 356 LYS B C 1
ATOM 8835 O O . LYS B 1 356 ? 162.818 43.190 -43.842 1.00 24.40 356 LYS B O 1
ATOM 8841 N N . PRO B 1 357 ? 163.839 44.735 -45.122 1.00 22.44 357 PRO B N 1
ATOM 8842 C CA . PRO B 1 357 ? 163.251 44.152 -46.341 1.00 20.47 357 PRO B CA 1
ATOM 8843 C C . PRO B 1 357 ? 163.710 42.722 -46.650 1.00 19.68 357 PRO B C 1
ATOM 8844 O O . PRO B 1 357 ? 164.889 42.380 -46.466 1.00 20.12 357 PRO B O 1
ATOM 8848 N N . THR B 1 358 ? 162.767 41.896 -47.111 1.00 18.99 358 THR B N 1
ATOM 8849 C CA . THR B 1 358 ? 163.054 40.512 -47.479 1.00 21.02 358 THR B CA 1
ATOM 8850 C C . THR B 1 358 ? 162.643 40.177 -48.924 1.00 21.16 358 THR B C 1
ATOM 8851 O O . THR B 1 358 ? 163.033 39.136 -49.460 1.00 22.15 358 THR B O 1
ATOM 8855 N N . GLN B 1 359 ? 161.864 41.056 -49.554 1.00 20.22 359 GLN B N 1
ATOM 8856 C CA . GLN B 1 359 ? 161.649 40.989 -51.005 1.00 19.46 359 GLN B CA 1
ATOM 8857 C C . GLN B 1 359 ? 161.553 42.421 -51.486 1.00 24.47 359 GLN B C 1
ATOM 8858 O O . GLN B 1 359 ? 161.008 43.261 -50.783 1.00 22.55 359 GLN B O 1
ATOM 8864 N N . ILE B 1 360 ? 162.111 42.726 -52.654 1.00 21.63 360 ILE B N 1
ATOM 8865 C CA . ILE B 1 360 ? 162.154 44.113 -53.081 1.00 15.54 360 ILE B CA 1
ATOM 8866 C C . ILE B 1 360 ? 161.780 44.264 -54.540 1.00 32.73 360 ILE B C 1
ATOM 8867 O O . ILE B 1 360 ? 161.900 43.333 -55.321 1.00 20.84 360 ILE B O 1
ATOM 8872 N N . SER B 1 361 ? 161.335 45.458 -54.891 1.00 17.44 361 SER B N 1
ATOM 8873 C CA . SER B 1 361 ? 161.077 45.816 -56.279 1.00 19.66 361 SER B CA 1
ATOM 8874 C C . SER B 1 361 ? 161.193 47.321 -56.396 1.00 24.09 361 SER B C 1
ATOM 8875 O O . SER B 1 361 ? 161.496 48.005 -55.413 1.00 21.16 361 SER B O 1
ATOM 8878 N N . TYR B 1 362 ? 160.971 47.842 -57.595 1.00 23.91 362 TYR B N 1
ATOM 8879 C CA . TYR B 1 362 ? 160.915 49.278 -57.782 1.00 21.66 362 TYR B CA 1
ATOM 8880 C C . TYR B 1 362 ? 159.737 49.595 -58.715 1.00 15.07 362 TYR B C 1
ATOM 8881 O O . TYR B 1 362 ? 159.211 48.716 -59.428 1.00 16.90 362 TYR B O 1
ATOM 8890 N N . GLY B 1 363 ? 159.303 50.847 -58.700 1.00 19.34 363 GLY B N 1
ATOM 8891 C CA . GLY B 1 363 ? 158.226 51.268 -59.584 1.00 16.28 363 GLY B CA 1
ATOM 8892 C C . GLY B 1 363 ? 158.237 52.769 -59.674 1.00 17.26 363 GLY B C 1
ATOM 8893 O O . GLY B 1 363 ? 159.095 53.428 -59.086 1.00 20.88 363 GLY B O 1
ATOM 8894 N N . SER B 1 364 ? 157.305 53.319 -60.437 1.00 16.58 364 SER B N 1
ATOM 8895 C CA . SER B 1 364 ? 157.270 54.752 -60.636 1.00 16.83 364 SER B CA 1
ATOM 8896 C C . SER B 1 364 ? 155.859 55.209 -60.934 1.00 15.99 364 SER B C 1
ATOM 8897 O O . SER B 1 364 ? 155.038 54.433 -61.408 1.00 20.97 364 SER B O 1
ATOM 8900 N N . ALA B 1 365 ? 155.592 56.475 -60.637 1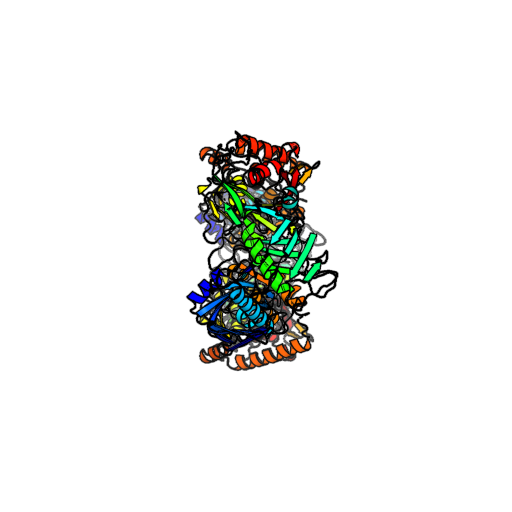.00 21.73 365 ALA B N 1
ATOM 8901 C CA . ALA B 1 365 ? 154.338 57.108 -60.985 1.00 24.08 365 ALA B CA 1
ATOM 8902 C C . ALA B 1 365 ? 154.627 58.450 -61.634 1.00 28.86 365 ALA B C 1
ATOM 8903 O O . ALA B 1 365 ? 155.074 59.389 -60.975 1.00 21.13 365 ALA B O 1
ATOM 8905 N N . SER B 1 366 ? 154.396 58.536 -62.937 1.00 20.61 366 SER B N 1
ATOM 8906 C CA . SER B 1 366 ? 154.607 59.779 -63.652 1.00 16.70 366 SER B CA 1
ATOM 8907 C C . SER B 1 366 ? 153.374 60.644 -63.544 1.00 18.01 366 SER B C 1
ATOM 8908 O O . SER B 1 366 ? 152.259 60.217 -63.854 1.00 27.86 366 SER B O 1
ATOM 8911 N N . VAL B 1 367 ? 153.585 61.871 -63.103 1.00 23.62 367 VAL B N 1
ATOM 8912 C CA . VAL B 1 367 ? 152.493 62.798 -62.935 1.00 28.71 367 VAL B CA 1
ATOM 8913 C C . VAL B 1 367 ? 152.772 63.989 -63.804 1.00 26.07 367 VAL B C 1
ATOM 8914 O O . VAL B 1 367 ? 153.876 64.542 -63.820 1.00 21.27 367 VAL B O 1
ATOM 8918 N N . THR B 1 368 ? 151.751 64.366 -64.543 1.00 23.89 368 THR B N 1
ATOM 8919 C CA . THR B 1 368 ? 151.871 65.440 -65.477 1.00 28.64 368 THR B CA 1
ATOM 8920 C C . THR B 1 368 ? 150.853 66.484 -65.022 1.00 29.60 368 THR B C 1
ATOM 8921 O O . THR B 1 368 ? 149.979 66.183 -64.204 1.00 35.23 368 THR B O 1
ATOM 8933 N N . PRO B 1 370 ? 148.705 70.354 -66.387 1.00 38.22 370 PRO B N 1
ATOM 8934 C CA . PRO B 1 370 ? 148.530 71.245 -67.533 1.00 36.32 370 PRO B CA 1
ATOM 8935 C C . PRO B 1 370 ? 149.551 72.370 -67.506 1.00 46.39 370 PRO B C 1
ATOM 8936 O O . PRO B 1 370 ? 149.851 72.909 -66.440 1.00 38.85 370 PRO B O 1
ATOM 8940 N N . ASP B 1 371 ? 150.108 72.687 -68.669 1.00 43.12 371 ASP B N 1
ATOM 8941 C CA . ASP B 1 371 ? 150.918 73.883 -68.820 1.00 32.54 371 ASP B CA 1
ATOM 8942 C C . ASP B 1 371 ? 150.062 75.106 -68.514 1.00 39.83 371 ASP B C 1
ATOM 8943 O O . ASP B 1 371 ? 149.113 75.391 -69.246 1.00 37.62 371 ASP B O 1
ATOM 8948 N N . PRO B 1 372 ? 150.398 75.841 -67.434 1.00 37.76 372 PRO B N 1
ATOM 8949 C CA . PRO B 1 372 ? 149.626 77.037 -67.068 1.00 37.01 372 PRO B CA 1
ATOM 8950 C C . PRO B 1 372 ? 149.522 78.045 -68.212 1.00 40.37 372 PRO B C 1
ATOM 8951 O O . PRO B 1 372 ? 148.533 78.777 -68.298 1.00 38.89 372 PRO B O 1
ATOM 8955 N N . SER B 1 373 ? 150.530 78.077 -69.081 1.00 33.00 373 SER B N 1
ATOM 8956 C CA . SER B 1 373 ? 150.523 78.978 -70.235 1.00 36.09 373 SER B CA 1
ATOM 8957 C C . SER B 1 373 ? 149.820 78.368 -71.444 1.00 38.34 373 SER B C 1
ATOM 8958 O O . SER B 1 373 ? 149.348 79.085 -72.329 1.00 35.66 373 SER B O 1
ATOM 8961 N N . ASN B 1 374 ? 149.778 77.042 -71.487 1.00 48.07 374 ASN B N 1
ATOM 8962 C CA . ASN B 1 374 ? 149.171 76.326 -72.599 1.00 32.89 374 ASN B CA 1
ATOM 8963 C C . ASN B 1 374 ? 148.312 75.151 -72.114 1.00 40.79 374 ASN B C 1
ATOM 8964 O O . ASN B 1 374 ? 148.700 73.996 -72.281 1.00 48.45 374 ASN B O 1
ATOM 8969 N N . PRO B 1 375 ? 147.115 75.389 -71.626 1.00 51.82 375 PRO B N 1
ATOM 8970 C CA . PRO B 1 375 ? 146.328 74.314 -71.029 1.00 49.54 375 PRO B CA 1
ATOM 8971 C C . PRO B 1 375 ? 146.020 73.079 -71.839 1.00 60.15 375 PRO B C 1
ATOM 8972 O O . PRO B 1 375 ? 145.571 72.135 -71.242 1.00 76.00 375 PRO B O 1
ATOM 8976 N N . ASN B 1 376 ? 146.265 73.040 -73.122 1.00 62.78 376 ASN B N 1
ATOM 8977 C CA . ASN B 1 376 ? 146.011 71.842 -73.888 1.00 41.95 376 ASN B CA 1
ATOM 8978 C C . ASN B 1 376 ? 147.196 70.903 -73.968 1.00 69.72 376 ASN B C 1
ATOM 8979 O O . ASN B 1 376 ? 147.081 69.817 -74.495 1.00 61.97 376 ASN B O 1
ATOM 8981 N N . LYS B 1 377 ? 148.331 71.347 -73.449 1.00 53.95 377 LYS B N 1
ATOM 8982 C CA . LYS B 1 377 ? 149.545 70.587 -73.401 1.00 40.83 377 LYS B CA 1
ATOM 8983 C C . LYS B 1 377 ? 149.843 70.258 -71.941 1.00 28.87 377 LYS B C 1
ATOM 8984 O O . LYS B 1 377 ? 149.485 70.997 -71.080 1.00 41.32 377 LYS B O 1
ATOM 8986 N N . GLU B 1 378 ? 150.524 69.160 -71.697 1.00 46.33 378 GLU B N 1
ATOM 8987 C CA . GLU B 1 378 ? 150.839 68.744 -70.347 1.00 40.09 378 GLU B CA 1
ATOM 8988 C C . GLU B 1 378 ? 152.336 68.884 -70.120 1.00 49.65 378 GLU B C 1
ATOM 8989 O O . GLU B 1 378 ? 153.126 68.665 -71.034 1.00 37.42 378 GLU B O 1
ATOM 8995 N N . LEU B 1 379 ? 152.714 69.291 -68.911 1.00 28.10 379 LEU B N 1
ATOM 8996 C CA . LEU B 1 379 ? 154.117 69.359 -68.514 1.00 28.52 379 LEU B CA 1
ATOM 8997 C C . LEU B 1 379 ? 154.391 68.298 -67.471 1.00 22.42 379 LEU B C 1
ATOM 8998 O O . LEU B 1 379 ? 153.485 67.892 -66.751 1.00 24.77 379 LEU B O 1
ATOM 9003 N N . SER B 1 380 ? 155.638 67.852 -67.382 1.00 22.20 380 SER B N 1
ATOM 9004 C CA . SER B 1 380 ? 156.009 66.958 -66.299 1.00 21.56 380 SER B CA 1
ATOM 9005 C C . SER B 1 380 ? 155.791 67.676 -64.973 1.00 23.31 380 SER B C 1
ATOM 9006 O O . SER B 1 380 ? 156.128 68.853 -64.834 1.00 25.50 380 SER B O 1
ATOM 9009 N N . ASN B 1 381 ? 155.199 66.980 -64.009 1.00 23.51 381 ASN B N 1
ATOM 9010 C CA . ASN B 1 381 ? 155.179 67.481 -62.640 1.00 21.24 381 ASN B CA 1
ATOM 9011 C C . ASN B 1 381 ? 156.242 66.685 -61.901 1.00 19.68 381 ASN B C 1
ATOM 9012 O O . ASN B 1 381 ? 155.972 65.607 -61.370 1.00 22.33 381 ASN B O 1
ATOM 9017 N N . LEU B 1 382 ? 157.458 67.211 -61.900 1.00 21.18 382 LEU B N 1
ATOM 9018 C CA . LEU B 1 382 ? 158.599 66.484 -61.355 1.00 23.15 382 LEU B CA 1
ATOM 9019 C C . LEU B 1 382 ? 158.611 66.460 -59.824 1.00 22.99 382 LEU B C 1
ATOM 9020 O O . LEU B 1 382 ? 159.400 65.732 -59.220 1.00 22.05 382 LEU B O 1
ATOM 9025 N N . ASP B 1 383 ? 157.737 67.247 -59.204 1.00 27.69 383 ASP B N 1
ATOM 9026 C CA . ASP B 1 383 ? 157.583 67.221 -57.746 1.00 25.27 383 ASP B CA 1
ATOM 9027 C C . ASP B 1 383 ? 156.631 66.110 -57.325 1.00 25.71 383 ASP B C 1
ATOM 9028 O O . ASP B 1 383 ? 156.883 65.407 -56.348 1.00 27.87 383 ASP B O 1
ATOM 9033 N N . ALA B 1 384 ? 155.531 65.952 -58.061 1.00 25.25 384 ALA B N 1
ATOM 9034 C CA . ALA B 1 384 ? 154.540 64.938 -57.708 1.00 25.55 384 ALA B CA 1
ATOM 9035 C C . ALA B 1 384 ? 154.931 63.568 -58.243 1.00 20.45 384 ALA B C 1
ATOM 9036 O O . ALA B 1 384 ? 154.616 62.540 -57.644 1.00 19.30 384 ALA B O 1
ATOM 9038 N N . SER B 1 385 ? 155.602 63.552 -59.389 1.00 17.74 385 SER B N 1
ATOM 9039 C CA . SER B 1 385 ? 156.092 62.293 -59.955 1.00 16.83 385 SER B CA 1
ATOM 9040 C C . SER B 1 385 ? 157.008 61.567 -58.984 1.00 16.37 385 SER B C 1
ATOM 9041 O O . SER B 1 385 ? 157.934 62.164 -58.435 1.00 19.55 385 SER B O 1
ATOM 9044 N N . THR B 1 386 ? 156.765 60.272 -58.824 1.00 20.04 386 THR B N 1
ATOM 9045 C CA . THR B 1 386 ? 157.335 59.487 -57.741 1.00 15.81 386 THR B CA 1
ATOM 9046 C C . THR B 1 386 ? 158.142 58.293 -58.234 1.00 20.46 386 THR B C 1
ATOM 9047 O O . THR B 1 386 ? 157.641 57.469 -58.995 1.00 18.45 386 THR B O 1
ATOM 9051 N N . PHE B 1 387 ? 159.395 58.199 -57.789 1.00 16.65 387 PHE B N 1
ATOM 9052 C CA . PHE B 1 387 ? 160.210 57.011 -58.015 1.00 17.73 387 PHE B CA 1
ATOM 9053 C C . PHE B 1 387 ? 160.332 56.250 -56.695 1.00 33.38 387 PHE B C 1
ATOM 9054 O O . PHE B 1 387 ? 160.728 56.823 -55.684 1.00 23.82 387 PHE B O 1
ATOM 9062 N N . ALA B 1 388 ? 160.034 54.961 -56.717 1.00 18.73 388 ALA B N 1
ATOM 9063 C CA . ALA B 1 388 ? 159.857 54.206 -55.480 1.00 19.36 388 ALA B CA 1
ATOM 9064 C C . ALA B 1 388 ? 160.642 52.907 -55.448 1.00 17.79 388 ALA B C 1
ATOM 9065 O O . ALA B 1 388 ? 160.766 52.204 -56.452 1.00 18.72 388 ALA B O 1
ATOM 9067 N N . ALA B 1 389 ? 161.163 52.590 -54.267 1.00 15.06 389 ALA B N 1
ATOM 9068 C CA . ALA B 1 389 ? 161.632 51.246 -53.963 1.00 18.73 389 ALA B CA 1
ATOM 9069 C C . ALA B 1 389 ? 160.627 50.628 -53.013 1.00 22.46 389 ALA B C 1
ATOM 9070 O O . ALA B 1 389 ? 160.303 51.241 -52.002 1.00 19.15 389 ALA B O 1
ATOM 9080 N N . ALA B 1 391 ? 159.144 47.113 -50.764 1.00 20.93 391 ALA B N 1
ATOM 9081 C CA . ALA B 1 391 ? 159.585 45.868 -50.178 1.00 15.92 391 ALA B CA 1
ATOM 9082 C C . ALA B 1 391 ? 158.493 45.143 -49.420 1.00 16.93 391 ALA B C 1
ATOM 9083 O O . ALA B 1 391 ? 157.562 45.757 -48.906 1.00 20.97 391 ALA B O 1
ATOM 9093 N N . VAL B 1 393 ? 158.360 42.694 -46.021 1.00 15.68 393 VAL B N 1
ATOM 9094 C CA . VAL B 1 393 ? 159.157 42.454 -44.820 1.00 19.24 393 VAL B CA 1
ATOM 9095 C C . VAL B 1 393 ? 158.723 41.139 -44.188 1.00 33.13 393 VAL B C 1
ATOM 9096 O O . VAL B 1 393 ? 157.768 40.522 -44.664 1.00 19.92 393 VAL B O 1
ATOM 9100 N N . GLU B 1 394 ? 159.433 40.711 -43.139 1.00 22.65 394 GLU B N 1
ATOM 9101 C CA . GLU B 1 394 ? 159.069 39.521 -42.371 1.00 22.69 394 GLU B CA 1
ATOM 9102 C C . GLU B 1 394 ? 158.878 38.266 -43.235 1.00 23.88 394 GLU B C 1
ATOM 9103 O O . GLU B 1 394 ? 158.067 37.404 -42.910 1.00 24.95 394 GLU B O 1
ATOM 9109 N N . ASN B 1 395 ? 159.641 38.165 -44.319 1.00 28.12 395 ASN B N 1
ATOM 9110 C CA . ASN B 1 395 ? 159.550 37.054 -45.278 1.00 20.43 395 ASN B CA 1
ATOM 9111 C C . ASN B 1 395 ? 158.149 36.856 -45.893 1.00 21.97 395 ASN B C 1
ATOM 9112 O O . ASN B 1 395 ? 157.824 35.777 -46.380 1.00 22.59 395 ASN B O 1
ATOM 9117 N N . HIS B 1 396 ? 157.339 37.906 -45.878 1.00 20.74 396 HIS B N 1
ATOM 9118 C CA . HIS B 1 396 ? 156.058 37.904 -46.592 1.00 17.93 396 HIS B CA 1
ATOM 9119 C C . HIS B 1 396 ? 156.283 37.739 -48.093 1.00 32.23 396 HIS B C 1
ATOM 9120 O O . HIS B 1 396 ? 157.108 38.438 -48.679 1.00 28.86 396 HIS B O 1
ATOM 9127 N N . LYS B 1 397 ? 155.553 36.831 -48.728 1.00 27.51 397 LYS B N 1
ATOM 9128 C CA . LYS B 1 397 ? 155.727 36.643 -50.167 1.00 28.06 397 LYS B CA 1
ATOM 9129 C C . LYS B 1 397 ? 154.781 37.550 -50.958 1.00 26.55 397 LYS B C 1
ATOM 9130 O O . LYS B 1 397 ? 153.650 37.790 -50.547 1.00 40.68 397 LYS B O 1
ATOM 9136 N N . ASN B 1 398 ? 155.271 38.092 -52.070 1.00 33.95 398 ASN B N 1
ATOM 9137 C CA . ASN B 1 398 ? 154.428 38.845 -52.993 1.00 34.35 398 ASN B CA 1
ATOM 9138 C C . ASN B 1 398 ? 154.562 38.228 -54.377 1.00 35.91 398 ASN B C 1
ATOM 9139 O O . ASN B 1 398 ? 155.521 38.506 -55.097 1.00 25.89 398 ASN B O 1
ATOM 9144 N N . ASP B 1 399 ? 153.595 37.377 -54.720 1.00 27.77 399 ASP B N 1
ATOM 9145 C CA . ASP B 1 399 ? 153.589 36.628 -55.973 1.00 29.53 399 ASP B CA 1
ATOM 9146 C C . ASP B 1 399 ? 152.998 37.417 -57.133 1.00 38.04 399 ASP B C 1
ATOM 9147 O O . ASP B 1 399 ? 153.088 36.997 -58.289 1.00 37.98 399 ASP B O 1
ATOM 9152 N N . ARG B 1 400 ? 152.373 38.546 -56.826 1.00 29.95 400 ARG B N 1
ATOM 9153 C CA . ARG B 1 400 ? 151.785 39.387 -57.864 1.00 45.08 400 ARG B CA 1
ATOM 9154 C C . ARG B 1 400 ? 152.217 40.825 -57.664 1.00 31.40 400 ARG B C 1
ATOM 9155 O O . ARG B 1 400 ? 151.407 41.670 -57.280 1.00 27.90 400 ARG B O 1
ATOM 9163 N N . PRO B 1 401 ? 153.507 41.112 -57.908 1.00 22.98 401 PRO B N 1
ATOM 9164 C CA . PRO B 1 401 ? 154.038 42.448 -57.636 1.00 22.18 401 PRO B CA 1
ATOM 9165 C C . PRO B 1 401 ? 153.406 43.528 -58.506 1.00 25.67 401 PRO B C 1
ATOM 9166 O O . PRO B 1 401 ? 153.405 43.394 -59.731 1.00 34.31 401 PRO B O 1
ATOM 9170 N N . ASN B 1 402 ? 152.883 44.578 -57.879 1.00 24.17 402 ASN B N 1
ATOM 9171 C CA . ASN B 1 402 ? 152.339 45.723 -58.607 1.00 25.12 402 ASN B CA 1
ATOM 9172 C C . ASN B 1 402 ? 153.369 46.838 -58.652 1.00 25.93 402 ASN B C 1
ATOM 9173 O O . ASN B 1 402 ? 153.795 47.323 -57.608 1.00 25.30 402 ASN B O 1
ATOM 9178 N N . HIS B 1 403 ? 153.766 47.265 -59.849 1.00 20.53 403 HIS B N 1
ATOM 9179 C CA . HIS B 1 403 ? 154.844 48.241 -59.934 1.00 22.52 403 HIS B CA 1
ATOM 9180 C C . HIS B 1 403 ? 154.350 49.636 -60.217 1.00 16.10 403 HIS B C 1
ATOM 9181 O O . HIS B 1 403 ? 155.124 50.588 -60.169 1.00 21.75 403 HIS B O 1
ATOM 9188 N N . ALA B 1 404 ? 153.068 49.764 -60.537 1.00 17.31 404 ALA B N 1
ATOM 9189 C CA . ALA B 1 404 ? 152.544 51.064 -60.906 1.00 25.70 404 ALA B CA 1
ATOM 9190 C C . ALA B 1 404 ? 152.059 51.736 -59.643 1.00 21.40 404 ALA B C 1
ATOM 9191 O O . ALA B 1 404 ? 150.866 51.743 -59.356 1.00 21.81 404 ALA B O 1
ATOM 9193 N N . VAL B 1 405 ? 153.001 52.290 -58.886 1.00 22.05 405 VAL B N 1
ATOM 9194 C CA . VAL B 1 405 ? 152.706 52.773 -57.544 1.00 17.77 405 VAL B CA 1
ATOM 9195 C C . VAL B 1 405 ? 151.747 53.966 -57.540 1.00 29.35 405 VAL B C 1
ATOM 9196 O O . VAL B 1 405 ? 151.671 54.744 -58.496 1.00 23.09 405 VAL B O 1
ATOM 9200 N N . ASP B 1 406 ? 150.996 54.068 -56.452 1.00 21.52 406 ASP B N 1
ATOM 9201 C CA . ASP B 1 406 ? 150.122 55.198 -56.155 1.00 23.89 406 ASP B CA 1
ATOM 9202 C C . ASP B 1 406 ? 150.836 56.506 -56.457 1.00 27.61 406 ASP B C 1
ATOM 9203 O O . ASP B 1 406 ? 152.000 56.676 -56.096 1.00 23.30 406 ASP B O 1
ATOM 9208 N N . ASN B 1 407 ? 150.151 57.425 -57.131 1.00 22.62 407 ASN B N 1
ATOM 9209 C CA . ASN B 1 407 ? 150.786 58.681 -57.540 1.00 18.96 407 ASN B CA 1
ATOM 9210 C C . ASN B 1 407 ? 150.449 59.857 -56.626 1.00 22.46 407 ASN B C 1
ATOM 9211 O O . ASN B 1 407 ? 150.713 61.009 -56.973 1.00 21.97 407 ASN B O 1
ATOM 9216 N N . ARG B 1 408 ? 149.882 59.580 -55.453 1.00 17.83 408 ARG B N 1
ATOM 9217 C CA . ARG B 1 408 ? 149.407 60.675 -54.609 1.00 17.63 408 ARG B CA 1
ATOM 9218 C C . ARG B 1 408 ? 150.296 61.006 -53.400 1.00 20.55 408 ARG B C 1
ATOM 9219 O O . ARG B 1 408 ? 150.009 61.974 -52.678 1.00 23.00 408 ARG B O 1
ATOM 9227 N N . PHE B 1 409 ? 151.354 60.225 -53.174 1.00 20.15 409 PHE B N 1
ATOM 9228 C CA . PHE B 1 409 ? 152.095 60.323 -51.899 1.00 24.52 409 PHE B CA 1
ATOM 9229 C C . PHE B 1 409 ? 152.760 61.680 -51.696 1.00 40.71 409 PHE B C 1
ATOM 9230 O O . PHE B 1 409 ? 152.552 62.343 -50.679 1.00 23.89 409 PHE B O 1
ATOM 9238 N N . LEU B 1 410 ? 153.585 62.084 -52.656 1.00 22.58 410 LEU B N 1
ATOM 9239 C CA . LEU B 1 410 ? 154.342 63.323 -52.524 1.00 18.61 410 LEU B CA 1
ATOM 9240 C C . LEU B 1 410 ? 153.473 64.540 -52.777 1.00 30.38 410 LEU B C 1
ATOM 9241 O O . LEU B 1 410 ? 153.756 65.622 -52.270 1.00 24.50 410 LEU B O 1
ATOM 9246 N N . GLU B 1 411 ? 152.419 64.367 -53.569 1.00 23.38 411 GLU B N 1
ATOM 9247 C CA . GLU B 1 411 ? 151.443 65.435 -53.766 1.00 21.72 411 GLU B CA 1
ATOM 9248 C C . GLU B 1 411 ? 150.759 65.773 -52.437 1.00 23.75 411 GLU B C 1
ATOM 9249 O O . GLU B 1 411 ? 150.485 66.934 -52.139 1.00 37.72 411 GLU B O 1
ATOM 9255 N N . LEU B 1 412 ? 150.501 64.748 -51.639 1.00 29.86 412 LEU B N 1
ATOM 9256 C CA . LEU B 1 412 ? 149.876 64.949 -50.342 1.00 32.83 412 LEU B CA 1
ATOM 9257 C C . LEU B 1 412 ? 150.863 65.492 -49.309 1.00 31.40 412 LEU B C 1
ATOM 9258 O O . LEU B 1 412 ? 150.564 66.459 -48.614 1.00 34.75 412 LEU B O 1
ATOM 9263 N N . SER B 1 413 ? 152.035 64.868 -49.206 1.00 25.48 413 SER B N 1
ATOM 9264 C CA . SER B 1 413 ? 153.014 65.268 -48.180 1.00 24.31 413 SER B CA 1
ATOM 9265 C C . SER B 1 413 ? 153.655 66.623 -48.470 1.00 31.99 413 SER B C 1
ATOM 9266 O O . SER B 1 413 ? 154.124 67.307 -47.558 1.00 26.23 413 SER B O 1
ATOM 9269 N N . LYS B 1 414 ? 153.680 66.989 -49.751 1.00 22.91 414 LYS B N 1
ATOM 9270 C CA . LYS B 1 414 ? 154.384 68.173 -50.231 1.00 24.21 414 LYS B CA 1
ATOM 9271 C C . LYS B 1 414 ? 155.862 68.157 -49.813 1.00 38.16 414 LYS B C 1
ATOM 9272 O O . LYS B 1 414 ? 156.445 69.194 -49.506 1.00 31.79 414 LYS B O 1
ATOM 9278 N N . THR B 1 415 ? 156.452 66.967 -49.821 1.00 25.87 415 THR B N 1
ATOM 9279 C CA . THR B 1 415 ? 157.876 66.775 -49.519 1.00 29.34 415 THR B CA 1
ATOM 9280 C C . THR B 1 415 ? 158.601 66.107 -50.688 1.00 32.14 415 THR B C 1
ATOM 9281 O O . THR B 1 415 ? 157.980 65.404 -51.477 1.00 27.29 415 THR B O 1
ATOM 9285 N N . PRO B 1 416 ? 159.922 66.324 -50.805 1.00 28.64 416 PRO B N 1
ATOM 9286 C CA . PRO B 1 416 ? 160.675 65.692 -51.896 1.00 25.02 416 PRO B CA 1
ATOM 9287 C C . PRO B 1 416 ? 160.891 64.191 -51.723 1.00 35.91 416 PRO B C 1
ATOM 9288 O O . PRO B 1 416 ? 161.212 63.514 -52.707 1.00 21.32 416 PRO B O 1
ATOM 9292 N N . ALA B 1 417 ? 160.714 63.680 -50.507 1.00 22.17 417 ALA B N 1
ATOM 9293 C CA . ALA B 1 417 ? 160.906 62.254 -50.247 1.00 19.97 417 ALA B CA 1
ATOM 9294 C C . ALA B 1 417 ? 159.940 61.763 -49.190 1.00 25.89 417 ALA B C 1
ATOM 9295 O O . ALA B 1 417 ? 159.445 62.546 -48.383 1.00 22.57 417 ALA B O 1
ATOM 9297 N N . ALA B 1 418 ? 159.683 60.465 -49.193 1.00 21.06 418 ALA B N 1
ATOM 9298 C CA . ALA B 1 418 ? 158.754 59.888 -48.234 1.00 20.98 418 ALA B CA 1
ATOM 9299 C C . ALA B 1 418 ? 159.082 58.428 -47.937 1.00 22.38 418 ALA B C 1
ATOM 9300 O O . ALA B 1 418 ? 159.802 57.764 -48.695 1.00 25.56 418 ALA B O 1
ATOM 9302 N N . PHE B 1 419 ? 158.554 57.941 -46.820 1.00 19.70 419 PHE B N 1
ATOM 9303 C CA . PHE B 1 419 ? 158.588 56.532 -46.505 1.00 15.10 419 PHE B CA 1
ATOM 9304 C C . PHE B 1 419 ? 157.191 56.137 -46.070 1.00 18.42 419 PHE B C 1
ATOM 9305 O O . PHE B 1 419 ? 156.521 56.891 -45.375 1.00 20.17 419 PHE B O 1
ATOM 9313 N N . ALA B 1 420 ? 156.730 54.974 -46.479 1.00 14.98 420 ALA B N 1
ATOM 9314 C CA . ALA B 1 420 ? 155.370 54.616 -46.126 1.00 17.56 420 ALA B CA 1
ATOM 9315 C C . ALA B 1 420 ? 155.328 53.221 -45.579 1.00 17.09 420 ALA B C 1
ATOM 9316 O O . ALA B 1 420 ? 156.082 52.353 -45.995 1.00 19.66 420 ALA B O 1
ATOM 9318 N N . ILE B 1 421 ? 154.418 53.016 -44.635 1.00 19.68 421 ILE B N 1
ATOM 9319 C CA . ILE B 1 421 ? 154.172 51.713 -44.057 1.00 16.29 421 ILE B CA 1
ATOM 9320 C C . ILE B 1 421 ? 152.704 51.351 -44.299 1.00 13.96 421 ILE B C 1
ATOM 9321 O O . ILE B 1 421 ? 151.830 52.191 -44.116 1.00 18.21 421 ILE B O 1
ATOM 9326 N N . SER B 1 422 ? 152.443 50.117 -44.716 1.00 16.79 422 SER B N 1
ATOM 9327 C CA . SER B 1 422 ? 151.077 49.694 -45.009 1.00 20.21 422 SER B CA 1
ATOM 9328 C C . SER B 1 422 ? 150.264 49.713 -43.724 1.00 26.02 422 SER B C 1
ATOM 9329 O O . SER B 1 422 ? 150.805 49.524 -42.644 1.00 21.35 422 SER B O 1
ATOM 9340 N N . PRO B 1 424 ? 148.111 47.500 -42.694 1.00 19.24 424 PRO B N 1
ATOM 9341 C CA . PRO B 1 424 ? 148.157 46.232 -41.956 1.00 22.03 424 PRO B CA 1
ATOM 9342 C C . PRO B 1 424 ? 149.439 46.040 -41.144 1.00 32.01 424 PRO B C 1
ATOM 9343 O O . PRO B 1 424 ? 149.358 45.458 -40.063 1.00 21.89 424 PRO B O 1
ATOM 9347 N N . GLU B 1 425 ? 150.585 46.505 -41.641 1.00 17.09 425 GLU B N 1
ATOM 9348 C CA . GLU B 1 425 ? 151.814 46.479 -40.828 1.00 23.15 425 GLU B CA 1
ATOM 9349 C C . GLU B 1 425 ? 151.704 47.412 -39.622 1.00 23.00 425 GLU B C 1
ATOM 9350 O O . GLU B 1 425 ? 152.178 47.083 -38.523 1.00 19.69 425 GLU B O 1
ATOM 9356 N N . PHE B 1 426 ? 151.085 48.573 -39.819 1.00 21.01 426 PHE B N 1
ATOM 9357 C CA . PHE B 1 426 ? 150.885 49.513 -38.712 1.00 25.50 426 PHE B CA 1
ATOM 9358 C C . PHE B 1 426 ? 150.002 48.878 -37.642 1.00 29.95 426 PHE B C 1
ATOM 9359 O O . PHE B 1 426 ? 150.243 49.028 -36.440 1.00 28.08 426 PHE B O 1
ATOM 9367 N N . LEU B 1 427 ? 148.979 48.159 -38.093 1.00 19.58 427 LEU B N 1
ATOM 9368 C CA . LEU B 1 427 ? 148.117 47.413 -37.183 1.00 27.25 427 LEU B CA 1
ATOM 9369 C C . LEU B 1 427 ? 148.884 46.355 -36.397 1.00 37.14 427 LEU B C 1
ATOM 9370 O O . LEU B 1 427 ? 148.733 46.230 -35.172 1.00 20.37 427 LEU B O 1
ATOM 9375 N N . LYS B 1 428 ? 149.695 45.579 -37.108 1.00 19.89 428 LYS B N 1
ATOM 9376 C CA . LYS B 1 428 ? 150.387 44.446 -36.506 1.00 17.39 428 LYS B CA 1
ATOM 9377 C C . LYS B 1 428 ? 151.491 44.844 -35.533 1.00 28.02 428 LYS B C 1
ATOM 9378 O O . LYS B 1 428 ? 151.895 44.043 -34.693 1.00 26.45 428 LYS B O 1
ATOM 9384 N N . HIS B 1 429 ? 151.983 46.069 -35.626 1.00 17.90 429 HIS B N 1
ATOM 9385 C CA . HIS B 1 429 ? 153.103 46.434 -34.772 1.00 24.74 429 HIS B CA 1
ATOM 9386 C C . HIS B 1 429 ? 152.836 47.618 -33.849 1.00 30.95 429 HIS B C 1
ATOM 9387 O O . HIS B 1 429 ? 153.329 47.643 -32.726 1.00 45.91 429 HIS B O 1
ATOM 9394 N N . PHE B 1 430 ? 152.052 48.588 -34.296 1.00 17.88 430 PHE B N 1
ATOM 9395 C CA . PHE B 1 430 ? 151.736 49.713 -33.429 1.00 24.43 430 PHE B CA 1
ATOM 9396 C C . PHE B 1 430 ? 150.484 49.451 -32.587 1.00 44.54 430 PHE B C 1
ATOM 9397 O O . PHE B 1 430 ? 150.496 49.705 -31.388 1.00 23.61 430 PHE B O 1
ATOM 9405 N N . LEU B 1 431 ? 149.414 48.939 -33.190 1.00 23.74 431 LEU B N 1
ATOM 9406 C CA . LEU B 1 431 ? 148.216 48.674 -32.404 1.00 33.06 431 LEU B CA 1
ATOM 9407 C C . LEU B 1 431 ? 148.420 47.459 -31.508 1.00 25.28 431 LEU B C 1
ATOM 9408 O O . LEU B 1 431 ? 147.941 47.440 -30.382 1.00 21.36 431 LEU B O 1
ATOM 9413 N N . VAL B 1 432 ? 149.126 46.444 -31.993 1.00 18.80 432 VAL B N 1
ATOM 9414 C CA . VAL B 1 432 ? 149.354 45.254 -31.176 1.00 25.57 432 VAL B CA 1
ATOM 9415 C C . VAL B 1 432 ? 150.122 45.620 -29.893 1.00 41.09 432 VAL B C 1
ATOM 9416 O O . VAL B 1 432 ? 149.803 45.107 -28.817 1.00 22.16 432 VAL B O 1
ATOM 9420 N N . THR B 1 433 ? 151.097 46.526 -29.989 1.00 18.75 433 THR B N 1
ATOM 9421 C CA . THR B 1 433 ? 151.819 46.984 -28.792 1.00 25.20 433 THR B CA 1
ATOM 9422 C C . THR B 1 433 ? 150.871 47.710 -27.844 1.00 36.37 433 THR B C 1
ATOM 9423 O O . THR B 1 433 ? 150.963 47.563 -26.624 1.00 23.22 433 THR B O 1
ATOM 9427 N N . GLY B 1 434 ? 149.957 48.490 -28.406 1.00 24.63 434 GLY B N 1
ATOM 9428 C CA . GLY B 1 434 ? 148.970 49.183 -27.597 1.00 23.42 434 GLY B CA 1
ATOM 9429 C C . GLY B 1 434 ? 148.048 48.209 -26.894 1.00 40.22 434 GLY B C 1
ATOM 9430 O O . GLY B 1 434 ? 147.706 48.416 -25.737 1.00 23.37 434 GLY B O 1
ATOM 9431 N N . LEU B 1 435 ? 147.652 47.147 -27.589 1.00 20.01 435 LEU B N 1
ATOM 9432 C CA . LEU B 1 435 ? 146.836 46.088 -26.991 1.00 30.23 435 LEU B CA 1
ATOM 9433 C C . LEU B 1 435 ? 147.540 45.377 -25.809 1.00 32.96 435 LEU B C 1
ATOM 9434 O O . LEU B 1 435 ? 146.941 45.188 -24.739 1.00 26.07 435 LEU B O 1
ATOM 9439 N N . GLN B 1 436 ? 148.795 44.974 -26.005 1.00 22.35 436 GLN B N 1
ATOM 9440 C CA . GLN B 1 436 ? 149.586 44.356 -24.935 1.00 23.47 436 GLN B CA 1
ATOM 9441 C C . GLN B 1 436 ? 149.657 45.247 -23.703 1.00 32.64 436 GLN B C 1
ATOM 9442 O O . GLN B 1 436 ? 149.482 44.784 -22.569 1.00 27.19 436 GLN B O 1
ATOM 9448 N N . ALA B 1 437 ? 149.932 46.526 -23.936 1.00 27.12 437 ALA B N 1
ATOM 9449 C CA . ALA B 1 437 ? 150.034 47.503 -22.858 1.00 35.56 437 ALA B CA 1
ATOM 9450 C C . ALA B 1 437 ? 148.723 47.666 -22.079 1.00 44.15 437 ALA B C 1
ATOM 9451 O O . ALA B 1 437 ? 148.739 47.960 -20.886 1.00 31.46 437 ALA B O 1
ATOM 9461 N N . GLN B 1 439 ? 146.748 45.361 -21.243 1.00 22.47 439 GLN B N 1
ATOM 9462 C CA . GLN B 1 439 ? 146.690 44.252 -20.291 1.00 25.19 439 GLN B CA 1
ATOM 9463 C C . GLN B 1 439 ? 145.269 43.761 -20.034 1.00 42.74 439 GLN B C 1
ATOM 9464 O O . GLN B 1 439 ? 144.825 43.644 -18.888 1.00 27.20 439 GLN B O 1
ATOM 9470 N N . ILE B 1 440 ? 144.565 43.478 -21.123 1.00 24.77 440 ILE B N 1
ATOM 9471 C CA . ILE B 1 440 ? 143.211 42.960 -21.070 1.00 32.56 440 ILE B CA 1
ATOM 9472 C C . ILE B 1 440 ? 143.248 41.443 -21.026 1.00 27.68 440 ILE B C 1
ATOM 9473 O O . ILE B 1 440 ? 142.555 40.806 -20.230 1.00 32.43 440 ILE B O 1
ATOM 9478 N N . ASP B 1 441 ? 144.079 40.871 -21.889 1.00 27.52 441 ASP B N 1
ATOM 9479 C CA . ASP B 1 441 ? 144.264 39.428 -21.961 1.00 29.14 441 ASP B CA 1
ATOM 9480 C C . ASP B 1 441 ? 145.501 39.153 -22.813 1.00 28.77 441 ASP B C 1
ATOM 9481 O O . ASP B 1 441 ? 146.068 40.075 -23.390 1.00 29.21 441 ASP B O 1
ATOM 9486 N N . ASN B 1 442 ? 145.913 37.895 -22.896 1.00 39.23 442 ASN B N 1
ATOM 9487 C CA . ASN B 1 442 ? 147.025 37.523 -23.763 1.00 36.60 442 ASN B CA 1
ATOM 9488 C C . ASN B 1 442 ? 146.631 37.614 -25.247 1.00 42.09 442 ASN B C 1
ATOM 9489 O O . ASN B 1 442 ? 145.449 37.559 -25.582 1.00 35.13 442 ASN B O 1
ATOM 9494 N N . LEU B 1 443 ? 147.617 37.763 -26.128 1.00 39.54 443 LEU B N 1
ATOM 9495 C CA . LEU B 1 443 ? 147.362 37.871 -27.569 1.00 43.92 443 LEU B CA 1
ATOM 9496 C C . LEU B 1 443 ? 146.522 36.712 -28.110 1.00 30.37 443 LEU B C 1
ATOM 9497 O O . LEU B 1 443 ? 145.767 36.883 -29.068 1.00 47.78 443 LEU B O 1
ATOM 9502 N N . ASP B 1 444 ? 146.637 35.542 -27.476 1.00 32.64 444 ASP B N 1
ATOM 9503 C CA . ASP B 1 444 ? 145.914 34.353 -27.926 1.00 42.39 444 ASP B CA 1
ATOM 9504 C C . ASP B 1 444 ? 144.402 34.501 -27.786 1.00 55.45 444 ASP B C 1
ATOM 9505 O O . ASP B 1 444 ? 143.644 33.674 -28.292 1.00 47.53 444 ASP B O 1
ATOM 9510 N N . ALA B 1 445 ? 143.968 35.540 -27.083 1.00 46.75 445 ALA B N 1
ATOM 9511 C CA . ALA B 1 445 ? 142.545 35.787 -26.892 1.00 35.31 445 ALA B CA 1
ATOM 9512 C C . ALA B 1 445 ? 141.966 36.627 -28.018 1.00 33.44 445 ALA B C 1
ATOM 9513 O O . ALA B 1 445 ? 140.755 36.834 -28.079 1.00 32.69 445 ALA B O 1
ATOM 9515 N N . PHE B 1 446 ? 142.828 37.132 -28.893 1.00 27.90 446 PHE B N 1
ATOM 9516 C CA . PHE B 1 446 ? 142.372 38.051 -29.929 1.00 24.20 446 PHE B CA 1
ATOM 9517 C C . PHE B 1 446 ? 142.659 37.538 -31.330 1.00 43.38 446 PHE B C 1
ATOM 9518 O O . PHE B 1 446 ? 143.587 36.766 -31.556 1.00 30.02 446 PHE B O 1
ATOM 9526 N N . GLU B 1 447 ? 141.827 37.969 -32.266 1.00 31.49 447 GLU B N 1
ATOM 9527 C CA . GLU B 1 447 ? 142.098 37.777 -33.687 1.00 27.46 447 GLU B CA 1
ATOM 9528 C C . GLU B 1 447 ? 142.587 39.097 -34.250 1.00 23.00 447 GLU B C 1
ATOM 9529 O O . GLU B 1 447 ? 141.908 40.107 -34.139 1.00 30.02 447 GLU B O 1
ATOM 9535 N N . VAL B 1 448 ? 143.774 39.095 -34.842 1.00 30.39 448 VAL B N 1
ATOM 9536 C CA . VAL B 1 448 ? 144.300 40.293 -35.474 1.00 26.52 448 VAL B CA 1
ATOM 9537 C C . VAL B 1 448 ? 144.037 40.216 -36.979 1.00 27.05 448 VAL B C 1
ATOM 9538 O O . VAL B 1 448 ? 144.613 39.377 -37.675 1.00 40.56 448 VAL B O 1
ATOM 9542 N N . SER B 1 449 ? 143.155 41.076 -37.479 1.00 27.73 449 SER B N 1
ATOM 9543 C CA . SER B 1 449 ? 142.744 41.000 -38.883 1.00 27.20 449 SER B CA 1
ATOM 9544 C C . SER B 1 449 ? 143.303 42.131 -39.754 1.00 26.35 449 SER B C 1
ATOM 9545 O O . SER B 1 449 ? 142.923 43.285 -39.599 1.00 35.70 449 SER B O 1
ATOM 9548 N N . SER B 1 450 ? 144.196 41.787 -40.676 1.00 32.54 450 SER B N 1
ATOM 9549 C CA . SER B 1 450 ? 144.738 42.759 -41.627 1.00 28.64 450 SER B CA 1
ATOM 9550 C C . SER B 1 450 ? 143.669 43.212 -42.624 1.00 38.57 450 SER B C 1
ATOM 9551 O O . SER B 1 450 ? 143.609 44.376 -43.012 1.00 31.46 450 SER B O 1
ATOM 9554 N N . GLU B 1 451 ? 142.825 42.273 -43.028 1.00 51.25 451 GLU B N 1
ATOM 9555 C CA . GLU B 1 451 ? 141.796 42.525 -44.025 1.00 42.21 451 GLU B CA 1
ATOM 9556 C C . GLU B 1 451 ? 140.834 43.607 -43.559 1.00 55.39 451 GLU B C 1
ATOM 9557 O O . GLU B 1 451 ? 140.417 44.457 -44.345 1.00 45.76 451 GLU B O 1
ATOM 9563 N N . ASN B 1 452 ? 140.495 43.589 -42.274 1.00 32.35 452 ASN B N 1
ATOM 9564 C CA . ASN B 1 452 ? 139.545 44.556 -41.757 1.00 31.73 452 ASN B CA 1
ATOM 9565 C C . ASN B 1 452 ? 140.185 45.615 -40.865 1.00 30.73 452 ASN B C 1
ATOM 9566 O O . ASN B 1 452 ? 139.469 46.437 -40.296 1.00 30.73 452 ASN B O 1
ATOM 9571 N N . LEU B 1 453 ? 141.519 45.587 -40.743 1.00 22.43 453 LEU B N 1
ATOM 9572 C CA . LEU B 1 453 ? 142.264 46.515 -39.871 1.00 19.97 453 LEU B CA 1
ATOM 9573 C C . LEU B 1 453 ? 141.690 46.595 -38.458 1.00 22.86 453 LEU B C 1
ATOM 9574 O O . LEU B 1 453 ? 141.456 47.684 -37.924 1.00 23.21 453 LEU B O 1
ATOM 9579 N N . VAL B 1 454 ? 141.481 45.439 -37.845 1.00 22.76 454 VAL B N 1
ATOM 9580 C CA . VAL B 1 454 ? 140.868 45.409 -36.529 1.00 21.63 454 VAL B CA 1
ATOM 9581 C C . VAL B 1 454 ? 141.405 44.237 -35.708 1.00 27.35 454 VAL B C 1
ATOM 9582 O O . VAL B 1 454 ? 141.688 43.169 -36.245 1.00 26.82 454 VAL B O 1
ATOM 9586 N N . ILE B 1 455 ? 141.590 44.474 -34.412 1.00 22.58 455 ILE B N 1
ATOM 9587 C CA . ILE B 1 455 ? 141.873 43.424 -33.455 1.00 20.34 455 ILE B CA 1
ATOM 9588 C C . ILE B 1 455 ? 140.637 43.250 -32.590 1.00 19.53 455 ILE B C 1
ATOM 9589 O O . ILE B 1 455 ? 140.144 44.216 -32.017 1.00 23.62 455 ILE B O 1
ATOM 9594 N N . THR B 1 456 ? 140.125 42.029 -32.524 1.00 26.11 456 THR B N 1
ATOM 9595 C CA . THR B 1 456 ? 138.902 41.769 -31.778 1.00 34.65 456 THR B CA 1
ATOM 9596 C C . THR B 1 456 ? 139.082 40.518 -30.927 1.00 33.50 456 THR B C 1
ATOM 9597 O O . THR B 1 456 ? 139.854 39.629 -31.288 1.00 29.81 456 THR B O 1
ATOM 9601 N N . ASN B 1 457 ? 138.404 40.454 -29.780 1.00 28.01 457 ASN B N 1
ATOM 9602 C CA . ASN B 1 457 ? 138.545 39.277 -28.942 1.00 22.63 457 ASN B CA 1
ATOM 9603 C C . ASN B 1 457 ? 137.810 38.094 -29.544 1.00 33.65 457 ASN B C 1
ATOM 9604 O O . ASN B 1 457 ? 136.680 38.233 -30.019 1.00 29.74 457 ASN B O 1
ATOM 9609 N N . LYS B 1 458 ? 138.455 36.932 -29.544 1.00 28.12 458 LYS B N 1
ATOM 9610 C CA . LYS B 1 458 ? 137.791 35.718 -30.008 1.00 46.25 458 LYS B CA 1
ATOM 9611 C C . LYS B 1 458 ? 137.377 34.850 -28.824 1.00 36.82 458 LYS B C 1
ATOM 9612 O O . LYS B 1 458 ? 136.606 33.902 -28.968 1.00 39.58 458 LYS B O 1
ATOM 9618 N N . LYS B 1 459 ? 137.879 35.190 -27.646 1.00 33.66 459 LYS B N 1
ATOM 9619 C CA . LYS B 1 459 ? 137.457 34.512 -26.433 1.00 29.46 459 LYS B CA 1
ATOM 9620 C C . LYS B 1 459 ? 136.702 35.503 -25.562 1.00 28.03 459 LYS B C 1
ATOM 9621 O O . LYS B 1 459 ? 136.907 36.714 -25.672 1.00 28.86 459 LYS B O 1
ATOM 9627 N N . LYS B 1 460 ? 135.810 34.995 -24.720 1.00 28.95 460 LYS B N 1
ATOM 9628 C CA . LYS B 1 460 ? 135.085 35.853 -23.796 1.00 38.27 460 LYS B CA 1
ATOM 9629 C C . LYS B 1 460 ? 136.067 36.502 -22.831 1.00 40.56 460 LYS B C 1
ATOM 9630 O O . LYS B 1 460 ? 136.962 35.845 -22.299 1.00 32.59 460 LYS B O 1
ATOM 9636 N N . ILE B 1 461 ? 135.900 37.798 -22.611 1.00 26.83 461 ILE B N 1
ATOM 9637 C CA . ILE B 1 461 ? 136.810 38.536 -21.749 1.00 25.04 461 ILE B CA 1
ATOM 9638 C C . ILE B 1 461 ? 136.109 39.003 -20.490 1.00 31.91 461 ILE B C 1
ATOM 9639 O O . ILE B 1 461 ? 134.963 39.451 -20.540 1.00 32.11 461 ILE B O 1
ATOM 9644 N N . ASN B 1 462 ? 136.795 38.869 -19.361 1.00 34.51 462 ASN B N 1
ATOM 9645 C CA . ASN B 1 462 ? 136.388 39.562 -18.146 1.00 26.58 462 ASN B CA 1
ATOM 9646 C C . ASN B 1 462 ? 137.088 40.911 -18.105 1.00 29.74 462 ASN B C 1
ATOM 9647 O O . ASN B 1 462 ? 138.299 40.982 -17.923 1.00 34.93 462 ASN B O 1
ATOM 9652 N N . PHE B 1 463 ? 136.326 41.980 -18.294 1.00 26.83 463 PHE B N 1
ATOM 9653 C CA . PHE B 1 463 ? 136.894 43.318 -18.283 1.00 33.44 463 PHE B CA 1
ATOM 9654 C C . PHE B 1 463 ? 137.303 43.701 -16.859 1.00 38.52 463 PHE B C 1
ATOM 9655 O O . PHE B 1 463 ? 138.159 44.562 -16.657 1.00 27.49 463 PHE B O 1
ATOM 9663 N N . GLY B 1 464 ? 136.704 43.042 -15.872 1.00 30.78 464 GLY B N 1
ATOM 9664 C CA . GLY B 1 464 ? 137.074 43.277 -14.490 1.00 30.09 464 GLY B CA 1
ATOM 9665 C C . GLY B 1 464 ? 135.896 43.505 -13.570 1.00 48.90 464 GLY B C 1
ATOM 9666 O O . GLY B 1 464 ? 134.768 43.710 -14.019 1.00 30.87 464 GLY B O 1
ATOM 9667 N N . LYS B 1 465 ? 136.163 43.474 -12.271 1.00 28.06 465 LYS B N 1
ATOM 9668 C CA . LYS B 1 465 ? 135.123 43.709 -11.282 1.00 32.86 465 LYS B CA 1
ATOM 9669 C C . LYS B 1 465 ? 134.775 45.194 -11.256 1.00 29.63 465 LYS B C 1
ATOM 9670 O O . LYS B 1 465 ? 135.656 46.053 -11.358 1.00 33.48 465 LYS B O 1
ATOM 9676 N N . ILE B 1 466 ? 133.490 45.485 -11.091 1.00 35.12 466 ILE B N 1
ATOM 9677 C CA . ILE B 1 466 ? 132.995 46.852 -11.157 1.00 34.00 466 ILE B CA 1
ATOM 9678 C C . ILE B 1 466 ? 132.546 47.345 -9.797 1.00 42.79 466 ILE B C 1
ATOM 9679 O O . ILE B 1 466 ? 131.712 46.714 -9.156 1.00 35.86 466 ILE B O 1
ATOM 9684 N N . GLN B 1 467 ? 133.068 48.495 -9.384 1.00 29.35 467 GLN B N 1
ATOM 9685 C CA . GLN B 1 467 ? 132.873 48.983 -8.014 1.00 31.07 467 GLN B CA 1
ATOM 9686 C C . GLN B 1 467 ? 131.647 49.888 -7.839 1.00 31.35 467 GLN B C 1
ATOM 9687 O O . GLN B 1 467 ? 131.171 50.063 -6.723 1.00 32.79 467 GLN B O 1
ATOM 9693 N N . ASP B 1 468 ? 131.120 50.448 -8.933 1.00 36.93 468 ASP B N 1
ATOM 9694 C CA . ASP B 1 468 ? 130.054 51.452 -8.828 1.00 30.74 468 ASP B CA 1
ATOM 9695 C C . ASP B 1 468 ? 128.855 50.914 -8.050 1.00 31.54 468 ASP B C 1
ATOM 9696 O O . ASP B 1 468 ? 128.442 49.769 -8.245 1.00 30.96 468 ASP B O 1
ATOM 9701 N N . GLN B 1 469 ? 128.332 51.739 -7.139 1.00 33.06 469 GLN B N 1
ATOM 9702 C CA . GLN B 1 469 ? 127.234 51.363 -6.253 1.00 38.87 469 GLN B CA 1
ATOM 9703 C C . GLN B 1 469 ? 127.560 50.116 -5.424 1.00 34.52 469 GLN B C 1
ATOM 9704 O O . GLN B 1 469 ? 126.656 49.426 -4.961 1.00 35.21 469 GLN B O 1
ATOM 9710 N N . ASN B 1 470 ? 128.852 49.853 -5.228 1.00 37.33 470 ASN B N 1
ATOM 9711 C CA . ASN B 1 470 ? 129.325 48.746 -4.386 1.00 35.40 470 ASN B CA 1
ATOM 9712 C C . ASN B 1 470 ? 128.885 47.375 -4.878 1.00 34.49 470 ASN B C 1
ATOM 9713 O O . ASN B 1 470 ? 128.855 46.409 -4.108 1.00 35.45 470 ASN B O 1
ATOM 9718 N N . ARG B 1 471 ? 128.532 47.290 -6.160 1.00 34.22 471 ARG B N 1
ATOM 9719 C CA . ARG B 1 471 ? 128.036 46.041 -6.723 1.00 36.55 471 ARG B CA 1
ATOM 9720 C C . ARG B 1 471 ? 129.115 44.958 -6.704 1.00 42.45 471 ARG B C 1
ATOM 9721 O O . ARG B 1 471 ? 128.857 43.837 -6.275 1.00 33.07 471 ARG B O 1
ATOM 9729 N N . GLN B 1 472 ? 130.318 45.306 -7.157 1.00 31.80 472 GLN B N 1
ATOM 9730 C CA . GLN B 1 472 ? 131.441 44.370 -7.211 1.00 46.53 472 GLN B CA 1
ATOM 9731 C C . GLN B 1 472 ? 131.097 43.121 -8.009 1.00 39.79 472 GLN B C 1
ATOM 9732 O O . GLN B 1 472 ? 131.259 42.002 -7.532 1.00 40.03 472 GLN B O 1
ATOM 9738 N N . VAL B 1 473 ? 130.610 43.319 -9.227 1.00 30.06 473 VAL B N 1
ATOM 9739 C CA . VAL B 1 473 ? 130.352 42.196 -10.117 1.00 34.51 473 VAL B CA 1
ATOM 9740 C C . VAL B 1 473 ? 131.190 42.347 -11.381 1.00 39.29 473 VAL B C 1
ATOM 9741 O O . VAL B 1 473 ? 131.727 43.422 -11.649 1.00 42.10 473 VAL B O 1
ATOM 9745 N N . ASP B 1 474 ? 131.301 41.267 -12.150 1.00 50.51 474 ASP B N 1
ATOM 9746 C CA . ASP B 1 474 ? 132.196 41.227 -13.303 1.00 35.71 474 ASP B CA 1
ATOM 9747 C C . ASP B 1 474 ? 131.573 41.807 -14.585 1.00 26.98 474 ASP B C 1
ATOM 9748 O O . ASP B 1 474 ? 130.441 41.478 -14.946 1.00 34.13 474 ASP B O 1
ATOM 9753 N N . ALA B 1 475 ? 132.343 42.642 -15.278 1.00 25.13 475 ALA B N 1
ATOM 9754 C CA . ALA B 1 475 ? 131.941 43.183 -16.566 1.00 24.11 475 ALA B CA 1
ATOM 9755 C C . ALA B 1 475 ? 132.445 42.259 -17.666 1.00 29.96 475 ALA B C 1
ATOM 9756 O O . ALA B 1 475 ? 133.648 42.184 -17.914 1.00 29.93 475 ALA B O 1
ATOM 9758 N N . LEU B 1 476 ? 131.523 41.555 -18.315 1.00 26.46 476 LEU B N 1
ATOM 9759 C CA . LEU B 1 476 ? 131.899 40.509 -19.256 1.00 27.83 476 LEU B CA 1
ATOM 9760 C C . LEU B 1 476 ? 131.689 40.934 -20.699 1.00 33.10 476 LEU B C 1
ATOM 9761 O O . LEU B 1 476 ? 130.666 41.522 -21.045 1.00 27.18 476 LEU B O 1
ATOM 9766 N N . ILE B 1 477 ? 132.666 40.620 -21.543 1.00 26.67 477 ILE B N 1
ATOM 9767 C CA . ILE B 1 477 ? 132.603 40.985 -22.955 1.00 26.04 477 ILE B CA 1
ATOM 9768 C C . ILE B 1 477 ? 132.660 39.727 -23.805 1.00 23.76 477 ILE B C 1
ATOM 9769 O O . ILE B 1 477 ? 133.643 38.986 -23.761 1.00 30.28 477 ILE B O 1
ATOM 9774 N N . GLU B 1 478 ? 131.593 39.473 -24.552 1.00 29.04 478 GLU B N 1
ATOM 9775 C CA . GLU B 1 478 ? 131.529 38.327 -25.452 1.00 41.71 478 GLU B CA 1
ATOM 9776 C C . GLU B 1 478 ? 132.516 38.472 -26.610 1.00 28.76 478 GLU B C 1
ATOM 9777 O O . GLU B 1 478 ? 132.978 39.577 -26.894 1.00 26.50 478 GLU B O 1
ATOM 9783 N N . PRO B 1 479 ? 132.851 37.354 -27.278 1.00 27.81 479 PRO B N 1
ATOM 9784 C CA . PRO B 1 479 ? 133.648 37.427 -28.510 1.00 28.82 479 PRO B CA 1
ATOM 9785 C C . PRO B 1 479 ? 133.102 38.468 -29.481 1.00 33.94 479 PRO B C 1
ATOM 9786 O O . PRO B 1 479 ? 131.881 38.608 -29.606 1.00 27.63 479 PRO B O 1
ATOM 9790 N N . ASN B 1 480 ? 134.013 39.194 -30.118 1.00 26.95 480 ASN B N 1
ATOM 9791 C CA . ASN B 1 480 ? 133.717 40.241 -31.093 1.00 37.40 480 ASN B CA 1
ATOM 9792 C C . ASN B 1 480 ? 133.093 41.486 -30.488 1.00 33.99 480 ASN B C 1
ATOM 9793 O O . ASN B 1 480 ? 132.571 42.324 -31.215 1.00 29.90 480 ASN B O 1
ATOM 9798 N N . ASN B 1 481 ? 133.132 41.624 -29.168 1.00 27.30 481 ASN B N 1
ATOM 9799 C CA . ASN B 1 481 ? 132.571 42.832 -28.576 1.00 21.14 481 ASN B CA 1
ATOM 9800 C C . ASN B 1 481 ? 133.598 43.766 -27.952 1.00 25.10 481 ASN B C 1
ATOM 9801 O O . ASN B 1 481 ? 133.242 44.736 -27.285 1.00 26.76 481 ASN B O 1
ATOM 9806 N N . PHE B 1 482 ? 134.871 43.460 -28.157 1.00 24.72 482 PHE B N 1
ATOM 9807 C CA . PHE B 1 482 ? 135.940 44.416 -27.891 1.00 23.86 482 PHE B CA 1
ATOM 9808 C C . PHE B 1 482 ? 136.717 44.618 -29.176 1.00 25.54 482 PHE B C 1
ATOM 9809 O O . PHE B 1 482 ? 137.136 43.647 -29.784 1.00 24.57 482 PHE B O 1
ATOM 9817 N N . LYS B 1 483 ? 136.929 45.868 -29.565 1.00 27.57 483 LYS B N 1
ATOM 9818 C CA . LYS B 1 483 ? 137.652 46.161 -30.792 1.00 28.28 483 LYS B CA 1
ATOM 9819 C C . LYS B 1 483 ? 138.757 47.195 -30.604 1.00 36.21 483 LYS B C 1
ATOM 9820 O O . LYS B 1 483 ? 138.582 48.192 -29.911 1.00 25.81 483 LYS B O 1
ATOM 9826 N N . LEU B 1 484 ? 139.897 46.941 -31.238 1.00 25.95 484 LEU B N 1
ATOM 9827 C CA . LEU B 1 484 ? 140.960 47.931 -31.384 1.00 15.54 484 LEU B CA 1
ATOM 9828 C C . LEU B 1 484 ? 141.300 47.998 -32.865 1.00 15.79 484 LEU B C 1
ATOM 9829 O O . LEU B 1 484 ? 141.756 47.019 -33.436 1.00 19.92 484 LEU B O 1
ATOM 9834 N N . ALA B 1 485 ? 141.076 49.145 -33.474 1.00 18.54 485 ALA B N 1
ATOM 9835 C CA . ALA B 1 485 ? 141.088 49.180 -34.924 1.00 28.27 485 ALA B CA 1
ATOM 9836 C C . ALA B 1 485 ? 141.611 50.478 -35.490 1.00 21.43 485 ALA B C 1
ATOM 9837 O O . ALA B 1 485 ? 141.775 51.474 -34.781 1.00 20.18 485 ALA B O 1
ATOM 9839 N N . ILE B 1 486 ? 141.877 50.442 -36.792 1.00 22.18 486 ILE B N 1
ATOM 9840 C CA . ILE B 1 486 ? 142.055 51.644 -37.579 1.00 26.30 486 ILE B CA 1
ATOM 9841 C C . ILE B 1 486 ? 140.785 51.845 -38.391 1.00 25.92 486 ILE B C 1
ATOM 9842 O O . ILE B 1 486 ? 140.436 51.019 -39.241 1.00 31.63 486 ILE B O 1
ATOM 9847 N N . GLN B 1 487 ? 140.095 52.941 -38.130 1.00 20.10 487 GLN B N 1
ATOM 9848 C CA . GLN B 1 487 ? 138.804 53.200 -38.767 1.00 16.93 487 GLN B CA 1
ATOM 9849 C C . GLN B 1 487 ? 138.805 54.642 -39.224 1.00 32.47 487 GLN B C 1
ATOM 9850 O O . GLN B 1 487 ? 139.006 55.538 -38.408 1.00 22.13 487 GLN B O 1
ATOM 9856 N N . ASN B 1 488 ? 138.624 54.869 -40.524 1.00 33.51 488 ASN B N 1
ATOM 9857 C CA . ASN B 1 488 ? 138.725 56.217 -41.081 1.00 25.12 488 ASN B CA 1
ATOM 9858 C C . ASN B 1 488 ? 140.013 56.933 -40.664 1.00 33.98 488 ASN B C 1
ATOM 9859 O O . ASN B 1 488 ? 139.975 58.082 -40.232 1.00 25.96 488 ASN B O 1
ATOM 9864 N N . ASN B 1 489 ? 141.138 56.235 -40.788 1.00 19.80 489 ASN B N 1
ATOM 9865 C CA . ASN B 1 489 ? 142.459 56.754 -40.428 1.00 20.41 489 ASN B CA 1
ATOM 9866 C C . ASN B 1 489 ? 142.600 57.263 -38.985 1.00 24.07 489 ASN B C 1
ATOM 9867 O O . ASN B 1 489 ? 143.451 58.106 -38.701 1.00 26.09 489 ASN B O 1
ATOM 9872 N N . GLN B 1 490 ? 141.776 56.740 -38.081 1.00 27.96 490 GLN B N 1
ATOM 9873 C CA . GLN B 1 490 ? 141.917 57.025 -36.645 1.00 16.82 490 GLN B CA 1
ATOM 9874 C C . GLN B 1 490 ? 142.150 55.721 -35.910 1.00 30.92 490 GLN B C 1
ATOM 9875 O O . GLN B 1 490 ? 141.713 54.673 -36.379 1.00 21.32 490 GLN B O 1
ATOM 9881 N N . VAL B 1 491 ? 142.841 55.783 -34.767 1.00 23.17 491 VAL B N 1
ATOM 9882 C CA . VAL B 1 491 ? 142.974 54.635 -33.881 1.00 22.55 491 VAL B CA 1
ATOM 9883 C C . VAL B 1 491 ? 141.763 54.634 -32.962 1.00 29.24 491 VAL B C 1
ATOM 9884 O O . VAL B 1 491 ? 141.503 55.607 -32.259 1.00 25.39 491 VAL B O 1
ATOM 9888 N N . VAL B 1 492 ? 141.005 53.550 -33.004 1.00 24.58 492 VAL B N 1
ATOM 9889 C CA . VAL B 1 492 ? 139.720 53.498 -32.325 1.00 32.88 492 VAL B CA 1
ATOM 9890 C C . VAL B 1 492 ? 139.657 52.349 -31.341 1.00 29.90 492 VAL B C 1
ATOM 9891 O O . VAL B 1 492 ? 139.859 51.189 -31.705 1.00 24.11 492 VAL B O 1
ATOM 9895 N N . VAL B 1 493 ? 139.373 52.656 -30.083 1.00 23.91 493 VAL B N 1
ATOM 9896 C CA . VAL B 1 493 ? 139.130 51.575 -29.149 1.00 21.72 493 VAL B CA 1
ATOM 9897 C C . VAL B 1 493 ? 137.629 51.551 -28.899 1.00 23.12 493 VAL B C 1
ATOM 9898 O O . VAL B 1 493 ? 136.988 52.598 -28.760 1.00 26.23 493 VAL B O 1
ATOM 9902 N N . GLU B 1 494 ? 137.046 50.357 -28.925 1.00 22.49 494 GLU B N 1
ATOM 9903 C CA . GLU B 1 494 ? 135.612 50.236 -28.728 1.00 27.72 494 GLU B CA 1
ATOM 9904 C C . GLU B 1 494 ? 135.246 49.026 -27.874 1.00 40.94 494 GLU B C 1
ATOM 9905 O O . GLU B 1 494 ? 135.619 47.893 -28.177 1.00 23.40 494 GLU B O 1
ATOM 9911 N N . ILE B 1 495 ? 134.528 49.291 -26.788 1.00 24.76 495 ILE B N 1
ATOM 9912 C CA . ILE B 1 495 ? 133.785 48.258 -26.090 1.00 23.42 495 ILE B CA 1
ATOM 9913 C C . ILE B 1 495 ? 132.380 48.269 -26.708 1.00 22.71 495 ILE B C 1
ATOM 9914 O O . ILE B 1 495 ? 131.597 49.189 -26.482 1.00 25.87 495 ILE B O 1
ATOM 9919 N N . VAL B 1 496 ? 132.075 47.273 -27.525 1.00 20.17 496 VAL B N 1
ATOM 9920 C CA . VAL B 1 496 ? 130.769 47.214 -28.166 1.00 20.37 496 VAL B CA 1
ATOM 9921 C C . VAL B 1 496 ? 129.686 46.962 -27.119 1.00 30.72 496 VAL B C 1
ATOM 9922 O O . VAL B 1 496 ? 128.673 47.653 -27.065 1.00 23.92 496 VAL B O 1
ATOM 9926 N N . ASP B 1 497 ? 129.922 45.956 -26.291 1.00 26.51 497 ASP B N 1
ATOM 9927 C CA . ASP B 1 497 ? 128.988 45.575 -25.253 1.00 26.04 497 ASP B CA 1
ATOM 9928 C C . ASP B 1 497 ? 129.735 44.898 -24.116 1.00 44.76 497 ASP B C 1
ATOM 9929 O O . ASP B 1 497 ? 130.251 43.795 -24.277 1.00 24.76 497 ASP B O 1
ATOM 9934 N N . ALA B 1 498 ? 129.783 45.560 -22.968 1.00 24.73 498 ALA B N 1
ATOM 9935 C CA . ALA B 1 498 ? 130.245 44.916 -21.751 1.00 22.14 498 ALA B CA 1
ATOM 9936 C C . ALA B 1 498 ? 129.025 44.738 -20.864 1.00 22.41 498 ALA B C 1
ATOM 9937 O O . ALA B 1 498 ? 128.287 45.691 -20.621 1.00 27.84 498 ALA B O 1
ATOM 9939 N N . THR B 1 499 ? 128.808 43.511 -20.408 1.00 23.75 499 THR B N 1
ATOM 9940 C CA . THR B 1 499 ? 127.544 43.134 -19.777 1.00 29.07 499 THR B CA 1
ATOM 9941 C C . THR B 1 499 ? 127.661 42.770 -18.289 1.00 33.01 499 THR B C 1
ATOM 9942 O O . THR B 1 499 ? 128.499 41.956 -17.916 1.00 28.33 499 THR B O 1
ATOM 9946 N N . TRP B 1 500 ? 126.810 43.370 -17.449 1.00 36.93 500 TRP B N 1
ATOM 9947 C CA . TRP B 1 500 ? 126.679 42.960 -16.043 1.00 26.00 500 TRP B CA 1
ATOM 9948 C C . TRP B 1 500 ? 125.390 43.510 -15.434 1.00 26.68 500 TRP B C 1
ATOM 9949 O O . TRP B 1 500 ? 124.684 44.313 -16.060 1.00 26.55 500 TRP B O 1
ATOM 9960 N N . GLN B 1 501 ? 125.069 43.064 -14.223 1.00 27.60 501 GLN B N 1
ATOM 9961 C CA . GLN B 1 501 ? 123.861 43.549 -13.558 1.00 36.94 501 GLN B CA 1
ATOM 9962 C C . GLN B 1 501 ? 124.219 44.650 -12.575 1.00 35.33 501 GLN B C 1
ATOM 9963 O O . GLN B 1 501 ? 124.464 44.392 -11.396 1.00 33.39 501 GLN B O 1
ATOM 9969 N N . GLN B 1 502 ? 124.278 45.880 -13.077 1.00 27.94 502 GLN B N 1
ATOM 9970 C CA . GLN B 1 502 ? 124.512 47.022 -12.215 1.00 36.78 502 GLN B CA 1
ATOM 9971 C C . GLN B 1 502 ? 123.358 47.138 -11.234 1.00 39.70 502 GLN B C 1
ATOM 9972 O O . GLN B 1 502 ? 123.581 47.316 -10.045 1.00 30.99 502 GLN B O 1
ATOM 9978 N N . VAL B 1 503 ? 122.136 47.044 -11.754 1.00 30.02 503 VAL B N 1
ATOM 9979 C CA . VAL B 1 503 ? 120.924 46.899 -10.953 1.00 31.33 503 VAL B CA 1
ATOM 9980 C C . VAL B 1 503 ? 120.628 45.411 -10.850 1.00 31.59 503 VAL B C 1
ATOM 9981 O O . VAL B 1 503 ? 120.568 44.727 -11.873 1.00 39.66 503 VAL B O 1
ATOM 9985 N N . VAL B 1 504 ? 120.469 44.894 -9.634 1.00 32.50 504 VAL B N 1
ATOM 9986 C CA . VAL B 1 504 ? 120.276 43.457 -9.478 1.00 35.76 504 VAL B CA 1
ATOM 9987 C C . VAL B 1 504 ? 119.043 43.003 -10.261 1.00 42.02 504 VAL B C 1
ATOM 9988 O O . VAL B 1 504 ? 117.992 43.652 -10.244 1.00 41.90 504 VAL B O 1
ATOM 9992 N N . GLY B 1 505 ? 119.191 41.904 -10.987 1.00 34.20 505 GLY B N 1
ATOM 9993 C CA . GLY B 1 505 ? 118.103 41.386 -11.789 1.00 37.86 505 GLY B CA 1
ATOM 9994 C C . GLY B 1 505 ? 117.906 42.096 -13.118 1.00 36.53 505 GLY B C 1
ATOM 9995 O O . GLY B 1 505 ? 116.964 41.783 -13.836 1.00 44.31 505 GLY B O 1
ATOM 9996 N N . VAL B 1 506 ? 118.780 43.047 -13.442 1.00 32.34 506 VAL B N 1
ATOM 9997 C CA . VAL B 1 506 ? 118.700 43.764 -14.718 1.00 31.84 506 VAL B CA 1
ATOM 9998 C C . VAL B 1 506 ? 120.008 43.650 -15.513 1.00 30.46 506 VAL B C 1
ATOM 9999 O O . VAL B 1 506 ? 121.021 44.254 -15.166 1.00 33.07 506 VAL B O 1
ATOM 10003 N N . THR B 1 507 ? 119.984 42.878 -16.588 1.00 30.67 507 THR B N 1
ATOM 10004 C CA . THR B 1 507 ? 121.169 42.757 -17.423 1.00 35.33 507 THR B CA 1
ATOM 10005 C C . THR B 1 507 ? 121.394 44.057 -18.193 1.00 33.83 507 THR B C 1
ATOM 10006 O O . THR B 1 507 ? 120.580 44.440 -19.029 1.00 33.79 507 THR B O 1
ATOM 10010 N N . GLY B 1 508 ? 122.495 44.740 -17.890 1.00 30.02 508 GLY B N 1
ATOM 10011 C CA . GLY B 1 508 ? 122.838 45.982 -18.564 1.00 26.81 508 GLY B CA 1
ATOM 10012 C C . GLY B 1 508 ? 123.928 45.774 -19.591 1.00 25.76 508 GLY B C 1
ATOM 10013 O O . GLY B 1 508 ? 124.803 44.925 -19.411 1.00 34.02 508 GLY B O 1
ATOM 10014 N N . HIS B 1 509 ? 123.860 46.546 -20.679 1.00 26.97 509 HIS B N 1
ATOM 10015 C CA . HIS B 1 509 ? 124.824 46.477 -21.774 1.00 32.82 509 HIS B CA 1
ATOM 10016 C C . HIS B 1 509 ? 125.514 47.820 -21.987 1.00 23.91 509 HIS B C 1
ATOM 10017 O O . HIS B 1 509 ? 124.889 48.786 -22.418 1.00 29.54 509 HIS B O 1
ATOM 10024 N N . PHE B 1 510 ? 126.811 47.863 -21.701 1.00 27.94 510 PHE B N 1
ATOM 10025 C CA . PHE B 1 510 ? 127.564 49.106 -21.646 1.00 22.42 510 PHE B CA 1
ATOM 10026 C C . PHE B 1 510 ? 128.479 49.198 -22.857 1.00 21.57 510 PHE B C 1
ATOM 10027 O O . PHE B 1 510 ? 129.178 48.249 -23.186 1.00 26.47 510 PHE B O 1
ATOM 10035 N N . GLY B 1 511 ? 128.461 50.350 -23.509 1.00 21.71 511 GLY B N 1
ATOM 10036 C CA . GLY B 1 511 ? 129.319 50.567 -24.659 1.00 25.68 511 GLY B CA 1
ATOM 10037 C C . GLY B 1 511 ? 130.157 51.822 -24.533 1.00 25.11 511 GLY B C 1
ATOM 10038 O O . GLY B 1 511 ? 129.742 52.809 -23.923 1.00 26.07 511 GLY B O 1
ATOM 10039 N N . TYR B 1 512 ? 131.342 51.779 -25.131 1.00 24.32 512 TYR B N 1
ATOM 10040 C CA . TYR B 1 512 ? 132.262 52.902 -25.117 1.00 25.57 512 TYR B CA 1
ATOM 10041 C C . TYR B 1 512 ? 133.033 52.900 -26.435 1.00 31.88 512 TYR B C 1
ATOM 10042 O O . TYR B 1 512 ? 133.437 51.844 -26.915 1.00 28.87 512 TYR B O 1
ATOM 10051 N N . ARG B 1 513 ? 133.181 54.073 -27.042 1.00 32.29 513 ARG B N 1
ATOM 10052 C CA . ARG B 1 513 ? 134.007 54.214 -28.240 1.00 34.65 513 ARG B CA 1
ATOM 10053 C C . ARG B 1 513 ? 134.787 55.512 -28.180 1.00 20.65 513 ARG B C 1
ATOM 10054 O O . ARG B 1 513 ? 134.222 56.583 -27.947 1.00 31.78 513 ARG B O 1
ATOM 10062 N N . GLN B 1 514 ? 136.090 55.407 -28.381 1.00 23.07 514 GLN B N 1
ATOM 10063 C CA . GLN B 1 514 ? 136.970 56.567 -28.363 1.00 32.51 514 GLN B CA 1
ATOM 10064 C C . GLN B 1 514 ? 137.917 56.488 -29.538 1.00 21.94 514 GLN B C 1
ATOM 10065 O O . GLN B 1 514 ? 138.588 55.479 -29.724 1.00 24.57 514 GLN B O 1
ATOM 10071 N N . ALA B 1 515 ? 137.962 57.550 -30.331 1.00 21.59 515 ALA B N 1
ATOM 10072 C CA . ALA B 1 515 ? 138.869 57.595 -31.475 1.00 24.37 515 ALA B CA 1
ATOM 10073 C C . ALA B 1 515 ? 140.032 58.545 -31.198 1.00 28.71 515 ALA B C 1
ATOM 10074 O O . ALA B 1 515 ? 139.881 59.539 -30.468 1.00 30.99 515 ALA B O 1
ATOM 10076 N N . TYR B 1 516 ? 141.192 58.205 -31.751 1.00 22.87 516 TYR B N 1
ATOM 10077 C CA . TYR B 1 516 ? 142.419 58.979 -31.591 1.00 18.21 516 TYR B CA 1
ATOM 10078 C C . TYR B 1 516 ? 143.021 59.369 -32.920 1.00 26.28 516 TYR B C 1
ATOM 10079 O O . TYR B 1 516 ? 143.052 58.563 -33.850 1.00 23.81 516 TYR B O 1
ATOM 10088 N N . ASN B 1 517 ? 143.549 60.583 -32.997 1.00 24.38 517 ASN B N 1
ATOM 10089 C CA . ASN B 1 517 ? 144.325 60.975 -34.168 1.00 22.02 517 ASN B CA 1
ATOM 10090 C C . ASN B 1 517 ? 145.803 60.789 -33.909 1.00 25.01 517 ASN B C 1
ATOM 10091 O O . ASN B 1 517 ? 146.314 61.229 -32.880 1.00 30.67 517 ASN B O 1
ATOM 10096 N N . LEU B 1 518 ? 146.492 60.141 -34.840 1.00 21.08 518 LEU B N 1
ATOM 10097 C CA . LEU B 1 518 ? 147.937 60.064 -34.743 1.00 21.85 518 LEU B CA 1
ATOM 10098 C C . LEU B 1 518 ? 148.521 61.251 -35.478 1.00 20.25 518 LEU B C 1
ATOM 10099 O O . LEU B 1 518 ? 148.437 61.339 -36.701 1.00 26.48 518 LEU B O 1
ATOM 10104 N N . ILE B 1 519 ? 149.096 62.179 -34.721 1.00 25.42 519 ILE B N 1
ATOM 10105 C CA . ILE B 1 519 ? 149.639 63.399 -35.304 1.00 21.08 519 ILE B CA 1
ATOM 10106 C C . ILE B 1 519 ? 151.140 63.505 -35.081 1.00 28.27 519 ILE B C 1
ATOM 10107 O O . ILE B 1 519 ? 151.731 62.712 -34.347 1.00 24.33 519 ILE B O 1
ATOM 10112 N N . LEU B 1 520 ? 151.751 64.474 -35.754 1.00 25.54 520 LEU B N 1
ATOM 10113 C CA . LEU B 1 520 ? 153.159 64.782 -35.573 1.00 23.65 520 LEU B CA 1
ATOM 10114 C C . LEU B 1 520 ? 153.229 66.166 -34.958 1.00 37.59 520 LEU B C 1
ATOM 10115 O O . LEU B 1 520 ? 152.772 67.138 -35.552 1.00 30.72 520 LEU B O 1
ATOM 10120 N N . LYS B 1 521 ? 153.777 66.256 -33.755 1.00 26.15 521 LYS B N 1
ATOM 10121 C CA . LYS B 1 521 ? 153.811 67.531 -33.061 1.00 31.74 521 LYS B CA 1
ATOM 10122 C C . LYS B 1 521 ? 155.199 68.124 -33.169 1.00 36.59 521 LYS B C 1
ATOM 10123 O O . LYS B 1 521 ? 156.201 67.413 -33.089 1.00 35.35 521 LYS B O 1
ATOM 10129 N N . ASN B 1 522 ? 155.249 69.430 -33.374 1.00 37.88 522 ASN B N 1
ATOM 10130 C CA . ASN B 1 522 ? 156.510 70.124 -33.532 1.00 39.71 522 ASN B CA 1
ATOM 10131 C C . ASN B 1 522 ? 156.783 71.039 -32.337 1.00 45.29 522 ASN B C 1
ATOM 10132 O O . ASN B 1 522 ? 156.012 71.954 -32.065 1.00 49.00 522 ASN B O 1
ATOM 10137 N N . GLU B 1 523 ? 157.866 70.763 -31.614 1.00 44.24 523 GLU B N 1
ATOM 10138 C CA . GLU B 1 523 ? 158.389 71.680 -30.597 1.00 52.07 523 GLU B CA 1
ATOM 10139 C C . GLU B 1 523 ? 159.878 71.923 -30.830 1.00 57.33 523 GLU B C 1
ATOM 10140 O O . GLU B 1 523 ? 160.675 70.980 -30.831 1.00 38.83 523 GLU B O 1
ATOM 10146 N N . ASN B 1 524 ? 160.244 73.186 -31.038 1.00 66.70 524 ASN B N 1
ATOM 10147 C CA . ASN B 1 524 ? 161.639 73.577 -31.235 1.00 55.45 524 ASN B CA 1
ATOM 10148 C C . ASN B 1 524 ? 162.292 72.814 -32.383 1.00 67.12 524 ASN B C 1
ATOM 10149 O O . ASN B 1 524 ? 163.439 72.377 -32.278 1.00 72.53 524 ASN B O 1
ATOM 10154 N N . ASN B 1 525 ? 161.539 72.652 -33.467 1.00 56.69 525 ASN B N 1
ATOM 10155 C CA . ASN B 1 525 ? 161.985 71.935 -34.659 1.00 51.99 525 ASN B CA 1
ATOM 10156 C C . ASN B 1 525 ? 162.319 70.463 -34.388 1.00 56.93 525 ASN B C 1
ATOM 10157 O O . ASN B 1 525 ? 163.016 69.819 -35.174 1.00 52.78 525 ASN B O 1
ATOM 10162 N N . VAL B 1 526 ? 161.812 69.935 -33.277 1.00 53.62 526 VAL B N 1
ATOM 10163 C CA . VAL B 1 526 ? 161.855 68.499 -33.020 1.00 40.87 526 VAL B CA 1
ATOM 10164 C C . VAL B 1 526 ? 160.454 67.907 -33.207 1.00 30.94 526 VAL B C 1
ATOM 10165 O O . VAL B 1 526 ? 159.505 68.324 -32.538 1.00 31.45 526 VAL B O 1
ATOM 10169 N N . TYR B 1 527 ? 160.328 66.943 -34.118 1.00 30.97 527 TYR B N 1
ATOM 10170 C CA . TYR B 1 527 ? 159.022 66.373 -34.461 1.00 31.70 527 TYR B CA 1
ATOM 10171 C C . TYR B 1 527 ? 158.778 65.048 -33.745 1.00 34.93 527 TYR B C 1
ATOM 10172 O O . TYR B 1 527 ? 159.607 64.140 -33.819 1.00 29.71 527 TYR B O 1
ATOM 10181 N N . LYS B 1 528 ? 157.642 64.930 -33.060 1.00 28.42 528 LYS B N 1
ATOM 10182 C CA . LYS B 1 528 ? 157.328 63.703 -32.323 1.00 27.44 528 LYS B CA 1
ATOM 10183 C C . LYS B 1 528 ? 155.883 63.261 -32.506 1.00 27.13 528 LYS B C 1
ATOM 10184 O O . LYS B 1 528 ? 154.971 64.083 -32.487 1.00 26.09 528 LYS B O 1
ATOM 10190 N N . PRO B 1 529 ? 155.672 61.948 -32.662 1.00 23.54 529 PRO B N 1
ATOM 10191 C CA . PRO B 1 529 ? 154.308 61.441 -32.828 1.00 23.16 529 PRO B CA 1
ATOM 10192 C C . PRO B 1 529 ? 153.514 61.524 -31.526 1.00 32.24 529 PRO B C 1
ATOM 10193 O O . PRO B 1 529 ? 154.075 61.306 -30.449 1.00 28.60 529 PRO B O 1
ATOM 10205 N N . LEU B 1 531 ? 149.400 60.535 -29.930 1.00 26.12 531 LEU B N 1
ATOM 10206 C CA . LEU B 1 531 ? 148.095 59.944 -30.172 1.00 32.24 531 LEU B CA 1
ATOM 10207 C C . LEU B 1 531 ? 147.086 60.741 -29.359 1.00 50.21 531 LEU B C 1
ATOM 10208 O O . LEU B 1 531 ? 147.002 60.577 -28.142 1.00 41.59 531 LEU B O 1
ATOM 10213 N N . GLU B 1 532 ? 146.355 61.630 -30.032 1.00 32.91 532 GLU B N 1
ATOM 10214 C CA . GLU B 1 532 ? 145.446 62.571 -29.371 1.00 32.67 532 GLU B CA 1
ATOM 10215 C C . GLU B 1 532 ? 143.989 62.157 -29.501 1.00 35.29 532 GLU B C 1
ATOM 10216 O O . GLU B 1 532 ? 143.574 61.689 -30.557 1.00 32.34 532 GLU B O 1
ATOM 10222 N N . GLU B 1 533 ? 143.211 62.362 -28.441 1.00 31.12 533 GLU B N 1
ATOM 10223 C CA . GLU B 1 533 ? 141.780 62.060 -28.458 1.00 30.54 533 GLU B CA 1
ATOM 10224 C C . GLU B 1 533 ? 141.058 62.907 -29.512 1.00 32.82 533 GLU B C 1
ATOM 10225 O O . GLU B 1 533 ? 141.326 64.098 -29.650 1.00 36.88 533 GLU B O 1
ATOM 10231 N N . SER B 1 534 ? 140.149 62.286 -30.260 1.00 33.36 534 SER B N 1
ATOM 10232 C CA . SER B 1 534 ? 139.510 62.954 -31.398 1.00 40.37 534 SER B CA 1
ATOM 10233 C C . SER B 1 534 ? 138.373 63.869 -30.983 1.00 55.24 534 SER B C 1
ATOM 10234 O O . SER B 1 534 ? 137.931 64.714 -31.761 1.00 53.36 534 SER B O 1
ATOM 10237 N N . GLY B 1 535 ? 137.895 63.684 -29.759 1.00 40.60 535 GLY B N 1
ATOM 10238 C CA . GLY B 1 535 ? 136.735 64.408 -29.269 1.00 57.24 535 GLY B CA 1
ATOM 10239 C C . GLY B 1 535 ? 135.431 63.695 -29.583 1.00 41.96 535 GLY B C 1
ATOM 10240 O O . GLY B 1 535 ? 134.359 64.153 -29.201 1.00 51.56 535 GLY B O 1
ATOM 10241 N N . ASP B 1 536 ? 135.522 62.563 -30.276 1.00 64.40 536 ASP B N 1
ATOM 10242 C CA . ASP B 1 536 ? 134.332 61.846 -30.733 1.00 56.00 536 ASP B CA 1
ATOM 10243 C C . ASP B 1 536 ? 133.893 60.731 -29.778 1.00 40.26 536 ASP B C 1
ATOM 10244 O O . ASP B 1 536 ? 133.369 59.707 -30.216 1.00 62.92 536 ASP B O 1
ATOM 10249 N N . VAL B 1 537 ? 134.098 60.923 -28.480 1.00 52.50 537 VAL B N 1
ATOM 10250 C CA . VAL B 1 537 ? 133.781 59.870 -27.520 1.00 46.82 537 VAL B CA 1
ATOM 10251 C C . VAL B 1 537 ? 132.273 59.584 -27.453 1.00 47.39 537 VAL B C 1
ATOM 10252 O O . VAL B 1 537 ? 131.451 60.497 -27.393 1.00 34.31 537 VAL B O 1
ATOM 10256 N N . THR B 1 538 ? 131.919 58.303 -27.498 1.00 39.66 538 THR B N 1
ATOM 10257 C CA . THR B 1 538 ? 130.523 57.877 -27.408 1.00 34.86 538 THR B CA 1
ATOM 10258 C C . THR B 1 538 ? 130.347 56.896 -26.247 1.00 42.16 538 THR B C 1
ATOM 10259 O O . THR B 1 538 ? 131.163 56.006 -26.056 1.00 29.20 538 THR B O 1
ATOM 10263 N N . ILE B 1 539 ? 129.287 57.073 -25.465 1.00 30.29 539 ILE B N 1
ATOM 10264 C CA . ILE B 1 539 ? 128.986 56.166 -24.361 1.00 27.18 539 ILE B CA 1
ATOM 10265 C C . ILE B 1 539 ? 127.531 55.706 -24.456 1.00 34.44 539 ILE B C 1
ATOM 10266 O O . ILE B 1 539 ? 126.639 56.517 -24.685 1.00 37.69 539 ILE B O 1
ATOM 10271 N N . SER B 1 540 ? 127.293 54.410 -24.303 1.00 32.36 540 SER B N 1
ATOM 10272 C CA . SER B 1 540 ? 125.932 53.888 -24.399 1.00 27.46 540 SER B CA 1
ATOM 10273 C C . SER B 1 540 ? 125.591 52.938 -23.252 1.00 24.45 540 SER B C 1
ATOM 10274 O O . SER B 1 540 ? 126.475 52.343 -22.627 1.00 24.32 540 SER B O 1
ATOM 10277 N N . TYR B 1 541 ? 124.298 52.823 -22.963 1.00 30.19 541 TYR B N 1
ATOM 10278 C CA . TYR B 1 541 ? 123.802 51.870 -21.966 1.00 24.52 541 TYR B CA 1
ATOM 10279 C C . TYR B 1 541 ? 122.423 51.395 -22.406 1.00 35.95 541 TYR B C 1
ATOM 10280 O O . TYR B 1 541 ? 121.573 52.202 -22.771 1.00 34.94 541 TYR B O 1
ATOM 10297 N N . VAL B 1 543 ? 119.137 48.385 -21.784 1.00 40.68 543 VAL B N 1
ATOM 10298 C CA . VAL B 1 543 ? 118.442 47.339 -21.046 1.00 29.05 543 VAL B CA 1
ATOM 10299 C C . VAL B 1 543 ? 117.223 46.949 -21.881 1.00 30.36 543 VAL B C 1
ATOM 10300 O O . VAL B 1 543 ? 116.848 47.680 -22.798 1.00 30.45 543 VAL B O 1
ATOM 10304 N N . THR B 1 544 ? 116.613 45.805 -21.589 1.00 28.31 544 THR B N 1
ATOM 10305 C CA . THR B 1 544 ? 115.398 45.399 -22.304 1.00 34.59 544 THR B CA 1
ATOM 10306 C C . THR B 1 544 ? 114.276 46.387 -21.993 1.00 35.60 544 THR B C 1
ATOM 10307 O O . THR B 1 544 ? 114.318 47.056 -20.956 1.00 29.43 544 THR B O 1
ATOM 10311 N N . GLU B 1 545 ? 113.272 46.480 -22.868 1.00 33.56 545 GLU B N 1
ATOM 10312 C CA . GLU B 1 545 ? 112.163 47.389 -22.604 1.00 51.34 545 GLU B CA 1
ATOM 10313 C C . GLU B 1 545 ? 111.444 46.990 -21.318 1.00 45.25 545 GLU B C 1
ATOM 10314 O O . GLU B 1 545 ? 111.011 47.848 -20.536 1.00 33.96 545 GLU B O 1
ATOM 10320 N N . GLU B 1 546 ? 111.333 45.686 -21.093 1.00 37.91 546 GLU B N 1
ATOM 10321 C CA . GLU B 1 546 ? 110.607 45.190 -19.929 1.00 40.66 546 GLU B CA 1
ATOM 10322 C C . GLU B 1 546 ? 111.283 45.591 -18.631 1.00 31.66 546 GLU B C 1
ATOM 10323 O O . GLU B 1 546 ? 110.609 45.944 -17.652 1.00 33.75 546 GLU B O 1
ATOM 10329 N N . ALA B 1 547 ? 112.610 45.511 -18.613 1.00 32.35 547 ALA B N 1
ATOM 10330 C CA . ALA B 1 547 ? 113.375 45.943 -17.450 1.00 39.59 547 ALA B CA 1
ATOM 10331 C C . ALA B 1 547 ? 113.190 47.442 -17.252 1.00 29.93 547 ALA B C 1
ATOM 10332 O O . ALA B 1 547 ? 113.003 47.910 -16.127 1.00 30.17 547 ALA B O 1
ATOM 10334 N N . TRP B 1 548 ? 113.214 48.178 -18.361 1.00 29.82 548 TRP B N 1
ATOM 10335 C CA . TRP B 1 548 ? 113.014 49.622 -18.349 1.00 34.65 548 TRP B CA 1
ATOM 10336 C C . TRP B 1 548 ? 111.673 50.018 -17.725 1.00 42.53 548 TRP B C 1
ATOM 10337 O O . TRP B 1 548 ? 111.612 50.950 -16.941 1.00 33.74 548 TRP B O 1
ATOM 10348 N N . LYS B 1 549 ? 110.596 49.320 -18.069 1.00 33.69 549 LYS B N 1
ATOM 10349 C CA . LYS B 1 549 ? 109.291 49.684 -17.514 1.00 34.94 549 LYS B CA 1
ATOM 10350 C C . LYS B 1 549 ? 109.114 49.228 -16.070 1.00 35.85 549 LYS B C 1
ATOM 10351 O O . LYS B 1 549 ? 108.435 49.902 -15.299 1.00 34.97 549 LYS B O 1
ATOM 10357 N N . THR B 1 550 ? 109.717 48.093 -15.710 1.00 32.91 550 THR B N 1
ATOM 10358 C CA . THR B 1 550 ? 109.511 47.502 -14.378 1.00 33.43 550 THR B CA 1
ATOM 10359 C C . THR B 1 550 ? 110.554 47.928 -13.347 1.00 35.24 550 THR B C 1
ATOM 10360 O O . THR B 1 550 ? 110.381 47.684 -12.143 1.00 33.60 550 THR B O 1
ATOM 10364 N N . THR B 1 551 ? 111.642 48.545 -13.802 1.00 31.83 551 THR B N 1
ATOM 10365 C CA . THR B 1 551 ? 112.710 48.938 -12.880 1.00 43.44 551 THR B CA 1
ATOM 10366 C C . THR B 1 551 ? 113.312 50.297 -13.228 1.00 52.78 551 THR B C 1
ATOM 10367 O O . THR B 1 551 ? 114.529 50.504 -13.092 1.00 30.87 551 THR B O 1
ATOM 10371 N N . GLN B 1 552 ? 112.461 51.224 -13.660 1.00 40.40 552 GLN B N 1
ATOM 10372 C CA . GLN B 1 552 ? 112.934 52.438 -14.327 1.00 34.36 552 GLN B CA 1
ATOM 10373 C C . GLN B 1 552 ? 113.776 53.352 -13.436 1.00 34.38 552 GLN B C 1
ATOM 10374 O O . GLN B 1 552 ? 114.847 53.792 -13.853 1.00 33.53 552 GLN B O 1
ATOM 10380 N N . ASP B 1 553 ? 113.291 53.644 -12.228 1.00 32.88 553 ASP B N 1
ATOM 10381 C CA . ASP B 1 553 ? 114.027 54.506 -11.298 1.00 33.38 553 ASP B CA 1
ATOM 10382 C C . ASP B 1 553 ? 115.452 54.018 -11.064 1.00 46.05 553 ASP B C 1
ATOM 10383 O O . ASP B 1 553 ? 116.416 54.783 -11.178 1.00 31.36 553 ASP B O 1
ATOM 10388 N N . ALA B 1 554 ? 115.577 52.739 -10.734 1.00 31.81 554 ALA B N 1
ATOM 10389 C CA . ALA B 1 554 ? 116.869 52.157 -10.389 1.00 30.59 554 ALA B CA 1
ATOM 10390 C C . ALA B 1 554 ? 117.812 52.179 -11.581 1.00 29.28 554 ALA B C 1
ATOM 10391 O O . ALA B 1 554 ? 119.010 52.432 -11.432 1.00 28.84 554 ALA B O 1
ATOM 10393 N N . ILE B 1 555 ? 117.261 51.917 -12.760 1.00 28.84 555 ILE B N 1
ATOM 10394 C CA . ILE B 1 555 ? 118.053 51.899 -13.984 1.00 36.44 555 ILE B CA 1
ATOM 10395 C C . ILE B 1 555 ? 118.574 53.291 -14.326 1.00 38.30 555 ILE B C 1
ATOM 10396 O O . ILE B 1 555 ? 119.741 53.459 -14.663 1.00 30.33 555 ILE B O 1
ATOM 10401 N N . ILE B 1 556 ? 117.715 54.294 -14.223 1.00 31.13 556 ILE B N 1
ATOM 10402 C CA . ILE B 1 556 ? 118.150 55.655 -14.491 1.00 29.60 556 ILE B CA 1
ATOM 10403 C C . ILE B 1 556 ? 119.246 56.084 -13.515 1.00 43.64 556 ILE B C 1
ATOM 10404 O O . ILE B 1 556 ? 120.259 56.652 -13.929 1.00 37.33 556 ILE B O 1
ATOM 10409 N N . SER B 1 557 ? 119.058 55.787 -12.232 1.00 34.90 557 SER B N 1
ATOM 10410 C CA . SER B 1 557 ? 120.072 56.111 -11.227 1.00 39.59 557 SER B CA 1
ATOM 10411 C C . SER B 1 557 ? 121.406 55.445 -11.531 1.00 38.09 557 SER B C 1
ATOM 10412 O O . SER B 1 557 ? 122.451 56.087 -11.496 1.00 34.54 557 SER B O 1
ATOM 10415 N N . ALA B 1 558 ? 121.361 54.149 -11.808 1.00 31.04 558 ALA B N 1
ATOM 10416 C CA . ALA B 1 558 ? 122.567 53.401 -12.132 1.00 29.71 558 ALA B CA 1
ATOM 10417 C C . ALA B 1 558 ? 123.245 53.965 -13.367 1.00 33.11 558 ALA B C 1
ATOM 10418 O O . ALA B 1 558 ? 124.473 54.026 -13.435 1.00 31.79 558 ALA B O 1
ATOM 10420 N N . THR B 1 559 ? 122.442 54.382 -14.340 1.00 29.50 559 THR B N 1
ATOM 10421 C CA . THR B 1 559 ? 122.970 54.888 -15.603 1.00 30.06 559 THR B CA 1
ATOM 10422 C C . THR B 1 559 ? 123.708 56.201 -15.392 1.00 28.58 559 THR B C 1
ATOM 10423 O O . THR B 1 559 ? 124.745 56.443 -16.010 1.00 32.34 559 THR B O 1
ATOM 10427 N N . VAL B 1 560 ? 123.174 57.044 -14.512 1.00 31.18 560 VAL B N 1
ATOM 10428 C CA . VAL B 1 560 ? 123.833 58.300 -14.187 1.00 30.22 560 VAL B CA 1
ATOM 10429 C C . VAL B 1 560 ? 125.213 58.013 -13.620 1.00 28.68 560 VAL B C 1
ATOM 10430 O O . VAL B 1 560 ? 126.195 58.638 -14.013 1.00 34.29 560 VAL B O 1
ATOM 10434 N N . GLY B 1 561 ? 125.274 57.048 -12.706 1.00 27.26 561 GLY B N 1
ATOM 10435 C CA . GLY B 1 561 ? 126.533 56.613 -12.129 1.00 43.91 561 GLY B CA 1
ATOM 10436 C C . GLY B 1 561 ? 127.529 56.107 -13.159 1.00 31.58 561 GLY B C 1
ATOM 10437 O O . GLY B 1 561 ? 128.688 56.529 -13.162 1.00 28.39 561 GLY B O 1
ATOM 10438 N N . LEU B 1 562 ? 127.084 55.207 -14.035 1.00 29.29 562 LEU B N 1
ATOM 10439 C CA . LEU B 1 562 ? 127.984 54.620 -15.032 1.00 30.08 562 LEU B CA 1
ATOM 10440 C C . LEU B 1 562 ? 128.390 55.624 -16.096 1.00 29.44 562 LEU B C 1
ATOM 10441 O O . LEU B 1 562 ? 129.545 55.636 -16.539 1.00 39.65 562 LEU B O 1
ATOM 10446 N N . VAL B 1 563 ? 127.456 56.465 -16.526 1.00 37.29 563 VAL B N 1
ATOM 10447 C CA . VAL B 1 563 ? 127.746 57.375 -17.635 1.00 37.56 563 VAL B CA 1
ATOM 10448 C C . VAL B 1 563 ? 128.598 58.563 -17.193 1.00 34.14 563 VAL B C 1
ATOM 10449 O O . VAL B 1 563 ? 129.611 58.879 -17.827 1.00 31.83 563 VAL B O 1
ATOM 10453 N N . VAL B 1 564 ? 128.194 59.225 -16.112 1.00 31.17 564 VAL B N 1
ATOM 10454 C CA . VAL B 1 564 ? 128.950 60.369 -15.626 1.00 31.24 564 VAL B CA 1
ATOM 10455 C C . VAL B 1 564 ? 130.299 59.870 -15.115 1.00 50.56 564 VAL B C 1
ATOM 10456 O O . VAL B 1 564 ? 131.324 60.540 -15.257 1.00 34.23 564 VAL B O 1
ATOM 10460 N N . GLY B 1 565 ? 130.287 58.669 -14.544 1.00 35.16 565 GLY B N 1
ATOM 10461 C CA . GLY B 1 565 ? 131.502 58.025 -14.079 1.00 37.27 565 GLY B CA 1
ATOM 10462 C C . GLY B 1 565 ? 132.504 57.800 -15.200 1.00 25.84 565 GLY B C 1
ATOM 10463 O O . GLY B 1 565 ? 133.685 58.123 -15.071 1.00 33.23 565 GLY B O 1
ATOM 10464 N N . THR B 1 566 ? 132.029 57.239 -16.302 1.00 25.88 566 THR B N 1
ATOM 10465 C CA . THR B 1 566 ? 132.895 56.987 -17.442 1.00 41.67 566 THR B CA 1
ATOM 10466 C C . THR B 1 566 ? 133.457 58.306 -17.966 1.00 34.89 566 THR B C 1
ATOM 10467 O O . THR B 1 566 ? 134.627 58.391 -18.327 1.00 41.43 566 THR B O 1
ATOM 10471 N N . ILE B 1 567 ? 132.635 59.347 -17.946 1.00 31.86 567 ILE B N 1
ATOM 10472 C CA . ILE B 1 567 ? 133.049 60.653 -18.440 1.00 27.43 567 ILE B CA 1
ATOM 10473 C C . ILE B 1 567 ? 134.163 61.281 -17.599 1.00 49.55 567 ILE B C 1
ATOM 10474 O O . ILE B 1 567 ? 135.109 61.841 -18.147 1.00 43.31 567 ILE B O 1
ATOM 10479 N N . ILE B 1 568 ? 134.074 61.169 -16.277 1.00 40.53 568 ILE B N 1
ATOM 10480 C CA . ILE B 1 568 ? 135.038 61.846 -15.416 1.00 32.57 568 ILE B CA 1
ATOM 10481 C C . ILE B 1 568 ? 136.185 60.947 -14.991 1.00 31.69 568 ILE B C 1
ATOM 10482 O O . ILE B 1 568 ? 137.214 61.438 -14.541 1.00 45.11 568 ILE B O 1
ATOM 10487 N N . GLY B 1 569 ? 136.008 59.635 -15.126 1.00 26.85 569 GLY B N 1
ATOM 10488 C CA . GLY B 1 569 ? 137.104 58.703 -14.930 1.00 26.70 569 GLY B CA 1
ATOM 10489 C C . GLY B 1 569 ? 137.165 58.060 -13.561 1.00 39.98 569 GLY B C 1
ATOM 10490 O O . GLY B 1 569 ? 138.194 57.519 -13.165 1.00 32.52 569 GLY B O 1
ATOM 10491 N N . THR B 1 570 ? 136.058 58.121 -12.832 1.00 33.70 570 THR B N 1
ATOM 10492 C CA . THR B 1 570 ? 135.989 57.508 -11.515 1.00 30.33 570 THR B CA 1
ATOM 10493 C C . THR B 1 570 ? 134.524 57.327 -11.158 1.00 42.29 570 THR B C 1
ATOM 10494 O O . THR B 1 570 ? 133.665 57.552 -11.996 1.00 37.19 570 THR B O 1
ATOM 10498 N N . ALA B 1 571 ? 134.228 56.909 -9.933 1.00 30.03 571 ALA B N 1
ATOM 10499 C CA . ALA B 1 571 ? 132.834 56.764 -9.528 1.00 32.20 571 ALA B CA 1
ATOM 10500 C C . ALA B 1 571 ? 132.144 58.120 -9.448 1.00 40.77 571 ALA B C 1
ATOM 10501 O O . ALA B 1 571 ? 132.783 59.135 -9.162 1.00 47.94 571 ALA B O 1
ATOM 10503 N N . PHE B 1 572 ? 130.838 58.126 -9.690 1.00 31.70 572 PHE B N 1
ATOM 10504 C CA . PHE B 1 572 ? 130.026 59.321 -9.513 1.00 36.37 572 PHE B CA 1
ATOM 10505 C C . PHE B 1 572 ? 128.748 58.965 -8.762 1.00 38.37 572 PHE B C 1
ATOM 10506 O O . PHE B 1 572 ? 127.780 58.504 -9.366 1.00 41.82 572 PHE B O 1
ATOM 10514 N N . SER B 1 573 ? 128.748 59.172 -7.445 1.00 32.53 573 SER B N 1
ATOM 10515 C CA . SER B 1 573 ? 127.617 58.756 -6.615 1.00 36.71 573 SER B CA 1
ATOM 10516 C C . SER B 1 573 ? 126.681 59.897 -6.219 1.00 46.48 573 SER B C 1
ATOM 10517 O O . SER B 1 573 ? 125.626 59.655 -5.629 1.00 64.24 573 SER B O 1
ATOM 10520 N N . LYS B 1 574 ? 127.066 61.133 -6.528 1.00 44.86 574 LYS B N 1
ATOM 10521 C CA . LYS B 1 574 ? 126.257 62.291 -6.158 1.00 48.08 574 LYS B CA 1
ATOM 10522 C C . LYS B 1 574 ? 124.863 62.217 -6.773 1.00 45.26 574 LYS B C 1
ATOM 10523 O O . LYS B 1 574 ? 124.702 61.829 -7.932 1.00 50.69 574 LYS B O 1
ATOM 10529 N N . LEU B 1 575 ? 123.853 62.570 -5.988 1.00 50.43 575 LEU B N 1
ATOM 10530 C CA . LEU B 1 575 ? 122.496 62.631 -6.501 1.00 50.89 575 LEU B CA 1
ATOM 10531 C C . LEU B 1 575 ? 122.337 63.915 -7.305 1.00 63.96 575 LEU B C 1
ATOM 10532 O O . LEU B 1 575 ? 122.933 64.940 -6.973 1.00 69.32 575 LEU B O 1
ATOM 10537 N N . SER B 1 576 ? 121.545 63.857 -8.370 1.00 56.68 576 SER B N 1
ATOM 10538 C CA . SER B 1 576 ? 121.413 64.993 -9.271 1.00 46.57 576 SER B CA 1
ATOM 10539 C C . SER B 1 576 ? 120.111 64.939 -10.050 1.00 63.20 576 SER B C 1
ATOM 10540 O O . SER B 1 576 ? 119.948 64.110 -10.948 1.00 50.38 576 SER B O 1
ATOM 10543 N N . ASP B 1 577 ? 119.186 65.828 -9.707 1.00 56.43 577 ASP B N 1
ATOM 10544 C CA . ASP B 1 577 ? 117.903 65.878 -10.389 1.00 53.54 577 ASP B CA 1
ATOM 10545 C C . ASP B 1 577 ? 118.083 66.211 -11.867 1.00 62.26 577 ASP B C 1
ATOM 10546 O O . ASP B 1 577 ? 117.413 65.636 -12.722 1.00 57.27 577 ASP B O 1
ATOM 10551 N N . LYS B 1 578 ? 118.994 67.136 -12.159 1.00 55.48 578 LYS B N 1
ATOM 10552 C CA . LYS B 1 578 ? 119.297 67.502 -13.538 1.00 57.00 578 LYS B CA 1
ATOM 10553 C C . LYS B 1 578 ? 119.738 66.281 -14.334 1.00 47.43 578 LYS B C 1
ATOM 10554 O O . LYS B 1 578 ? 119.090 65.898 -15.308 1.00 53.63 578 LYS B O 1
ATOM 10560 N N . LEU B 1 579 ? 120.835 65.667 -13.900 1.00 55.53 579 LEU B N 1
ATOM 10561 C CA . LEU B 1 579 ? 121.411 64.517 -14.592 1.00 48.83 579 LEU B CA 1
ATOM 10562 C C . LEU B 1 579 ? 120.427 63.362 -14.705 1.00 41.54 579 LEU B C 1
ATOM 10563 O O . LEU B 1 579 ? 120.429 62.633 -15.693 1.00 50.01 579 LEU B O 1
ATOM 10568 N N . TYR B 1 580 ? 119.596 63.196 -13.684 1.00 50.32 580 TYR B N 1
ATOM 10569 C CA . TYR B 1 580 ? 118.568 62.170 -13.705 1.00 49.71 580 TYR B CA 1
ATOM 10570 C C . TYR B 1 580 ? 117.591 62.454 -14.838 1.00 51.01 580 TYR B C 1
ATOM 10571 O O . TYR B 1 580 ? 117.323 61.595 -15.677 1.00 56.45 580 TYR B O 1
ATOM 10580 N N . LYS B 1 581 ? 117.076 63.678 -14.858 1.00 56.25 581 LYS B N 1
ATOM 10581 C CA . LYS B 1 581 ? 116.112 64.105 -15.864 1.00 47.73 581 LYS B CA 1
ATOM 10582 C C . LYS B 1 581 ? 116.726 64.095 -17.257 1.00 50.16 581 LYS B C 1
ATOM 10583 O O . LYS B 1 581 ? 116.117 63.624 -18.221 1.00 53.31 581 LYS B O 1
ATOM 10589 N N . PHE B 1 582 ? 117.945 64.609 -17.347 1.00 53.64 582 PHE B N 1
ATOM 10590 C CA . PHE B 1 582 ? 118.650 64.718 -18.613 1.00 54.71 582 PHE B CA 1
ATOM 10591 C C . PHE B 1 582 ? 118.908 63.346 -19.235 1.00 45.41 582 PHE B C 1
ATOM 10592 O O . PHE B 1 582 ? 118.653 63.143 -20.417 1.00 49.38 582 PHE B O 1
ATOM 10600 N N . LEU B 1 583 ? 119.399 62.403 -18.441 1.00 42.00 583 LEU B N 1
ATOM 10601 C CA . LEU B 1 583 ? 119.731 61.085 -18.970 1.00 38.35 583 LEU B CA 1
ATOM 10602 C C . LEU B 1 583 ? 118.482 60.263 -19.230 1.00 51.46 583 LEU B C 1
ATOM 10603 O O . LEU B 1 583 ? 118.459 59.447 -20.150 1.00 46.76 583 LEU B O 1
ATOM 10608 N N . LYS B 1 584 ? 117.450 60.462 -18.415 1.00 44.60 584 LYS B N 1
ATOM 10609 C CA . LYS B 1 584 ? 116.174 59.816 -18.677 1.00 43.23 584 LYS B CA 1
ATOM 10610 C C . LYS B 1 584 ? 115.699 60.246 -20.055 1.00 44.49 584 LYS B C 1
ATOM 10611 O O . LYS B 1 584 ? 115.289 59.421 -20.868 1.00 60.24 584 LYS B O 1
ATOM 10617 N N . SER B 1 585 ? 115.794 61.548 -20.313 1.00 51.37 585 SER B N 1
ATOM 10618 C CA . SER B 1 585 ? 115.330 62.136 -21.569 1.00 64.96 585 SER B CA 1
ATOM 10619 C C . SER B 1 585 ? 116.106 61.605 -22.765 1.00 44.39 585 SER B C 1
ATOM 10620 O O . SER B 1 585 ? 115.655 61.705 -23.901 1.00 60.08 585 SER B O 1
ATOM 10623 N N . LYS B 1 586 ? 117.282 61.045 -22.511 1.00 47.48 586 LYS B N 1
ATOM 10624 C CA . LYS B 1 586 ? 118.132 60.594 -23.602 1.00 43.77 586 LYS B CA 1
ATOM 10625 C C . LYS B 1 586 ? 117.919 59.113 -23.910 1.00 41.86 586 LYS B C 1
ATOM 10626 O O . LYS B 1 586 ? 118.469 58.586 -24.877 1.00 51.99 586 LYS B O 1
ATOM 10632 N N . PHE B 1 587 ? 117.102 58.450 -23.102 1.00 42.69 587 PHE B N 1
ATOM 10633 C CA . PHE B 1 587 ? 116.762 57.057 -23.363 1.00 38.12 587 PHE B CA 1
ATOM 10634 C C . PHE B 1 587 ? 115.784 56.951 -24.525 1.00 39.84 587 PHE B C 1
ATOM 10635 O O . PHE B 1 587 ? 114.803 57.688 -24.591 1.00 43.45 587 PHE B O 1
ATOM 10643 N N . ILE B 1 588 ? 116.070 56.044 -25.454 1.00 44.95 588 ILE B N 1
ATOM 10644 C CA . ILE B 1 588 ? 115.173 55.772 -26.565 1.00 60.05 588 ILE B CA 1
ATOM 10645 C C . ILE B 1 588 ? 114.685 54.336 -26.480 1.00 47.16 588 ILE B C 1
ATOM 10646 O O . ILE B 1 588 ? 115.470 53.408 -26.267 1.00 44.51 588 ILE B O 1
ATOM 10651 N N . VAL B 1 589 ? 113.380 54.166 -26.634 1.00 41.90 589 VAL B N 1
ATOM 10652 C CA . VAL B 1 589 ? 112.763 52.853 -26.587 1.00 44.05 589 VAL B CA 1
ATOM 10653 C C . VAL B 1 589 ? 112.431 52.426 -28.008 1.00 59.74 589 VAL B C 1
ATOM 10654 O O . VAL B 1 589 ? 111.713 53.125 -28.715 1.00 50.75 589 VAL B O 1
ATOM 10658 N N . LYS B 1 590 ? 112.983 51.293 -28.430 1.00 55.16 590 LYS B N 1
ATOM 10659 C CA . LYS B 1 590 ? 112.775 50.782 -29.781 1.00 51.00 590 LYS B CA 1
ATOM 10660 C C . LYS B 1 590 ? 113.196 49.321 -29.834 1.00 67.96 590 LYS B C 1
ATOM 10661 O O . LYS B 1 590 ? 114.156 48.933 -29.168 1.00 49.57 590 LYS B O 1
ATOM 10663 N N . ASN B 1 591 ? 112.478 48.515 -30.615 1.00 44.03 591 ASN B N 1
ATOM 10664 C CA . ASN B 1 591 ? 112.793 47.093 -30.760 1.00 63.10 591 ASN B CA 1
ATOM 10665 C C . ASN B 1 591 ? 112.943 46.371 -29.425 1.00 46.95 591 ASN B C 1
ATOM 10666 O O . ASN B 1 591 ? 113.843 45.549 -29.261 1.00 57.33 591 ASN B O 1
ATOM 10671 N N . LYS B 1 592 ? 112.061 46.697 -28.483 1.00 57.32 592 LYS B N 1
ATOM 10672 C CA . LYS B 1 592 ? 112.038 46.086 -27.154 1.00 44.39 592 LYS B CA 1
ATOM 10673 C C . LYS B 1 592 ? 113.326 46.331 -26.364 1.00 38.60 592 LYS B C 1
ATOM 10674 O O . LYS B 1 592 ? 113.673 45.561 -25.465 1.00 37.61 592 LYS B O 1
ATOM 10680 N N . LYS B 1 593 ? 114.029 47.407 -26.699 1.00 38.07 593 LYS B N 1
ATOM 10681 C CA . LYS B 1 593 ? 115.225 47.790 -25.958 1.00 39.26 593 LYS B CA 1
ATOM 10682 C C . LYS B 1 593 ? 115.138 49.246 -25.541 1.00 41.88 593 LYS B C 1
ATOM 10683 O O . LYS B 1 593 ? 114.628 50.082 -26.276 1.00 46.90 593 LYS B O 1
ATOM 10689 N N . ALA B 1 594 ? 115.616 49.543 -24.341 1.00 35.66 594 ALA B N 1
ATOM 10690 C CA . ALA B 1 594 ? 115.725 50.923 -23.901 1.00 36.21 594 ALA B CA 1
ATOM 10691 C C . ALA B 1 594 ? 117.190 51.302 -23.903 1.00 33.94 594 ALA B C 1
ATOM 10692 O O . ALA B 1 594 ? 117.961 50.801 -23.086 1.00 36.35 594 ALA B O 1
ATOM 10694 N N . SER B 1 595 ? 117.581 52.171 -24.800 1.00 34.30 595 SER B N 1
ATOM 10695 C CA . SER B 1 595 ? 118.979 52.451 -24.914 1.00 38.24 595 SER B CA 1
ATOM 10696 C C . SER B 1 595 ? 119.289 53.896 -24.914 1.00 47.75 595 SER B C 1
ATOM 10697 O O . SER B 1 595 ? 118.613 54.654 -25.521 1.00 45.26 595 SER B O 1
ATOM 10700 N N . LEU B 1 596 ? 120.364 54.249 -24.267 1.00 37.88 596 LEU B N 1
ATOM 10701 C CA . LEU B 1 596 ? 120.847 55.578 -24.284 1.00 35.49 596 LEU B CA 1
ATOM 10702 C C . LEU B 1 596 ? 122.219 55.628 -24.963 1.00 46.16 596 LEU B C 1
ATOM 10703 O O . LEU B 1 596 ? 122.992 54.723 -24.836 1.00 33.89 596 LEU B O 1
ATOM 10708 N N . LYS B 1 597 ? 122.489 56.698 -25.678 1.00 36.45 597 LYS B N 1
ATOM 10709 C CA . LYS B 1 597 ? 123.724 56.872 -26.392 1.00 39.69 597 LYS B CA 1
ATOM 10710 C C . LYS B 1 597 ? 124.035 58.319 -26.360 1.00 45.21 597 LYS B C 1
ATOM 10711 O O . LYS B 1 597 ? 123.317 59.099 -26.868 1.00 50.08 597 LYS B O 1
ATOM 10717 N N . ILE B 1 598 ? 125.096 58.665 -25.700 1.00 38.59 598 ILE B N 1
ATOM 10718 C CA . ILE B 1 598 ? 125.530 60.037 -25.483 1.00 46.30 598 ILE B CA 1
ATOM 10719 C C . ILE B 1 598 ? 126.840 60.332 -26.210 1.00 60.57 598 ILE B C 1
ATOM 10720 O O . ILE B 1 598 ? 127.763 59.520 -26.187 1.00 45.66 598 ILE B O 1
ATOM 10725 N N . SER B 1 599 ? 126.907 61.491 -26.861 1.00 53.05 599 SER B N 1
ATOM 10726 C CA . SER B 1 599 ? 128.121 61.932 -27.540 1.00 48.05 599 SER B CA 1
ATOM 10727 C C . SER B 1 599 ? 128.080 63.432 -27.800 1.00 60.47 599 SER B C 1
ATOM 10728 O O . SER B 1 599 ? 127.046 64.069 -27.628 1.00 59.79 599 SER B O 1
ATOM 10731 N N . GLY B 1 600 ? 129.212 63.989 -28.215 1.00 53.14 600 GLY B N 1
ATOM 10732 C CA . GLY B 1 600 ? 129.283 65.388 -28.596 1.00 55.24 600 GLY B CA 1
ATOM 10733 C C . GLY B 1 600 ? 129.048 66.385 -27.478 1.00 67.57 600 GLY B C 1
ATOM 10734 O O . GLY B 1 600 ? 129.708 66.349 -26.435 1.00 58.41 600 GLY B O 1
ATOM 10735 N N . LYS B 1 601 ? 128.098 67.285 -27.705 1.00 57.57 601 LYS B N 1
ATOM 10736 C CA . LYS B 1 601 ? 127.831 68.388 -26.789 1.00 63.99 601 LYS B CA 1
ATOM 10737 C C . LYS B 1 601 ? 127.201 67.915 -25.481 1.00 52.88 601 LYS B C 1
ATOM 10738 O O . LYS B 1 601 ? 127.320 68.577 -24.453 1.00 59.19 601 LYS B O 1
ATOM 10744 N N . ASP B 1 602 ? 126.527 66.771 -25.533 1.00 60.80 602 ASP B N 1
ATOM 10745 C CA . ASP B 1 602 ? 125.922 66.175 -24.345 1.00 72.42 602 ASP B CA 1
ATOM 10746 C C . ASP B 1 602 ? 126.973 65.898 -23.279 1.00 48.50 602 ASP B C 1
ATOM 10747 O O . ASP B 1 602 ? 126.775 66.195 -22.103 1.00 50.77 602 ASP B O 1
ATOM 10752 N N . ILE B 1 603 ? 128.089 65.320 -23.705 1.00 47.15 603 ILE B N 1
ATOM 10753 C CA . ILE B 1 603 ? 129.170 64.978 -22.794 1.00 51.62 603 ILE B CA 1
ATOM 10754 C C . ILE B 1 603 ? 129.715 66.214 -22.093 1.00 59.84 603 ILE B C 1
ATOM 10755 O O . ILE B 1 603 ? 129.908 66.208 -20.880 1.00 52.10 603 ILE B O 1
ATOM 10760 N N . ASN B 1 604 ? 129.941 67.281 -22.851 1.00 63.02 604 ASN B N 1
ATOM 10761 C CA . ASN B 1 604 ? 130.402 68.529 -22.259 1.00 56.31 604 ASN B CA 1
ATOM 10762 C C . ASN B 1 604 ? 129.368 69.117 -21.307 1.00 68.70 604 ASN B C 1
ATOM 10763 O O . ASN B 1 604 ? 129.717 69.723 -20.294 1.00 70.36 604 ASN B O 1
ATOM 10768 N N . GLU B 1 605 ? 128.094 68.922 -21.633 1.00 54.44 605 GLU B N 1
ATOM 10769 C CA . GLU B 1 605 ? 127.006 69.424 -20.806 1.00 65.36 605 GLU B CA 1
ATOM 10770 C C . GLU B 1 605 ? 126.893 68.620 -19.513 1.00 62.80 605 GLU B C 1
ATOM 10771 O O . GLU B 1 605 ? 126.638 69.175 -18.449 1.00 47.01 605 GLU B O 1
ATOM 10777 N N . VAL B 1 606 ? 127.085 67.309 -19.617 1.00 45.27 606 VAL B N 1
ATOM 10778 C CA . VAL B 1 606 ? 127.091 66.433 -18.452 1.00 51.91 606 VAL B CA 1
ATOM 10779 C C . VAL B 1 606 ? 128.190 66.818 -17.458 1.00 45.23 606 VAL B C 1
ATOM 10780 O O . VAL B 1 606 ? 127.959 66.836 -16.248 1.00 60.40 606 VAL B O 1
ATOM 10784 N N . ILE B 1 607 ? 129.379 67.129 -17.970 1.00 47.85 607 ILE B N 1
ATOM 10785 C CA . ILE B 1 607 ? 130.487 67.572 -17.126 1.00 55.40 607 ILE B CA 1
ATOM 10786 C C . ILE B 1 607 ? 130.092 68.819 -16.346 1.00 58.35 607 ILE B C 1
ATOM 10787 O O . ILE B 1 607 ? 130.398 68.959 -15.159 1.00 65.28 607 ILE B O 1
ATOM 10792 N N . GLU B 1 608 ? 129.399 69.718 -17.032 1.00 52.60 608 GLU B N 1
ATOM 10793 C CA . GLU B 1 608 ? 128.916 70.954 -16.441 1.00 50.90 608 GLU B CA 1
ATOM 10794 C C . GLU B 1 608 ? 127.961 70.645 -15.299 1.00 52.20 608 GLU B C 1
ATOM 10795 O O . GLU B 1 608 ? 128.120 71.151 -14.190 1.00 58.81 608 GLU B O 1
ATOM 10809 N N . SER B 1 610 ? 127.639 67.927 -13.681 1.00 45.99 610 SER B N 1
ATOM 10810 C CA . SER B 1 610 ? 128.301 67.119 -12.658 1.00 66.48 610 SER B CA 1
ATOM 10811 C C . SER B 1 610 ? 128.905 67.943 -11.525 1.00 49.58 610 SER B C 1
ATOM 10812 O O . SER B 1 610 ? 129.214 67.398 -10.462 1.00 61.42 610 SER B O 1
ATOM 10815 N N . ASP B 1 611 ? 129.103 69.236 -11.791 1.00 49.10 611 ASP B N 1
ATOM 10816 C CA . ASP B 1 611 ? 129.714 70.198 -10.869 1.00 57.56 611 ASP B CA 1
ATOM 10817 C C . ASP B 1 611 ? 131.237 70.070 -10.827 1.00 51.06 611 ASP B C 1
ATOM 10818 O O . ASP B 1 611 ? 131.920 70.959 -10.318 1.00 64.45 611 ASP B O 1
ATOM 10823 N N . ILE B 1 612 ? 131.770 68.980 -11.374 1.00 61.45 612 ILE B N 1
ATOM 10824 C CA . ILE B 1 612 ? 133.197 68.698 -11.253 1.00 60.29 612 ILE B CA 1
ATOM 10825 C C . ILE B 1 612 ? 134.045 69.762 -11.943 1.00 57.63 612 ILE B C 1
ATOM 10826 O O . ILE B 1 612 ? 133.644 70.345 -12.954 1.00 62.49 612 ILE B O 1
ATOM 10831 N N . SER B 1 613 ? 135.209 70.031 -11.362 1.00 57.45 613 SER B N 1
ATOM 10832 C CA . SER B 1 613 ? 136.108 71.058 -11.870 1.00 65.92 613 SER B CA 1
ATOM 10833 C C . SER B 1 613 ? 137.261 70.439 -12.641 1.00 57.39 613 SER B C 1
ATOM 10834 O O . SER B 1 613 ? 137.514 69.237 -12.543 1.00 56.94 613 SER B O 1
ATOM 10837 N N . LYS B 1 614 ? 137.965 71.268 -13.401 1.00 57.91 614 LYS B N 1
ATOM 10838 C CA . LYS B 1 614 ? 139.096 70.794 -14.187 1.00 68.37 614 LYS B CA 1
ATOM 10839 C C . LYS B 1 614 ? 140.259 70.287 -13.321 1.00 56.61 614 LYS B C 1
ATOM 10840 O O . LYS B 1 614 ? 140.861 69.266 -13.656 1.00 63.32 614 LYS B O 1
ATOM 10846 N N . PRO B 1 615 ? 140.583 70.980 -12.208 1.00 62.22 615 PRO B N 1
ATOM 10847 C CA . PRO B 1 615 ? 141.619 70.376 -11.359 1.00 61.54 615 PRO B CA 1
ATOM 10848 C C . PRO B 1 615 ? 141.189 69.051 -10.718 1.00 55.64 615 PRO B C 1
ATOM 10849 O O . PRO B 1 615 ? 142.038 68.200 -10.451 1.00 56.95 615 PRO B O 1
ATOM 10853 N N . GLN B 1 616 ? 139.895 68.875 -10.472 1.00 52.76 616 GLN B N 1
ATOM 10854 C CA . GLN B 1 616 ? 139.407 67.602 -9.949 1.00 56.40 616 GLN B CA 1
ATOM 10855 C C . GLN B 1 616 ? 139.514 66.516 -11.016 1.00 49.70 616 GLN B C 1
ATOM 10856 O O . GLN B 1 616 ? 139.870 65.377 -10.717 1.00 52.05 616 GLN B O 1
ATOM 10862 N N . LEU B 1 617 ? 139.209 66.877 -12.260 1.00 43.87 617 LEU B N 1
ATOM 10863 C CA . LEU B 1 617 ? 139.343 65.952 -13.382 1.00 40.20 617 LEU B CA 1
ATOM 10864 C C . LEU B 1 617 ? 140.793 65.538 -13.575 1.00 47.79 617 LEU B C 1
ATOM 10865 O O . LEU B 1 617 ? 141.080 64.391 -13.913 1.00 45.31 617 LEU B O 1
ATOM 10870 N N . LEU B 1 618 ? 141.703 66.481 -13.358 1.00 50.96 618 LEU B N 1
ATOM 10871 C CA . LEU B 1 618 ? 143.126 66.236 -13.564 1.00 50.04 618 LEU B CA 1
ATOM 10872 C C . LEU B 1 618 ? 143.711 65.356 -12.459 1.00 48.27 618 LEU B C 1
ATOM 10873 O O . LEU B 1 618 ? 144.591 64.536 -12.715 1.00 47.54 618 LEU B O 1
ATOM 10878 N N . SER B 1 619 ? 143.216 65.528 -11.234 1.00 55.84 619 SER B N 1
ATOM 10879 C CA . SER B 1 619 ? 143.665 64.717 -10.102 1.00 42.22 619 SER B CA 1
ATOM 10880 C C . SER B 1 619 ? 143.317 63.259 -10.333 1.00 45.91 619 SER B C 1
ATOM 10881 O O . SER B 1 619 ? 144.131 62.365 -10.105 1.00 51.64 619 SER B O 1
ATOM 10884 N N . ILE B 1 620 ? 142.086 63.034 -10.778 1.00 47.08 620 ILE B N 1
ATOM 10885 C CA . ILE B 1 620 ? 141.621 61.708 -11.142 1.00 44.71 620 ILE B CA 1
ATOM 10886 C C . ILE B 1 620 ? 142.539 61.097 -12.198 1.00 34.21 620 ILE B C 1
ATOM 10887 O O . ILE B 1 620 ? 142.9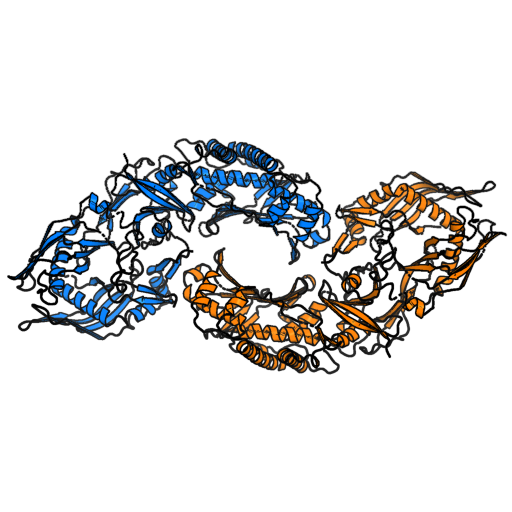35 59.934 -12.107 1.00 38.20 620 ILE B O 1
ATOM 10892 N N . LYS B 1 621 ? 142.892 61.891 -13.201 1.00 39.36 621 LYS B N 1
ATOM 10893 C CA . LYS B 1 621 ? 143.691 61.370 -14.305 1.00 42.26 621 LYS B CA 1
ATOM 10894 C C . LYS B 1 621 ? 145.095 61.001 -13.826 1.00 35.30 621 LYS B C 1
ATOM 10895 O O . LYS B 1 621 ? 145.635 59.971 -14.217 1.00 34.47 621 LYS B O 1
ATOM 10901 N N . LYS B 1 622 ? 145.671 61.840 -12.970 1.00 38.97 622 LYS B N 1
ATOM 10902 C CA . LYS B 1 622 ? 146.952 61.537 -12.325 1.00 62.57 622 LYS B CA 1
ATOM 10903 C C . LYS B 1 622 ? 146.915 60.219 -11.544 1.00 37.26 622 LYS B C 1
ATOM 10904 O O . LYS B 1 622 ? 147.769 59.358 -11.737 1.00 35.92 622 LYS B O 1
ATOM 10910 N N . ALA B 1 623 ? 145.926 60.066 -10.666 1.00 36.84 623 ALA B N 1
ATOM 10911 C CA . ALA B 1 623 ? 145.785 58.846 -9.865 1.00 42.01 623 ALA B CA 1
ATOM 10912 C C . ALA B 1 623 ? 145.604 57.599 -10.736 1.00 33.34 623 ALA B C 1
ATOM 10913 O O . ALA B 1 623 ? 146.146 56.532 -10.430 1.00 38.00 623 ALA B O 1
ATOM 10915 N N . ASN B 1 624 ? 144.843 57.730 -11.818 1.00 33.63 624 ASN B N 1
ATOM 10916 C CA . ASN B 1 624 ? 144.678 56.627 -12.765 1.00 45.46 624 ASN B CA 1
ATOM 10917 C C . ASN B 1 624 ? 145.963 56.304 -13.527 1.00 28.98 624 ASN B C 1
ATOM 10918 O O . ASN B 1 624 ? 146.235 55.145 -13.852 1.00 31.07 624 ASN B O 1
ATOM 10923 N N . ALA B 1 625 ? 146.749 57.333 -13.818 1.00 35.89 625 ALA B N 1
ATOM 10924 C CA . ALA B 1 625 ? 148.045 57.135 -14.456 1.00 31.74 625 ALA B CA 1
ATOM 10925 C C . ALA B 1 625 ? 149.012 56.428 -13.495 1.00 41.00 625 ALA B C 1
ATOM 10926 O O . ALA B 1 625 ? 149.886 55.672 -13.918 1.00 34.13 625 ALA B O 1
ATOM 10928 N N . LYS B 1 626 ? 148.848 56.664 -12.195 1.00 32.64 626 LYS B N 1
ATOM 10929 C CA . LYS B 1 626 ? 149.686 55.993 -11.212 1.00 34.76 626 LYS B CA 1
ATOM 10930 C C . LYS B 1 626 ? 149.383 54.507 -11.224 1.00 42.64 626 LYS B C 1
ATOM 10931 O O . LYS B 1 626 ? 150.288 53.678 -11.296 1.00 37.13 626 LYS B O 1
ATOM 10937 N N . ILE B 1 627 ? 148.099 54.179 -11.162 1.00 35.98 627 ILE B N 1
ATOM 10938 C CA . ILE B 1 627 ? 147.643 52.801 -11.263 1.00 38.01 627 ILE B CA 1
ATOM 10939 C C . ILE B 1 627 ? 148.154 52.179 -12.564 1.00 35.74 627 ILE B C 1
ATOM 10940 O O . ILE B 1 627 ? 148.708 51.076 -12.561 1.00 34.73 627 ILE B O 1
ATOM 10945 N N . SER B 1 628 ? 147.984 52.902 -13.666 1.00 31.14 628 SER B N 1
ATOM 10946 C CA . SER B 1 628 ? 148.480 52.443 -14.960 1.00 30.62 628 SER B CA 1
ATOM 10947 C C . SER B 1 628 ? 149.961 52.068 -14.898 1.00 26.76 628 SER B C 1
ATOM 10948 O O . SER B 1 628 ? 150.355 51.030 -15.429 1.00 31.54 628 SER B O 1
ATOM 10951 N N . THR B 1 629 ? 150.779 52.893 -14.245 1.00 28.19 629 THR B N 1
ATOM 10952 C CA . THR B 1 629 ? 152.221 52.618 -14.202 1.00 36.24 629 THR B CA 1
ATOM 10953 C C . THR B 1 629 ? 152.513 51.400 -13.346 1.00 47.20 629 THR B C 1
ATOM 10954 O O . THR B 1 629 ? 153.413 50.622 -13.654 1.00 32.03 629 THR B O 1
ATOM 10958 N N . GLU B 1 630 ? 151.749 51.243 -12.269 1.00 44.08 630 GLU B N 1
ATOM 10959 C CA . GLU B 1 630 ? 151.895 50.097 -11.384 1.00 45.27 630 GLU B CA 1
ATOM 10960 C C . GLU B 1 630 ? 151.607 48.803 -12.138 1.00 46.73 630 GLU B C 1
ATOM 10961 O O . GLU B 1 630 ? 152.348 47.835 -12.026 1.00 36.52 630 GLU B O 1
ATOM 10967 N N . GLU B 1 631 ? 150.552 48.793 -12.942 1.00 34.98 631 GLU B N 1
ATOM 10968 C CA . GLU B 1 631 ? 150.159 47.560 -13.613 1.00 31.67 631 GLU B CA 1
ATOM 10969 C C . GLU B 1 631 ? 151.084 47.214 -14.780 1.00 32.99 631 GLU B C 1
ATOM 10970 O O . GLU B 1 631 ? 151.480 46.054 -14.952 1.00 31.73 631 GLU B O 1
ATOM 10976 N N . VAL B 1 632 ? 151.440 48.215 -15.579 1.00 30.51 632 VAL B N 1
ATOM 10977 C CA . VAL B 1 632 ? 152.268 47.975 -16.750 1.00 27.59 632 VAL B CA 1
ATOM 10978 C C . VAL B 1 632 ? 153.695 47.678 -16.275 1.00 47.66 632 VAL B C 1
ATOM 10979 O O . VAL B 1 632 ? 154.484 47.022 -16.951 1.00 33.05 632 VAL B O 1
ATOM 10983 N N . GLY B 1 633 ? 154.000 48.105 -15.063 1.00 32.64 633 GLY B N 1
ATOM 10984 C CA . GLY B 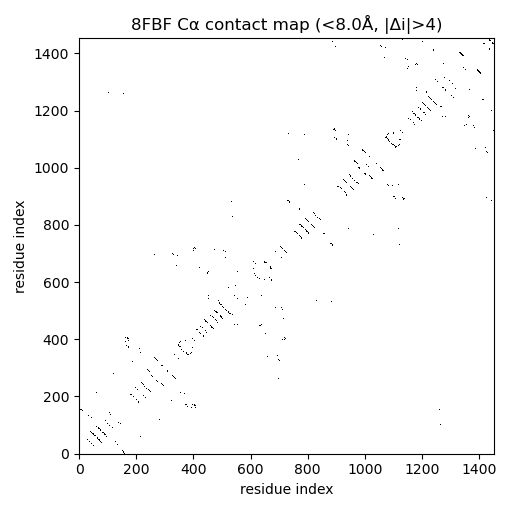1 633 ? 155.232 47.701 -14.410 1.00 32.76 633 GLY B CA 1
ATOM 10985 C C . GLY B 1 633 ? 155.398 46.192 -14.285 1.00 41.27 633 GLY B C 1
ATOM 10986 O O . GLY B 1 633 ? 156.515 45.702 -14.162 1.00 40.17 633 GLY B O 1
ATOM 10987 N N . LEU B 1 634 ? 154.301 45.444 -14.322 1.00 37.84 634 LEU B N 1
ATOM 10988 C CA . LEU B 1 634 ? 154.384 43.992 -14.173 1.00 33.41 634 LEU B CA 1
ATOM 10989 C C . LEU B 1 634 ? 154.392 43.254 -15.517 1.00 38.58 634 LEU B C 1
ATOM 10990 O O . LEU B 1 634 ? 154.458 42.023 -15.547 1.00 38.01 634 LEU B O 1
ATOM 10995 N N . ILE B 1 635 ? 154.317 43.997 -16.621 1.00 37.59 635 ILE B N 1
ATOM 10996 C CA . ILE B 1 635 ? 154.300 43.375 -17.948 1.00 32.72 635 ILE B CA 1
ATOM 10997 C C . ILE B 1 635 ? 155.646 42.697 -18.198 1.00 48.41 635 ILE B C 1
ATOM 10998 O O . ILE B 1 635 ? 156.691 43.177 -17.753 1.00 33.25 635 ILE B O 1
ATOM 11003 N N . SER B 1 636 ? 155.618 41.559 -18.881 1.00 30.47 636 SER B N 1
ATOM 11004 C CA . SER B 1 636 ? 156.851 40.854 -19.197 1.00 31.89 636 SER B CA 1
ATOM 11005 C C . SER B 1 636 ? 157.539 41.524 -20.371 1.00 30.36 636 SER B C 1
ATOM 11006 O O . SER B 1 636 ? 156.919 42.295 -21.115 1.00 32.98 636 SER B O 1
ATOM 11009 N N . GLN B 1 637 ? 158.819 41.221 -20.533 1.00 31.66 637 GLN B N 1
ATOM 11010 C CA . GLN B 1 637 ? 159.625 41.817 -21.597 1.00 52.13 637 GLN B CA 1
ATOM 11011 C C . GLN B 1 637 ? 159.044 41.568 -22.987 1.00 40.85 637 GLN B C 1
ATOM 11012 O O . GLN B 1 637 ? 159.193 42.401 -23.881 1.00 40.91 637 GLN B O 1
ATOM 11018 N N . ASN B 1 638 ? 158.379 40.432 -23.168 1.00 45.57 638 ASN B N 1
ATOM 11019 C CA . ASN B 1 638 ? 157.788 40.090 -24.464 1.00 40.35 638 ASN B CA 1
ATOM 11020 C C . ASN B 1 638 ? 156.356 40.598 -24.628 1.00 45.11 638 ASN B C 1
ATOM 11021 O O . ASN B 1 638 ? 155.632 40.178 -25.533 1.00 32.63 638 ASN B O 1
ATOM 11026 N N . GLY B 1 639 ? 155.941 41.484 -23.730 1.00 28.90 639 GLY B N 1
ATOM 11027 C CA . GLY B 1 639 ? 154.644 42.127 -23.837 1.00 24.51 639 GLY B CA 1
ATOM 11028 C C . GLY B 1 639 ? 153.471 41.351 -23.255 1.00 26.42 639 GLY B C 1
ATOM 11029 O O . GLY B 1 639 ? 152.334 41.836 -23.251 1.00 28.92 639 GLY B O 1
ATOM 11030 N N . SER B 1 640 ? 153.728 40.142 -22.771 1.00 27.18 640 SER B N 1
ATOM 11031 C CA . SER B 1 640 ? 152.667 39.374 -22.143 1.00 31.97 640 SER B CA 1
ATOM 11032 C C . SER B 1 640 ? 152.569 39.745 -20.671 1.00 30.57 640 SER B C 1
ATOM 11033 O O . SER B 1 640 ? 153.541 40.212 -20.079 1.00 46.21 640 SER B O 1
ATOM 11036 N N . THR B 1 641 ? 151.385 39.547 -20.096 1.00 33.34 641 THR B N 1
ATOM 11037 C CA . THR B 1 641 ? 151.191 39.661 -18.652 1.00 30.28 641 THR B CA 1
ATOM 11038 C C . THR B 1 641 ? 150.673 38.313 -18.137 1.00 32.46 641 THR B C 1
ATOM 11039 O O . THR B 1 641 ? 149.867 37.669 -18.809 1.00 37.07 641 THR B O 1
ATOM 11043 N N . SER B 1 642 ? 151.131 37.871 -16.961 1.00 34.69 642 SER B N 1
ATOM 11044 C CA . SER B 1 642 ? 150.796 36.530 -16.505 1.00 37.20 642 SER B CA 1
ATOM 11045 C C . SER B 1 642 ? 149.314 36.425 -16.171 1.00 37.08 642 SER B C 1
ATOM 11046 O O . SER B 1 642 ? 148.671 37.427 -15.867 1.00 37.94 642 SER B O 1
ATOM 11049 N N . LEU B 1 643 ? 148.777 35.212 -16.234 1.00 38.91 643 LEU B N 1
ATOM 11050 C CA . LEU B 1 643 ? 147.376 34.986 -15.897 1.00 53.10 643 LEU B CA 1
ATOM 11051 C C . LEU B 1 643 ? 147.126 35.358 -14.447 1.00 46.43 643 LEU B C 1
ATOM 11052 O O . LEU B 1 643 ? 146.064 35.879 -14.097 1.00 39.46 643 LEU B O 1
ATOM 11057 N N . GLU B 1 644 ? 148.119 35.100 -13.605 1.00 44.30 644 GLU B N 1
ATOM 11058 C CA . GLU B 1 644 ? 148.006 35.441 -12.193 1.00 43.57 644 GLU B CA 1
ATOM 11059 C C . GLU B 1 644 ? 147.866 36.956 -12.010 1.00 48.01 644 GLU B C 1
ATOM 11060 O O . GLU B 1 644 ? 146.992 37.419 -11.276 1.00 46.57 644 GLU B O 1
ATOM 11066 N N . ASN B 1 645 ? 148.705 37.728 -12.693 1.00 39.34 645 ASN B N 1
ATOM 11067 C CA . ASN B 1 645 ? 148.622 39.180 -12.589 1.00 37.34 645 ASN B CA 1
ATOM 11068 C C . ASN B 1 645 ? 147.355 39.743 -13.229 1.00 47.41 645 ASN B C 1
ATOM 11069 O O . ASN B 1 645 ? 146.769 40.679 -12.697 1.00 34.50 645 ASN B O 1
ATOM 11074 N N . LEU B 1 646 ? 146.934 39.186 -14.363 1.00 34.31 646 LEU B N 1
ATOM 11075 C CA . LEU B 1 646 ? 145.687 39.625 -15.000 1.00 32.53 646 LEU B CA 1
ATOM 11076 C C . LEU B 1 646 ? 144.479 39.374 -14.103 1.00 37.89 646 LEU B C 1
ATOM 11077 O O . LEU B 1 646 ? 143.575 40.211 -14.005 1.00 36.62 646 LEU B O 1
ATOM 11082 N N . ALA B 1 647 ? 144.460 38.210 -13.464 1.00 36.15 647 ALA B N 1
ATOM 11083 C CA . ALA B 1 647 ? 143.373 37.874 -12.556 1.00 38.71 647 ALA B CA 1
ATOM 11084 C C . ALA B 1 647 ? 143.319 38.878 -11.414 1.00 43.56 647 ALA B C 1
ATOM 11085 O O . ALA B 1 647 ? 142.242 39.259 -10.971 1.00 39.56 647 ALA B O 1
ATOM 11087 N N . ILE B 1 648 ? 144.487 39.317 -10.959 1.00 56.74 648 ILE B N 1
ATOM 11088 C CA . ILE B 1 648 ? 144.583 40.314 -9.900 1.00 41.49 648 ILE B CA 1
ATOM 11089 C C . ILE B 1 648 ? 143.992 41.665 -10.338 1.00 37.77 648 ILE B C 1
ATOM 11090 O O . ILE B 1 648 ? 143.355 42.363 -9.544 1.00 38.28 648 ILE B O 1
ATOM 11095 N N . PHE B 1 649 ? 144.189 42.019 -11.607 1.00 33.83 649 PHE B N 1
ATOM 11096 C CA . PHE B 1 649 ? 143.668 43.271 -12.162 1.00 31.76 649 PHE B CA 1
ATOM 11097 C C . PHE B 1 649 ? 142.153 43.233 -12.277 1.00 33.20 649 PHE B C 1
ATOM 11098 O O . PHE B 1 649 ? 141.469 44.232 -12.056 1.00 45.99 649 PHE B O 1
ATOM 11106 N N . LYS B 1 650 ? 141.641 42.060 -12.626 1.00 35.40 650 LYS B N 1
ATOM 11107 C CA . LYS B 1 650 ? 140.222 41.870 -12.867 1.00 36.81 650 LYS B CA 1
ATOM 11108 C C . LYS B 1 650 ? 139.458 41.653 -11.560 1.00 42.04 650 LYS B C 1
ATOM 11109 O O . LYS B 1 650 ? 138.320 42.106 -11.406 1.00 34.33 650 LYS B O 1
ATOM 11115 N N . ASN B 1 651 ? 140.093 40.972 -10.612 1.00 44.51 651 ASN B N 1
ATOM 11116 C CA . ASN B 1 651 ? 139.442 40.664 -9.341 1.00 42.13 651 ASN B CA 1
ATOM 11117 C C . ASN B 1 651 ? 139.345 41.851 -8.382 1.00 39.63 651 ASN B C 1
ATOM 11118 O O . ASN B 1 651 ? 138.516 41.837 -7.482 1.00 42.17 651 ASN B O 1
ATOM 11123 N N . LYS B 1 652 ? 140.170 42.877 -8.565 1.00 41.35 652 LYS B N 1
ATOM 11124 C CA . LYS B 1 652 ? 140.040 44.079 -7.741 1.00 48.95 652 LYS B CA 1
ATOM 11125 C C . LYS B 1 652 ? 138.938 44.989 -8.271 1.00 35.75 652 LYS B C 1
ATOM 11126 O O . LYS B 1 652 ? 139.042 45.488 -9.399 1.00 33.75 652 LYS B O 1
ATOM 11132 N N . PRO B 1 653 ? 137.880 45.202 -7.473 1.00 50.47 653 PRO B N 1
ATOM 11133 C CA . PRO B 1 653 ? 136.771 46.056 -7.913 1.00 40.91 653 PRO B CA 1
ATOM 11134 C C . PRO B 1 653 ? 137.221 47.495 -8.139 1.00 34.78 653 PRO B C 1
ATOM 11135 O O . PRO B 1 653 ? 137.829 48.102 -7.253 1.00 49.49 653 PRO B O 1
ATOM 11139 N N . ARG B 1 654 ? 136.941 48.022 -9.324 1.00 32.96 654 ARG B N 1
ATOM 11140 C CA . ARG B 1 654 ? 137.244 49.406 -9.651 1.00 32.10 654 ARG B CA 1
ATOM 11141 C C . ARG B 1 654 ? 136.032 50.007 -10.363 1.00 31.41 654 ARG B C 1
ATOM 11142 O O . ARG B 1 654 ? 135.301 49.291 -11.043 1.00 38.25 654 ARG B O 1
ATOM 11150 N N . PRO B 1 655 ? 135.809 51.320 -10.189 1.00 31.68 655 PRO B N 1
ATOM 11151 C CA . PRO B 1 655 ? 134.710 51.965 -10.906 1.00 36.75 655 PRO B CA 1
ATOM 11152 C C . PRO B 1 655 ? 134.926 51.829 -12.408 1.00 45.19 655 PRO B C 1
ATOM 11153 O O . PRO B 1 655 ? 136.070 51.778 -12.887 1.00 28.48 655 PRO B O 1
ATOM 11157 N N . ILE B 1 656 ? 133.835 51.740 -13.151 1.00 31.58 656 ILE B N 1
ATOM 11158 C CA . ILE B 1 656 ? 133.957 51.574 -14.595 1.00 31.30 656 ILE B CA 1
ATOM 11159 C C . ILE B 1 656 ? 134.750 52.733 -15.202 1.00 27.04 656 ILE B C 1
ATOM 11160 O O . ILE B 1 656 ? 135.541 52.526 -16.117 1.00 25.83 656 ILE B O 1
ATOM 11165 N N . GLY B 1 657 ? 134.555 53.945 -14.692 1.00 27.96 657 GLY B N 1
ATOM 11166 C CA . GLY B 1 657 ? 135.264 55.106 -15.210 1.00 31.31 657 GLY B CA 1
ATOM 11167 C C . GLY B 1 657 ? 136.770 54.980 -15.071 1.00 41.20 657 GLY B C 1
ATOM 11168 O O . GLY B 1 657 ? 137.522 55.361 -15.975 1.00 29.12 657 GLY B O 1
ATOM 11169 N N . GLU B 1 658 ? 137.206 54.445 -13.933 1.00 33.76 658 GLU B N 1
ATOM 11170 C CA . GLU B 1 658 ? 138.615 54.104 -13.722 1.00 30.85 658 GLU B CA 1
ATOM 11171 C C . GLU B 1 658 ? 139.137 53.134 -14.774 1.00 27.00 658 GLU B C 1
ATOM 11172 O O . GLU B 1 658 ? 140.148 53.398 -15.431 1.00 28.71 658 GLU B O 1
ATOM 11178 N N . ARG B 1 659 ? 138.450 52.006 -14.933 1.00 25.63 659 ARG B N 1
ATOM 11179 C CA . ARG B 1 659 ? 138.920 50.960 -15.830 1.00 25.32 659 ARG B CA 1
ATOM 11180 C C . ARG B 1 659 ? 139.022 51.486 -17.253 1.00 29.35 659 ARG B C 1
ATOM 11181 O O . ARG B 1 659 ? 140.019 51.249 -17.956 1.00 27.40 659 ARG B O 1
ATOM 11189 N N . VAL B 1 660 ? 138.004 52.231 -17.662 1.00 28.81 660 VAL B N 1
ATOM 11190 C CA . VAL B 1 660 ? 137.971 52.765 -19.027 1.00 26.33 660 VAL B CA 1
ATOM 11191 C C . VAL B 1 660 ? 139.065 53.812 -19.236 1.00 25.14 660 VAL B C 1
ATOM 11192 O O . VAL B 1 660 ? 139.773 53.782 -20.240 1.00 24.17 660 VAL B O 1
ATOM 11196 N N . GLN B 1 661 ? 139.231 54.724 -18.285 1.00 23.82 661 GLN B N 1
ATOM 11197 C CA . GLN B 1 661 ? 140.255 55.757 -18.442 1.00 33.11 661 GLN B CA 1
ATOM 11198 C C . GLN B 1 661 ? 141.668 55.164 -18.400 1.00 28.15 661 GLN B C 1
ATOM 11199 O O . GLN B 1 661 ? 142.557 55.623 -19.122 1.00 24.06 661 GLN B O 1
ATOM 11205 N N . ILE B 1 662 ? 141.869 54.140 -17.574 1.00 26.02 662 ILE B N 1
ATOM 11206 C CA . ILE B 1 662 ? 143.170 53.464 -17.478 1.00 35.45 662 ILE B CA 1
ATOM 11207 C C . ILE B 1 662 ? 143.520 52.789 -18.793 1.00 51.09 662 ILE B C 1
ATOM 11208 O O . ILE B 1 662 ? 144.652 52.856 -19.296 1.00 26.49 662 ILE B O 1
ATOM 11213 N N . LEU B 1 663 ? 142.518 52.129 -19.344 1.00 24.77 663 LEU B N 1
ATOM 11214 C CA . LEU B 1 663 ? 142.628 51.501 -20.645 1.00 31.09 663 LEU B CA 1
ATOM 11215 C C . LEU B 1 663 ? 143.190 52.465 -21.691 1.00 33.60 663 LEU B C 1
ATOM 11216 O O . LEU B 1 663 ? 144.082 52.115 -22.452 1.00 21.47 663 LEU B O 1
ATOM 11221 N N . GLY B 1 664 ? 142.673 53.687 -21.709 1.00 25.97 664 GLY B N 1
ATOM 11222 C CA . GLY B 1 664 ? 143.143 54.689 -22.650 1.00 22.03 664 GLY B CA 1
ATOM 11223 C C . GLY B 1 664 ? 144.565 55.149 -22.395 1.00 23.18 664 GLY B C 1
ATOM 11224 O O . GLY B 1 664 ? 145.334 55.354 -23.335 1.00 24.68 664 GLY B O 1
ATOM 11225 N N . LEU B 1 665 ? 144.909 55.340 -21.129 1.00 25.47 665 LEU B N 1
ATOM 11226 C CA . LEU B 1 665 ? 146.254 55.751 -20.759 1.00 32.85 665 LEU B CA 1
ATOM 11227 C C . LEU B 1 665 ? 147.269 54.724 -21.221 1.00 27.10 665 LEU B C 1
ATOM 11228 O O . LEU B 1 665 ? 148.315 55.069 -21.758 1.00 24.74 665 LEU B O 1
ATOM 11233 N N . LYS B 1 666 ? 146.947 53.454 -21.021 1.00 29.39 666 LYS B N 1
ATOM 11234 C CA . LYS B 1 666 ? 147.850 52.386 -21.416 1.00 23.87 666 LYS B CA 1
ATOM 11235 C C . LYS B 1 666 ? 147.922 52.228 -22.940 1.00 32.48 666 LYS B C 1
ATOM 11236 O O . LYS B 1 666 ? 149.002 52.003 -23.491 1.00 20.05 666 LYS B O 1
ATOM 11242 N N . LEU B 1 667 ? 146.783 52.340 -23.622 1.00 21.02 667 LEU B N 1
ATOM 11243 C CA . LEU B 1 667 ? 146.781 52.265 -25.086 1.00 28.11 667 LEU B CA 1
ATOM 11244 C C . LEU B 1 667 ? 147.723 53.298 -25.698 1.00 25.38 667 LEU B C 1
ATOM 11245 O O . LEU B 1 667 ? 148.560 52.962 -26.531 1.00 20.78 667 LEU B O 1
ATOM 11250 N N . VAL B 1 668 ? 147.579 54.550 -25.276 1.00 25.75 668 VAL B N 1
ATOM 11251 C CA . VAL B 1 668 ? 148.345 55.644 -25.850 1.00 21.78 668 VAL B CA 1
ATOM 11252 C C . VAL B 1 668 ? 149.830 55.394 -25.665 1.00 43.90 668 VAL B C 1
ATOM 11253 O O . VAL B 1 668 ? 150.613 55.513 -26.608 1.00 27.63 668 VAL B O 1
ATOM 11257 N N . SER B 1 669 ? 150.200 54.996 -24.455 1.00 23.13 669 SER B N 1
ATOM 11258 C CA . SER B 1 669 ? 151.586 54.718 -24.121 1.00 20.97 669 SER B CA 1
ATOM 11259 C C . SER B 1 669 ? 152.138 53.548 -24.910 1.00 23.44 669 SER B C 1
ATOM 11260 O O . SER B 1 669 ? 153.238 53.631 -25.441 1.00 27.87 669 SER B O 1
ATOM 11263 N N . GLY B 1 670 ? 151.372 52.464 -24.992 1.00 27.66 670 GLY B N 1
ATOM 11264 C CA . GLY B 1 670 ? 151.809 51.278 -25.708 1.00 24.27 670 GLY B CA 1
ATOM 11265 C C . GLY B 1 670 ? 152.073 51.546 -27.179 1.00 30.31 670 GLY B C 1
ATOM 11266 O O . GLY B 1 670 ? 153.126 51.193 -27.713 1.00 28.42 670 GLY B O 1
ATOM 11267 N N . LEU B 1 671 ? 151.119 52.182 -27.844 1.00 20.74 671 LEU B N 1
ATOM 11268 C CA . LEU B 1 671 ? 151.299 52.492 -29.268 1.00 18.34 671 LEU B CA 1
ATOM 11269 C C . LEU B 1 671 ? 152.509 53.399 -29.490 1.00 19.68 671 LEU B C 1
ATOM 11270 O O . LEU B 1 671 ? 153.324 53.159 -30.376 1.00 24.98 671 LEU B O 1
ATOM 11275 N N . ILE B 1 672 ? 152.617 54.452 -28.692 1.00 22.18 672 ILE B N 1
ATOM 11276 C CA . ILE B 1 672 ? 153.705 55.410 -28.839 1.00 19.51 672 ILE B CA 1
ATOM 11277 C C . ILE B 1 672 ? 155.089 54.808 -28.507 1.00 21.87 672 ILE B C 1
ATOM 11278 O O . ILE B 1 672 ? 156.086 55.200 -29.105 1.00 23.16 672 ILE B O 1
ATOM 11283 N N . THR B 1 673 ? 155.156 53.828 -27.607 1.00 19.54 673 THR B N 1
ATOM 11284 C CA . THR B 1 673 ? 156.450 53.228 -27.262 1.00 25.26 673 THR B CA 1
ATOM 11285 C C . THR B 1 673 ? 157.064 52.487 -28.428 1.00 28.80 673 THR B C 1
ATOM 11286 O O . THR B 1 673 ? 158.276 52.307 -28.471 1.00 25.33 673 THR B O 1
ATOM 11290 N N . THR B 1 674 ? 156.224 52.061 -29.364 1.00 26.56 674 THR B N 1
ATOM 11291 C CA . THR B 1 674 ? 156.692 51.412 -30.591 1.00 25.49 674 THR B CA 1
ATOM 11292 C C . THR B 1 674 ? 157.711 52.270 -31.357 1.00 19.55 674 THR B C 1
ATOM 11293 O O . THR B 1 674 ? 158.602 51.740 -32.033 1.00 25.93 674 THR B O 1
ATOM 11297 N N . PHE B 1 675 ? 157.565 53.592 -31.259 1.00 20.67 675 PHE B N 1
ATOM 11298 C CA . PHE B 1 675 ? 158.501 54.532 -31.873 1.00 23.21 675 PHE B CA 1
ATOM 11299 C C . PHE B 1 675 ? 159.815 54.628 -31.107 1.00 33.09 675 PHE B C 1
ATOM 11300 O O . PHE B 1 675 ? 160.760 55.260 -31.574 1.00 26.98 675 PHE B O 1
ATOM 11308 N N . GLY B 1 676 ? 159.866 54.037 -29.915 1.00 23.21 676 GLY B N 1
ATOM 11309 C CA . GLY B 1 676 ? 160.941 54.338 -28.987 1.00 36.61 676 GLY B CA 1
ATOM 11310 C C . GLY B 1 676 ? 161.823 53.202 -28.506 1.00 27.19 676 GLY B C 1
ATOM 11311 O O . GLY B 1 676 ? 162.530 53.356 -27.508 1.00 29.38 676 GLY B O 1
ATOM 11312 N N . TRP B 1 677 ? 161.815 52.068 -29.204 1.00 23.32 677 TRP B N 1
ATOM 11313 C CA . TRP B 1 677 ? 162.702 50.972 -28.814 1.00 37.99 677 TRP B CA 1
ATOM 11314 C C . TRP B 1 677 ? 164.175 51.386 -28.943 1.00 29.24 677 TRP B C 1
ATOM 11315 O O . TRP B 1 677 ? 164.546 52.172 -29.815 1.00 28.64 677 TRP B O 1
ATOM 11326 N N . SER B 1 678 ? 165.002 50.839 -28.066 1.00 25.50 678 SER B N 1
ATOM 11327 C CA . SER B 1 678 ? 166.451 51.044 -28.103 1.00 29.53 678 SER B CA 1
ATOM 11328 C C . SER B 1 678 ? 167.127 49.717 -27.802 1.00 28.29 678 SER B C 1
ATOM 11329 O O . SER B 1 678 ? 166.490 48.808 -27.277 1.00 33.66 678 SER B O 1
ATOM 11332 N N . ILE B 1 679 ? 168.399 49.582 -28.149 1.00 29.67 679 ILE B N 1
ATOM 11333 C CA . ILE B 1 679 ? 169.123 48.374 -27.785 1.00 31.25 679 ILE B CA 1
ATOM 11334 C C . ILE B 1 679 ? 169.110 48.193 -26.262 1.00 32.81 679 ILE B C 1
ATOM 11335 O O . ILE B 1 679 ? 169.471 49.104 -25.522 1.00 33.62 679 ILE B O 1
ATOM 11340 N N . GLY B 1 680 ? 168.670 47.026 -25.802 1.00 32.94 680 GLY B N 1
ATOM 11341 C CA . GLY B 1 680 ? 168.626 46.731 -24.371 1.00 34.49 680 GLY B CA 1
ATOM 11342 C C . GLY B 1 680 ? 167.499 47.388 -23.582 1.00 38.58 680 GLY B C 1
ATOM 11343 O O . GLY B 1 680 ? 167.550 47.426 -22.340 1.00 34.94 680 GLY B O 1
ATOM 11344 N N . PHE B 1 681 ? 166.472 47.896 -24.267 1.00 31.11 681 PHE B N 1
ATOM 11345 C CA . PHE B 1 681 ? 165.403 48.590 -23.545 1.00 30.26 681 PHE B CA 1
ATOM 11346 C C . PHE B 1 681 ? 164.628 47.637 -22.647 1.00 33.40 681 PHE B C 1
ATOM 11347 O O . PHE B 1 681 ? 164.499 46.452 -22.948 1.00 41.60 681 PHE B O 1
ATOM 11355 N N . VAL B 1 682 ? 164.096 48.173 -21.556 1.00 42.86 682 VAL B N 1
ATOM 11356 C CA . VAL B 1 682 ? 163.233 47.416 -20.660 1.00 31.31 682 VAL B CA 1
ATOM 11357 C C . VAL B 1 682 ? 161.786 47.856 -20.916 1.00 29.17 682 VAL B C 1
ATOM 11358 O O . VAL B 1 682 ? 161.464 49.036 -20.796 1.00 38.29 682 VAL B O 1
ATOM 11362 N N . LEU B 1 683 ? 160.924 46.921 -21.303 1.00 37.46 683 LEU B N 1
ATOM 11363 C CA . LEU B 1 683 ? 159.568 47.279 -21.747 1.00 28.92 683 LEU B CA 1
ATOM 11364 C C . LEU B 1 683 ? 158.690 47.933 -20.650 1.00 38.10 683 LEU B C 1
ATOM 11365 O O . LEU B 1 683 ? 158.099 48.984 -20.896 1.00 35.17 683 LEU B O 1
ATOM 11370 N N . PRO B 1 684 ? 158.608 47.334 -19.445 1.00 29.96 684 PRO B N 1
ATOM 11371 C CA . PRO B 1 684 ? 157.809 48.016 -18.420 1.00 44.36 684 PRO B CA 1
ATOM 11372 C C . PRO B 1 684 ? 158.315 49.423 -18.140 1.00 28.58 684 PRO B C 1
ATOM 11373 O O . PRO B 1 684 ? 157.522 50.329 -17.880 1.00 40.83 684 PRO B O 1
ATOM 11377 N N . ASP B 1 685 ? 159.629 49.600 -18.199 1.00 35.86 685 ASP B N 1
ATOM 11378 C CA . ASP B 1 685 ? 160.217 50.897 -17.918 1.00 40.51 685 ASP B CA 1
ATOM 11379 C C . ASP B 1 685 ? 159.784 51.944 -18.937 1.00 33.27 685 ASP B C 1
ATOM 11380 O O . ASP B 1 685 ? 159.360 53.036 -18.556 1.00 42.27 685 ASP B O 1
ATOM 11385 N N . ILE B 1 686 ? 159.878 51.617 -20.226 1.00 39.47 686 ILE B N 1
ATOM 11386 C CA . ILE B 1 686 ? 159.556 52.591 -21.260 1.00 37.56 686 ILE B CA 1
ATOM 11387 C C . ILE B 1 686 ? 158.051 52.889 -21.279 1.00 27.60 686 ILE B C 1
ATOM 11388 O O . ILE B 1 686 ? 157.652 54.034 -21.500 1.00 34.13 686 ILE B O 1
ATOM 11393 N N . LEU B 1 687 ? 157.217 51.890 -20.994 1.00 31.22 687 LEU B N 1
ATOM 11394 C CA . LEU B 1 687 ? 155.771 52.132 -20.901 1.00 34.21 687 LEU B CA 1
ATOM 11395 C C . LEU B 1 687 ? 155.452 53.079 -19.741 1.00 24.47 687 LEU B C 1
ATOM 11396 O O . LEU B 1 687 ? 154.680 54.025 -19.903 1.00 30.30 687 LEU B O 1
ATOM 11401 N N . LYS B 1 688 ? 156.066 52.841 -18.582 1.00 30.45 688 LYS B N 1
ATOM 11402 C CA . LYS B 1 688 ? 155.877 53.738 -17.446 1.00 36.79 688 LYS B CA 1
ATOM 11403 C C . LYS B 1 688 ? 156.346 55.148 -17.799 1.00 39.96 688 LYS B C 1
ATOM 11404 O O . LYS B 1 688 ? 155.637 56.119 -17.556 1.00 32.45 688 LYS B O 1
ATOM 11410 N N . ASP B 1 689 ? 157.524 55.249 -18.409 1.00 40.72 689 ASP B N 1
ATOM 11411 C CA . ASP B 1 689 ? 158.097 56.539 -18.782 1.00 29.14 689 ASP B CA 1
ATOM 11412 C C . ASP B 1 689 ? 157.169 57.346 -19.682 1.00 34.41 689 ASP B C 1
ATOM 11413 O O . ASP B 1 689 ? 157.011 58.552 -19.495 1.00 36.03 689 ASP B O 1
ATOM 11418 N N . VAL B 1 690 ? 156.551 56.679 -20.653 1.00 32.52 690 VAL B N 1
ATOM 11419 C CA . VAL B 1 690 ? 155.677 57.357 -21.599 1.00 26.71 690 VAL B CA 1
ATOM 11420 C C . VAL B 1 690 ? 154.358 57.762 -20.943 1.00 37.43 690 VAL B C 1
ATOM 11421 O O . VAL B 1 690 ? 153.862 58.871 -21.161 1.00 33.68 690 VAL B O 1
ATOM 11425 N N . ILE B 1 691 ? 153.788 56.863 -20.146 1.00 29.85 691 ILE B N 1
ATOM 11426 C CA . ILE B 1 691 ? 152.632 57.210 -19.316 1.00 34.36 691 ILE B CA 1
ATOM 11427 C C . ILE B 1 691 ? 152.931 58.461 -18.489 1.00 28.75 691 ILE B C 1
ATOM 11428 O O . ILE B 1 691 ? 152.160 59.426 -18.496 1.00 30.96 691 ILE B O 1
ATOM 11433 N N . ASN B 1 692 ? 154.070 58.458 -17.804 1.00 28.64 692 ASN B N 1
ATOM 11434 C CA . ASN B 1 692 ? 154.421 59.559 -16.907 1.00 33.12 692 ASN B CA 1
ATOM 11435 C C . ASN B 1 692 ? 154.731 60.848 -17.659 1.00 36.38 692 ASN B C 1
ATOM 11436 O O . ASN B 1 692 ? 154.352 61.930 -17.217 1.00 42.24 692 ASN B O 1
ATOM 11441 N N . ALA B 1 693 ? 155.413 60.729 -18.800 1.00 35.06 693 ALA B N 1
ATOM 11442 C CA . ALA B 1 693 ? 155.716 61.897 -19.628 1.00 39.66 693 ALA B CA 1
ATOM 11443 C C . ALA B 1 693 ? 154.433 62.530 -20.169 1.00 36.49 693 ALA B C 1
ATOM 11444 O O . ALA B 1 693 ? 154.312 63.754 -20.247 1.00 38.55 693 ALA B O 1
ATOM 11446 N N . ASN B 1 694 ? 153.467 61.692 -20.524 1.00 29.71 694 ASN B N 1
ATOM 11447 C CA . ASN B 1 694 ? 152.225 62.183 -21.097 1.00 33.95 694 ASN B CA 1
ATOM 11448 C C . ASN B 1 694 ? 151.426 62.962 -20.077 1.00 47.04 694 ASN B C 1
ATOM 11449 O O . ASN B 1 694 ? 150.931 64.054 -20.361 1.00 50.30 694 ASN B O 1
ATOM 11454 N N . ILE B 1 695 ? 151.319 62.403 -18.880 1.00 43.43 695 ILE B N 1
ATOM 11455 C CA . ILE B 1 695 ? 150.550 63.039 -17.838 1.00 45.86 695 ILE B CA 1
ATOM 11456 C C . ILE B 1 695 ? 151.264 64.300 -17.352 1.00 45.22 695 ILE B C 1
ATOM 11457 O O . ILE B 1 695 ? 150.618 65.258 -16.941 1.00 46.62 695 ILE B O 1
ATOM 11462 N N . ASN B 1 696 ? 152.592 64.321 -17.442 1.00 46.03 696 ASN B N 1
ATOM 11463 C CA . ASN B 1 696 ? 153.365 65.460 -16.953 1.00 42.74 696 ASN B CA 1
ATOM 11464 C C . ASN B 1 696 ? 153.700 66.467 -18.052 1.00 48.17 696 ASN B C 1
ATOM 11465 O O . ASN B 1 696 ? 154.452 67.417 -17.820 1.00 53.86 696 ASN B O 1
ATOM 11470 N N . ASN B 1 697 ? 153.133 66.253 -19.238 1.00 54.97 697 ASN B N 1
ATOM 11471 C CA . ASN B 1 697 ? 153.414 67.078 -20.416 1.00 53.03 697 ASN B CA 1
ATOM 11472 C C . ASN B 1 697 ? 154.913 67.226 -20.681 1.00 40.75 697 ASN B C 1
ATOM 11473 O O . ASN B 1 697 ? 155.395 68.315 -20.982 1.00 44.93 697 ASN B O 1
ATOM 11478 N N . ASN B 1 698 ? 155.645 66.125 -20.558 1.00 36.72 698 ASN B N 1
ATOM 11479 C CA . ASN B 1 698 ? 157.089 66.135 -20.757 1.00 37.56 698 ASN B CA 1
ATOM 11480 C C . ASN B 1 698 ? 157.459 65.736 -22.191 1.00 35.78 698 ASN B C 1
ATOM 11481 O O . ASN B 1 698 ? 157.653 64.559 -22.483 1.00 44.95 698 ASN B O 1
ATOM 11486 N N . PHE B 1 699 ? 157.565 66.724 -23.072 1.00 37.22 699 PHE B N 1
ATOM 11487 C CA . PHE B 1 699 ? 157.840 66.480 -24.490 1.00 37.81 699 PHE B CA 1
ATOM 11488 C C . PHE B 1 699 ? 159.219 65.859 -24.710 1.00 35.23 699 PHE B C 1
ATOM 11489 O O . PHE B 1 699 ? 159.365 64.922 -25.493 1.00 33.21 699 PHE B O 1
ATOM 11497 N N . GLU B 1 700 ? 160.225 66.378 -24.011 1.00 37.52 700 GLU B N 1
ATOM 11498 C CA . GLU B 1 700 ? 161.616 65.967 -24.232 1.00 39.83 700 GLU B CA 1
ATOM 11499 C C . GLU B 1 700 ? 161.866 64.472 -24.014 1.00 35.85 700 GLU B C 1
ATOM 11500 O O . GLU B 1 700 ? 162.751 63.890 -24.639 1.00 39.31 700 GLU B O 1
ATOM 11506 N N . VAL B 1 701 ? 161.082 63.854 -23.139 1.00 40.28 701 VAL B N 1
ATOM 11507 C CA . VAL B 1 701 ? 161.249 62.440 -22.812 1.00 58.89 701 VAL B CA 1
ATOM 11508 C C . VAL B 1 701 ? 160.581 61.509 -23.842 1.00 44.81 701 VAL B C 1
ATOM 11509 O O . VAL B 1 701 ? 161.017 60.372 -24.035 1.00 31.21 701 VAL B O 1
ATOM 11513 N N . LEU B 1 702 ? 159.561 62.013 -24.534 1.00 31.83 702 LEU B N 1
ATOM 11514 C CA . LEU B 1 702 ? 158.783 61.212 -25.474 1.00 27.59 702 LEU B CA 1
ATOM 11515 C C . LEU B 1 702 ? 159.592 60.805 -26.706 1.00 26.92 702 LEU B C 1
ATOM 11516 O O . LEU B 1 702 ? 160.497 61.524 -27.120 1.00 28.22 702 LEU B O 1
ATOM 11521 N N . PRO B 1 703 ? 159.273 59.635 -27.285 1.00 25.76 703 PRO B N 1
ATOM 11522 C CA . PRO B 1 703 ? 159.967 59.156 -28.487 1.00 34.37 703 PRO B CA 1
ATOM 11523 C C . PRO B 1 703 ? 159.852 60.142 -29.659 1.00 31.33 703 PRO B C 1
ATOM 11524 O O . PRO B 1 703 ? 158.794 60.746 -29.860 1.00 31.80 703 PRO B O 1
ATOM 11528 N N . GLY B 1 704 ? 160.938 60.321 -30.401 1.00 28.59 704 GLY B N 1
ATOM 11529 C CA . GLY B 1 704 ? 160.916 61.167 -31.584 1.00 41.55 704 GLY B CA 1
ATOM 11530 C C . GLY B 1 704 ? 160.547 60.376 -32.827 1.00 27.48 704 GLY B C 1
ATOM 11531 O O . GLY B 1 704 ? 160.574 59.144 -32.823 1.00 35.86 704 GLY B O 1
ATOM 11532 N N . ILE B 1 705 ? 160.183 61.071 -33.900 1.00 25.03 705 ILE B N 1
ATOM 11533 C CA . ILE B 1 705 ? 159.920 60.372 -35.147 1.00 27.35 705 ILE B CA 1
ATOM 11534 C C . ILE B 1 705 ? 161.238 59.965 -35.825 1.00 31.97 705 ILE B C 1
ATOM 11535 O O . ILE B 1 705 ? 161.294 58.975 -36.549 1.00 27.44 705 ILE B O 1
ATOM 11540 N N . GLN B 1 706 ? 162.308 60.705 -35.558 1.00 37.27 706 GLN B N 1
ATOM 11541 C CA . GLN B 1 706 ? 163.530 60.533 -36.331 1.00 40.78 706 GLN B CA 1
ATOM 11542 C C . GLN B 1 706 ? 164.230 59.201 -36.010 1.00 34.44 706 GLN B C 1
ATOM 11543 O O . GLN B 1 706 ? 164.765 58.547 -36.903 1.00 31.51 706 GLN B O 1
ATOM 11549 N N . GLN B 1 707 ? 164.207 58.779 -34.752 1.00 29.34 707 GLN B N 1
ATOM 11550 C CA . GLN B 1 707 ? 164.834 57.516 -34.376 1.00 42.83 707 GLN B CA 1
ATOM 11551 C C . GLN B 1 707 ? 164.128 56.335 -35.034 1.00 29.86 707 GLN B C 1
ATOM 11552 O O . GLN B 1 707 ? 164.767 55.395 -35.510 1.00 31.91 707 GLN B O 1
ATOM 11558 N N . PHE B 1 708 ? 162.805 56.392 -35.093 1.00 27.02 708 PHE B N 1
ATOM 11559 C CA . PHE B 1 708 ? 162.046 55.360 -35.788 1.00 23.92 708 PHE B CA 1
ATOM 11560 C C . PHE B 1 708 ? 162.321 55.374 -37.296 1.00 30.25 708 PHE B C 1
ATOM 11561 O O . PHE B 1 708 ? 162.463 54.332 -37.923 1.00 28.15 708 PHE B O 1
ATOM 11569 N N . THR B 1 709 ? 162.405 56.568 -37.867 1.00 22.41 709 THR B N 1
ATOM 11570 C CA . THR B 1 709 ? 162.661 56.729 -39.287 1.00 30.36 709 THR B CA 1
ATOM 11571 C C . THR B 1 709 ? 163.996 56.092 -39.668 1.00 23.32 709 THR B C 1
ATOM 11572 O O . THR B 1 709 ? 164.135 55.480 -40.724 1.00 24.63 709 THR B O 1
ATOM 11576 N N . GLN B 1 710 ? 164.974 56.228 -38.793 1.00 29.17 710 GLN B N 1
ATOM 11577 C CA . GLN B 1 710 ? 166.287 55.653 -39.039 1.00 22.48 710 GLN B CA 1
ATOM 11578 C C . GLN B 1 710 ? 166.220 54.126 -39.164 1.00 26.82 710 GLN B C 1
ATOM 11579 O O . GLN B 1 710 ? 166.971 53.535 -39.935 1.00 29.11 710 GLN B O 1
ATOM 11585 N N . GLN B 1 711 ? 165.294 53.494 -38.441 1.00 24.82 711 GLN B N 1
ATOM 11586 C CA . GLN B 1 711 ? 165.045 52.062 -38.602 1.00 28.16 711 GLN B CA 1
ATOM 11587 C C . GLN B 1 711 ? 164.476 51.757 -39.983 1.00 28.49 711 GLN B C 1
ATOM 11588 O O . GLN B 1 711 ? 164.787 50.717 -40.571 1.00 26.32 711 GLN B O 1
ATOM 11594 N N . CYS B 1 712 ? 163.631 52.656 -40.487 1.00 29.56 712 CYS B N 1
ATOM 11595 C CA . CYS B 1 712 ? 162.997 52.472 -41.784 1.00 31.58 712 CYS B CA 1
ATOM 11596 C C . CYS B 1 712 ? 163.999 52.641 -42.928 1.00 34.47 712 CYS B C 1
ATOM 11597 O O . CYS B 1 712 ? 164.012 51.838 -43.865 1.00 34.52 712 CYS B O 1
ATOM 11600 N N . ILE B 1 713 ? 164.849 53.666 -42.856 1.00 20.87 713 ILE B N 1
ATOM 11601 C CA . ILE B 1 713 ? 165.653 54.023 -44.028 1.00 25.04 713 ILE B CA 1
ATOM 11602 C C . ILE B 1 713 ? 167.059 53.436 -43.999 1.00 23.23 713 ILE B C 1
ATOM 11603 O O . ILE B 1 713 ? 167.811 53.586 -44.954 1.00 25.03 713 ILE B O 1
ATOM 11608 N N . GLY B 1 714 ? 167.420 52.774 -42.907 1.00 22.91 714 GLY B N 1
ATOM 11609 C CA . GLY B 1 714 ? 168.768 52.235 -42.794 1.00 27.43 714 GLY B CA 1
ATOM 11610 C C . GLY B 1 714 ? 169.142 51.264 -43.907 1.00 23.50 714 GLY B C 1
ATOM 11611 O O . GLY B 1 714 ? 170.277 51.283 -44.408 1.00 23.11 714 GLY B O 1
ATOM 11612 N N . SER B 1 715 ? 168.185 50.420 -44.291 1.00 20.03 715 SER B N 1
ATOM 11613 C CA . SER B 1 715 ? 168.426 49.316 -45.221 1.00 20.06 715 SER B CA 1
ATOM 11614 C C . SER B 1 715 ? 168.098 49.695 -46.654 1.00 23.32 715 SER B C 1
ATOM 11615 O O . SER B 1 715 ? 168.418 48.960 -47.583 1.00 25.71 715 SER B O 1
ATOM 11618 N N . ILE B 1 716 ? 167.451 50.840 -46.832 1.00 18.41 716 ILE B N 1
ATOM 11619 C CA . ILE B 1 716 ? 167.004 51.254 -48.155 1.00 23.77 716 ILE B CA 1
ATOM 11620 C C . ILE B 1 716 ? 167.535 52.645 -48.436 1.00 16.86 716 ILE B C 1
ATOM 11621 O O . ILE B 1 716 ? 167.040 53.631 -47.897 1.00 24.17 716 ILE B O 1
ATOM 11626 N N . GLN B 1 717 ? 168.557 52.727 -49.278 1.00 17.48 717 GLN B N 1
ATOM 11627 C CA . GLN B 1 717 ? 169.259 53.990 -49.435 1.00 20.73 717 GLN B CA 1
ATOM 11628 C C . GLN B 1 717 ? 169.220 54.518 -50.863 1.00 21.23 717 GLN B C 1
ATOM 11629 O O . GLN B 1 717 ? 168.842 53.802 -51.799 1.00 25.40 717 GLN B O 1
ATOM 11635 N N . TRP B 1 718 ? 169.593 55.788 -51.002 1.00 22.11 718 TRP B N 1
ATOM 11636 C CA . TRP B 1 718 ? 169.626 56.481 -52.289 1.00 26.86 718 TRP B CA 1
ATOM 11637 C C . TRP B 1 718 ? 171.057 56.830 -52.673 1.00 25.75 718 TRP B C 1
ATOM 11638 O O . TRP B 1 718 ? 171.960 56.784 -51.825 1.00 26.27 718 TRP B O 1
ATOM 11649 N N . PRO B 1 719 ? 171.282 57.144 -53.965 1.00 23.99 719 PRO B N 1
ATOM 11650 C CA . PRO B 1 719 ? 172.603 57.594 -54.404 1.00 23.47 719 PRO B CA 1
ATOM 11651 C C . PRO B 1 719 ? 172.875 59.011 -53.919 1.00 36.87 719 PRO B C 1
ATOM 11652 O O . PRO B 1 719 ? 173.006 59.930 -54.716 1.00 28.42 719 PRO B O 1
ATOM 11656 N N . ASP B 1 720 ? 172.951 59.178 -52.606 1.00 30.49 720 ASP B N 1
ATOM 11657 C CA . ASP B 1 720 ? 173.097 60.492 -52.008 1.00 39.95 720 ASP B CA 1
ATOM 11658 C C . ASP B 1 720 ? 173.615 60.304 -50.601 1.00 27.35 720 ASP B C 1
ATOM 11659 O O . ASP B 1 720 ? 173.205 59.370 -49.925 1.00 34.06 720 ASP B O 1
ATOM 11664 N N . ASN B 1 721 ? 174.513 61.182 -50.170 1.00 29.81 721 ASN B N 1
ATOM 11665 C CA . ASN B 1 721 ? 175.039 61.120 -48.806 1.00 31.25 721 ASN B CA 1
ATOM 11666 C C . ASN B 1 721 ? 174.140 61.898 -47.855 1.00 32.02 721 ASN B C 1
ATOM 11667 O O . ASN B 1 721 ? 174.499 62.959 -47.341 1.00 43.84 721 ASN B O 1
ATOM 11672 N N . SER B 1 722 ? 172.961 61.349 -47.628 1.00 28.43 722 SER B N 1
ATOM 11673 C CA . SER B 1 722 ? 171.926 62.059 -46.910 1.00 28.01 722 SER B CA 1
ATOM 11674 C C . SER B 1 722 ? 171.026 61.086 -46.181 1.00 30.54 722 SER B C 1
ATOM 11675 O O . SER B 1 722 ? 171.055 59.882 -46.442 1.00 32.06 722 SER B O 1
ATOM 11678 N N . GLU B 1 723 ? 170.198 61.603 -45.284 1.00 37.08 723 GLU B N 1
ATOM 11679 C CA . GLU B 1 723 ? 169.127 60.779 -44.770 1.00 26.47 723 GLU B CA 1
ATOM 11680 C C . GLU B 1 723 ? 167.832 61.582 -44.640 1.00 27.79 723 GLU B C 1
ATOM 11681 O O . GLU B 1 723 ? 167.834 62.799 -44.418 1.00 28.07 723 GLU B O 1
ATOM 11687 N N . LEU B 1 724 ? 166.737 60.870 -44.815 1.00 25.51 724 LEU B N 1
ATOM 11688 C CA . LEU B 1 724 ? 165.395 61.416 -44.700 1.00 27.77 724 LEU B CA 1
ATOM 11689 C C . LEU B 1 724 ? 165.126 62.023 -43.320 1.00 34.57 724 LEU B C 1
ATOM 11690 O O . LEU B 1 724 ? 165.221 61.335 -42.304 1.00 31.54 724 LEU B O 1
ATOM 11695 N N . LYS B 1 725 ? 164.821 63.317 -43.289 1.00 22.06 725 LYS B N 1
ATOM 11696 C CA . LYS B 1 725 ? 164.453 64.001 -42.040 1.00 23.08 725 LYS B CA 1
ATOM 11697 C C . LYS B 1 725 ? 162.963 64.363 -42.108 1.00 23.28 725 LYS B C 1
ATOM 11698 O O . LYS B 1 725 ? 162.558 65.186 -42.916 1.00 26.27 725 LYS B O 1
ATOM 11704 N N . ILE B 1 726 ? 162.166 63.742 -41.247 1.00 28.39 726 ILE B N 1
ATOM 11705 C CA . ILE B 1 726 ? 160.703 63.811 -41.307 1.00 22.81 726 ILE B CA 1
ATOM 11706 C C . ILE B 1 726 ? 160.089 65.099 -40.745 1.00 29.98 726 ILE B C 1
ATOM 11707 O O . ILE B 1 726 ? 160.353 65.473 -39.601 1.00 26.91 726 ILE B O 1
ATOM 11712 N N . ASP B 1 727 ? 159.260 65.780 -41.537 1.00 23.47 727 ASP B N 1
ATOM 11713 C CA . ASP B 1 727 ? 158.521 66.922 -40.999 1.00 24.77 727 ASP B CA 1
ATOM 11714 C C . ASP B 1 727 ? 157.033 66.806 -41.305 1.00 21.88 727 ASP B C 1
ATOM 11715 O O . ASP B 1 727 ? 156.280 67.764 -41.150 1.00 31.99 727 ASP B O 1
ATOM 11720 N N . PHE B 1 728 ? 156.633 65.615 -41.735 1.00 19.62 728 PHE B N 1
ATOM 11721 C CA . PHE B 1 728 ? 155.245 65.329 -42.101 1.00 21.28 728 PHE B CA 1
ATOM 11722 C C . PHE B 1 728 ? 154.942 63.878 -41.808 1.00 24.09 728 PHE B C 1
ATOM 11723 O O . PHE B 1 728 ? 155.702 62.994 -42.205 1.00 25.49 728 PHE B O 1
ATOM 11731 N N . ALA B 1 729 ? 153.815 63.626 -41.154 1.00 24.53 729 ALA B N 1
ATOM 11732 C CA . ALA B 1 729 ? 153.399 62.266 -40.860 1.00 23.43 729 ALA B CA 1
ATOM 11733 C C . ALA B 1 729 ? 151.879 62.209 -40.776 1.00 35.02 729 ALA B C 1
ATOM 11734 O O . ALA B 1 729 ? 151.248 63.088 -40.190 1.00 27.14 729 ALA B O 1
ATOM 11736 N N . LYS B 1 730 ? 151.289 61.175 -41.361 1.00 23.17 730 LYS B N 1
ATOM 11737 C CA . LYS B 1 730 ? 149.829 61.068 -41.386 1.00 26.48 730 LYS B CA 1
ATOM 11738 C C . LYS B 1 730 ? 149.372 59.634 -41.639 1.00 23.13 730 LYS B C 1
ATOM 11739 O O . LYS B 1 730 ? 149.947 58.916 -42.452 1.00 22.24 730 LYS B O 1
ATOM 11745 N N . LEU B 1 731 ? 148.354 59.212 -40.901 1.00 20.06 731 LEU B N 1
ATOM 11746 C CA . LEU B 1 731 ? 147.601 58.014 -41.239 1.00 16.53 731 LEU B CA 1
ATOM 11747 C C . LEU B 1 731 ? 146.615 58.445 -42.306 1.00 18.04 731 LEU B C 1
ATOM 11748 O O . LEU B 1 731 ? 145.745 59.268 -42.061 1.00 25.02 731 LEU B O 1
ATOM 11753 N N . GLN B 1 732 ? 146.792 57.915 -43.507 1.00 19.53 732 GLN B N 1
ATOM 11754 C CA . GLN B 1 732 ? 145.943 58.262 -44.625 1.00 23.96 732 GLN B CA 1
ATOM 11755 C C . GLN B 1 732 ? 146.024 57.093 -45.584 1.00 24.28 732 GLN B C 1
ATOM 11756 O O . GLN B 1 732 ? 146.829 57.115 -46.497 1.00 23.68 732 GLN B O 1
ATOM 11762 N N . GLY B 1 733 ? 145.248 56.039 -45.326 1.00 19.75 733 GLY B N 1
ATOM 11763 C CA . GLY B 1 733 ? 145.314 54.828 -46.131 1.00 19.27 733 GLY B CA 1
ATOM 11764 C C . GLY B 1 733 ? 146.559 53.989 -45.885 1.00 20.17 733 GLY B C 1
ATOM 11765 O O . GLY B 1 733 ? 146.488 52.759 -45.789 1.00 18.46 733 GLY B O 1
ATOM 11766 N N . VAL B 1 734 ? 147.708 54.656 -45.850 1.00 19.47 734 VAL B N 1
ATOM 11767 C CA . VAL B 1 734 ? 148.948 54.072 -45.340 1.00 20.12 734 VAL B CA 1
ATOM 11768 C C . VAL B 1 734 ? 149.453 54.980 -44.214 1.00 19.28 734 VAL B C 1
ATOM 11769 O O . VAL B 1 734 ? 148.914 56.065 -44.021 1.00 19.50 734 VAL B O 1
ATOM 11773 N N . TYR B 1 735 ? 150.491 54.566 -43.481 1.00 18.93 735 TYR B N 1
ATOM 11774 C CA . TYR B 1 735 ? 151.170 55.507 -42.579 1.00 17.56 735 TYR B CA 1
ATOM 11775 C C . TYR B 1 735 ? 152.286 56.155 -43.410 1.00 17.66 735 TYR B C 1
ATOM 11776 O O . TYR B 1 735 ? 153.250 55.486 -43.825 1.00 21.27 735 TYR B O 1
ATOM 11785 N N . LEU B 1 736 ? 152.117 57.442 -43.690 1.00 18.94 736 LEU B N 1
ATOM 11786 C CA . LEU B 1 736 ? 152.990 58.167 -44.616 1.00 18.52 736 LEU B CA 1
ATOM 11787 C C . LEU B 1 736 ? 153.891 59.143 -43.878 1.00 23.54 736 LEU B C 1
ATOM 11788 O O . LEU B 1 736 ? 153.396 60.027 -43.171 1.00 21.69 736 LEU B O 1
ATOM 11793 N N . LEU B 1 737 ? 155.208 58.964 -44.030 1.00 17.74 737 LEU B N 1
ATOM 11794 C CA . LEU B 1 737 ? 156.212 59.838 -43.413 1.00 16.37 737 LEU B CA 1
ATOM 11795 C C . LEU B 1 737 ? 156.910 60.625 -44.512 1.00 25.91 737 LEU B C 1
ATOM 11796 O O . LEU B 1 737 ? 157.531 60.030 -45.381 1.00 28.11 737 LEU B O 1
ATOM 11801 N N . GLY B 1 738 ? 156.812 61.948 -44.483 1.00 21.10 738 GLY B N 1
ATOM 11802 C CA . GLY B 1 738 ? 157.412 62.762 -45.529 1.00 19.77 738 GLY B CA 1
ATOM 11803 C C . GLY B 1 738 ? 158.475 63.689 -44.984 1.00 31.77 738 GLY B C 1
ATOM 11804 O O . GLY B 1 738 ? 158.391 64.137 -43.852 1.00 21.72 738 GLY B O 1
ATOM 11805 N N . GLY B 1 739 ? 159.482 63.997 -45.787 1.00 19.24 739 GLY B N 1
ATOM 11806 C CA . GLY B 1 739 ? 160.496 64.934 -45.341 1.00 21.02 739 GLY B CA 1
ATOM 11807 C C . GLY B 1 739 ? 161.529 65.277 -46.390 1.00 31.20 739 GLY B C 1
ATOM 11808 O O . GLY B 1 739 ? 161.359 64.959 -47.561 1.00 26.06 739 GLY B O 1
ATOM 11809 N N . ASN B 1 740 ? 162.602 65.935 -45.963 1.00 29.17 740 ASN B N 1
ATOM 11810 C CA . ASN B 1 740 ? 163.688 66.296 -46.865 1.00 38.34 740 ASN B CA 1
ATOM 11811 C C . ASN B 1 740 ? 164.886 65.399 -46.658 1.00 41.28 740 ASN B C 1
ATOM 11812 O O . ASN B 1 740 ? 165.108 64.900 -45.560 1.00 27.05 740 ASN B O 1
ATOM 11817 N N . LEU B 1 741 ? 165.662 65.195 -47.713 1.00 36.41 741 LEU B N 1
ATOM 11818 C CA . LEU B 1 741 ? 166.930 64.501 -47.571 1.00 30.38 741 LEU B CA 1
ATOM 11819 C C . LEU B 1 741 ? 167.986 65.511 -47.162 1.00 44.79 741 LEU B C 1
ATOM 11820 O O . LEU B 1 741 ? 168.292 66.441 -47.911 1.00 37.45 741 LEU B O 1
ATOM 11825 N N . VAL B 1 742 ? 168.522 65.336 -45.957 1.00 36.71 742 VAL B N 1
ATOM 11826 C CA . VAL B 1 742 ? 169.530 66.248 -45.425 1.00 32.56 742 VAL B CA 1
ATOM 11827 C C . VAL B 1 742 ? 170.904 65.595 -45.465 1.00 32.62 742 VAL B C 1
ATOM 11828 O O . VAL B 1 742 ? 171.051 64.431 -45.087 1.00 30.92 742 VAL B O 1
ATOM 11832 N N . LYS B 1 743 ? 171.898 66.343 -45.944 1.00 33.83 743 LYS B N 1
ATOM 11833 C CA . LYS B 1 743 ? 173.262 65.839 -46.072 1.00 52.30 743 LYS B CA 1
ATOM 11834 C C . LYS B 1 743 ? 173.810 65.379 -44.725 1.00 47.43 743 LYS B C 1
ATOM 11835 O O . LYS B 1 743 ? 173.686 66.085 -43.723 1.00 40.71 743 LYS B O 1
ATOM 11841 N N . ILE B 1 744 ? 174.397 64.187 -44.709 1.00 40.89 744 ILE B N 1
ATOM 11842 C CA . ILE B 1 744 ? 175.146 63.727 -43.545 1.00 52.01 744 ILE B CA 1
ATOM 11843 C C . ILE B 1 744 ? 176.434 64.542 -43.413 1.00 55.69 744 ILE B C 1
ATOM 11844 O O . ILE B 1 744 ? 177.231 64.581 -44.338 1.00 69.26 744 ILE B O 1
ATOM 11849 N N . PRO B 1 745 ? 176.637 65.201 -42.254 1.00 64.07 745 PRO B N 1
ATOM 11850 C CA . PRO B 1 745 ? 177.748 66.140 -42.030 1.00 61.73 745 PRO B CA 1
ATOM 11851 C C . PRO B 1 745 ? 179.141 65.523 -42.218 1.00 62.63 745 PRO B C 1
ATOM 11852 O O . PRO B 1 745 ? 179.334 64.351 -41.889 1.00 74.96 745 PRO B O 1
#

Foldseek 3Di:
DDDKDKAFQLVVLVVVCVVVVHDCFQVAFFWDKFWADQDPFKIKIKTATWRTWDFHRPAFGQKTKIWTFTQWIWMKIDDPVDIDIDIRHGKIWIKMHWDDDPVRAIHDDLLQIATFWIPPLPLVSRLRVRVGVSVRCSVVVVRVSVVVRSSSTDMDIGPFFAQPPFFKKKKFFLVVLVLQQVVVQDFFWFWFWCDPNKIKIKTATWDGWGAFSGKFQKDKIKTQTCWMWIDIRHDIFTWDRGKIWMKIAGKDFAWDDQDAFFPQFPSDATKTFIGTDQDADSIGQRMDTRDIDTAGPVRPQGVCVSSVVVSRVSVRCSVCVVSSGDTFKMFGAPTGGLFNLLQFLHFHAKDKIWEWDWQDPVHRVDIHTPRQQIMIMMGGPPDDDPPDRRRHDSCFRVVQVFRIKMWGALSLLVRLQVLLVLLFFADQVQWDSDSPQFKIWGQAKTFLFFACAVHPRDTFIAHTRQWIFGQDQQWTKTKRNFTWDCLPPPWIKTKIKMWTWFWFWDADPNFTAITHTDFDMKIKMGFLVCCVPPVQVVLLSCLQQLLCLLLQATQNDDDPVSSVLQSVQWDDDPRHTMHMDGDPVSVVSVVSVDDPVNSLVSLVVLLVVSLVLLLQADQVSHHDPVSSCVVRSDHGHPNSSNSSSVLSSVLSSQCSLPDDNPDRRSVSSNQSSVCVSVVPPPSGHTNQSSQSSNCSRMDGSAQWGFDFDGFGSINITMTHGYTHHDD/DDDKDKAFQLVVLVVVCVVVVHDCFQVDDFWDKFWADQDPFKIKIWTATWRTWDFHRPAFGQKTKIWTFTQWTWIKIDDPVDIDIGIRHGKIWIKMHWDDDPVRAIHDDQLLIATFWMRAPLVSVLSVRVRVSVRCNVVVVVVRVVVRSSSTDMDIGPFADQPPFFKKKKFFQVVLVLQLVVVLDFFWFWFWADPNKIKIKTATWDGWGAFSGWFQKDKTKTQGCWMWIDIHHDIFTWDRRKIWMKIAGKDWDWDDQDAFFPQFPSDATKTWIFTDQDADRIGQRIDTSDIDTAGPVRPDGVCVRSVVVSRVSVRCSVCVVSSGDTFKMFGAPTGGLFNLLQFLHFHAKDWIWEWDWQDPVHRVDIGTPRQQIMTMMGGPPDDDPDDRRRHDSCFCVVQVFRIKMWGALVLLVRQQVLLVLLFFAFLVQWDCDSPQFKIWG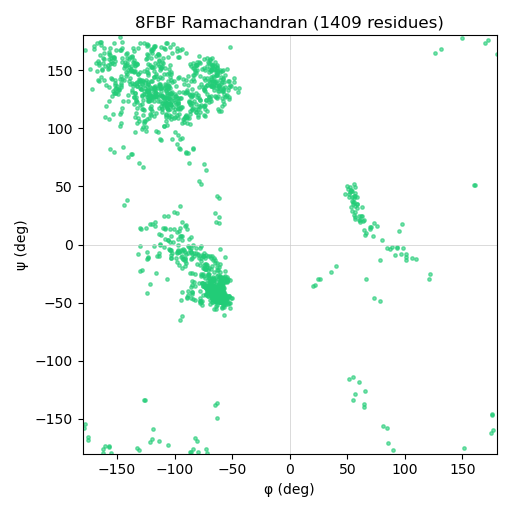QQKTFLFFACAVHPRDTFIAHTRQWIFGQDQQWTKTKRNWTWDCLPPPWIKTKIKMWTWFWFWDDDPNFTAITHTPQWIKIKMGFLVCCVVPVQVVLQSCLQQVLLLLLQAGQNDDDPCSSVVQSVQWDADPRDTMGMDGDPRSVVSCVSVDDPVNSLVSLVVLLVVSLVLLLQAQQVSHHDPVSSCVRRSDHGHPNSSNSNSVLSSVLSSQCSLPDDNPDRRSVSSNQSSVCVSVVPPVSGRTNVSSQSSNCSRMDGSAQWGFDFDGFGRINITMTHGYTGHDD

Secondary structure (DSSP, 8-state):
-PPPEEEE-HHHHHHHHHHTT---TT-S--EEEEEE---SS-EEEEEEEEEEEEE-TT--SS---EEEEEEEEEEEEE-SS-EEEEE-TT-EEEE--EEE-TTS-EEEPTT---EEEETT--HHHHHHHHHHHHHHHHHTHHHHHHHHHTS---EEEESS---TT-SEEEEEES---HHHHHHT-S--EEEE--BTTB-EEEEEEE------S--TTEEEEEEEEEEEEEEETTEEEEBPTT-EEEEEEEEEEEEE------TTB-S-SEEEEEEE-----SS--S-EEEEEE--BTTS-PPTTHHHHHHHHHHHHHHHHGGG------EEEESPPBSSGGGGGGS-SS---EEE-----SS-TTS----TTT-EEE---TT---SS---S--S-HHHHHTSSEEEEE--HHIIIIIHHHHH---S-GGGEEEETTTTEEEESS-EEEEEE-GGG--EEEEE-TT-EEEEEETTEEEEEEEEEEE-SSTT--EEEEEEEEEE---EEETTEEE--EEEEEEEEE--BHHHHHHSHHHHHHHHHHHHHHHHHTS------HHHHHHHHTTEEEETTEEEEEE-THHHHHHH-----HHHHHHHHHHHHHHHHHHHTT--TTS---HHHHHHHHHS-B-HHHHHHHHHHHHHHHHHHTT---TT--HHHHHHHHHHHHHHT-TTTSPPHHHHHHHHHSSEE-SSSEEEEEEEEEEESEEEEEEEEEEP-/-PPPEEEE-HHHHHHHHHHTT---TT-S--EEEEEE---SS-EEEEEEEEEEEEE-TT--SS---EEEEEEEEEEEEE-SS-EEEEE-TT-EEEE--EEE-TTS-EEEPTT---EEEE---HHHHHHHHHHHHHHHHHTHHHHHHHHHTS---EEEESS---TT-SEEEEEES---HHHHHH--S--EEEE--BTTB-EEEEEEE------S--TTEEEEEEEEEEEEEEETTEEEEBPTT-EEEEEEEEEEEEE------TTB-S-SEEEEEEE-----SS--S-EEEEEE--BTT--SPTTHHHHHHHHHHHHHHHHGGG------EEEESPPBSSGGGGGGS-SS---EEE----BTTBTTS----TTT-EEE---TT---SS---S--S-HHHHH-SSEEEEE--HHIIIIIHHHHH---S-GGGEEEETTTTEEEESS-EEEEEE-GGG--EEEEE-TT-EEEEEETTEEEEEEEEEEEEEETTEEEEEEEEEEEE---EEETTEEE--EE-S--EEE--BHHHHHHSHHHHHHHHHHHHHHHHHTS------HHHHHHHHHTEEEETTEEEEEEETHHHHHHH-----HHHHHHHHHHHHHHHHHHHTT--TTS---HHHHHHHHHS-B-HHHHHHHHHHHHHHHHHHGGG--TT--HHHHHHHHHHHHHTT-GGGSPPHHHHHHHHHSSEE-SSSEEEEEEEEEEESEEEEEEEEEE--

Organism: Clostridium botulinum (NCBI:txid1491)

Solvent-accessible surface area: 64193 Å² total

InterPro domains:
  IPR010567 Protein OrfX2/OrfX3/P47 [PF06597] (171-570)
  IPR058824 Orfx2, N-terminal TULIPs domain [PF26543] (1-167)

Radius of gyration: 46.24 Å; Cα contacts (8 Å, |Δi|>4): 3295; chains: 2; bounding box: 114×46×145 Å